Protein AF-0000000079327104 (afdb_homodimer)

Organism: NCBI:txid704125

Solvent-accessible surface area (backbone atoms only — not comparab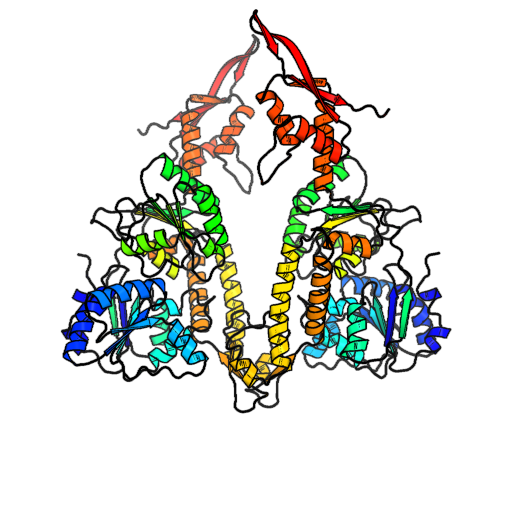le to full-atom values): 53746 Å² total; per-residue (Å²): 129,91,71,41,48,51,76,72,55,37,72,72,55,54,68,69,59,48,77,40,38,34,36,35,40,37,35,43,73,87,29,33,66,66,52,29,50,70,46,55,50,39,52,53,30,54,75,68,74,40,28,34,36,39,31,32,80,46,70,70,36,45,53,55,51,47,51,53,31,57,76,68,67,42,59,85,42,42,43,80,45,41,46,61,60,50,27,51,31,49,71,69,69,40,82,77,82,64,80,77,23,42,30,38,37,31,45,49,48,31,60,59,68,37,73,36,92,76,42,81,50,42,56,53,34,52,49,53,56,67,65,41,52,75,15,26,35,35,38,30,21,67,62,33,62,65,56,51,45,41,42,40,62,74,67,62,41,77,68,49,78,44,78,44,85,76,83,53,76,44,52,70,44,44,32,29,37,81,52,77,66,52,55,54,54,53,50,52,52,41,66,73,74,48,84,53,22,36,39,37,36,24,64,50,61,67,62,39,48,57,54,34,61,77,40,47,92,42,38,47,54,45,58,45,83,87,43,82,69,32,78,74,35,54,63,65,61,52,52,45,26,65,73,64,17,43,71,86,54,40,30,40,32,27,25,68,66,61,36,57,80,50,53,34,55,43,86,48,47,33,35,40,36,35,48,50,88,51,63,66,57,39,53,39,45,65,45,24,61,44,69,74,49,92,83,40,52,28,36,38,34,36,55,57,62,48,57,68,58,48,50,52,51,39,53,54,43,49,54,48,46,47,56,55,51,49,44,76,76,44,44,48,32,57,39,40,68,74,43,63,79,57,78,67,86,73,52,38,66,33,74,39,70,47,87,54,46,66,29,28,31,71,47,70,42,60,61,57,53,49,50,47,54,52,48,42,54,50,50,50,56,30,58,66,32,82,64,89,46,19,49,60,53,50,52,28,56,74,53,70,39,92,64,72,47,47,50,63,60,49,44,50,47,44,49,38,45,47,51,49,60,71,37,45,72,44,73,25,66,45,71,77,59,37,44,60,57,39,58,57,67,55,45,59,59,97,83,36,74,52,81,50,66,65,58,49,34,47,52,26,51,74,65,67,40,65,47,38,72,42,77,40,69,46,74,46,76,56,93,87,41,78,43,75,32,72,70,15,37,29,34,41,74,58,72,83,124,129,93,72,40,48,51,76,72,55,37,73,73,54,54,67,68,58,48,77,40,37,34,34,37,38,37,35,43,74,87,29,33,65,67,52,28,49,70,47,56,50,39,52,54,29,55,76,69,73,38,28,34,35,39,32,32,79,47,69,70,35,45,54,56,49,46,51,54,30,56,77,67,66,43,59,85,38,43,44,79,46,42,46,59,59,50,27,53,32,50,71,68,70,39,83,77,82,64,80,78,23,42,32,38,37,31,45,48,47,32,59,58,66,42,66,35,95,76,41,81,50,42,58,53,35,52,50,55,55,70,64,42,52,75,14,26,34,34,36,30,20,66,61,33,62,65,56,49,46,41,42,41,62,75,66,60,41,76,68,49,77,44,80,48,86,75,83,53,76,43,55,70,44,45,32,29,38,81,51,76,66,52,55,55,53,53,51,52,50,40,66,72,74,47,84,53,22,36,39,39,34,24,64,49,61,67,61,40,48,56,54,35,60,77,39,47,93,41,37,47,54,47,59,45,83,86,43,82,68,32,79,74,36,54,63,67,60,53,52,45,25,66,74,64,16,41,72,87,54,41,29,40,32,28,26,68,66,62,38,58,78,50,54,34,55,43,87,47,47,32,37,41,36,37,49,51,86,51,63,65,56,40,53,37,46,66,43,23,60,44,68,77,48,91,84,41,50,25,36,37,36,35,56,58,61,48,56,67,57,47,49,53,50,39,53,53,43,48,55,47,47,49,55,56,51,49,44,75,76,42,45,48,31,56,39,41,66,74,44,63,80,58,78,66,85,76,51,38,65,32,75,38,69,48,88,54,46,67,30,28,31,74,47,70,42,59,59,58,53,49,48,46,54,52,47,42,51,50,48,51,55,29,58,65,32,83,63,90,48,18,49,59,53,49,50,29,57,73,53,73,38,92,63,70,48,46,49,63,60,49,45,52,49,44,50,37,46,48,51,47,60,71,38,44,71,42,74,26,67,46,72,76,60,37,44,60,57,41,57,58,68,55,46,58,59,96,82,37,74,53,80,50,67,64,58,49,34,47,52,27,51,75,65,67,40,65,48,38,72,42,76,41,70,46,74,47,78,55,94,86,40,78,45,76,31,74,71,15,38,30,34,39,75,55,73,84,125

Nearest PDB structures (foldseek):
  7pmm-assembly1_B  TM=7.163E-01  e=8.256E-10  Escherichia coli K-12
  7pmq-assembly1_D  TM=6.839E-01  e=3.838E-10  Escherichia coli
  3rrm-assembly1_A  TM=5.366E-01  e=5.104E-08  Saccharomyces cerevisiae
  4tmu-assembly1_A  TM=5.785E-01  e=3.363E-07  Cronobacter sakazakii ATCC BAA-894
  4q47-assembly1_A  TM=4.927E-01  e=2.089E-06  Deinococcus radiodurans R1 = ATCC 13939 = DSM 20539

Secondary structure (DSSP, 8-state):
----HHHHS-HHHHHT--TT-EEEEE--TTSSHHHIIIIIIHHHHHHHT--EEEEES-HHHHHHHHHHHHHTT-TTTEEEEEHHHHHHHHHTT-----TT-SEEEEETGGGGTTTTTT-TTHHHHHHHHHH-TTSEEEEEESS-HHHHHIIIIIS----EEEEPPP--TTEEEEEEE--HHHHHHHHHHHHHH---EEEEEES-HHHHHHHHHHTGGGEEEE--TTSGGGGGS-HHHHHHHHHHT--SSSEEEE-GGGSSS--B--TTEEEEEEE-S-HHHHHHHHTTB--SSTT--EEEEEE---HHHHHHHHHHHHHHHHHHHHHHHS-HHHHHHHSTT---TT--EEEEE-SSTT-EEEEE-HHHHHHHHHHHHHHHHHHTSSSTTHHHHHHHHHTT-S--EEHHHHHHHHHHHHHHHHTBT-EE-SHHHHHHHHHHH--EETTEEP--HHHHHHHHHHTT-SEEEEEEEEEEEETTEEEEEEEEEEEEE----/----HHHHS-HHHHHT--TT-EEEEE--TTSSHHHIIIIIIHHHHHHHT--EEEEES-HHHHHHHHHHHHHTT-TTTEEEEEHHHHHHHHHTT-----TT-SEEEEETGGGGTSSTTT-TTHHHHHHHHHH-TTSEEEEEESS-HHHHHIIIIIS----EEEEPPP--TTEEEEEEE--HHHHHHHHHHHHHH---EEEEEES-HHHHHHHHHHTGGGEEEE--TTSGGGGGS-HHHHHHHHHHT--SSSEEEE-GGGSSS--B--TTEEEEEEE-S-HHHHHHHHTTB--SSTT--EEEEEE---HHHHHHHHHHHHHHHHHHHHHHHS-HHHHHHHSTT---TT--EEEEE-SSTT-EEEEE-HHHHHHHHHHHHHHHHHHTSSSTTHHHHHHHHHTT-S--EEHHHHHHHHHHHHHHHHTBT-EE-SHHHHHHHHHHH--EETTEEP--HHHHHHHHHHTT-SEEEEEEEEEEEETTEEEEEEEEEEEEE----

pLDDT: mean 85.73, std 10.01, range [34.66, 97.69]

InterPro domains:
  IPR006935 Helicase/UvrB, N-terminal [PF04851] (23-143)
  IPR014001 Helicase superfamily 1/2, ATP-binding domain [PS51192] (14-162)
  IPR027417 P-loop containing nucleoside triphosphate hydrolase [G3DSA:3.40.50.300] (8-158)
  IPR027417 P-loop containing nucleoside triphosphate hydrolase [G3DSA:3.40.50.300] (173-314)
  IPR027417 P-loop containing nucleoside triphosphate hydrolase [SSF52540] (21-288)

Sequence (994 aa):
MKKRVSEIITQDEIEKWRLGDIVTIDANTGAGKSYFVKNVLYEYAKSKGQRILMLVHRKNCKYQFLDELETNNKTDIIDLRTYQSIENKELRKSNCDLSQYQYIVSDEFHYFMSDSSFNTITDISLNKILEASNSTRIFMSATGDVVKRYIKGHKKLEVREYEIPKDYSIIENLSFFNNDSSIEVLLKEMLETTTDKAIVFINSVEKCYQLHKKFEQYSVFNCSTSNEMYKHVDSEKIGNILKNEKFEERILFTTVCMDAGVNIKDKELKRIICDVKDIGVMKQCVGRKRAVHDEDRMNVYIKNINNNSLGGFMTKYKKNVAMAGYFRKHTIKEFIERYPRKLDYSKMIYDVAVDDENKCTKKINELMYFKYKTDIVLFQSIVNKKGNNGYQKYIAELFKQEEYDIIERKWEEDGLLSYLEKSVGNIMLGLKDRKELIQNINVKFDGHLLKGMQTINHALEERNIPYRIVELSISRMIKGKQKRYRSAWRIDRLIASMKKRVSEIITQDEIEKWRLGDIVTIDANTGAGKSYFVKNVLYEYAKSKGQRILMLVHRKNCKYQFLDELETNNKTDIIDLRTYQSIENKELRKSNCDLSQYQYIVSDEFHYFMSDSSFNTITDISLNKILEASNSTRIFMSATGDVVKRYIKGHKKLEVREYEIPKDYSIIENLSFFNNDSSIEVLLKEMLETTTDKAIVFINSVEKCYQLHKKFEQYSVFNCSTSNEMYKHVDSEKIGNILKNEKFEERILFTTVCMDAGVNIKDKELKRIICDVKDIGVMKQCVGRKRAVHDEDRMNVYIKNINNNSLGGFMTKYKKNVAMAGYFRKHTIKEFIERYPRKLDYSKMIYDVAVDDENKCTKKINELMYFKYKTDIVLFQSIVNKKGNNGYQKYIAELFKQEEYDIIERKWEEDGLLSYLEKSVGNIMLGLKDRKELIQNINVKFDGHLLKGMQTINHALEERNIPYRIVELSISRMIKGKQKRYRSAWRIDRLIAS

Foldseek 3Di:
DQAAPCNVCALVNVVPDDQQAAEEEADFPPSCPLVCVLPRVLVNCVVVVFAEEEEDAAPVLQVVSVVVCVVVVSCVRYHYDYLVVQQVCVVVVNDDDPLRHQEYEYEQLCSLQPCCLPVVRSLRSVVVQSPNRRHHYYYYHNPCVLVVCCCCPVVVDDYHYHYRDDDLVQAPAEAEEADPVVVVVVVVCCVVPHQAAEEEEAADLVSLVVSCVVVVVQEAEEEDPVDPCRVVHDPVQVVVCQVVLEHDGRYYRYYLSPLPNRAHEDLRHAEYEYHDDTPRSRSSSVSRYDYPDPPRHHHYYYYADWLVNLVVLLVVLVVLLVLVVVPVVDAPVVSCVVQPPDDNSSSQKDWADDPPRVDTGIDGNVSNSSSSVVSSVVSVQQSPPPDRRSRVVVVCVVSVHPDHYYVVVVVLVVQLLVVLVVQAFPKAQDPVSCVVVQVSLQDDDPRHRDRDQVVSQVSCVVVPNQKHKDFAWDWDQDPNDIDIRRGMIHIHGNPDD/DQAAPCNVCALVNVVPDDQQAAEEEADFPPSCPLVCVLPGVLVSCVVVVFAEEEEDAAPVLQVLSVVVCVVVVSCVRYHYDYLVVQQVCVVVVNDDDPLRHQEYEYEQLCSLQFVLLPVVRSLRSVVVQSPNRRHHYYYYHNPCVLVVCCCCPVVVDDYHYHYGDDDLVQAPAEAEEADPVVVVVVVVVCVVPHQAAEEEEAADLVSLVVSCVVVVVQEAEEEDPVDPCRVVHDPVQVVVCQVVLEHDGRYYRYYLSPLPNRAHEDLRHAEYEYHDDTPRSRSSSVSRYDYPDPPRHHHYYYYADWLVNLVVLLVVLVVLLVLVVVPVVDAPVVSCVVQPPDDNSSSQKDWADDPPRVDTGIDGNVSNSSSSVVSSVVSVQQSPPPDRRSVVVVVCVVSVHPDHYYVVVVVLVVQLLVVLVVQAFPKAQDPVSCVVVQVSLQDDDPNHRDRDQVVSQVSCVVVPNQKHKDFAWDWDQDPNDIDIRRGMIHIHGNPDD

Structure (mmCIF, N/CA/C/O backbone):
data_AF-0000000079327104-model_v1
#
loop_
_entity.id
_entity.type
_entity.pdbx_description
1 polymer 'Uncharacterized protein'
#
loop_
_atom_site.group_PDB
_atom_site.id
_atom_site.type_symbol
_atom_site.label_atom_id
_atom_site.label_alt_id
_atom_site.label_comp_id
_atom_site.label_asym_id
_atom_site.label_entity_id
_atom_site.label_seq_id
_atom_site.pdbx_PDB_ins_code
_atom_site.Cartn_x
_atom_site.Cartn_y
_atom_site.Cartn_z
_atom_site.occupancy
_atom_site.B_iso_or_equiv
_atom_site.auth_seq_id
_atom_site.auth_comp_id
_atom_site.auth_asym_id
_atom_site.auth_atom_id
_atom_site.pdbx_PDB_model_num
ATOM 1 N N . MET A 1 1 ? 11.109 -45.188 -14.359 1 40.03 1 MET A N 1
ATOM 2 C CA . MET A 1 1 ? 10.516 -44.625 -15.562 1 40.03 1 MET A CA 1
ATOM 3 C C . MET A 1 1 ? 9.438 -43.594 -15.195 1 40.03 1 MET A C 1
ATOM 5 O O . MET A 1 1 ? 8.617 -43.844 -14.312 1 40.03 1 MET A O 1
ATOM 9 N N . LYS A 1 2 ? 9.57 -42.406 -15.711 1 64.5 2 LYS A N 1
ATOM 10 C CA . LYS A 1 2 ? 8.641 -41.281 -15.508 1 64.5 2 LYS A CA 1
ATOM 11 C C . LYS A 1 2 ? 7.242 -41.656 -15.992 1 64.5 2 LYS A C 1
ATOM 13 O O . LYS A 1 2 ? 7.055 -42 -17.156 1 64.5 2 LYS A O 1
ATOM 18 N N . LYS A 1 3 ? 6.289 -42.062 -15 1 70.06 3 LYS A N 1
ATOM 19 C CA . LYS A 1 3 ? 4.93 -42.469 -15.344 1 70.06 3 LYS A CA 1
ATOM 20 C C . LYS A 1 3 ? 4.098 -41.281 -15.797 1 70.06 3 LYS A C 1
ATOM 22 O O . LYS A 1 3 ? 4.172 -40.188 -15.211 1 70.06 3 LYS A O 1
ATOM 27 N N . ARG A 1 4 ? 3.361 -41.5 -16.953 1 82 4 ARG A N 1
ATOM 28 C CA . ARG A 1 4 ? 2.49 -40.469 -17.516 1 82 4 ARG A CA 1
ATOM 29 C C . ARG A 1 4 ? 1.051 -40.656 -17.047 1 82 4 ARG A C 1
ATOM 31 O O . ARG A 1 4 ? 0.659 -41.75 -16.656 1 82 4 ARG A O 1
ATOM 38 N N . VAL A 1 5 ? 0.289 -39.594 -17.031 1 88.12 5 VAL A N 1
ATOM 39 C CA . VAL A 1 5 ? -1.099 -39.594 -16.578 1 88.12 5 VAL A CA 1
ATOM 40 C C . VAL A 1 5 ? -1.903 -40.625 -17.375 1 88.12 5 VAL A C 1
ATOM 42 O O . VAL A 1 5 ? -2.678 -41.406 -16.812 1 88.12 5 VAL A O 1
ATOM 45 N N . SER A 1 6 ? -1.63 -40.719 -18.656 1 86.94 6 SER A N 1
ATOM 46 C CA . SER A 1 6 ? -2.383 -41.594 -19.547 1 86.94 6 SER A CA 1
ATOM 47 C C . SER A 1 6 ? -2.098 -43.062 -19.266 1 86.94 6 SER A C 1
ATOM 49 O O . SER A 1 6 ? -2.885 -43.938 -19.625 1 86.94 6 SER A O 1
ATOM 51 N N . GLU A 1 7 ? -0.981 -43.312 -18.625 1 85.69 7 GLU A N 1
ATOM 52 C CA . GLU A 1 7 ? -0.614 -44.688 -18.281 1 85.69 7 GLU A CA 1
ATOM 53 C C . GLU A 1 7 ? -1.351 -45.156 -17.031 1 85.69 7 GLU A C 1
ATOM 55 O O . GLU A 1 7 ? -1.597 -46.344 -16.859 1 85.69 7 GLU A O 1
ATOM 60 N N . ILE A 1 8 ? -1.732 -44.188 -16.219 1 86.5 8 ILE A N 1
ATOM 61 C CA . ILE A 1 8 ? -2.395 -44.531 -14.961 1 86.5 8 ILE A CA 1
ATOM 62 C C . ILE A 1 8 ? -3.91 -44.469 -15.148 1 86.5 8 ILE A C 1
ATOM 64 O O . ILE A 1 8 ? -4.641 -45.312 -14.656 1 86.5 8 ILE A O 1
ATOM 68 N N . ILE A 1 9 ? -4.34 -43.469 -15.852 1 92.5 9 ILE A N 1
ATOM 69 C CA . ILE A 1 9 ? -5.77 -43.281 -16.078 1 92.5 9 ILE A CA 1
ATOM 70 C C . ILE A 1 9 ? -6.117 -43.719 -17.516 1 92.5 9 ILE A C 1
ATOM 72 O O . ILE A 1 9 ? -6.18 -42.875 -18.422 1 92.5 9 ILE A O 1
ATOM 76 N N . THR A 1 10 ? -6.445 -44.938 -17.641 1 90.5 10 THR A N 1
ATOM 77 C CA . THR A 1 10 ? -6.836 -45.5 -18.922 1 90.5 10 THR A CA 1
ATOM 78 C C . THR A 1 10 ? -8.344 -45.375 -19.141 1 90.5 10 THR A C 1
ATOM 80 O O . THR A 1 10 ? -9.055 -44.875 -18.266 1 90.5 10 THR A O 1
ATOM 83 N N . GLN A 1 11 ? -8.836 -45.812 -20.281 1 91.12 11 GLN A N 1
ATOM 84 C CA . GLN A 1 11 ? -10.266 -45.781 -20.578 1 91.12 11 GLN A CA 1
ATOM 85 C C . GLN A 1 11 ? -11.047 -46.656 -19.609 1 91.12 11 GLN A C 1
ATOM 87 O O . GLN A 1 11 ? -12.18 -46.344 -19.234 1 91.12 11 GLN A O 1
ATOM 92 N N . ASP A 1 12 ? -10.383 -47.656 -19.188 1 91.38 12 ASP A N 1
ATOM 93 C CA . ASP A 1 12 ? -11.008 -48.531 -18.219 1 91.38 12 ASP A CA 1
ATOM 94 C C . ASP A 1 12 ? -11.234 -47.844 -16.891 1 91.38 12 ASP A C 1
ATOM 96 O O . ASP A 1 12 ? -12.242 -48.062 -16.219 1 91.38 12 ASP A O 1
ATOM 100 N N . GLU A 1 13 ? -10.281 -47.031 -16.547 1 92.44 13 GLU A N 1
ATOM 101 C CA . GLU A 1 13 ? -10.398 -46.281 -15.297 1 92.44 13 GLU A CA 1
ATOM 102 C C . GLU A 1 13 ? -11.5 -45.219 -15.398 1 92.44 13 GLU A C 1
ATOM 104 O O . GLU A 1 13 ? -12.234 -45 -14.43 1 92.44 13 GLU A O 1
ATOM 109 N N . ILE A 1 14 ? -11.633 -44.656 -16.516 1 94.44 14 ILE A N 1
ATOM 110 C CA . ILE A 1 14 ? -12.633 -43.594 -16.734 1 94.44 14 ILE A CA 1
ATOM 111 C C . ILE A 1 14 ? -14.031 -44.219 -16.641 1 94.44 14 ILE A C 1
ATOM 113 O O . ILE A 1 14 ? -14.953 -43.594 -16.125 1 94.44 14 ILE A O 1
ATOM 117 N N . GLU A 1 15 ? -14.172 -45.406 -17.094 1 92.88 15 GLU A N 1
ATOM 118 C CA . GLU A 1 15 ? -15.453 -46.094 -17.078 1 92.88 15 GLU A CA 1
ATOM 119 C C . GLU A 1 15 ? -15.961 -46.281 -15.648 1 92.88 15 GLU A C 1
ATOM 121 O O . GLU A 1 15 ? -17.156 -46.406 -15.414 1 92.88 15 GLU A O 1
ATOM 126 N N . LYS A 1 16 ? -15.016 -46.219 -14.789 1 93.56 16 LYS A N 1
ATOM 127 C CA . LYS A 1 16 ? -15.367 -46.406 -13.383 1 93.56 16 LYS A CA 1
ATOM 128 C C . LYS A 1 16 ? -15.906 -45.125 -12.781 1 93.56 16 LYS A C 1
ATOM 130 O O . LYS A 1 16 ? -16.5 -45.125 -11.695 1 93.56 16 LYS A O 1
ATOM 135 N N . TRP A 1 17 ? -15.688 -44.031 -13.5 1 95.56 17 TRP A N 1
ATOM 136 C CA . TRP A 1 17 ? -16.172 -42.75 -12.984 1 95.56 17 TRP A CA 1
ATOM 137 C C . TRP A 1 17 ? -17.688 -42.656 -13.102 1 95.56 17 TRP A C 1
ATOM 139 O O . TRP A 1 17 ? -18.281 -43.156 -14.07 1 95.56 17 TRP A O 1
ATOM 149 N N . ARG A 1 18 ? -18.359 -42.062 -12.18 1 90.69 18 ARG A N 1
ATOM 150 C CA . ARG A 1 18 ? -19.812 -41.875 -12.18 1 90.69 18 ARG A CA 1
ATOM 151 C C . ARG A 1 18 ? -20.156 -40.406 -12.328 1 90.69 18 ARG A C 1
ATOM 153 O O . ARG A 1 18 ? -19.312 -39.531 -12.117 1 90.69 18 ARG A O 1
ATOM 160 N N . LEU A 1 19 ? -21.422 -40.25 -12.695 1 90.44 19 LEU A N 1
ATOM 161 C CA . LEU A 1 19 ? -21.938 -38.906 -12.742 1 90.44 19 LEU A CA 1
ATOM 162 C C . LEU A 1 19 ? -21.875 -38.25 -11.367 1 90.44 19 LEU A C 1
ATOM 164 O O . LEU A 1 19 ? -22.234 -38.844 -10.359 1 90.44 19 LEU A O 1
ATOM 168 N N . GLY A 1 20 ? -21.219 -37.062 -11.352 1 92.25 20 GLY A N 1
ATOM 169 C CA . GLY A 1 20 ? -21.156 -36.344 -10.094 1 92.25 20 GLY A CA 1
ATOM 170 C C . GLY A 1 20 ? -19.828 -36.531 -9.375 1 92.25 20 GLY A C 1
ATOM 171 O O . GLY A 1 20 ? -19.531 -35.812 -8.414 1 92.25 20 GLY A O 1
ATOM 172 N N . ASP A 1 21 ? -19.031 -37.438 -9.891 1 95.25 21 ASP A N 1
ATOM 173 C CA . ASP A 1 21 ? -17.75 -37.719 -9.234 1 95.25 21 ASP A CA 1
ATOM 174 C C . ASP A 1 21 ? -16.812 -36.5 -9.328 1 95.25 21 ASP A C 1
ATOM 176 O O . ASP A 1 21 ? -16.875 -35.75 -10.297 1 95.25 21 ASP A O 1
ATOM 180 N N . ILE A 1 22 ? -16.078 -36.344 -8.289 1 96.31 22 ILE A N 1
ATOM 181 C CA . ILE A 1 22 ? -14.977 -35.406 -8.289 1 96.31 22 ILE A CA 1
ATOM 182 C C . ILE A 1 22 ? -13.648 -36.156 -8.352 1 96.31 22 ILE A C 1
ATOM 184 O O . ILE A 1 22 ? -13.375 -37.031 -7.504 1 96.31 22 ILE A O 1
ATOM 188 N N . VAL A 1 23 ? -12.906 -35.938 -9.383 1 95.75 23 VAL A N 1
ATOM 189 C CA . VAL A 1 23 ? -11.641 -36.625 -9.609 1 95.75 23 VAL A CA 1
ATOM 190 C C . VAL A 1 23 ? -10.492 -35.625 -9.539 1 95.75 23 VAL A C 1
ATOM 192 O O . VAL A 1 23 ? -10.555 -34.531 -10.156 1 95.75 23 VAL A O 1
ATOM 195 N N . THR A 1 24 ? -9.492 -35.906 -8.781 1 94.69 24 THR A N 1
ATOM 196 C CA . THR A 1 24 ? -8.312 -35.062 -8.742 1 94.69 24 THR A CA 1
ATOM 197 C C . THR A 1 24 ? -7.09 -35.812 -9.281 1 94.69 24 THR A C 1
ATOM 199 O O . THR A 1 24 ? -6.891 -36.969 -8.977 1 94.69 24 THR A O 1
ATOM 202 N N . ILE A 1 25 ? -6.406 -35.156 -10.133 1 93.06 25 ILE A N 1
ATOM 203 C CA . ILE A 1 25 ? -5.184 -35.719 -10.711 1 93.06 25 ILE A CA 1
ATOM 204 C C . ILE A 1 25 ? -3.994 -34.812 -10.336 1 93.06 25 ILE A C 1
ATOM 206 O O . ILE A 1 25 ? -3.867 -33.688 -10.82 1 93.06 25 ILE A O 1
ATOM 210 N N . ASP A 1 26 ? -3.184 -35.312 -9.484 1 89.88 26 ASP A N 1
ATOM 211 C CA . ASP A 1 26 ? -1.973 -34.625 -9.055 1 89.88 26 ASP A CA 1
ATOM 212 C C . ASP A 1 26 ? -0.758 -35.094 -9.852 1 89.88 26 ASP A C 1
ATOM 214 O O . ASP A 1 26 ? -0.233 -36.188 -9.602 1 89.88 26 ASP A O 1
ATOM 218 N N . ALA A 1 27 ? -0.361 -34.312 -10.766 1 85.94 27 ALA A N 1
ATOM 219 C CA . ALA A 1 27 ? 0.756 -34.656 -11.641 1 85.94 27 ALA A CA 1
ATOM 220 C C . ALA A 1 27 ? 1.604 -33.406 -11.961 1 85.94 27 ALA A C 1
ATOM 222 O O . ALA A 1 27 ? 1.078 -32.312 -12.078 1 85.94 27 ALA A O 1
ATOM 223 N N . ASN A 1 28 ? 2.906 -33.625 -12.031 1 78.88 28 ASN A N 1
ATOM 224 C CA . ASN A 1 28 ? 3.811 -32.531 -12.344 1 78.88 28 ASN A CA 1
ATOM 225 C C . ASN A 1 28 ? 3.551 -31.953 -13.742 1 78.88 28 ASN A C 1
ATOM 227 O O . ASN A 1 28 ? 2.863 -32.594 -14.547 1 78.88 28 ASN A O 1
ATOM 231 N N . THR A 1 29 ? 4.145 -30.812 -13.852 1 72.88 29 THR A N 1
ATOM 232 C CA . THR A 1 29 ? 4.074 -30.219 -15.188 1 72.88 29 THR A CA 1
ATOM 233 C C . THR A 1 29 ? 4.785 -31.109 -16.203 1 72.88 29 THR A C 1
ATOM 235 O O . THR A 1 29 ? 5.852 -31.656 -15.922 1 72.88 29 THR A O 1
ATOM 238 N N . GLY A 1 30 ? 4.211 -31.422 -17.266 1 71.56 30 GLY A N 1
ATOM 239 C CA . GLY A 1 30 ? 4.824 -32.25 -18.312 1 71.56 30 GLY A CA 1
ATOM 240 C C . GLY A 1 30 ? 4.488 -33.719 -18.172 1 71.56 30 GLY A C 1
ATOM 241 O O . GLY A 1 30 ? 4.898 -34.531 -19.016 1 71.56 30 GLY A O 1
ATOM 242 N N . ALA A 1 31 ? 3.725 -33.969 -17.203 1 77.75 31 ALA A N 1
ATOM 243 C CA . ALA A 1 31 ? 3.373 -35.375 -16.969 1 77.75 31 ALA A CA 1
ATOM 244 C C . ALA A 1 31 ? 2.271 -35.812 -17.922 1 77.75 31 ALA A C 1
ATOM 246 O O . ALA A 1 31 ? 1.815 -36.969 -17.859 1 77.75 31 ALA A O 1
ATOM 247 N N . GLY A 1 32 ? 1.815 -34.938 -18.734 1 79.94 32 GLY A N 1
ATOM 248 C CA . GLY A 1 32 ? 0.876 -35.344 -19.766 1 79.94 32 GLY A CA 1
ATOM 249 C C . GLY A 1 32 ? -0.568 -35.062 -19.406 1 79.94 32 GLY A C 1
ATOM 250 O O . GLY A 1 32 ? -1.481 -35.75 -19.875 1 79.94 32 GLY A O 1
ATOM 251 N N . LYS A 1 33 ? -0.819 -34.125 -18.578 1 85.38 33 LYS A N 1
ATOM 252 C CA . LYS A 1 33 ? -2.18 -33.781 -18.203 1 85.38 33 LYS A CA 1
ATOM 253 C C . LYS A 1 33 ? -2.992 -33.344 -19.406 1 85.38 33 LYS A C 1
ATOM 255 O O . LYS A 1 33 ? -4.117 -33.781 -19.609 1 85.38 33 LYS A O 1
ATOM 260 N N . SER A 1 34 ? -2.361 -32.5 -20.172 1 81.81 34 SER A N 1
ATOM 261 C CA . SER A 1 34 ? -3.045 -32 -21.359 1 81.81 34 SER A CA 1
ATOM 262 C C . SER A 1 34 ? -3.287 -33.125 -22.359 1 81.81 34 SER A C 1
ATOM 264 O O . SER A 1 34 ? -4.344 -33.188 -23 1 81.81 34 SER A O 1
ATOM 266 N N . TYR A 1 35 ? -2.332 -33.969 -22.484 1 84.06 35 TYR A N 1
ATOM 267 C CA . TYR A 1 35 ? -2.449 -35.094 -23.391 1 84.06 35 TYR A CA 1
ATOM 268 C C . TYR A 1 35 ? -3.605 -36 -22.984 1 84.06 35 TYR A C 1
ATOM 270 O O . TYR A 1 35 ? -4.348 -36.5 -23.844 1 84.06 35 TYR A O 1
ATOM 278 N N . PHE A 1 36 ? -3.705 -36.25 -21.75 1 91.19 36 PHE A N 1
ATOM 279 C CA . PHE A 1 36 ? -4.781 -37.094 -21.234 1 91.19 36 PHE A CA 1
ATOM 280 C C . PHE A 1 36 ? -6.141 -36.562 -21.656 1 91.19 36 PHE A C 1
ATOM 282 O O . PHE A 1 36 ? -6.984 -37.312 -22.156 1 91.19 36 PHE A O 1
ATOM 289 N N . VAL A 1 37 ? -6.32 -35.281 -21.562 1 91.94 37 VAL A N 1
ATOM 290 C CA . VAL A 1 37 ? -7.605 -34.656 -21.875 1 91.94 37 VAL A CA 1
ATOM 291 C C . VAL A 1 37 ? -7.84 -34.688 -23.391 1 91.94 37 VAL A C 1
ATOM 293 O O . VAL A 1 37 ? -8.914 -35.062 -23.844 1 91.94 37 VAL A O 1
ATOM 296 N N . LYS A 1 38 ? -6.816 -34.438 -24.125 1 89.88 38 LYS A N 1
ATOM 297 C CA . LYS A 1 38 ? -6.941 -34.25 -25.578 1 89.88 38 LYS A CA 1
ATOM 298 C C . LYS A 1 38 ? -7.039 -35.562 -26.297 1 89.88 38 LYS A C 1
ATOM 300 O O . LYS A 1 38 ? -7.527 -35.625 -27.438 1 89.88 38 LYS A O 1
ATOM 305 N N . ASN A 1 39 ? -6.586 -36.594 -25.609 1 91.06 39 ASN A N 1
ATOM 306 C CA . ASN A 1 39 ? -6.527 -37.875 -26.344 1 91.06 39 ASN A CA 1
ATOM 307 C C . ASN A 1 39 ? -7.336 -38.938 -25.641 1 91.06 39 ASN A C 1
ATOM 309 O O . ASN A 1 39 ? -8.258 -39.531 -26.234 1 91.06 39 ASN A O 1
ATOM 313 N N . VAL A 1 40 ? -7.008 -39.156 -24.422 1 93.88 40 VAL A N 1
ATOM 314 C CA . VAL A 1 40 ? -7.633 -40.281 -23.719 1 93.88 40 VAL A CA 1
ATOM 315 C C . VAL A 1 40 ? -9.078 -39.906 -23.375 1 93.88 40 VAL A C 1
ATOM 317 O O . VAL A 1 40 ? -10.008 -40.625 -23.797 1 93.88 40 VAL A O 1
ATOM 320 N N . LEU A 1 41 ? -9.328 -38.844 -22.719 1 95.19 41 LEU A N 1
ATOM 321 C CA . LEU A 1 41 ? -10.664 -38.438 -22.312 1 95.19 41 LEU A CA 1
ATOM 322 C C . LEU A 1 41 ? -11.508 -38.062 -23.531 1 95.19 41 LEU A C 1
ATOM 324 O O . LEU A 1 41 ? -12.703 -38.375 -23.578 1 95.19 41 LEU A O 1
ATOM 328 N N . TYR A 1 42 ? -10.875 -37.375 -24.422 1 95.06 42 TYR A N 1
ATOM 329 C CA . TYR A 1 42 ? -11.547 -36.969 -25.656 1 95.06 42 TYR A CA 1
ATOM 330 C C . TYR A 1 42 ? -12.125 -38.188 -26.375 1 95.06 42 TYR A C 1
ATOM 332 O O . TYR A 1 42 ? -13.297 -38.188 -26.75 1 95.06 42 TYR A O 1
ATOM 340 N N . GLU A 1 43 ? -11.266 -39.219 -26.547 1 94.56 43 GLU A N 1
ATOM 341 C CA . GLU A 1 43 ? -11.688 -40.406 -27.266 1 94.56 43 GLU A CA 1
ATOM 342 C C . GLU A 1 43 ? -12.836 -41.125 -26.547 1 94.56 43 GLU A C 1
ATOM 344 O O . GLU A 1 43 ? -13.773 -41.594 -27.188 1 94.56 43 GLU A O 1
ATOM 349 N N . TYR A 1 44 ? -12.711 -41.156 -25.344 1 95.5 44 TYR A N 1
ATOM 350 C CA . TYR A 1 44 ? -13.758 -41.781 -24.547 1 95.5 44 TYR A CA 1
ATOM 351 C C . TYR A 1 44 ? -15.07 -41 -24.656 1 95.5 44 TYR A C 1
ATOM 353 O O . TYR A 1 44 ? -16.125 -41.594 -24.922 1 95.5 44 TYR A O 1
ATOM 361 N N . ALA A 1 45 ? -15.047 -39.75 -24.469 1 95.69 45 ALA A N 1
ATOM 362 C CA . ALA A 1 45 ? -16.234 -38.875 -24.531 1 95.69 45 ALA A CA 1
ATOM 363 C C . ALA A 1 45 ? -16.859 -38.938 -25.922 1 95.69 45 ALA A C 1
ATOM 365 O O . ALA A 1 45 ? -18.094 -39 -26.047 1 95.69 45 ALA A O 1
ATOM 366 N N . LYS A 1 46 ? -16 -38.938 -26.906 1 95.06 46 LYS A N 1
ATOM 367 C CA . LYS A 1 46 ? -16.484 -38.969 -28.281 1 95.06 46 LYS A CA 1
ATOM 368 C C . LYS A 1 46 ? -17.234 -40.281 -28.547 1 95.06 46 LYS A C 1
ATOM 370 O O . LYS A 1 46 ? -18.297 -40.25 -29.188 1 95.06 46 LYS A O 1
ATOM 375 N N . SER A 1 47 ? -16.703 -41.312 -28.078 1 95 47 SER A N 1
ATOM 376 C CA . SER A 1 47 ? -17.312 -42.594 -28.297 1 95 47 SER A CA 1
ATOM 377 C C . SER A 1 47 ? -18.688 -42.688 -27.625 1 95 47 SER A C 1
ATOM 379 O O . SER A 1 47 ? -19.547 -43.438 -28.062 1 95 47 SER A O 1
ATOM 381 N N . LYS A 1 48 ? -18.938 -41.875 -26.641 1 94.38 48 LYS A N 1
ATOM 382 C CA . LYS A 1 48 ? -20.203 -41.906 -25.906 1 94.38 48 LYS A CA 1
ATOM 383 C C . LYS A 1 48 ? -21.078 -40.719 -26.297 1 94.38 48 LYS A C 1
ATOM 385 O O . LYS A 1 48 ? -22.172 -40.562 -25.75 1 94.38 48 LYS A O 1
ATOM 390 N N . GLY A 1 49 ? -20.609 -39.844 -27.125 1 93.88 49 GLY A N 1
ATOM 391 C CA . GLY A 1 49 ? -21.359 -38.656 -27.547 1 93.88 49 GLY A CA 1
ATOM 392 C C . GLY A 1 49 ? -21.484 -37.625 -26.469 1 93.88 49 GLY A C 1
ATOM 393 O O . GLY A 1 49 ? -22.531 -36.969 -26.312 1 93.88 49 GLY A O 1
ATOM 394 N N . GLN A 1 50 ? -20.516 -37.594 -25.672 1 95.12 50 GLN A N 1
ATOM 395 C CA . GLN A 1 50 ? -20.516 -36.688 -24.531 1 95.12 50 GLN A CA 1
ATOM 396 C C . GLN A 1 50 ? -19.578 -35.5 -24.781 1 95.12 50 GLN A C 1
ATOM 398 O O . GLN A 1 50 ? -18.672 -35.594 -25.625 1 95.12 50 GLN A O 1
ATOM 403 N N . ARG A 1 51 ? -19.812 -34.406 -24.047 1 96.19 51 ARG A N 1
ATOM 404 C CA . ARG A 1 51 ? -19.016 -33.188 -24.25 1 96.19 51 ARG A CA 1
ATOM 405 C C . ARG A 1 51 ? -18.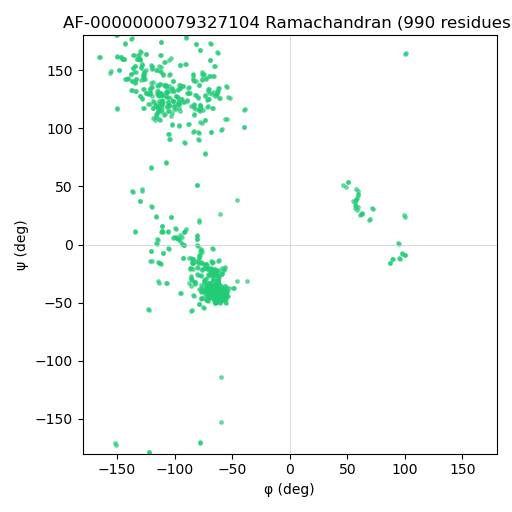125 -32.906 -23.047 1 96.19 51 ARG A C 1
ATOM 407 O O . ARG A 1 51 ? -18.422 -33.344 -21.938 1 96.19 51 ARG A O 1
ATOM 414 N N . ILE A 1 52 ? -17 -32.219 -23.344 1 96.81 52 ILE A N 1
ATOM 415 C CA . ILE A 1 52 ? -16.016 -31.875 -22.328 1 96.81 52 ILE A CA 1
ATOM 416 C C . ILE A 1 52 ? -15.844 -30.359 -22.234 1 96.81 52 ILE A C 1
ATOM 418 O O . ILE A 1 52 ? -15.711 -29.688 -23.266 1 96.81 52 ILE A O 1
ATOM 422 N N . LEU A 1 53 ? -15.945 -29.781 -21.047 1 96.31 53 LEU A N 1
ATOM 423 C CA . LEU A 1 53 ? -15.539 -28.406 -20.797 1 96.31 53 LEU A CA 1
ATOM 424 C C . LEU A 1 53 ? -14.156 -28.344 -20.172 1 96.31 53 LEU A C 1
ATOM 426 O O . LEU A 1 53 ? -13.938 -28.906 -19.094 1 96.31 53 LEU A O 1
ATOM 430 N N . MET A 1 54 ? -13.305 -27.781 -20.859 1 94.81 54 MET A N 1
ATOM 431 C CA . MET A 1 54 ? -11.961 -27.578 -20.312 1 94.81 54 MET A CA 1
ATOM 432 C C . MET A 1 54 ? -11.781 -26.141 -19.828 1 94.81 54 MET A C 1
ATOM 434 O O . MET A 1 54 ? -11.984 -25.203 -20.594 1 94.81 54 MET A O 1
ATOM 438 N N . LEU A 1 55 ? -11.422 -26 -18.562 1 92.25 55 LEU A N 1
ATOM 439 C CA . LEU A 1 55 ? -11.203 -24.703 -17.953 1 92.25 55 LEU A CA 1
ATOM 440 C C . LEU A 1 55 ? -9.711 -24.438 -17.734 1 92.25 55 LEU A C 1
ATOM 442 O O . LEU A 1 55 ? -9 -25.281 -17.203 1 92.25 55 LEU A O 1
ATOM 446 N N . VAL A 1 56 ? -9.328 -23.25 -18.172 1 86.75 56 VAL A N 1
ATOM 447 C CA . VAL A 1 56 ? -7.918 -22.906 -18.062 1 86.75 56 VAL A CA 1
ATOM 448 C C . VAL A 1 56 ? -7.785 -21.531 -17.391 1 86.75 56 VAL A C 1
ATOM 450 O O . VAL A 1 56 ? -8.734 -20.734 -17.406 1 86.75 56 VAL A O 1
ATOM 453 N N . HIS A 1 57 ? -6.77 -21.234 -16.75 1 76 57 HIS A N 1
ATOM 454 C CA . HIS A 1 57 ? -6.641 -20.031 -15.938 1 76 57 HIS A CA 1
ATOM 455 C C . HIS A 1 57 ? -6.227 -18.844 -16.781 1 76 57 HIS A C 1
ATOM 457 O O . HIS A 1 57 ? -6.633 -17.703 -16.5 1 76 57 HIS A O 1
ATOM 463 N N . ARG A 1 58 ? -5.289 -18.953 -17.703 1 68.69 58 ARG A N 1
ATOM 464 C CA . ARG A 1 58 ? -4.777 -17.766 -18.391 1 68.69 58 ARG A CA 1
ATOM 465 C C . ARG A 1 58 ? -5.176 -17.781 -19.859 1 68.69 58 ARG A C 1
ATOM 467 O O . ARG A 1 58 ? -5.281 -18.844 -20.469 1 68.69 58 ARG A O 1
ATOM 474 N N . LYS A 1 59 ? -5.348 -16.562 -20.375 1 67.56 59 LYS A N 1
ATOM 475 C CA . LYS A 1 59 ? -5.758 -16.391 -21.766 1 67.56 59 LYS A CA 1
ATOM 476 C C . LYS A 1 59 ? -4.707 -16.953 -22.719 1 67.56 59 LYS A C 1
ATOM 478 O O . LYS A 1 59 ? -5.047 -17.609 -23.703 1 67.56 59 LYS A O 1
ATOM 483 N N . ASN A 1 60 ? -3.486 -16.75 -22.328 1 64 60 ASN A N 1
ATOM 484 C CA . ASN A 1 60 ? -2.426 -17.219 -23.203 1 64 60 ASN A CA 1
ATOM 485 C C . ASN A 1 60 ? -2.445 -18.734 -23.328 1 64 60 ASN A C 1
ATOM 487 O O . ASN A 1 60 ? -2.248 -19.281 -24.422 1 64 60 ASN A O 1
ATOM 491 N N . CYS A 1 61 ? -2.732 -19.391 -22.281 1 68.31 61 CYS A N 1
ATOM 492 C CA . CYS A 1 61 ? -2.848 -20.844 -22.297 1 68.31 61 CYS A CA 1
ATOM 493 C C . CYS A 1 61 ? -4.047 -21.281 -23.125 1 68.31 61 CYS A C 1
ATOM 495 O O . CYS A 1 61 ? -3.965 -22.266 -23.875 1 68.31 61 CYS A O 1
ATOM 497 N N . LYS A 1 62 ? -5.066 -20.469 -23.031 1 71.19 62 LYS A N 1
ATOM 498 C CA . LYS A 1 62 ? -6.293 -20.781 -23.766 1 71.19 62 LYS A CA 1
ATOM 499 C C . LYS A 1 62 ? -6.051 -20.766 -25.266 1 71.19 62 LYS A C 1
ATOM 501 O O . LYS A 1 62 ? -6.461 -21.703 -25.969 1 71.19 62 LYS A O 1
ATOM 506 N N . TYR A 1 63 ? -5.332 -19.828 -25.672 1 70.31 63 TYR A N 1
ATOM 507 C CA . TYR A 1 63 ? -5.133 -19.688 -27.109 1 70.31 63 TYR A CA 1
ATOM 508 C C . TYR A 1 63 ? -4.238 -20.781 -27.641 1 70.31 63 TYR A C 1
ATOM 510 O O . TYR A 1 63 ? -4.5 -21.344 -28.719 1 70.31 63 TYR A O 1
ATOM 518 N N . GLN A 1 64 ? -3.295 -21.141 -26.859 1 68 64 GLN A N 1
ATOM 519 C CA . GLN A 1 64 ? -2.412 -22.234 -27.281 1 68 64 GLN A CA 1
ATOM 520 C C . GLN A 1 64 ? -3.164 -23.562 -27.344 1 68 64 GLN A C 1
ATOM 522 O O . GLN A 1 64 ? -3.004 -24.312 -28.312 1 68 64 GLN A O 1
ATOM 527 N N . PHE A 1 65 ? -3.941 -23.703 -26.406 1 74.94 65 PHE A N 1
ATOM 528 C CA . PHE A 1 65 ? -4.723 -24.922 -26.344 1 74.94 65 PHE A CA 1
ATOM 529 C C . PHE A 1 65 ? -5.75 -24.984 -27.469 1 74.94 65 PHE A C 1
ATOM 531 O O . PHE A 1 65 ? -5.957 -26.031 -28.094 1 74.94 65 PHE A O 1
ATOM 538 N N . LEU A 1 66 ? -6.293 -23.859 -27.688 1 77.94 66 LEU A N 1
ATOM 539 C CA . LEU A 1 66 ? -7.309 -23.781 -28.734 1 77.94 66 LEU A CA 1
ATOM 540 C C . LEU A 1 66 ? -6.703 -24.078 -30.109 1 77.94 66 LEU A C 1
ATOM 542 O O . LEU A 1 66 ? -7.309 -24.781 -30.922 1 77.94 66 LEU A O 1
ATOM 546 N N . ASP A 1 67 ? -5.586 -23.547 -30.281 1 76.06 67 ASP A N 1
ATOM 547 C CA . ASP A 1 67 ? -4.898 -23.797 -31.547 1 76.06 67 ASP A CA 1
ATOM 548 C C . ASP A 1 67 ? -4.637 -25.297 -31.734 1 76.06 67 ASP A C 1
ATOM 550 O O . ASP A 1 67 ? -4.82 -25.828 -32.844 1 76.06 67 ASP A O 1
ATOM 554 N N . GLU A 1 68 ? -4.262 -25.922 -30.719 1 77.44 68 GLU A N 1
ATOM 555 C CA . GLU A 1 68 ? -3.988 -27.359 -30.766 1 77.44 68 GLU A CA 1
ATOM 556 C C . GLU A 1 68 ? -5.266 -28.141 -31.031 1 77.44 68 GLU A C 1
ATOM 558 O O . GLU A 1 68 ? -5.266 -29.109 -31.797 1 77.44 68 GLU A O 1
ATOM 563 N N . LEU A 1 69 ? -6.281 -27.719 -30.406 1 85.06 69 LEU A N 1
ATOM 564 C CA . LEU A 1 69 ? -7.562 -28.406 -30.547 1 85.06 69 LEU A CA 1
ATOM 565 C C . LEU A 1 69 ? -8.109 -28.234 -31.969 1 85.06 69 LEU A C 1
ATOM 567 O O . LEU A 1 69 ? -8.633 -29.188 -32.562 1 85.06 69 LEU A O 1
ATOM 571 N N . GLU A 1 70 ? -8 -27.062 -32.469 1 84.94 70 GLU A N 1
ATOM 572 C CA . GLU A 1 70 ? -8.5 -26.781 -33.812 1 84.94 70 GLU A CA 1
ATOM 573 C C . GLU A 1 70 ? -7.695 -27.531 -34.875 1 84.94 70 GLU A C 1
ATOM 575 O O . GLU A 1 70 ? -8.266 -28.094 -35.812 1 84.94 70 GLU A O 1
ATOM 580 N N . THR A 1 71 ? -6.453 -27.547 -34.688 1 83.62 71 THR A N 1
ATOM 581 C CA . THR A 1 71 ? -5.574 -28.234 -35.625 1 83.62 71 THR A CA 1
ATOM 582 C C . THR A 1 71 ? -5.891 -29.734 -35.656 1 83.62 71 THR A C 1
ATOM 584 O O . THR A 1 71 ? -5.801 -30.359 -36.719 1 83.62 71 THR A O 1
ATOM 587 N N . ASN A 1 72 ? -6.309 -30.281 -34.562 1 86.88 72 ASN A N 1
ATOM 588 C CA . ASN A 1 72 ? -6.586 -31.703 -34.469 1 86.88 72 ASN A CA 1
ATOM 589 C C . ASN A 1 72 ? -8.078 -32 -34.562 1 86.88 72 ASN A C 1
ATOM 591 O O . ASN A 1 72 ? -8.523 -33.125 -34.312 1 86.88 72 ASN A O 1
ATOM 595 N N . ASN A 1 73 ? -8.914 -30.953 -34.844 1 86.69 73 ASN A N 1
ATOM 596 C CA . ASN A 1 73 ? -10.359 -31.047 -35.031 1 86.69 73 ASN A CA 1
ATOM 597 C C . ASN A 1 73 ? -11.047 -31.656 -33.812 1 86.69 73 ASN A C 1
ATOM 599 O O . ASN A 1 73 ? -11.836 -32.594 -33.969 1 86.69 73 ASN A O 1
ATOM 603 N N . LYS A 1 74 ? -10.727 -31.188 -32.688 1 88.25 74 LYS A N 1
ATOM 604 C CA . LYS A 1 74 ? -11.266 -31.75 -31.469 1 88.25 74 LYS A CA 1
ATOM 605 C C . LYS A 1 74 ? -12.219 -30.766 -30.781 1 88.25 74 LYS A C 1
ATOM 607 O O . LYS A 1 74 ? -12.633 -30.984 -29.641 1 88.25 74 LYS A O 1
ATOM 612 N N . THR A 1 75 ? -12.578 -29.688 -31.5 1 88.81 75 THR A N 1
ATOM 613 C CA . THR A 1 75 ? -13.461 -28.672 -30.953 1 88.81 75 THR A CA 1
ATOM 614 C C . THR A 1 75 ? -14.914 -29.141 -30.984 1 88.81 75 THR A C 1
ATOM 616 O O . THR A 1 75 ? -15.797 -28.484 -30.438 1 88.81 75 THR A O 1
ATOM 619 N N . ASP A 1 76 ? -15.125 -30.234 -31.547 1 89.94 76 ASP A N 1
ATOM 620 C CA . ASP A 1 76 ? -16.469 -30.797 -31.609 1 89.94 76 ASP A CA 1
ATOM 621 C C . ASP A 1 76 ? -16.906 -31.328 -30.25 1 89.94 76 ASP A C 1
ATOM 623 O O . ASP A 1 76 ? -18.109 -31.312 -29.938 1 89.94 76 ASP A O 1
ATOM 627 N N . ILE A 1 77 ? -15.977 -31.766 -29.438 1 92.69 77 ILE A N 1
ATOM 628 C CA . ILE A 1 77 ? -16.297 -32.406 -28.156 1 92.69 77 ILE A CA 1
ATOM 629 C C . ILE A 1 77 ? -15.805 -31.531 -27.016 1 92.69 77 ILE A C 1
ATOM 631 O O . ILE A 1 77 ? -16.453 -31.453 -25.969 1 92.69 77 ILE A O 1
ATOM 635 N N . ILE A 1 78 ? -14.703 -30.797 -27.234 1 95 78 ILE A N 1
ATOM 636 C CA . ILE A 1 78 ? -14.07 -30.062 -26.156 1 95 78 ILE A CA 1
ATOM 637 C C . ILE A 1 78 ? -14.359 -28.562 -26.312 1 95 78 ILE A C 1
ATOM 639 O O . ILE A 1 78 ? -14.039 -27.969 -27.328 1 95 78 ILE A O 1
ATOM 643 N N . ASP A 1 79 ? -15 -28 -25.312 1 93.38 79 ASP A N 1
ATOM 644 C CA . ASP A 1 79 ? -15.148 -26.547 -25.172 1 93.38 79 ASP A CA 1
ATOM 645 C C . ASP A 1 79 ? -14.094 -25.969 -24.234 1 93.38 79 ASP A C 1
ATOM 647 O O . ASP A 1 79 ? -13.797 -26.562 -23.188 1 93.38 79 ASP A O 1
ATOM 651 N N . LEU A 1 80 ? -13.547 -24.969 -24.688 1 92.56 80 LEU A N 1
ATOM 652 C CA . LEU A 1 80 ? -12.5 -24.328 -23.891 1 92.56 80 LEU A CA 1
ATOM 653 C C . LEU A 1 80 ? -12.961 -22.969 -23.359 1 92.56 80 LEU A C 1
ATOM 655 O O . LEU A 1 80 ? -13.461 -22.141 -24.125 1 92.56 80 LEU A O 1
ATOM 659 N N . ARG A 1 81 ? -12.789 -22.781 -22.016 1 90.69 81 ARG A N 1
ATOM 660 C CA . ARG A 1 81 ? -13.109 -21.5 -21.375 1 90.69 81 ARG A CA 1
ATOM 661 C C . ARG A 1 81 ? -12.117 -21.188 -20.266 1 90.69 81 ARG A C 1
ATOM 663 O O . ARG A 1 81 ? -11.422 -22.078 -19.781 1 90.69 81 ARG A O 1
ATOM 670 N N . THR A 1 82 ? -12.047 -19.969 -19.938 1 88.12 82 THR A N 1
ATOM 671 C CA . THR A 1 82 ? -11.258 -19.578 -18.766 1 88.12 82 THR A CA 1
ATOM 672 C C . THR A 1 82 ? -12.109 -19.594 -17.5 1 88.12 82 THR A C 1
ATOM 674 O O . THR A 1 82 ? -13.328 -19.438 -17.578 1 88.12 82 THR A O 1
ATOM 677 N N . TYR A 1 83 ? -11.477 -19.75 -16.406 1 89.12 83 TYR A N 1
ATOM 678 C CA . TYR A 1 83 ? -12.188 -19.656 -15.133 1 89.12 83 TYR A CA 1
ATOM 679 C C . TYR A 1 83 ? -12.867 -18.297 -14.992 1 89.12 83 TYR A C 1
ATOM 681 O O . TYR A 1 83 ? -14.008 -18.219 -14.523 1 89.12 83 TYR A O 1
ATOM 689 N N . GLN A 1 84 ? -12.219 -17.297 -15.438 1 83.62 84 GLN A N 1
ATOM 690 C CA . GLN A 1 84 ? -12.695 -15.93 -15.312 1 83.62 84 GLN A CA 1
ATOM 691 C C . GLN A 1 84 ? -14 -15.727 -16.062 1 83.62 84 GLN A C 1
ATOM 693 O O . GLN A 1 84 ? -14.852 -14.938 -15.641 1 83.62 84 GLN A O 1
ATOM 698 N N . SER A 1 85 ? -14.086 -16.359 -17.203 1 87.38 85 SER A N 1
ATOM 699 C CA . SER A 1 85 ? -15.32 -16.234 -17.969 1 87.38 85 SER A CA 1
ATOM 700 C C . SER A 1 85 ? -16.516 -16.734 -17.156 1 87.38 85 SER A C 1
ATOM 702 O O . SER A 1 85 ? -17.594 -16.125 -17.203 1 87.38 85 SER A O 1
ATOM 704 N N . ILE A 1 86 ? -16.328 -17.797 -16.406 1 89.62 86 ILE A N 1
ATOM 705 C CA . ILE A 1 86 ? -17.375 -18.328 -15.555 1 89.62 86 ILE A CA 1
ATOM 706 C C . ILE A 1 86 ? -17.656 -17.359 -14.406 1 89.62 86 ILE A C 1
ATOM 708 O O . ILE A 1 86 ? -18.812 -17.078 -14.086 1 89.62 86 ILE A O 1
ATOM 712 N N . GLU A 1 87 ? -16.578 -16.906 -13.836 1 88.81 87 GLU A N 1
ATOM 713 C CA . GLU A 1 87 ? -16.688 -15.992 -12.703 1 88.81 87 GLU A CA 1
ATOM 714 C C . GLU A 1 87 ? -17.453 -14.727 -13.094 1 88.81 87 GLU A C 1
ATOM 716 O O . GLU A 1 87 ? -18.375 -14.305 -12.391 1 88.81 87 GLU A O 1
ATOM 721 N N . ASN A 1 88 ? -17.125 -14.18 -14.211 1 86.19 88 ASN A N 1
ATOM 722 C CA . ASN A 1 88 ? -17.75 -12.945 -14.664 1 86.19 88 ASN A CA 1
ATOM 723 C C . ASN A 1 88 ? -19.219 -13.148 -15.008 1 86.19 88 ASN A C 1
ATOM 725 O O . ASN A 1 88 ? -20.062 -12.297 -14.703 1 86.19 88 ASN A O 1
ATOM 729 N N . LYS A 1 89 ? -19.516 -14.188 -15.617 1 88 89 LYS A N 1
ATOM 730 C CA . LYS A 1 89 ? -20.891 -14.484 -15.969 1 88 89 LYS A CA 1
ATOM 731 C C . LYS A 1 89 ? -21.75 -14.656 -14.719 1 88 89 LYS A C 1
ATOM 733 O O . LYS A 1 89 ? -22.875 -14.133 -14.648 1 88 89 LYS A O 1
ATOM 738 N N . GLU A 1 90 ? -21.188 -15.344 -13.805 1 86.81 90 GLU A N 1
ATOM 739 C CA . GLU A 1 90 ? -21.922 -15.586 -12.57 1 86.81 90 GLU A CA 1
ATOM 740 C C . GLU A 1 90 ? -22.094 -14.305 -11.766 1 86.81 90 GLU A C 1
ATOM 742 O O . GLU A 1 90 ? -23.125 -14.094 -11.125 1 86.81 90 GLU A O 1
ATOM 747 N N . LEU A 1 91 ? -21.094 -13.531 -11.758 1 84.5 91 LEU A N 1
ATOM 748 C CA . LEU A 1 91 ? -21.125 -12.273 -11.016 1 84.5 91 LEU A CA 1
ATOM 749 C C . LEU A 1 91 ? -22.188 -11.336 -11.586 1 84.5 91 LEU A C 1
ATOM 751 O O . LEU A 1 91 ? -22.812 -10.586 -10.836 1 84.5 91 LEU A O 1
ATOM 755 N N . ARG A 1 92 ? -22.391 -11.344 -12.867 1 80.25 92 ARG A N 1
ATOM 756 C CA . ARG A 1 92 ? -23.375 -10.477 -13.523 1 80.25 92 ARG A CA 1
ATOM 757 C C . ARG A 1 92 ? -24.734 -11.148 -13.617 1 80.25 92 ARG A C 1
ATOM 759 O O . ARG A 1 92 ? -25.609 -10.695 -14.359 1 80.25 92 ARG A O 1
ATOM 766 N N . LYS A 1 93 ? -24.891 -12.188 -12.922 1 76.5 93 LYS A N 1
ATOM 767 C CA . LYS A 1 93 ? -26.141 -12.93 -12.82 1 76.5 93 LYS A CA 1
ATOM 768 C C . LYS A 1 93 ? -26.578 -13.461 -14.18 1 76.5 93 LYS A C 1
ATOM 770 O O . LYS A 1 93 ? -27.781 -13.477 -14.492 1 76.5 93 LYS A O 1
ATOM 775 N N . SER A 1 94 ? -25.516 -13.633 -15.023 1 77 94 SER A N 1
ATOM 776 C CA . SER A 1 94 ? -25.797 -14.336 -16.266 1 77 94 SER A CA 1
ATOM 777 C C . SER A 1 94 ? -25.578 -15.836 -16.109 1 77 94 SER A C 1
ATOM 779 O O . SER A 1 94 ? -24.5 -16.266 -15.711 1 77 94 SER A O 1
ATOM 781 N N . ASN A 1 95 ? -26.531 -16.562 -15.68 1 77.5 95 ASN A N 1
ATOM 782 C CA . ASN A 1 95 ? -26.438 -17.984 -15.367 1 77.5 95 ASN A CA 1
ATOM 783 C C . ASN A 1 95 ? -25.562 -18.734 -16.375 1 77.5 95 ASN A C 1
ATOM 785 O O . ASN A 1 95 ? -25.812 -18.672 -17.578 1 77.5 95 ASN A O 1
ATOM 789 N N . CYS A 1 96 ? -24.453 -19.281 -15.891 1 82.94 96 CYS A N 1
ATOM 790 C CA . CYS A 1 96 ? -23.578 -20.156 -16.688 1 82.94 96 CYS A CA 1
ATOM 791 C C . CYS A 1 96 ? -24.047 -21.609 -16.594 1 82.94 96 CYS A C 1
ATOM 793 O O . CYS A 1 96 ? -23.875 -22.25 -15.562 1 82.94 96 CYS A O 1
ATOM 795 N N . ASP A 1 97 ? -24.688 -22.109 -17.594 1 87.88 97 ASP A N 1
ATOM 796 C CA . ASP A 1 97 ? -25.188 -23.484 -17.625 1 87.88 97 ASP A CA 1
ATOM 797 C C . ASP A 1 97 ? -24.078 -24.469 -18.016 1 87.88 97 ASP A C 1
ATOM 799 O O . ASP A 1 97 ? -23.578 -24.422 -19.141 1 87.88 97 ASP A O 1
ATOM 803 N N . LEU A 1 98 ? -23.766 -25.359 -17.078 1 93.06 98 LEU A N 1
ATOM 804 C CA . LEU A 1 98 ? -22.719 -26.344 -17.328 1 93.06 98 LEU A CA 1
ATOM 805 C C . LEU A 1 98 ? -23.312 -27.719 -17.578 1 93.06 98 LEU A C 1
ATOM 807 O O . LEU A 1 98 ? -22.578 -28.703 -17.734 1 93.06 98 LEU A O 1
ATOM 811 N N . SER A 1 99 ? -24.594 -27.844 -17.766 1 91.12 99 SER A N 1
ATOM 812 C CA . SER A 1 99 ? -25.297 -29.125 -17.828 1 91.12 99 SER A CA 1
ATOM 813 C C . SER A 1 99 ? -25.016 -29.844 -19.141 1 91.12 99 SER A C 1
ATOM 815 O O . SER A 1 99 ? -25.172 -31.062 -19.234 1 91.12 99 SER A O 1
ATOM 817 N N . GLN A 1 100 ? -24.562 -29.141 -20.062 1 93 100 GLN A N 1
ATOM 818 C CA . GLN A 1 100 ? -24.328 -29.734 -21.375 1 93 100 GLN A CA 1
ATOM 819 C C . GLN A 1 100 ? -23.047 -30.547 -21.391 1 93 100 GLN A C 1
ATOM 821 O O . GLN A 1 100 ? -22.812 -31.344 -22.297 1 93 100 GLN A O 1
ATOM 826 N N . TYR A 1 101 ? -22.297 -30.422 -20.328 1 96.38 101 TYR A N 1
ATOM 827 C CA . TYR A 1 101 ? -21 -31.078 -20.297 1 96.38 101 TYR A CA 1
ATOM 828 C C . TYR A 1 101 ? -21.031 -32.281 -19.359 1 96.38 101 TYR A C 1
ATOM 830 O O . TYR A 1 101 ? -21.406 -32.156 -18.188 1 96.38 101 TYR A O 1
ATOM 838 N N . GLN A 1 102 ? -20.609 -33.375 -19.875 1 96.38 102 GLN A N 1
ATOM 839 C CA . GLN A 1 102 ? -20.469 -34.562 -19.031 1 96.38 102 GLN A CA 1
ATOM 840 C C . GLN A 1 102 ? -19.219 -34.469 -18.156 1 96.38 102 GLN A C 1
ATOM 842 O O . GLN A 1 102 ? -19.203 -34.969 -17.031 1 96.38 102 GLN A O 1
ATOM 847 N N . TYR A 1 103 ? -18.219 -33.906 -18.734 1 97.31 103 TYR A N 1
ATOM 848 C CA . TYR A 1 103 ? -16.953 -33.75 -18.031 1 97.31 103 TYR A CA 1
ATOM 849 C C . TYR A 1 103 ? -16.547 -32.281 -17.938 1 97.31 103 TYR A C 1
ATOM 851 O O . TYR A 1 103 ? -16.609 -31.562 -18.922 1 97.31 103 TYR A O 1
ATOM 859 N N . ILE A 1 104 ? -16.188 -31.859 -16.766 1 97.38 104 ILE A N 1
ATOM 860 C CA . ILE A 1 104 ? -15.633 -30.547 -16.531 1 97.38 104 ILE A CA 1
ATOM 861 C C . ILE A 1 104 ? -14.195 -30.672 -16.016 1 97.38 104 ILE A C 1
ATOM 863 O O . ILE A 1 104 ? -13.969 -31.141 -14.898 1 97.38 104 ILE A O 1
ATOM 867 N N . VAL A 1 105 ? -13.305 -30.297 -16.859 1 96.25 105 VAL A N 1
ATOM 868 C CA . VAL A 1 105 ? -11.891 -30.422 -16.516 1 96.25 105 VAL A CA 1
ATOM 869 C C . VAL A 1 105 ? -11.344 -29.062 -16.062 1 96.25 105 VAL A C 1
ATOM 871 O O . VAL A 1 105 ? -11.367 -28.094 -16.812 1 96.25 105 VAL A O 1
ATOM 874 N N . SER A 1 106 ? -10.883 -29 -14.875 1 93.75 106 SER A N 1
ATOM 875 C CA . SER A 1 106 ? -10.25 -27.812 -14.312 1 93.75 106 SER A CA 1
ATOM 876 C C . SER A 1 106 ? -8.727 -27.953 -14.305 1 93.75 106 SER A C 1
ATOM 878 O O . SER A 1 106 ? -8.164 -28.594 -13.414 1 93.75 106 SER A O 1
ATOM 880 N N . ASP A 1 107 ? -8.164 -27.297 -15.242 1 89.25 107 ASP A N 1
ATOM 881 C CA . ASP A 1 107 ? -6.703 -27.344 -15.328 1 89.25 107 ASP A CA 1
ATOM 882 C C . ASP A 1 107 ? -6.062 -26.359 -14.359 1 89.25 107 ASP A C 1
ATOM 884 O O . ASP A 1 107 ? -6.613 -25.281 -14.102 1 89.25 107 ASP A O 1
ATOM 888 N N . GLU A 1 108 ? -4.957 -26.766 -13.734 1 83.56 108 GLU A N 1
ATOM 889 C CA . GLU A 1 108 ? -4.227 -25.969 -12.75 1 83.56 108 GLU A CA 1
ATOM 890 C C . GLU A 1 108 ? -5.164 -25.438 -11.672 1 83.56 108 GLU A C 1
ATOM 892 O O . GLU A 1 108 ? -5.168 -24.234 -11.398 1 83.56 108 GLU A O 1
ATOM 897 N N . PHE A 1 109 ? -5.84 -26.297 -11.117 1 86.94 109 PHE A N 1
ATOM 898 C CA . PHE A 1 109 ? -6.902 -25.891 -10.203 1 86.94 109 PHE A CA 1
ATOM 899 C C . PHE A 1 109 ? -6.316 -25.25 -8.953 1 86.94 109 PHE A C 1
ATOM 901 O O . PHE A 1 109 ? -7.055 -24.703 -8.125 1 86.94 109 PHE A O 1
ATOM 908 N N . HIS A 1 110 ? -4.922 -25.234 -8.883 1 81.06 110 HIS A N 1
ATOM 909 C CA . HIS A 1 110 ? -4.32 -24.422 -7.832 1 81.06 110 HIS A CA 1
ATOM 910 C C . HIS A 1 110 ? -4.676 -22.938 -8.008 1 81.06 110 HIS A C 1
ATOM 912 O O . HIS A 1 110 ? -4.52 -22.141 -7.074 1 81.06 110 HIS A O 1
ATOM 918 N N . TYR A 1 111 ? -5.164 -22.625 -9.117 1 80.06 111 TYR A N 1
ATOM 919 C CA . TYR A 1 111 ? -5.672 -21.312 -9.453 1 80.06 111 TYR A CA 1
ATOM 920 C C . TYR A 1 111 ? -6.609 -20.781 -8.375 1 80.06 111 TYR A C 1
ATOM 922 O O . TYR A 1 111 ? -6.582 -19.594 -8.039 1 80.06 111 TYR A O 1
ATOM 930 N N . PHE A 1 112 ? -7.332 -21.625 -7.859 1 85.69 112 PHE A N 1
ATOM 931 C CA . PHE A 1 112 ? -8.391 -21.219 -6.941 1 85.69 112 PHE A CA 1
ATOM 932 C C . PHE A 1 112 ? -7.797 -20.641 -5.66 1 85.69 112 PHE A C 1
ATOM 934 O O . PHE A 1 112 ? -8.438 -19.828 -4.992 1 85.69 112 PHE A O 1
ATOM 941 N N . MET A 1 113 ? -6.586 -21.047 -5.402 1 79.94 113 MET A N 1
ATOM 942 C CA . MET A 1 113 ? -6.016 -20.609 -4.137 1 79.94 113 MET A CA 1
ATOM 943 C C . MET A 1 113 ? -4.75 -19.781 -4.367 1 79.94 113 MET A C 1
ATOM 945 O O . MET A 1 113 ? -4.078 -19.391 -3.412 1 79.94 113 MET A O 1
ATOM 949 N N . SER A 1 114 ? -4.328 -19.891 -5.543 1 68 114 SER A N 1
ATOM 950 C CA . SER A 1 114 ? -3.143 -19.078 -5.801 1 68 114 SER A CA 1
ATOM 951 C C . SER A 1 114 ? -3.426 -17.594 -5.566 1 68 114 SER A C 1
ATOM 953 O O . SER A 1 114 ? -4.551 -17.219 -5.234 1 68 114 SER A O 1
ATOM 955 N N . ASP A 1 115 ? -2.875 -16.672 -6.09 1 54.19 115 ASP A N 1
ATOM 956 C CA . ASP A 1 115 ? -2.844 -15.258 -5.742 1 54.19 115 ASP A CA 1
ATOM 957 C C . ASP A 1 115 ? -4.242 -14.742 -5.414 1 54.19 115 ASP A C 1
ATOM 959 O O . ASP A 1 115 ? -4.82 -13.961 -6.18 1 54.19 115 ASP A O 1
ATOM 963 N N . SER A 1 116 ? -5.043 -15.656 -4.703 1 47.78 116 SER A N 1
ATOM 964 C CA . SER A 1 116 ? -6.301 -15.219 -4.105 1 47.78 116 SER A CA 1
ATOM 965 C C . SER A 1 116 ? -6.188 -13.805 -3.543 1 47.78 116 SER A C 1
ATOM 967 O O . SER A 1 116 ? -7.176 -13.07 -3.482 1 47.78 116 SER A O 1
ATOM 969 N N . SER A 1 117 ? -4.992 -13.469 -3.092 1 49.81 117 SER A N 1
ATOM 970 C CA . SER A 1 117 ? -4.906 -12.148 -2.486 1 49.81 117 SER A CA 1
ATOM 971 C C . SER A 1 117 ? -5.375 -11.062 -3.455 1 49.81 117 SER A C 1
ATOM 973 O O . SER A 1 117 ? -5.832 -10 -3.031 1 49.81 117 SER A O 1
ATOM 975 N N . PHE A 1 118 ? -5.301 -11.641 -4.727 1 51.12 118 PHE A N 1
ATOM 976 C CA . PHE A 1 118 ? -5.664 -10.609 -5.688 1 51.12 118 PHE A CA 1
ATOM 977 C C . PHE A 1 118 ? -6.996 -10.93 -6.355 1 51.12 118 PHE A C 1
ATOM 979 O O . PHE A 1 118 ? -7.652 -10.047 -6.902 1 51.12 118 PHE A O 1
ATOM 986 N N . ASN A 1 119 ? -7.289 -12.359 -6.113 1 63.06 119 ASN A N 1
ATOM 987 C CA . ASN A 1 119 ? -8.531 -12.672 -6.809 1 63.06 119 ASN A CA 1
ATOM 988 C C . ASN A 1 119 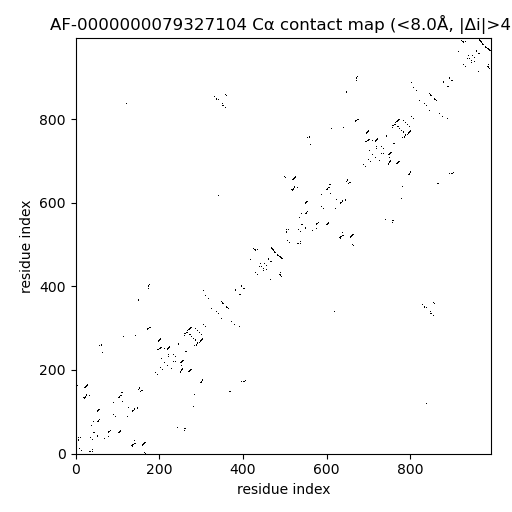? -9.656 -12.992 -5.832 1 63.06 119 ASN A C 1
ATOM 990 O O . ASN A 1 119 ? -9.641 -14.039 -5.188 1 63.06 119 ASN A O 1
ATOM 994 N N . THR A 1 120 ? -10.547 -12.156 -5.691 1 75.44 120 THR A N 1
ATOM 995 C CA . THR A 1 120 ? -11.586 -12.195 -4.672 1 75.44 120 THR A CA 1
ATOM 996 C C . THR A 1 120 ? -12.828 -12.922 -5.184 1 75.44 120 THR A C 1
ATOM 998 O O . THR A 1 120 ? -13.812 -13.07 -4.461 1 75.44 120 THR A O 1
ATOM 1001 N N . ILE A 1 121 ? -12.688 -13.625 -6.406 1 86.06 121 ILE A N 1
ATOM 1002 C CA . ILE A 1 121 ? -13.945 -14.141 -6.918 1 86.06 121 ILE A CA 1
ATOM 1003 C C . ILE A 1 121 ? -13.766 -15.594 -7.371 1 86.06 121 ILE A C 1
ATOM 1005 O O . ILE A 1 121 ? -14.648 -16.172 -8 1 86.06 121 ILE A O 1
ATOM 1009 N N . THR A 1 122 ? -12.648 -16.203 -7.043 1 88.5 122 THR A N 1
ATOM 1010 C CA . THR A 1 122 ? -12.367 -17.562 -7.504 1 88.5 122 THR A CA 1
ATOM 1011 C C . THR A 1 122 ? -13.336 -18.562 -6.867 1 88.5 122 THR A C 1
ATOM 1013 O O . THR A 1 122 ? -13.555 -19.641 -7.41 1 88.5 122 THR A O 1
ATOM 1016 N N . ASP A 1 123 ? -13.852 -18.219 -5.75 1 90.31 123 ASP A N 1
ATOM 1017 C CA . ASP A 1 123 ? -14.812 -19.094 -5.098 1 90.31 123 ASP A CA 1
ATOM 1018 C C . ASP A 1 123 ? -16.062 -19.266 -5.949 1 90.31 123 ASP A C 1
ATOM 1020 O O . ASP A 1 123 ? -16.734 -20.312 -5.879 1 90.31 123 ASP A O 1
ATOM 1024 N N . ILE A 1 124 ? -16.344 -18.281 -6.762 1 90.38 124 ILE A N 1
ATOM 1025 C CA . ILE A 1 124 ? -17.547 -18.312 -7.602 1 90.38 124 ILE A CA 1
ATOM 1026 C C . ILE A 1 124 ? -17.422 -19.453 -8.617 1 90.38 124 ILE A C 1
ATOM 1028 O O . ILE A 1 124 ? -18.344 -20.266 -8.758 1 90.38 124 ILE A O 1
ATOM 1032 N N . SER A 1 125 ? -16.281 -19.531 -9.281 1 91.19 125 SER A N 1
ATOM 1033 C CA . SER A 1 125 ? -16.094 -20.578 -10.281 1 91.19 125 SER A CA 1
ATOM 1034 C C . SER A 1 125 ? -15.977 -21.953 -9.617 1 91.19 125 SER A C 1
ATOM 1036 O O . SER A 1 125 ? -16.562 -22.922 -10.102 1 91.19 125 SER A O 1
ATOM 1038 N N . LEU A 1 126 ? -15.281 -22.047 -8.555 1 92.44 126 LEU A N 1
ATOM 1039 C CA . LEU A 1 126 ? -15.148 -23.328 -7.867 1 92.44 126 LEU A CA 1
ATOM 1040 C C . LEU A 1 126 ? -16.516 -23.844 -7.43 1 92.44 126 LEU A C 1
ATOM 1042 O O . LEU A 1 126 ? -16.844 -25.016 -7.66 1 92.44 126 LEU A O 1
ATOM 1046 N N . ASN A 1 127 ? -17.281 -22.969 -6.824 1 92.44 127 ASN A N 1
ATOM 1047 C CA . ASN A 1 127 ? -18.609 -23.391 -6.367 1 92.44 127 ASN A CA 1
ATOM 1048 C C . ASN A 1 127 ? -19.5 -23.812 -7.531 1 92.44 127 ASN A C 1
ATOM 1050 O O . ASN A 1 127 ? -20.219 -24.797 -7.426 1 92.44 127 ASN A O 1
ATOM 1054 N N . LYS A 1 128 ? -19.391 -23.094 -8.594 1 93.19 128 LYS A N 1
ATOM 1055 C CA . LYS A 1 128 ? -20.188 -23.422 -9.773 1 93.19 128 LYS A CA 1
ATOM 1056 C C . LYS A 1 128 ? -19.812 -24.812 -10.312 1 93.19 128 LYS A C 1
ATOM 1058 O O . LYS A 1 128 ? -20.688 -25.594 -10.68 1 93.19 128 LYS A O 1
ATOM 1063 N N . ILE A 1 129 ? -18.531 -25.078 -10.312 1 94.69 129 ILE A N 1
ATOM 1064 C CA . ILE A 1 129 ? -18.047 -26.359 -10.789 1 94.69 129 ILE A CA 1
ATOM 1065 C C . ILE A 1 129 ? -18.484 -27.469 -9.852 1 94.69 129 ILE A C 1
ATOM 1067 O O . ILE A 1 129 ? -19 -28.5 -10.289 1 94.69 129 ILE A O 1
ATOM 1071 N N . LEU A 1 130 ? -18.406 -27.219 -8.594 1 94.06 130 LEU A N 1
ATOM 1072 C CA . LEU A 1 130 ? -18.734 -28.234 -7.598 1 94.06 130 LEU A CA 1
ATOM 1073 C C . LEU A 1 130 ? -20.234 -28.5 -7.578 1 94.06 130 LEU A C 1
ATOM 1075 O O . LEU A 1 130 ? -20.672 -29.609 -7.25 1 94.06 130 LEU A O 1
ATOM 1079 N N . GLU A 1 131 ? -21.016 -27.531 -7.957 1 92.5 131 GLU A N 1
ATOM 1080 C CA . GLU A 1 131 ? -22.469 -27.656 -7.957 1 92.5 131 GLU A CA 1
ATOM 1081 C C . GLU A 1 131 ? -22.953 -28.453 -9.172 1 92.5 131 GLU A C 1
ATOM 1083 O O . GLU A 1 131 ? -24.094 -28.906 -9.203 1 92.5 131 GLU A O 1
ATOM 1088 N N . ALA A 1 132 ? -22.078 -28.594 -10.125 1 92.88 132 ALA A N 1
ATOM 1089 C CA . ALA A 1 132 ? -22.438 -29.344 -11.32 1 92.88 132 ALA A CA 1
ATOM 1090 C C . ALA A 1 132 ? -22.484 -30.844 -11.023 1 92.88 132 ALA A C 1
ATOM 1092 O O . ALA A 1 132 ? -21.672 -31.609 -11.555 1 92.88 132 ALA A O 1
ATOM 1093 N N . SER A 1 133 ? -23.531 -31.281 -10.422 1 90.62 133 SER A N 1
ATOM 1094 C CA . SER A 1 133 ? -23.625 -32.656 -9.914 1 90.62 133 SER A CA 1
ATOM 1095 C C . SER A 1 133 ? -23.938 -33.625 -11.039 1 90.62 133 SER A C 1
ATOM 1097 O O . SER A 1 133 ? -23.797 -34.844 -10.867 1 90.62 133 SER A O 1
ATOM 1099 N N . ASN A 1 134 ? -24.297 -33.094 -12.18 1 92.38 134 ASN A N 1
ATOM 1100 C CA . ASN A 1 134 ? -24.609 -33.938 -13.312 1 92.38 134 ASN A CA 1
ATOM 1101 C C . ASN A 1 134 ? -23.391 -34.156 -14.227 1 92.38 134 ASN A C 1
ATOM 1103 O O . ASN A 1 134 ? -23.516 -34.719 -15.312 1 92.38 134 ASN A O 1
ATOM 1107 N N . SER A 1 135 ? -22.266 -33.688 -13.797 1 95.88 135 SER A N 1
ATOM 1108 C CA . SER A 1 135 ? -21.031 -33.812 -14.547 1 95.88 135 SER A CA 1
ATOM 1109 C C . SER A 1 135 ? -19.922 -34.438 -13.695 1 95.88 135 SER A C 1
ATOM 1111 O O . SER A 1 135 ? -19.984 -34.375 -12.461 1 95.88 135 SER A O 1
ATOM 1113 N N . THR A 1 136 ? -19.094 -35.156 -14.359 1 96.69 136 THR A N 1
ATOM 1114 C CA . THR A 1 136 ? -17.859 -35.562 -13.695 1 96.69 136 THR A CA 1
ATOM 1115 C C . THR A 1 136 ? -16.859 -34.406 -13.672 1 96.69 136 THR A C 1
ATOM 1117 O O . THR A 1 136 ? -16.453 -33.906 -14.719 1 96.69 136 THR A O 1
ATOM 1120 N N . ARG A 1 137 ? -16.5 -34 -12.484 1 96.94 137 ARG A N 1
ATOM 1121 C CA . ARG A 1 137 ? -15.602 -32.844 -12.328 1 96.94 137 ARG A CA 1
ATOM 1122 C C . ARG A 1 137 ? -14.164 -33.312 -12.117 1 96.94 137 ARG A C 1
ATOM 1124 O O . ARG A 1 137 ? -13.875 -34 -11.141 1 96.94 137 ARG A O 1
ATOM 1131 N N . ILE A 1 138 ? -13.312 -32.906 -12.992 1 96.56 138 ILE A N 1
ATOM 1132 C CA . ILE A 1 138 ? -11.922 -33.344 -12.969 1 96.56 138 ILE A CA 1
ATOM 1133 C C . ILE A 1 138 ? -11.016 -32.156 -12.641 1 96.56 138 ILE A C 1
ATOM 1135 O O . ILE A 1 138 ? -11.055 -31.125 -13.328 1 96.56 138 ILE A O 1
ATOM 1139 N N . PHE A 1 139 ? -10.234 -32.312 -11.578 1 94.94 139 PHE A N 1
ATOM 1140 C CA . PHE A 1 139 ? -9.273 -31.281 -11.164 1 94.94 139 PHE A CA 1
ATOM 1141 C C . PHE A 1 139 ? -7.848 -31.766 -11.375 1 94.94 139 PHE A C 1
ATOM 1143 O O . PHE A 1 139 ? -7.441 -32.781 -10.805 1 94.94 139 PHE A O 1
ATOM 1150 N N . MET A 1 140 ? -7.098 -30.984 -12.141 1 92.5 140 MET A N 1
ATOM 1151 C CA . MET A 1 140 ? -5.727 -31.406 -12.422 1 92.5 140 MET A CA 1
ATOM 1152 C C . MET A 1 140 ? -4.738 -30.312 -12.031 1 92.5 140 MET A C 1
ATOM 1154 O O . MET A 1 140 ? -4.961 -29.125 -12.328 1 92.5 140 MET A O 1
ATOM 1158 N N . SER A 1 141 ? -3.715 -30.609 -11.305 1 87.62 141 SER A N 1
ATOM 1159 C CA . SER A 1 141 ? -2.674 -29.641 -10.945 1 87.62 141 SER A CA 1
ATOM 1160 C C . SER A 1 141 ? -1.437 -30.344 -10.398 1 87.62 141 SER A C 1
ATOM 1162 O O . SER A 1 141 ? -1.491 -31.531 -10.047 1 87.62 141 SER A O 1
ATOM 1164 N N . ALA A 1 142 ? -0.288 -29.625 -10.406 1 80.69 142 ALA A N 1
ATOM 1165 C CA . ALA A 1 142 ? 0.924 -30.125 -9.758 1 80.69 142 ALA A CA 1
ATOM 1166 C C . ALA A 1 142 ? 0.947 -29.766 -8.281 1 80.69 142 ALA A C 1
ATOM 1168 O O . ALA A 1 142 ? 1.671 -30.375 -7.492 1 80.69 142 ALA A O 1
ATOM 1169 N N . THR A 1 143 ? 0.157 -28.75 -7.898 1 78.31 143 THR A N 1
ATOM 1170 C CA . THR A 1 143 ? 0.237 -28.172 -6.566 1 78.31 143 THR A CA 1
ATOM 1171 C C . THR A 1 143 ? -1.159 -27.922 -5.996 1 78.31 143 THR A C 1
ATOM 1173 O O . THR A 1 143 ? -1.424 -26.875 -5.418 1 78.31 143 THR A O 1
ATOM 1176 N N . GLY A 1 144 ? -2.027 -28.797 -6.074 1 79.12 144 GLY A N 1
ATOM 1177 C CA . GLY A 1 144 ? -3.41 -28.531 -5.719 1 79.12 144 GLY A CA 1
ATOM 1178 C C . GLY A 1 144 ? -3.797 -29.094 -4.363 1 79.12 144 GLY A C 1
ATOM 1179 O O . GLY A 1 144 ? -4.98 -29.297 -4.086 1 79.12 144 GLY A O 1
ATOM 1180 N N . ASP A 1 145 ? -2.857 -29.297 -3.496 1 82.44 145 ASP A N 1
ATOM 1181 C CA . ASP A 1 145 ? -3.121 -30 -2.242 1 82.44 145 ASP A CA 1
ATOM 1182 C C . ASP A 1 145 ? -4.074 -29.203 -1.355 1 82.44 145 ASP A C 1
ATOM 1184 O O . ASP A 1 145 ? -4.969 -29.766 -0.726 1 82.44 145 ASP A O 1
ATOM 1188 N N . VAL A 1 146 ? -3.893 -28 -1.402 1 84 146 VAL A N 1
ATOM 1189 C CA . VAL A 1 146 ? -4.703 -27.172 -0.518 1 84 146 VAL A CA 1
ATOM 1190 C C . VAL A 1 146 ? -6.152 -27.156 -0.999 1 84 146 VAL A C 1
ATOM 1192 O O . VAL A 1 146 ? -7.082 -27.234 -0.191 1 84 146 VAL A O 1
ATOM 1195 N N . VAL A 1 147 ? -6.312 -27.078 -2.236 1 87.06 147 VAL A N 1
ATOM 1196 C CA . VAL A 1 147 ? -7.664 -27.078 -2.791 1 87.06 147 VAL A CA 1
ATOM 1197 C C . VAL A 1 147 ? -8.336 -28.422 -2.51 1 87.06 147 VAL A C 1
ATOM 1199 O O . VAL A 1 147 ? -9.516 -28.484 -2.164 1 87.06 147 VAL A O 1
ATOM 1202 N N . LYS A 1 148 ? -7.582 -29.438 -2.645 1 90 148 LYS A N 1
ATOM 1203 C CA . LYS A 1 148 ? -8.094 -30.781 -2.348 1 90 148 LYS A CA 1
ATOM 1204 C C . LYS A 1 148 ? -8.594 -30.875 -0.909 1 90 148 LYS A C 1
ATOM 1206 O O . LYS A 1 148 ? -9.672 -31.406 -0.652 1 90 148 LYS A O 1
ATOM 1211 N N . ARG A 1 149 ? -7.859 -30.328 -0.078 1 89 149 ARG A N 1
ATOM 1212 C CA . ARG A 1 149 ? -8.234 -30.328 1.332 1 89 149 ARG A CA 1
ATOM 1213 C C . ARG A 1 149 ? -9.523 -29.547 1.56 1 89 149 ARG A C 1
ATOM 1215 O O . ARG A 1 149 ? -10.344 -29.922 2.396 1 89 149 ARG A O 1
ATOM 1222 N N . TYR A 1 150 ? -9.633 -28.5 0.871 1 91.88 150 TYR A N 1
ATOM 1223 C CA . TYR A 1 150 ? -10.836 -27.688 0.982 1 91.88 150 TYR A CA 1
ATOM 1224 C C . TYR A 1 150 ? -12.062 -28.469 0.524 1 91.88 150 TYR A C 1
ATOM 1226 O O . TYR A 1 150 ? -13.094 -28.469 1.198 1 91.88 150 TYR A O 1
ATOM 1234 N N . ILE A 1 151 ? -11.922 -29.141 -0.568 1 92.88 151 ILE A N 1
ATOM 1235 C CA . ILE A 1 151 ? -13.039 -29.875 -1.143 1 92.88 151 ILE A CA 1
ATOM 1236 C C . ILE A 1 151 ? -13.414 -31.047 -0.23 1 92.88 151 ILE A C 1
ATOM 1238 O O . ILE A 1 151 ? -14.586 -31.234 0.101 1 92.88 151 ILE A O 1
ATOM 1242 N N . LYS A 1 152 ? -12.414 -31.75 0.247 1 92.25 152 LYS A N 1
ATOM 1243 C CA . LYS A 1 152 ? -12.641 -32.938 1.077 1 92.25 152 LYS A CA 1
ATOM 1244 C C . LYS A 1 152 ? -13.055 -32.531 2.492 1 92.25 152 LYS A C 1
ATOM 1246 O O . LYS A 1 152 ? -13.984 -33.094 3.055 1 92.25 152 LYS A O 1
ATOM 1251 N N . GLY A 1 153 ? -12.359 -31.594 3.035 1 89.19 153 GLY A N 1
ATOM 1252 C CA . GLY A 1 153 ? -12.539 -31.234 4.434 1 89.19 153 GLY A CA 1
ATOM 1253 C C . GLY A 1 153 ? -13.664 -30.234 4.66 1 89.19 153 GLY A C 1
ATOM 1254 O O . GLY A 1 153 ? -14.602 -30.5 5.41 1 89.19 153 GLY A O 1
ATOM 1255 N N . HIS A 1 154 ? -13.547 -29.156 4.008 1 88.5 154 HIS A N 1
ATOM 1256 C CA . HIS A 1 154 ? -14.484 -28.078 4.246 1 88.5 154 HIS A CA 1
ATOM 1257 C C . HIS A 1 154 ? -15.82 -28.344 3.562 1 88.5 154 HIS A C 1
ATOM 1259 O O . HIS A 1 154 ? -16.875 -28.172 4.172 1 88.5 154 HIS A O 1
ATOM 1265 N N . LYS A 1 155 ? -15.789 -28.75 2.311 1 91.38 155 LYS A N 1
ATOM 1266 C CA . LYS A 1 155 ? -17.016 -29 1.561 1 91.38 155 LYS A CA 1
ATOM 1267 C C . LYS A 1 155 ? -17.547 -30.406 1.84 1 91.38 155 LYS A C 1
ATOM 1269 O O . LYS A 1 155 ? -18.688 -30.719 1.514 1 91.38 155 LYS A O 1
ATOM 1274 N N . LYS A 1 156 ? -16.734 -31.281 2.4 1 92.25 156 LYS A N 1
ATOM 1275 C CA . LYS A 1 156 ? -17.094 -32.656 2.781 1 92.25 156 LYS A CA 1
ATOM 1276 C C . LYS A 1 156 ? -17.562 -33.438 1.571 1 92.25 156 LYS A C 1
ATOM 1278 O O . LYS A 1 156 ? -18.609 -34.094 1.629 1 92.25 156 LYS A O 1
ATOM 1283 N N . LEU A 1 157 ? -16.859 -33.281 0.508 1 92.94 157 LEU A N 1
ATOM 1284 C CA . LEU A 1 157 ? -17.156 -34.031 -0.715 1 92.94 157 LEU A CA 1
ATOM 1285 C C . LEU A 1 157 ? -16.172 -35.156 -0.933 1 92.94 157 LEU A C 1
ATOM 1287 O O . LEU A 1 157 ? -14.992 -35.031 -0.58 1 92.94 157 LEU A O 1
ATOM 1291 N N . GLU A 1 158 ? -16.641 -36.188 -1.483 1 92.69 158 GLU A N 1
ATOM 1292 C CA . GLU A 1 158 ? -15.781 -37.312 -1.799 1 92.69 158 GLU A CA 1
ATOM 1293 C C . GLU A 1 158 ? -14.984 -37.062 -3.074 1 92.69 158 GLU A C 1
ATOM 1295 O O . GLU A 1 158 ? -15.516 -36.531 -4.055 1 92.69 158 GLU A O 1
ATOM 1300 N N . VAL A 1 159 ? -13.703 -37.438 -2.982 1 94.25 159 VAL A N 1
ATOM 1301 C CA . VAL A 1 159 ? -12.812 -37.156 -4.109 1 94.25 159 VAL A CA 1
ATOM 1302 C C . VAL A 1 159 ? -12.047 -38.438 -4.477 1 94.25 159 VAL A C 1
ATOM 1304 O O . VAL A 1 159 ? -11.523 -39.125 -3.6 1 94.25 159 VAL A O 1
ATOM 1307 N N . ARG A 1 160 ? -12.086 -38.812 -5.75 1 94.06 160 ARG A N 1
ATOM 1308 C CA . ARG A 1 160 ? -11.203 -39.844 -6.289 1 94.06 160 ARG A CA 1
ATOM 1309 C C . ARG A 1 160 ? -9.844 -39.25 -6.66 1 94.06 160 ARG A C 1
ATOM 1311 O O . ARG A 1 160 ? -9.75 -38.438 -7.566 1 94.06 160 ARG A O 1
ATOM 1318 N N . GLU A 1 161 ? -8.828 -39.781 -6.039 1 93.06 161 GLU A N 1
ATOM 1319 C CA . GLU A 1 161 ? -7.527 -39.156 -6.176 1 93.06 161 GLU A CA 1
ATOM 1320 C C . GLU A 1 161 ? -6.551 -40.031 -6.961 1 93.06 161 GLU A C 1
ATOM 1322 O O . GLU A 1 161 ? -6.461 -41.219 -6.719 1 93.06 161 GLU A O 1
ATOM 1327 N N . TYR A 1 162 ? -5.957 -39.406 -7.918 1 92 162 TYR A N 1
ATOM 1328 C CA . TYR A 1 162 ? -4.836 -40 -8.633 1 92 162 TYR A CA 1
ATOM 1329 C C . TYR A 1 162 ? -3.557 -39.219 -8.406 1 92 162 TYR A C 1
ATOM 1331 O O . TYR A 1 162 ? -3.496 -38.031 -8.703 1 92 162 TYR A O 1
ATOM 1339 N N . GLU A 1 163 ? -2.57 -39.812 -7.836 1 88.44 163 GLU A N 1
ATOM 1340 C CA . GLU A 1 163 ? -1.288 -39.188 -7.586 1 88.44 163 GLU A CA 1
ATOM 1341 C C . GLU A 1 163 ? -0.184 -39.781 -8.445 1 88.44 163 GLU A C 1
ATOM 1343 O O . GLU A 1 163 ? 0.117 -40.969 -8.328 1 88.44 163 GLU A O 1
ATOM 1348 N N . ILE A 1 164 ? 0.356 -38.969 -9.25 1 85.75 164 ILE A N 1
ATOM 1349 C CA . ILE A 1 164 ? 1.494 -39.375 -10.062 1 85.75 164 ILE A CA 1
ATOM 1350 C C . ILE A 1 164 ? 2.795 -38.938 -9.391 1 85.75 164 ILE A C 1
ATOM 1352 O O . ILE A 1 164 ? 2.945 -37.781 -9.023 1 85.75 164 ILE A O 1
ATOM 1356 N N . PRO A 1 165 ? 3.758 -39.844 -9.172 1 80.62 165 PRO A N 1
ATOM 1357 C CA . PRO A 1 165 ? 5.016 -39.469 -8.523 1 80.62 165 PRO A CA 1
ATOM 1358 C C . PRO A 1 165 ? 5.727 -38.312 -9.219 1 80.62 165 PRO A C 1
ATOM 1360 O O . PRO A 1 165 ? 5.773 -38.281 -10.453 1 80.62 165 PRO A O 1
ATOM 1363 N N . LYS A 1 166 ? 6.207 -37.375 -8.398 1 81.12 166 LYS A N 1
ATOM 1364 C CA . LYS A 1 166 ? 6.871 -36.188 -8.914 1 81.12 166 LYS A CA 1
ATOM 1365 C C . LYS A 1 166 ? 8.383 -36.406 -9.008 1 81.12 166 LYS A C 1
ATOM 1367 O O . LYS A 1 166 ? 8.984 -36.969 -8.109 1 81.12 166 LYS A O 1
ATOM 1372 N N . ASP A 1 167 ? 8.914 -35.969 -10.117 1 81.88 167 ASP A N 1
ATOM 1373 C CA . ASP A 1 167 ? 10.352 -36.062 -10.367 1 81.88 167 ASP A CA 1
ATOM 1374 C C . ASP A 1 167 ? 10.992 -34.688 -10.484 1 81.88 167 ASP A C 1
ATOM 1376 O O . ASP A 1 167 ? 10.625 -33.875 -11.352 1 81.88 167 ASP A O 1
ATOM 1380 N N . TYR A 1 168 ? 11.984 -34.438 -9.562 1 87.44 168 TYR A N 1
ATOM 1381 C CA . TYR A 1 168 ? 12.664 -33.156 -9.586 1 87.44 168 TYR A CA 1
ATOM 1382 C C . TYR A 1 168 ? 14.141 -33.312 -9.914 1 87.44 168 TYR A C 1
ATOM 1384 O O . TYR A 1 168 ? 14.969 -32.469 -9.57 1 87.44 168 TYR A O 1
ATOM 1392 N N . SER A 1 169 ? 14.453 -34.406 -10.586 1 87 169 SER A N 1
ATOM 1393 C CA . SER A 1 169 ? 15.852 -34.719 -10.891 1 87 169 SER A CA 1
ATOM 1394 C C . SER A 1 169 ? 16.422 -33.719 -11.883 1 87 169 SER A C 1
ATOM 1396 O O . SER A 1 169 ? 17.656 -33.594 -12.016 1 87 169 SER A O 1
ATOM 1398 N N . ILE A 1 170 ? 15.578 -33 -12.516 1 90.56 170 ILE A N 1
ATOM 1399 C CA . ILE A 1 170 ? 16.031 -32 -13.477 1 90.56 170 ILE A CA 1
ATOM 1400 C C . ILE A 1 170 ? 16.766 -30.875 -12.75 1 90.56 170 ILE A C 1
ATOM 1402 O O . ILE A 1 170 ? 17.562 -30.156 -13.352 1 90.56 170 ILE A O 1
ATOM 1406 N N . ILE A 1 171 ? 16.516 -30.719 -11.484 1 94.25 171 ILE A N 1
ATOM 1407 C CA . ILE A 1 171 ? 17.172 -29.672 -10.688 1 94.25 171 ILE A CA 1
ATOM 1408 C C . ILE A 1 171 ? 18.547 -30.156 -10.227 1 94.25 171 ILE A C 1
ATOM 1410 O O . ILE A 1 171 ? 18.641 -31.094 -9.422 1 94.25 171 ILE A O 1
ATOM 1414 N N . GLU A 1 172 ? 19.516 -29.578 -10.742 1 94.56 172 GLU A N 1
ATOM 1415 C CA . GLU A 1 172 ? 20.875 -29.938 -10.359 1 94.56 172 GLU A CA 1
ATOM 1416 C C . GLU A 1 172 ? 21.266 -29.312 -9.031 1 94.56 172 GLU A C 1
ATOM 1418 O O . GLU A 1 172 ? 21.812 -29.969 -8.156 1 94.56 172 GLU A O 1
ATOM 1423 N N . ASN A 1 173 ? 21.047 -28.016 -8.961 1 94.62 173 ASN A N 1
ATOM 1424 C CA . ASN A 1 173 ? 21.344 -27.266 -7.742 1 94.62 173 ASN A CA 1
ATOM 1425 C C . ASN A 1 173 ? 20.203 -26.312 -7.367 1 94.62 173 ASN A C 1
ATOM 1427 O O . ASN A 1 173 ? 19.578 -25.719 -8.242 1 94.62 173 ASN A O 1
ATOM 1431 N N . LEU A 1 174 ? 19.969 -26.281 -6.109 1 96.44 174 LEU A N 1
ATOM 1432 C CA . LEU A 1 174 ? 19.016 -25.328 -5.543 1 96.44 174 LEU A CA 1
ATOM 1433 C C . LEU A 1 174 ? 19.75 -24.281 -4.703 1 96.44 174 LEU A C 1
ATOM 1435 O O . LEU A 1 174 ? 20.484 -24.625 -3.779 1 96.44 174 LEU A O 1
ATOM 1439 N N . SER A 1 175 ? 19.594 -23.078 -5.074 1 95.81 175 SER A N 1
ATOM 1440 C CA . SER A 1 175 ? 20.25 -21.984 -4.352 1 95.81 175 SER A CA 1
ATOM 1441 C C . SER A 1 175 ? 19.25 -20.891 -3.969 1 95.81 175 SER A C 1
ATOM 1443 O O . SER A 1 175 ? 18.188 -20.781 -4.574 1 95.81 175 SER A O 1
ATOM 1445 N N . PHE A 1 176 ? 19.656 -20.203 -2.918 1 95.44 176 PHE A N 1
ATOM 1446 C CA . PHE A 1 176 ? 18.828 -19.094 -2.459 1 95.44 176 PHE A CA 1
ATOM 1447 C C . PHE A 1 176 ? 19.609 -17.781 -2.506 1 95.44 176 PHE A C 1
ATOM 1449 O O . PHE A 1 176 ? 20.844 -17.781 -2.461 1 95.44 176 PHE A O 1
ATOM 1456 N N . PHE A 1 177 ? 18.875 -16.703 -2.686 1 92.94 177 PHE A N 1
ATOM 1457 C CA . PHE A 1 177 ? 19.484 -15.383 -2.611 1 92.94 177 PHE A CA 1
ATOM 1458 C C . PHE A 1 177 ? 18.641 -14.43 -1.78 1 92.94 177 PHE A C 1
ATOM 1460 O O . PHE A 1 177 ? 17.422 -14.602 -1.684 1 92.94 177 PHE A O 1
ATOM 1467 N N . ASN A 1 178 ? 19.234 -13.43 -1.185 1 86.31 178 ASN A N 1
ATOM 1468 C CA . ASN A 1 178 ? 18.531 -12.531 -0.273 1 86.31 178 ASN A CA 1
ATOM 1469 C C . ASN A 1 178 ? 18.297 -11.164 -0.907 1 86.31 178 ASN A C 1
ATOM 1471 O O . ASN A 1 178 ? 17.25 -10.555 -0.707 1 86.31 178 ASN A O 1
ATOM 1475 N N . ASN A 1 179 ? 19.234 -10.766 -1.742 1 81.75 179 ASN A N 1
ATOM 1476 C CA . ASN A 1 179 ? 19.203 -9.391 -2.225 1 81.75 179 ASN A CA 1
ATOM 1477 C C . ASN A 1 179 ? 18.828 -9.32 -3.699 1 81.75 179 ASN A C 1
ATOM 1479 O O . ASN A 1 179 ? 19.219 -10.188 -4.488 1 81.75 179 ASN A O 1
ATOM 1483 N N . ASP A 1 180 ? 18.141 -8.297 -4.023 1 80.31 180 ASP A N 1
ATOM 1484 C CA . ASP A 1 180 ? 17.75 -8.102 -5.414 1 80.31 180 ASP A CA 1
ATOM 1485 C C . ASP A 1 180 ? 18.969 -7.941 -6.316 1 80.31 180 ASP A C 1
ATOM 1487 O O . ASP A 1 180 ? 18.953 -8.383 -7.469 1 80.31 180 ASP A O 1
ATOM 1491 N N . SER A 1 181 ? 19.984 -7.309 -5.754 1 79.19 181 SER A N 1
ATOM 1492 C CA . SER A 1 181 ? 21.203 -7.086 -6.535 1 79.19 181 SER A CA 1
ATOM 1493 C C . SER A 1 181 ? 21.875 -8.406 -6.895 1 79.19 181 SER A C 1
ATOM 1495 O O . SER A 1 181 ? 22.672 -8.461 -7.836 1 79.19 181 SER A O 1
ATOM 1497 N N . SER A 1 182 ? 21.625 -9.453 -6.152 1 87.12 182 SER A N 1
ATOM 1498 C CA . SER A 1 182 ? 22.219 -10.766 -6.406 1 87.12 182 SER A CA 1
ATOM 1499 C C . SER A 1 182 ? 21.797 -11.305 -7.77 1 87.12 182 SER A C 1
ATOM 1501 O O . SER A 1 182 ? 22.562 -12.023 -8.422 1 87.12 182 SER A O 1
ATOM 1503 N N . ILE A 1 183 ? 20.609 -10.969 -8.242 1 92.44 183 ILE A N 1
ATOM 1504 C CA . ILE A 1 183 ? 20.125 -11.398 -9.547 1 92.44 183 ILE A CA 1
ATOM 1505 C C . ILE A 1 183 ? 21.016 -10.836 -10.648 1 92.44 183 ILE A C 1
ATOM 1507 O O . ILE A 1 183 ? 21.422 -11.562 -11.562 1 92.44 183 ILE A O 1
ATOM 1511 N N . GLU A 1 184 ? 21.344 -9.57 -10.438 1 87.81 184 GLU A N 1
ATOM 1512 C CA . GLU A 1 184 ? 22.203 -8.93 -11.43 1 87.81 184 GLU A CA 1
ATOM 1513 C C . GLU A 1 184 ? 23.578 -9.594 -11.492 1 87.81 184 GLU A C 1
ATOM 1515 O O . GLU A 1 184 ? 24.109 -9.828 -12.578 1 87.81 184 GLU A O 1
ATOM 1520 N N . VAL A 1 185 ? 24.109 -9.852 -10.336 1 83.88 185 VAL A N 1
ATOM 1521 C CA . VAL A 1 185 ? 25.422 -10.477 -10.25 1 83.88 185 VAL A CA 1
ATOM 1522 C C . VAL A 1 185 ? 25.391 -11.859 -10.898 1 83.88 185 VAL A C 1
ATOM 1524 O O . VAL A 1 185 ? 26.281 -12.211 -11.672 1 83.88 185 VAL A O 1
ATOM 1527 N N . LEU A 1 186 ? 24.422 -12.617 -10.648 1 91.12 186 LEU A N 1
ATOM 1528 C CA . LEU A 1 186 ? 24.25 -13.961 -11.188 1 91.12 186 LEU A CA 1
ATOM 1529 C C . LEU A 1 186 ? 24.172 -13.93 -12.711 1 91.12 186 LEU A C 1
ATOM 1531 O O . LEU A 1 186 ? 24.797 -14.75 -13.391 1 91.12 186 LEU A O 1
ATOM 1535 N N . LEU A 1 187 ? 23.391 -13.008 -13.219 1 94.12 187 LEU A N 1
ATOM 1536 C CA . LEU A 1 187 ? 23.172 -12.922 -14.664 1 94.12 187 LEU A CA 1
ATOM 1537 C C . LEU A 1 187 ? 24.438 -12.453 -15.375 1 94.12 187 LEU A C 1
ATOM 1539 O O . LEU A 1 187 ? 24.766 -12.938 -16.453 1 94.12 187 LEU A O 1
ATOM 1543 N N . LYS A 1 188 ? 25.109 -11.477 -14.75 1 88.69 188 LYS A N 1
ATOM 1544 C CA . LYS A 1 188 ? 26.359 -11.008 -15.328 1 88.69 188 LYS A CA 1
ATOM 1545 C C . LYS A 1 188 ? 27.391 -12.141 -15.414 1 88.69 188 LYS A C 1
ATOM 1547 O O . LYS A 1 188 ? 28.047 -12.312 -16.438 1 88.69 188 LYS A O 1
ATOM 1552 N N . GLU A 1 189 ? 27.5 -12.836 -14.328 1 86.69 189 GLU A N 1
ATOM 1553 C CA . GLU A 1 189 ? 28.422 -13.977 -14.297 1 86.69 189 GLU A CA 1
ATOM 1554 C C . GLU A 1 189 ? 28.047 -15.008 -15.359 1 86.69 189 GLU A C 1
ATOM 1556 O O . GLU A 1 189 ? 28.938 -15.555 -16.031 1 86.69 189 GLU A O 1
ATOM 1561 N N . MET A 1 190 ? 26.828 -15.297 -15.539 1 93.06 190 MET A N 1
ATOM 1562 C CA . MET A 1 190 ? 26.344 -16.266 -16.531 1 93.06 190 MET A CA 1
ATOM 1563 C C . MET A 1 190 ? 26.703 -15.812 -17.938 1 93.06 190 MET A C 1
ATOM 1565 O O . MET A 1 190 ? 27.219 -16.609 -18.734 1 93.06 190 MET A O 1
ATOM 1569 N N . LEU A 1 191 ? 26.484 -14.555 -18.219 1 92.19 191 LEU A N 1
ATOM 1570 C CA . LEU A 1 191 ? 26.703 -14.016 -19.547 1 92.19 191 LEU A CA 1
ATOM 1571 C C . LEU A 1 191 ? 28.188 -14.031 -19.891 1 92.19 191 LEU A C 1
ATOM 1573 O O . LEU A 1 191 ? 28.562 -14.219 -21.062 1 92.19 191 LEU A O 1
ATOM 1577 N N . GLU A 1 192 ? 28.984 -13.906 -18.875 1 88.19 192 GLU A N 1
ATOM 1578 C CA . GLU A 1 192 ? 30.438 -13.812 -19.094 1 88.19 192 GLU A CA 1
ATOM 1579 C C . GLU A 1 192 ? 31.062 -15.195 -19.188 1 88.19 192 GLU A C 1
ATOM 1581 O O . GLU A 1 192 ? 32.062 -15.383 -19.891 1 88.19 192 GLU A O 1
ATOM 1586 N N . THR A 1 193 ? 30.531 -16.156 -18.547 1 89 193 THR A N 1
ATOM 1587 C CA . THR A 1 193 ? 31.266 -17.406 -18.359 1 89 193 THR A CA 1
ATOM 1588 C C . THR A 1 193 ? 30.609 -18.547 -19.109 1 89 193 THR A C 1
ATOM 1590 O O . THR A 1 193 ? 31.219 -19.609 -19.297 1 89 193 THR A O 1
ATOM 1593 N N . THR A 1 194 ? 29.375 -18.344 -19.516 1 93.81 194 THR A N 1
ATOM 1594 C CA . THR A 1 194 ? 28.688 -19.469 -20.141 1 93.81 194 THR A CA 1
ATOM 1595 C C . THR A 1 194 ? 27.906 -19.016 -21.375 1 93.81 194 THR A C 1
ATOM 1597 O O . THR A 1 194 ? 27.906 -17.828 -21.703 1 93.81 194 THR A O 1
ATOM 1600 N N . THR A 1 195 ? 27.328 -19.953 -21.984 1 93.25 195 THR A N 1
ATOM 1601 C CA . THR A 1 195 ? 26.391 -19.703 -23.062 1 93.25 195 THR A CA 1
ATOM 1602 C C . THR A 1 195 ? 24.969 -20.062 -22.656 1 93.25 195 THR A C 1
ATOM 1604 O O . THR A 1 195 ? 24.078 -20.156 -23.5 1 93.25 195 THR A O 1
ATOM 1607 N N . ASP A 1 196 ? 24.797 -20.203 -21.422 1 95.19 196 ASP A N 1
ATOM 1608 C CA . ASP A 1 196 ? 23.531 -20.641 -20.859 1 95.19 196 ASP A CA 1
ATOM 1609 C C . ASP A 1 196 ? 22.453 -19.562 -21.031 1 95.19 196 ASP A C 1
ATOM 1611 O O . ASP A 1 196 ? 22.766 -18.406 -21.266 1 95.19 196 ASP A O 1
ATOM 1615 N N . LYS A 1 197 ? 21.266 -20 -20.969 1 97.25 197 LYS A N 1
ATOM 1616 C CA . LYS A 1 197 ? 20.109 -19.125 -20.922 1 97.25 197 LYS A CA 1
ATOM 1617 C C . LYS A 1 197 ? 19.453 -19.156 -19.531 1 97.25 197 LYS A C 1
ATOM 1619 O O . LYS A 1 197 ? 19.688 -20.078 -18.75 1 97.25 197 LYS A O 1
ATOM 1624 N N . ALA A 1 198 ? 18.734 -18.078 -19.25 1 97.62 198 ALA A N 1
ATOM 1625 C CA . ALA A 1 198 ? 18.062 -18 -17.953 1 97.62 198 ALA A CA 1
ATOM 1626 C C . ALA A 1 198 ? 16.656 -17.438 -18.094 1 97.62 198 ALA A C 1
ATOM 1628 O O . ALA A 1 198 ? 16.375 -16.656 -19.016 1 97.62 198 ALA A O 1
ATOM 1629 N N . ILE A 1 199 ? 15.789 -17.906 -17.266 1 96.19 199 ILE A N 1
ATOM 1630 C CA . ILE A 1 199 ? 14.484 -17.281 -17.078 1 96.19 199 ILE A CA 1
ATOM 1631 C C . ILE A 1 199 ? 14.406 -16.656 -15.68 1 96.19 199 ILE A C 1
ATOM 1633 O O . ILE A 1 199 ? 14.758 -17.297 -14.688 1 96.19 199 ILE A O 1
ATOM 1637 N N . VAL A 1 200 ? 13.984 -15.422 -15.617 1 96.5 200 VAL A N 1
ATOM 1638 C CA . VAL A 1 200 ? 13.805 -14.727 -14.352 1 96.5 200 VAL A CA 1
ATOM 1639 C C . VAL A 1 200 ? 12.328 -14.422 -14.125 1 96.5 200 VAL A C 1
ATOM 1641 O O . VAL A 1 200 ? 11.727 -13.656 -14.883 1 96.5 200 VAL A O 1
ATOM 1644 N N . PHE A 1 201 ? 11.789 -15.016 -13.078 1 94.44 201 PHE A N 1
ATOM 1645 C CA . PHE A 1 201 ? 10.406 -14.766 -12.688 1 94.44 201 PHE A CA 1
ATOM 1646 C C . PHE A 1 201 ? 10.344 -13.797 -11.523 1 94.44 201 PHE A C 1
ATOM 1648 O O . PHE A 1 201 ? 10.914 -14.047 -10.461 1 94.44 201 PHE A O 1
ATOM 1655 N N . ILE A 1 202 ? 9.594 -12.664 -11.742 1 93.12 202 ILE A N 1
ATOM 1656 C CA . ILE A 1 202 ? 9.5 -11.656 -10.688 1 93.12 202 ILE A CA 1
ATOM 1657 C C . ILE A 1 202 ? 8.047 -11.227 -10.516 1 93.12 202 ILE A C 1
ATOM 1659 O O . ILE A 1 202 ? 7.32 -11.062 -11.492 1 93.12 202 ILE A O 1
ATOM 1663 N N . ASN A 1 203 ? 7.672 -11 -9.312 1 88.44 203 ASN A N 1
ATOM 1664 C CA . ASN A 1 203 ? 6.305 -10.586 -9.016 1 88.44 203 ASN A CA 1
ATOM 1665 C C . ASN A 1 203 ? 6.047 -9.148 -9.453 1 88.44 203 ASN A C 1
ATOM 1667 O O . ASN A 1 203 ? 5.039 -8.867 -10.102 1 88.44 203 ASN A O 1
ATOM 1671 N N . SER A 1 204 ? 6.926 -8.258 -9.109 1 86.88 204 SER A N 1
ATOM 1672 C CA . SER A 1 204 ? 6.762 -6.836 -9.422 1 86.88 204 SER A CA 1
ATOM 1673 C C . SER A 1 204 ? 7.102 -6.547 -10.875 1 86.88 204 SER A C 1
ATOM 1675 O O . SER A 1 204 ? 8.242 -6.746 -11.305 1 86.88 204 SER A O 1
ATOM 1677 N N . VAL A 1 205 ? 6.148 -6.051 -11.586 1 89.31 205 VAL A N 1
ATOM 1678 C CA . VAL A 1 205 ? 6.352 -5.762 -13 1 89.31 205 VAL A CA 1
ATOM 1679 C C . VAL A 1 205 ? 7.391 -4.652 -13.156 1 89.31 205 VAL A C 1
ATOM 1681 O O . VAL A 1 205 ? 8.219 -4.699 -14.07 1 89.31 205 VAL A O 1
ATOM 1684 N N . GLU A 1 206 ? 7.352 -3.707 -12.219 1 85.62 206 GLU A N 1
ATOM 1685 C CA . GLU A 1 206 ? 8.305 -2.604 -12.281 1 85.62 206 GLU A CA 1
ATOM 1686 C C . GLU A 1 206 ? 9.734 -3.094 -12.078 1 85.62 206 GLU A C 1
ATOM 1688 O O . GLU A 1 206 ? 10.633 -2.738 -12.844 1 85.62 206 GLU A O 1
ATOM 1693 N N . LYS A 1 207 ? 9.875 -3.891 -11.078 1 88.81 207 LYS A N 1
ATOM 1694 C CA . LYS A 1 207 ? 11.188 -4.465 -10.812 1 88.81 207 LYS A CA 1
ATOM 1695 C C . LYS A 1 207 ? 11.664 -5.32 -11.984 1 88.81 207 LYS A C 1
ATOM 1697 O O . LYS A 1 207 ? 12.836 -5.262 -12.359 1 88.81 207 LYS A O 1
ATOM 1702 N N . CYS A 1 208 ? 10.812 -6.117 -12.5 1 93.62 208 CYS A N 1
ATOM 1703 C CA . CYS A 1 208 ? 11.117 -7 -13.617 1 93.62 208 CYS A CA 1
ATOM 1704 C C . CYS A 1 208 ? 11.602 -6.203 -14.828 1 93.62 208 CYS A C 1
ATOM 1706 O O . CYS A 1 208 ? 12.602 -6.555 -15.445 1 93.62 208 CYS A O 1
ATOM 1708 N N . TYR A 1 209 ? 10.922 -5.172 -15.086 1 93.38 209 TYR A N 1
ATOM 1709 C CA . TYR A 1 209 ? 11.258 -4.344 -16.25 1 93.38 209 TYR A CA 1
ATOM 1710 C C . TYR A 1 209 ? 12.578 -3.615 -16.031 1 93.38 209 TYR A C 1
ATOM 1712 O O . TYR A 1 209 ? 13.383 -3.488 -16.953 1 93.38 209 TYR A O 1
ATOM 1720 N N . GLN A 1 210 ? 12.766 -3.098 -14.844 1 90 210 GLN A N 1
ATOM 1721 C CA . GLN A 1 210 ? 14.016 -2.408 -14.539 1 90 210 GLN A CA 1
ATOM 1722 C C . GLN A 1 210 ? 15.211 -3.332 -14.734 1 90 210 GLN A C 1
ATOM 1724 O O . GLN A 1 210 ? 16.25 -2.906 -15.234 1 90 210 GLN A O 1
ATOM 1729 N N . LEU A 1 211 ? 15.094 -4.535 -14.375 1 91.69 211 LEU A N 1
ATOM 1730 C CA . LEU A 1 211 ? 16.156 -5.516 -14.562 1 91.69 211 LEU A CA 1
ATOM 1731 C C . LEU A 1 211 ? 16.375 -5.816 -16.047 1 91.69 211 LEU A C 1
ATOM 1733 O O . LEU A 1 211 ? 17.5 -5.934 -16.516 1 91.69 211 LEU A O 1
ATOM 1737 N N . HIS A 1 212 ? 15.297 -5.992 -16.766 1 95.12 212 HIS A N 1
ATOM 1738 C CA . HIS A 1 212 ? 15.367 -6.199 -18.203 1 95.12 212 HIS A CA 1
ATOM 1739 C C . HIS A 1 212 ? 16.141 -5.082 -18.891 1 95.12 212 HIS A C 1
ATOM 1741 O O . HIS A 1 212 ? 16.969 -5.344 -19.766 1 95.12 212 HIS A O 1
ATOM 1747 N N . LYS A 1 213 ? 15.914 -3.891 -18.438 1 91.5 213 LYS A N 1
ATOM 1748 C CA . LYS A 1 213 ? 16.578 -2.736 -19.047 1 91.5 213 LYS A CA 1
ATOM 1749 C C . LYS A 1 213 ? 18.078 -2.805 -18.859 1 91.5 213 LYS A C 1
ATOM 1751 O O . LYS A 1 213 ? 18.844 -2.385 -19.734 1 91.5 213 LYS A O 1
ATOM 1756 N N . LYS A 1 214 ? 18.469 -3.27 -17.781 1 89.25 214 LYS A N 1
ATOM 1757 C CA . LYS A 1 214 ? 19.891 -3.391 -17.5 1 89.25 214 LYS A CA 1
ATOM 1758 C C . LYS A 1 214 ? 20.547 -4.41 -18.422 1 89.25 214 LYS A C 1
ATOM 1760 O O . LYS A 1 214 ? 21.75 -4.348 -18.672 1 89.25 214 LYS A O 1
ATOM 1765 N N . PHE A 1 215 ? 19.766 -5.387 -18.922 1 94 215 PHE A N 1
ATOM 1766 C CA . PHE A 1 215 ? 20.266 -6.441 -19.797 1 94 215 PHE A CA 1
ATOM 1767 C C . PHE A 1 215 ? 19.578 -6.422 -21.141 1 94 215 PHE A C 1
ATOM 1769 O O . PHE A 1 215 ? 19.328 -7.473 -21.75 1 94 215 PHE A O 1
ATOM 1776 N N . GLU A 1 216 ? 19.219 -5.312 -21.578 1 91.94 216 GLU A N 1
ATOM 1777 C CA . GLU A 1 216 ? 18.328 -5.137 -22.703 1 91.94 216 GLU A CA 1
ATOM 1778 C C . GLU A 1 216 ? 18.859 -5.836 -23.953 1 91.94 216 GLU A C 1
ATOM 1780 O O . GLU A 1 216 ? 18.094 -6.457 -24.703 1 91.94 216 GLU A O 1
ATOM 1785 N N . GLN A 1 217 ? 20.125 -5.863 -24.172 1 91.62 217 GLN A N 1
ATOM 1786 C CA . GLN A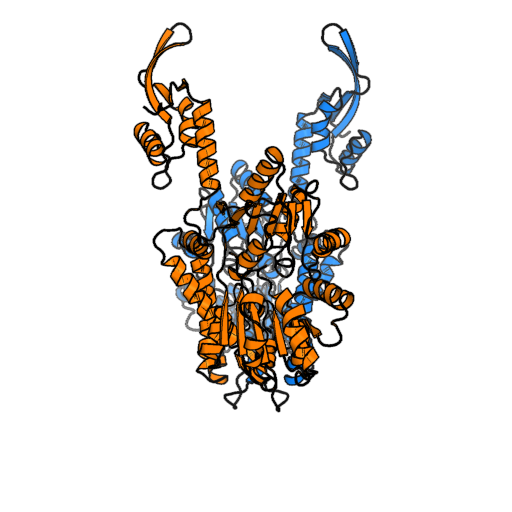 1 217 ? 20.734 -6.438 -25.375 1 91.62 217 GLN A CA 1
ATOM 1787 C C . GLN A 1 217 ? 20.625 -7.961 -25.359 1 91.62 217 GLN A C 1
ATOM 1789 O O . GLN A 1 217 ? 20.672 -8.594 -26.422 1 91.62 217 GLN A O 1
ATOM 1794 N N . TYR A 1 218 ? 20.438 -8.555 -24.203 1 95.25 218 TYR A N 1
ATOM 1795 C CA . TYR A 1 218 ? 20.5 -10 -24.078 1 95.25 218 TYR A CA 1
ATOM 1796 C C . TYR A 1 218 ? 19.141 -10.57 -23.672 1 95.25 218 TYR A C 1
ATOM 1798 O O . TYR A 1 218 ? 19.016 -11.766 -23.422 1 95.25 218 TYR A O 1
ATOM 1806 N N . SER A 1 219 ? 18.172 -9.648 -23.609 1 96.44 219 SER A N 1
ATOM 1807 C CA . SER A 1 219 ? 17 -10.164 -22.906 1 96.44 219 SER A CA 1
ATOM 1808 C C . SER A 1 219 ? 15.711 -9.789 -23.641 1 96.44 219 SER A C 1
ATOM 1810 O O . SER A 1 219 ? 15.719 -8.945 -24.531 1 96.44 219 SER A O 1
ATOM 1812 N N . VAL A 1 220 ? 14.68 -10.492 -23.266 1 95.38 220 VAL A N 1
ATOM 1813 C CA . VAL A 1 220 ? 13.312 -10.195 -23.656 1 95.38 220 VAL A CA 1
ATOM 1814 C C . VAL A 1 220 ? 12.43 -10.086 -22.422 1 95.38 220 VAL A C 1
ATOM 1816 O O . VAL A 1 220 ? 12.68 -10.75 -21.406 1 95.38 220 VAL A O 1
ATOM 1819 N N . PHE A 1 221 ? 11.5 -9.148 -22.484 1 94.69 221 PHE A N 1
ATOM 1820 C CA . PHE A 1 221 ? 10.641 -8.844 -21.344 1 94.69 221 PHE A CA 1
ATOM 1821 C C . PHE A 1 221 ? 9.195 -9.227 -21.625 1 94.69 221 PHE A C 1
ATOM 1823 O O . PHE A 1 221 ? 8.711 -9.031 -22.734 1 94.69 221 PHE A O 1
ATOM 1830 N N . ASN A 1 222 ? 8.555 -9.828 -20.578 1 91.56 222 ASN A N 1
ATOM 1831 C CA . ASN A 1 222 ? 7.145 -10.172 -20.719 1 91.56 222 ASN A CA 1
ATOM 1832 C C . ASN A 1 222 ? 6.375 -9.898 -19.422 1 91.56 222 ASN A C 1
ATOM 1834 O O . ASN A 1 222 ? 6.926 -10.031 -18.328 1 91.56 222 ASN A O 1
ATOM 1838 N N . CYS A 1 223 ? 5.109 -9.43 -19.547 1 89.25 223 CYS A N 1
ATOM 1839 C CA . CYS A 1 223 ? 4.176 -9.281 -18.438 1 89.25 223 CYS A CA 1
ATOM 1840 C C . CYS A 1 223 ? 2.736 -9.445 -18.906 1 89.25 223 CYS A C 1
ATOM 1842 O O . CYS A 1 223 ? 2.488 -9.75 -20.078 1 89.25 223 CYS A O 1
ATOM 1844 N N . SER A 1 224 ? 1.837 -9.336 -18.016 1 79.75 224 SER A N 1
ATOM 1845 C CA . SER A 1 224 ? 0.424 -9.5 -18.328 1 79.75 224 SER A CA 1
ATOM 1846 C C . SER A 1 224 ? -0.065 -8.406 -19.266 1 79.75 224 SER A C 1
ATOM 1848 O O . SER A 1 224 ? 0.339 -7.246 -19.141 1 79.75 224 SER A O 1
ATOM 1850 N N . THR A 1 225 ? -1.094 -8.664 -20.047 1 76.19 225 THR A N 1
ATOM 1851 C CA . THR A 1 225 ? -1.624 -7.723 -21.016 1 76.19 225 THR A CA 1
ATOM 1852 C C . THR A 1 225 ? -2.402 -6.605 -20.328 1 76.19 225 THR A C 1
ATOM 1854 O O . THR A 1 225 ? -2.588 -5.527 -20.906 1 76.19 225 THR A O 1
ATOM 1857 N N . SER A 1 226 ? -2.797 -6.875 -19.172 1 72.25 226 SER A N 1
ATOM 1858 C CA . SER A 1 226 ? -3.613 -5.898 -18.469 1 72.25 226 SER A CA 1
ATOM 1859 C C . SER A 1 226 ? -2.748 -4.848 -17.781 1 72.25 226 SER A C 1
ATOM 1861 O O . SER A 1 226 ? -3.254 -3.818 -17.328 1 72.25 226 SER A O 1
ATOM 1863 N N . ASN A 1 227 ? -1.494 -5.113 -17.719 1 79.44 227 ASN A N 1
ATOM 1864 C CA . ASN A 1 227 ? -0.585 -4.188 -17.047 1 79.44 227 ASN A CA 1
ATOM 1865 C C . ASN A 1 227 ? -0.146 -3.061 -17.969 1 79.44 227 ASN A C 1
ATOM 1867 O O . ASN A 1 227 ? 0.055 -3.279 -19.172 1 79.44 227 ASN A O 1
ATOM 1871 N N . GLU A 1 228 ? 0.043 -1.911 -17.406 1 78.25 228 GLU A N 1
ATOM 1872 C CA . GLU A 1 228 ? 0.457 -0.751 -18.188 1 78.25 228 GLU A CA 1
ATOM 1873 C C . GLU A 1 228 ? 1.818 -0.981 -18.844 1 78.25 228 GLU A C 1
ATOM 1875 O O . GLU A 1 228 ? 2.082 -0.482 -19.938 1 78.25 228 GLU A O 1
ATOM 1880 N N . MET A 1 229 ? 2.631 -1.762 -18.281 1 86.31 229 MET A N 1
ATOM 1881 C CA . MET A 1 229 ? 3.99 -1.998 -18.766 1 86.31 229 MET A CA 1
ATOM 1882 C C . MET A 1 229 ? 3.988 -2.926 -19.969 1 86.31 229 MET A C 1
ATOM 1884 O O . MET A 1 229 ? 5.02 -3.109 -20.625 1 86.31 229 MET A O 1
ATOM 1888 N N . TYR A 1 230 ? 2.822 -3.414 -20.328 1 88.44 230 TYR A N 1
ATOM 1889 C CA . TYR A 1 230 ? 2.732 -4.309 -21.469 1 88.44 230 TYR A CA 1
ATOM 1890 C C . TYR A 1 230 ? 3.137 -3.592 -22.75 1 88.44 230 TYR A C 1
ATOM 1892 O O . TYR A 1 230 ? 3.504 -4.23 -23.75 1 88.44 230 TYR A O 1
ATOM 1900 N N . LYS A 1 231 ? 3.01 -2.318 -22.703 1 88.69 231 LYS A N 1
ATOM 1901 C CA . LYS A 1 231 ? 3.416 -1.53 -23.859 1 88.69 231 LYS A CA 1
ATOM 1902 C C . LYS A 1 231 ? 4.875 -1.791 -24.219 1 88.69 231 LYS A C 1
ATOM 1904 O O . LYS A 1 231 ? 5.289 -1.58 -25.359 1 88.69 231 LYS A O 1
ATOM 1909 N N . HIS A 1 232 ? 5.719 -2.281 -23.328 1 91.44 232 HIS A N 1
ATOM 1910 C CA . HIS A 1 232 ? 7.141 -2.537 -23.547 1 91.44 232 HIS A CA 1
ATOM 1911 C C . HIS A 1 232 ? 7.379 -3.977 -23.984 1 91.44 232 HIS A C 1
ATOM 1913 O O . HIS A 1 232 ? 8.516 -4.371 -24.25 1 91.44 232 HIS A O 1
ATOM 1919 N N . VAL A 1 233 ? 6.34 -4.75 -24.109 1 91.81 233 VAL A N 1
ATOM 1920 C CA . VAL A 1 233 ? 6.453 -6.16 -24.469 1 91.81 233 VAL A CA 1
ATOM 1921 C C . VAL A 1 233 ? 6.426 -6.309 -26 1 91.81 233 VAL A C 1
ATOM 1923 O O . VAL A 1 233 ? 5.602 -5.691 -26.672 1 91.81 233 VAL A O 1
ATOM 1926 N N . ASP A 1 234 ? 7.336 -7.016 -26.531 1 91.5 234 ASP A N 1
ATOM 1927 C CA . ASP A 1 234 ? 7.301 -7.426 -27.938 1 91.5 234 ASP A CA 1
ATOM 1928 C C . ASP A 1 234 ? 6.367 -8.617 -28.141 1 91.5 234 ASP A C 1
ATOM 1930 O O . ASP A 1 234 ? 6.789 -9.766 -28.031 1 91.5 234 ASP A O 1
ATOM 1934 N N . SER A 1 235 ? 5.172 -8.336 -28.531 1 87.06 235 SER A N 1
ATOM 1935 C CA . SER A 1 235 ? 4.121 -9.352 -28.609 1 87.06 235 SER A CA 1
ATOM 1936 C C . SER A 1 235 ? 4.457 -10.422 -29.641 1 87.06 235 SER A C 1
ATOM 1938 O O . SER A 1 235 ? 4.125 -11.594 -29.453 1 87.06 235 SER A O 1
ATOM 1940 N N . GLU A 1 236 ? 5.047 -10.039 -30.625 1 88.56 236 GLU A N 1
ATOM 1941 C CA . GLU A 1 236 ? 5.422 -11 -31.656 1 88.56 236 GLU A CA 1
ATOM 1942 C C . GLU A 1 236 ? 6.48 -11.977 -31.141 1 88.56 236 GLU A C 1
ATOM 1944 O O . GLU A 1 236 ? 6.375 -13.18 -31.359 1 88.56 236 GLU A O 1
ATOM 1949 N N . LYS A 1 237 ? 7.41 -11.461 -30.516 1 90 237 LYS A N 1
ATOM 1950 C CA . LYS A 1 237 ? 8.461 -12.305 -29.953 1 90 237 LYS A CA 1
ATOM 1951 C C . LYS A 1 237 ? 7.898 -13.266 -28.906 1 90 237 LYS A C 1
ATOM 1953 O O . LYS A 1 237 ? 8.273 -14.438 -28.875 1 90 237 LYS A O 1
ATOM 1958 N N . ILE A 1 238 ? 7.062 -12.766 -28.078 1 87.69 238 ILE A N 1
ATOM 1959 C CA . ILE A 1 238 ? 6.457 -13.602 -27.047 1 87.69 238 ILE A CA 1
ATOM 1960 C C . ILE A 1 238 ? 5.598 -14.68 -27.703 1 87.69 238 ILE A C 1
ATOM 1962 O O . ILE A 1 238 ? 5.605 -15.836 -27.266 1 87.69 238 ILE A O 1
ATOM 1966 N N . GLY A 1 239 ? 4.855 -14.266 -28.719 1 81.81 239 GLY A N 1
ATOM 1967 C CA . GLY A 1 239 ? 4.098 -15.258 -29.469 1 81.81 239 GLY A CA 1
ATOM 1968 C C . GLY A 1 239 ? 4.957 -16.375 -30.031 1 81.81 239 GLY A C 1
ATOM 1969 O O . GLY A 1 239 ? 4.582 -17.547 -29.969 1 81.81 239 GLY A O 1
ATOM 1970 N N . ASN A 1 240 ?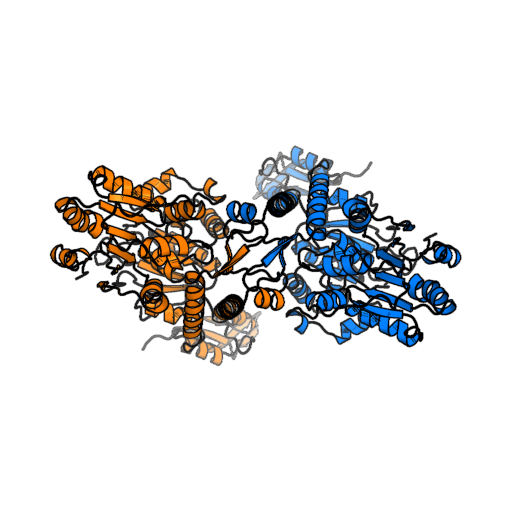 6.09 -16.031 -30.484 1 85.88 240 ASN A N 1
ATOM 1971 C CA . ASN A 1 240 ? 7.031 -17 -31.031 1 85.88 240 ASN A CA 1
ATOM 1972 C C . ASN A 1 240 ? 7.574 -17.922 -29.938 1 85.88 240 ASN A C 1
ATOM 1974 O O . ASN A 1 240 ? 7.773 -19.125 -30.188 1 85.88 240 ASN A O 1
ATOM 1978 N N . ILE A 1 241 ? 7.84 -17.406 -28.828 1 86.44 241 ILE A N 1
ATOM 1979 C CA . ILE A 1 241 ? 8.328 -18.188 -27.703 1 86.44 241 ILE A CA 1
ATOM 1980 C C . ILE A 1 241 ? 7.293 -19.25 -27.328 1 86.44 241 ILE A C 1
ATOM 1982 O O . ILE A 1 241 ? 7.637 -20.406 -27.062 1 86.44 241 ILE A O 1
ATOM 1986 N N . LEU A 1 242 ? 6.09 -18.859 -27.328 1 77.75 242 LEU A N 1
ATOM 1987 C CA . LEU A 1 242 ? 5.004 -19.766 -26.969 1 77.75 242 LEU A CA 1
ATOM 1988 C C . LEU A 1 242 ? 4.844 -20.859 -28.016 1 77.75 242 LEU A C 1
ATOM 1990 O O . LEU A 1 242 ? 4.652 -22.031 -27.672 1 77.75 242 LEU A O 1
ATOM 1994 N N . LYS A 1 243 ? 4.984 -20.469 -29.188 1 77.44 243 LYS A N 1
ATOM 1995 C CA . LYS A 1 243 ? 4.812 -21.406 -30.297 1 77.44 243 LYS A CA 1
ATOM 1996 C C . LYS A 1 243 ? 5.984 -22.391 -30.375 1 77.44 243 LYS A C 1
ATOM 1998 O O . LYS A 1 243 ? 5.789 -23.594 -30.562 1 77.44 243 LYS A O 1
ATOM 2003 N N . ASN A 1 244 ? 7.16 -21.875 -30.219 1 84.25 244 ASN A N 1
ATOM 2004 C CA . ASN A 1 244 ? 8.367 -22.672 -30.438 1 84.25 244 ASN A CA 1
ATOM 2005 C C . ASN A 1 244 ? 8.859 -23.312 -29.141 1 84.25 244 ASN A C 1
ATOM 2007 O O . ASN A 1 244 ? 9.773 -24.141 -29.156 1 84.25 244 ASN A O 1
ATOM 2011 N N . GLU A 1 245 ? 8.336 -22.906 -28.016 1 84.88 245 GLU A N 1
ATOM 2012 C CA . GLU A 1 245 ? 8.719 -23.406 -26.703 1 84.88 245 GLU A CA 1
ATOM 2013 C C . GLU A 1 245 ? 10.211 -23.188 -26.438 1 84.88 245 GLU A C 1
ATOM 2015 O O . GLU A 1 245 ? 10.883 -24.062 -25.891 1 84.88 245 GLU A O 1
ATOM 2020 N N . LYS A 1 246 ? 10.68 -22.141 -27.047 1 90.62 246 LYS A N 1
ATOM 2021 C CA . LYS A 1 246 ? 12.07 -21.719 -26.922 1 90.62 246 LYS A CA 1
ATOM 2022 C C . LYS A 1 246 ? 12.227 -20.234 -27.203 1 90.62 246 LYS A C 1
ATOM 2024 O O . LYS A 1 246 ? 11.422 -19.641 -27.938 1 90.62 246 LYS A O 1
ATOM 2029 N N . PHE A 1 247 ? 13.188 -19.578 -26.578 1 92.75 247 PHE A N 1
ATOM 2030 C CA . PHE A 1 247 ? 13.438 -18.188 -26.875 1 92.75 247 PHE A CA 1
ATOM 2031 C C . PHE A 1 247 ? 14.867 -17.984 -27.375 1 92.75 247 PHE A C 1
ATOM 2033 O O . PHE A 1 247 ? 15.758 -18.781 -27.047 1 92.75 247 PHE A O 1
ATOM 2040 N N . GLU A 1 248 ? 15.07 -16.969 -28.125 1 93.38 248 GLU A N 1
ATOM 2041 C CA . GLU A 1 248 ? 16.359 -16.75 -28.797 1 93.38 248 GLU A CA 1
ATOM 2042 C C . GLU A 1 248 ? 17.312 -15.984 -27.891 1 93.38 248 GLU A C 1
ATOM 2044 O O . GLU A 1 248 ? 18.531 -16.234 -27.906 1 93.38 248 GLU A O 1
ATOM 2049 N N . GLU A 1 249 ? 16.891 -15.133 -27.094 1 95.75 249 GLU A N 1
ATOM 2050 C CA . GLU A 1 249 ? 17.719 -14.312 -26.219 1 95.75 249 GLU A CA 1
ATOM 2051 C C . GLU A 1 249 ? 18.359 -15.156 -25.125 1 95.75 249 GLU A C 1
ATOM 2053 O O . GLU A 1 249 ? 18.047 -16.328 -24.969 1 95.75 249 GLU A O 1
ATOM 2058 N N . ARG A 1 250 ? 19.172 -14.57 -24.422 1 97 250 ARG A N 1
ATOM 2059 C CA . ARG A 1 250 ? 19.875 -15.281 -23.344 1 97 250 ARG A CA 1
ATOM 2060 C C . ARG A 1 250 ? 19.047 -15.273 -22.062 1 97 250 ARG A C 1
ATOM 2062 O O . ARG A 1 250 ? 19.234 -16.125 -21.203 1 97 250 ARG A O 1
ATOM 2069 N N . ILE A 1 251 ? 18.25 -14.211 -21.969 1 97.69 251 ILE A N 1
ATOM 2070 C CA . ILE A 1 251 ? 17.516 -14.062 -20.719 1 97.69 251 ILE A CA 1
ATOM 2071 C C . ILE A 1 251 ? 16.047 -13.719 -21.031 1 97.69 251 ILE A C 1
ATOM 2073 O O . ILE A 1 251 ? 15.773 -12.852 -21.859 1 97.69 251 ILE A O 1
ATOM 2077 N N . LEU A 1 252 ? 15.188 -14.398 -20.406 1 96.19 252 LEU A N 1
ATOM 2078 C CA . LEU A 1 252 ? 13.766 -14.039 -20.422 1 96.19 252 LEU A CA 1
ATOM 2079 C C . LEU A 1 252 ? 13.336 -13.492 -19.062 1 96.19 252 LEU A C 1
ATOM 2081 O O . LEU A 1 252 ? 13.352 -14.211 -18.062 1 96.19 252 LEU A O 1
ATOM 2085 N N . PHE A 1 253 ? 13.016 -12.203 -19.031 1 96.12 253 PHE A N 1
ATOM 2086 C CA . PHE A 1 253 ? 12.422 -11.578 -17.844 1 96.12 253 PHE A CA 1
ATOM 2087 C C . PHE A 1 253 ? 10.898 -11.609 -17.938 1 96.12 253 PHE A C 1
ATOM 2089 O O . PHE A 1 253 ? 10.312 -11.047 -18.859 1 96.12 253 PHE A O 1
ATOM 2096 N N . THR A 1 254 ? 10.25 -12.211 -16.938 1 92.81 254 THR A N 1
ATOM 2097 C CA . THR A 1 254 ? 8.797 -12.281 -17 1 92.81 254 THR A CA 1
ATOM 2098 C C . THR A 1 254 ? 8.18 -12.242 -15.602 1 92.81 254 THR A C 1
ATOM 2100 O O . THR A 1 254 ? 8.82 -12.656 -14.633 1 92.81 254 THR A O 1
ATOM 2103 N N . THR A 1 255 ? 7 -11.711 -15.547 1 89.75 255 THR A N 1
ATOM 2104 C CA . THR A 1 255 ? 6.227 -11.852 -14.32 1 89.75 255 THR A CA 1
ATOM 2105 C C . THR A 1 255 ? 5.609 -13.242 -14.227 1 89.75 255 THR A C 1
ATOM 2107 O O . THR A 1 255 ? 5.922 -14.125 -15.031 1 89.75 255 THR A O 1
ATOM 2110 N N . VAL A 1 256 ? 4.738 -13.406 -13.258 1 80.19 256 VAL A N 1
ATOM 2111 C CA . VAL A 1 256 ? 4.152 -14.727 -13.023 1 80.19 256 VAL A CA 1
ATOM 2112 C C . VAL A 1 256 ? 3.016 -14.961 -14.016 1 80.19 256 VAL A C 1
ATOM 2114 O O . VAL A 1 256 ? 2.326 -15.984 -13.945 1 80.19 256 VAL A O 1
ATOM 2117 N N . CYS A 1 257 ? 2.855 -14.055 -15 1 72.19 257 CYS A N 1
ATOM 2118 C CA . CYS A 1 257 ? 1.818 -14.234 -16.016 1 72.19 257 CYS A CA 1
ATOM 2119 C C . CYS A 1 257 ? 2.145 -15.406 -16.922 1 72.19 257 CYS A C 1
ATOM 2121 O O . CYS A 1 257 ? 1.26 -15.938 -17.609 1 72.19 257 CYS A O 1
ATOM 2123 N N . MET A 1 258 ? 3.381 -15.789 -16.969 1 63.41 258 MET A N 1
ATOM 2124 C CA . MET A 1 258 ? 3.801 -16.906 -17.812 1 63.41 258 MET A CA 1
ATOM 2125 C C . MET A 1 258 ? 3.932 -18.188 -16.984 1 63.41 258 MET A C 1
ATOM 2127 O O . MET A 1 258 ? 4.605 -19.125 -17.406 1 63.41 258 MET A O 1
ATOM 2131 N N . ASP A 1 259 ? 3.439 -18.125 -15.867 1 56.12 259 ASP A N 1
ATOM 2132 C CA . ASP A 1 259 ? 3.605 -19.25 -14.961 1 56.12 259 ASP A CA 1
ATOM 2133 C C . ASP A 1 259 ? 2.742 -20.438 -15.391 1 56.12 259 ASP A C 1
ATOM 2135 O O . ASP A 1 259 ? 2.967 -21.562 -14.961 1 56.12 259 ASP A O 1
ATOM 2139 N N . ALA A 1 260 ? 1.773 -20.125 -16.25 1 58.91 260 ALA A N 1
ATOM 2140 C CA . ALA A 1 260 ? 0.929 -21.266 -16.562 1 58.91 260 ALA A CA 1
ATOM 2141 C C . ALA A 1 260 ? 0.887 -21.531 -18.062 1 58.91 260 ALA A C 1
ATOM 2143 O O . ALA A 1 260 ? 0.889 -20.594 -18.859 1 58.91 260 ALA A O 1
ATOM 2144 N N . GLY A 1 261 ? 1.104 -22.672 -18.5 1 61.78 261 GLY A N 1
ATOM 2145 C CA . GLY A 1 261 ? 0.778 -23.188 -19.812 1 61.78 261 GLY A CA 1
ATOM 2146 C C . GLY A 1 261 ? 1.953 -23.156 -20.781 1 61.78 261 GLY A C 1
ATOM 2147 O O . GLY A 1 261 ? 1.869 -23.672 -21.891 1 61.78 261 GLY A O 1
ATOM 2148 N N . VAL A 1 262 ? 3.062 -22.484 -20.266 1 69.38 262 VAL A N 1
ATOM 2149 C CA . VAL A 1 262 ? 4.164 -22.375 -21.219 1 69.38 262 VAL A CA 1
ATOM 2150 C C . VAL A 1 262 ? 5.262 -23.375 -20.844 1 69.38 262 VAL A C 1
ATOM 2152 O O . VAL A 1 262 ? 5.633 -23.484 -19.672 1 69.38 262 VAL A O 1
ATOM 2155 N N . ASN A 1 263 ? 5.605 -24.188 -21.844 1 77.25 263 ASN A N 1
ATOM 2156 C CA . ASN A 1 263 ? 6.734 -25.094 -21.656 1 77.25 263 ASN A CA 1
ATOM 2157 C C . ASN A 1 263 ? 7.949 -24.641 -22.469 1 77.25 263 ASN A C 1
ATOM 2159 O O . ASN A 1 263 ? 7.809 -24.188 -23.609 1 77.25 263 ASN A O 1
ATOM 2163 N N . ILE A 1 264 ? 9.039 -24.719 -21.797 1 88.12 264 ILE A N 1
ATOM 2164 C CA . ILE A 1 264 ? 10.273 -24.359 -22.484 1 88.12 264 ILE A CA 1
ATOM 2165 C C . ILE A 1 264 ? 11.18 -25.578 -22.609 1 88.12 264 ILE A C 1
ATOM 2167 O O . ILE A 1 264 ? 11.602 -26.156 -21.594 1 88.12 264 ILE A O 1
ATOM 2171 N N . LYS A 1 265 ? 11.336 -25.969 -23.828 1 90.31 265 LYS A N 1
ATOM 2172 C CA . LYS A 1 265 ? 12.258 -27.062 -24.156 1 90.31 265 LYS A CA 1
ATOM 2173 C C . LYS A 1 265 ? 13.523 -26.531 -24.812 1 90.31 265 LYS A C 1
ATOM 2175 O O . LYS A 1 265 ? 13.555 -26.312 -26.031 1 90.31 265 LYS A O 1
ATOM 2180 N N . ASP A 1 266 ? 14.492 -26.328 -24.016 1 93.12 266 ASP A N 1
ATOM 2181 C CA . ASP A 1 266 ? 15.758 -25.75 -24.469 1 93.12 266 ASP A CA 1
ATOM 2182 C C . ASP A 1 266 ? 16.922 -26.266 -23.625 1 93.12 266 ASP A C 1
ATOM 2184 O O . ASP A 1 266 ? 16.984 -26.016 -22.422 1 93.12 266 ASP A O 1
ATOM 2188 N N . LYS A 1 267 ? 17.844 -26.984 -24.281 1 93.25 267 LYS A N 1
ATOM 2189 C CA . LYS A 1 267 ? 18.984 -27.547 -23.578 1 93.25 267 LYS A CA 1
ATOM 2190 C C . LYS A 1 267 ? 19.891 -26.453 -23.031 1 93.25 267 LYS A C 1
ATOM 2192 O O . LYS A 1 267 ? 20.656 -26.688 -22.094 1 93.25 267 LYS A O 1
ATOM 2197 N N . GLU A 1 268 ? 19.797 -25.297 -23.578 1 95.38 268 GLU A N 1
ATOM 2198 C CA . GLU A 1 268 ? 20.656 -24.203 -23.156 1 95.38 268 GLU A CA 1
ATOM 2199 C C . GLU A 1 268 ? 20.078 -23.484 -21.938 1 95.38 268 GLU A C 1
ATOM 2201 O O . GLU A 1 268 ? 20.781 -22.703 -21.281 1 95.38 268 GLU A O 1
ATOM 2206 N N . LEU A 1 269 ? 18.875 -23.703 -21.672 1 96.44 269 LEU A N 1
ATOM 2207 C CA . LEU A 1 269 ? 18.281 -23.125 -20.469 1 96.44 269 LEU A CA 1
ATOM 2208 C C . LEU A 1 269 ? 18.766 -23.844 -19.219 1 96.44 269 LEU A C 1
ATOM 2210 O O . LEU A 1 269 ? 18.328 -24.969 -18.938 1 96.44 269 LEU A O 1
ATOM 2214 N N . LYS A 1 270 ? 19.609 -23.156 -18.516 1 96.56 270 LYS A N 1
ATOM 2215 C CA . LYS A 1 270 ? 20.266 -23.844 -17.406 1 96.56 270 LYS A CA 1
ATOM 2216 C C . LYS A 1 270 ? 19.969 -23.156 -16.078 1 96.56 270 LYS A C 1
ATOM 2218 O O . LYS A 1 270 ? 20.297 -23.688 -15.008 1 96.56 270 LYS A O 1
ATOM 2223 N N . ARG A 1 271 ? 19.266 -21.984 -16.125 1 97.06 271 ARG A N 1
ATOM 2224 C CA . ARG A 1 271 ? 19.031 -21.266 -14.875 1 97.06 271 ARG A CA 1
ATOM 2225 C C . ARG A 1 271 ? 17.594 -20.734 -14.805 1 97.06 271 ARG A C 1
ATOM 2227 O O . ARG A 1 271 ? 17.094 -20.172 -15.773 1 97.06 271 ARG A O 1
ATOM 2234 N N . ILE A 1 272 ? 17 -20.969 -13.695 1 96.44 272 ILE A N 1
ATOM 2235 C CA . ILE A 1 272 ? 15.711 -20.375 -13.359 1 96.44 272 ILE A CA 1
ATOM 2236 C C . ILE A 1 272 ? 15.828 -19.594 -12.055 1 96.44 272 ILE A C 1
ATOM 2238 O O . ILE A 1 272 ? 16.234 -20.125 -11.023 1 96.44 272 ILE A O 1
ATOM 2242 N N . ILE A 1 273 ? 15.539 -18.344 -12.141 1 97.12 273 ILE A N 1
ATOM 2243 C CA . ILE A 1 273 ? 15.609 -17.453 -10.992 1 97.12 273 ILE A CA 1
ATOM 2244 C C . ILE A 1 273 ? 14.203 -16.969 -10.633 1 97.12 273 ILE A C 1
ATOM 2246 O O . ILE A 1 273 ? 13.508 -16.391 -11.469 1 97.12 273 ILE A O 1
ATOM 2250 N N . CYS A 1 274 ? 13.844 -17.125 -9.352 1 95.94 274 CYS A N 1
ATOM 2251 C CA . CYS A 1 274 ? 12.469 -16.812 -8.969 1 95.94 274 CYS A CA 1
ATOM 2252 C C . CYS A 1 274 ? 12.445 -15.836 -7.793 1 95.94 274 CYS A C 1
ATOM 2254 O O . CYS A 1 274 ? 12.953 -16.141 -6.715 1 95.94 274 CYS A O 1
ATOM 2256 N N . ASP A 1 275 ? 11.906 -14.664 -7.992 1 94.31 275 ASP A N 1
ATOM 2257 C CA . ASP A 1 275 ? 11.484 -13.742 -6.941 1 94.31 275 ASP A CA 1
ATOM 2258 C C . ASP A 1 275 ? 9.961 -13.68 -6.84 1 94.31 275 ASP A C 1
ATOM 2260 O O . ASP A 1 275 ? 9.359 -12.672 -7.207 1 94.31 275 ASP A O 1
ATOM 2264 N N . VAL A 1 276 ? 9.453 -14.781 -6.348 1 89.56 276 VAL A N 1
ATOM 2265 C CA . VAL A 1 276 ? 8.016 -15 -6.25 1 89.56 276 VAL A CA 1
ATOM 2266 C C . VAL A 1 276 ? 7.648 -15.422 -4.828 1 89.56 276 VAL A C 1
ATOM 2268 O O . VAL A 1 276 ? 8.211 -16.375 -4.297 1 89.56 276 VAL A O 1
ATOM 2271 N N . LYS A 1 277 ? 6.758 -14.711 -4.254 1 82.88 277 LYS A N 1
ATOM 2272 C CA . LYS A 1 277 ? 6.453 -14.914 -2.838 1 82.88 277 LYS A CA 1
ATOM 2273 C C . LYS A 1 277 ? 5.59 -16.156 -2.633 1 82.88 277 LYS A C 1
ATOM 2275 O O . LYS A 1 277 ? 5.812 -16.922 -1.696 1 82.88 277 LYS A O 1
ATOM 2280 N N . ASP A 1 278 ? 4.633 -16.391 -3.508 1 81.06 278 ASP A N 1
ATOM 2281 C CA . ASP A 1 278 ? 3.73 -17.531 -3.377 1 81.06 278 ASP A CA 1
ATOM 2282 C C . ASP A 1 278 ? 4.441 -18.844 -3.736 1 81.06 278 ASP A C 1
ATOM 2284 O O . ASP A 1 278 ? 4.969 -18.984 -4.84 1 81.06 278 ASP A O 1
ATOM 2288 N N . ILE A 1 279 ? 4.344 -19.75 -2.893 1 83.81 279 ILE A N 1
ATOM 2289 C CA . ILE A 1 279 ? 5.109 -20.984 -3.039 1 83.81 279 ILE A CA 1
ATOM 2290 C C . ILE A 1 279 ? 4.535 -21.812 -4.188 1 83.81 279 ILE A C 1
ATOM 2292 O O . ILE A 1 279 ? 5.285 -22.391 -4.973 1 83.81 279 ILE A O 1
ATOM 2296 N N . GLY A 1 280 ? 3.221 -21.938 -4.246 1 80.12 280 GLY A N 1
ATOM 2297 C CA . GLY A 1 280 ? 2.602 -22.688 -5.328 1 80.12 280 GLY A CA 1
ATOM 2298 C C . GLY A 1 280 ? 2.928 -22.125 -6.699 1 80.12 280 GLY A C 1
ATOM 2299 O O . GLY A 1 280 ? 3.242 -22.875 -7.621 1 80.12 280 GLY A O 1
ATOM 2300 N N . VAL A 1 281 ? 2.914 -20.859 -6.785 1 81.69 281 VAL A N 1
ATOM 2301 C CA . VAL A 1 281 ? 3.234 -20.188 -8.039 1 81.69 281 VAL A CA 1
ATOM 2302 C C . VAL A 1 281 ? 4.715 -20.375 -8.367 1 81.69 281 VAL A C 1
ATOM 2304 O O . VAL A 1 281 ? 5.074 -20.625 -9.523 1 81.69 281 VAL A O 1
ATOM 2307 N N . MET A 1 282 ? 5.516 -20.234 -7.395 1 89.19 282 MET A N 1
ATOM 2308 C CA . MET A 1 282 ? 6.949 -20.422 -7.582 1 89.19 282 MET A CA 1
ATOM 2309 C C . MET A 1 282 ? 7.246 -21.812 -8.125 1 89.19 282 MET A C 1
ATOM 2311 O O . MET A 1 282 ? 8.039 -21.969 -9.055 1 89.19 282 MET A O 1
ATOM 2315 N N . LYS A 1 283 ? 6.637 -22.75 -7.539 1 86.75 283 LYS A N 1
ATOM 2316 C CA . LYS A 1 283 ? 6.828 -24.125 -7.984 1 86.75 283 LYS A CA 1
ATOM 2317 C C . LYS A 1 283 ? 6.414 -24.297 -9.445 1 86.75 283 LYS A C 1
ATOM 2319 O O . LYS A 1 283 ? 7.062 -25.016 -10.203 1 86.75 283 LYS A O 1
ATOM 2324 N N . GLN A 1 284 ? 5.363 -23.656 -9.805 1 81.81 284 GLN A N 1
ATOM 2325 C CA . GLN A 1 284 ? 4.891 -23.719 -11.188 1 81.81 284 GLN A CA 1
ATOM 2326 C C . GLN A 1 284 ? 5.875 -23.047 -12.141 1 81.81 284 GLN A C 1
ATOM 2328 O O . GLN A 1 284 ? 6.078 -23.516 -13.258 1 81.81 284 GLN A O 1
ATOM 2333 N N . CYS A 1 285 ? 6.414 -21.984 -11.68 1 87.81 285 CYS A N 1
ATOM 2334 C CA . CYS A 1 285 ? 7.414 -21.281 -12.484 1 87.81 285 CYS A CA 1
ATOM 2335 C C . CYS A 1 285 ? 8.617 -22.172 -12.75 1 87.81 285 CYS A C 1
ATOM 2337 O O . CYS A 1 285 ? 9.07 -22.297 -13.891 1 87.81 285 CYS A O 1
ATOM 2339 N N . VAL A 1 286 ? 9.07 -22.859 -11.766 1 90.19 286 VAL A N 1
ATOM 2340 C CA . VAL A 1 286 ? 10.227 -23.734 -11.875 1 90.19 286 VAL A CA 1
ATOM 2341 C C . VAL A 1 286 ? 9.906 -24.891 -12.82 1 90.19 286 VAL A C 1
ATOM 2343 O O . VAL A 1 286 ? 10.781 -25.344 -13.57 1 90.19 286 VAL A O 1
ATOM 2346 N N . GLY A 1 287 ? 8.711 -25.297 -12.883 1 84.75 287 GLY A N 1
ATOM 2347 C CA . GLY A 1 287 ? 8.281 -26.438 -13.68 1 84.75 287 GLY A CA 1
ATOM 2348 C C . GLY A 1 287 ? 8.094 -26.109 -15.148 1 84.75 287 GLY A C 1
ATOM 2349 O O . GLY A 1 287 ? 7.75 -26.984 -15.945 1 84.75 287 GLY A O 1
ATOM 2350 N N . ARG A 1 288 ? 8.406 -24.969 -15.5 1 82.81 288 ARG A N 1
ATOM 2351 C CA . ARG A 1 288 ? 8.203 -24.562 -16.891 1 82.81 288 ARG A CA 1
ATOM 2352 C C . ARG A 1 288 ? 9.289 -25.141 -17.797 1 82.81 288 ARG A C 1
ATOM 2354 O O . ARG A 1 288 ? 9.078 -25.312 -19 1 82.81 288 ARG A O 1
ATOM 2361 N N . LYS A 1 289 ? 10.375 -25.391 -17.266 1 89.94 289 LYS A N 1
ATOM 2362 C CA . LYS A 1 289 ? 11.422 -26.047 -18.031 1 89.94 289 LYS A CA 1
ATOM 2363 C C . LYS A 1 289 ? 11.188 -27.547 -18.125 1 89.94 289 LYS A C 1
ATOM 2365 O O . LYS A 1 289 ? 10.992 -28.203 -17.094 1 89.94 289 LYS A O 1
ATOM 2370 N N . ARG A 1 290 ? 11.188 -27.984 -19.375 1 83.5 290 ARG A N 1
ATOM 2371 C CA . ARG A 1 290 ? 11.078 -29.422 -19.625 1 83.5 290 ARG A CA 1
ATOM 2372 C C . ARG A 1 290 ? 12.398 -30 -20.109 1 83.5 290 ARG A C 1
ATOM 2374 O O . ARG A 1 290 ? 13.078 -29.391 -20.953 1 83.5 290 ARG A O 1
ATOM 2381 N N . ALA A 1 291 ? 12.719 -31.141 -19.578 1 87.12 291 ALA A N 1
ATOM 2382 C CA . ALA A 1 291 ? 13.969 -31.781 -19.969 1 87.12 291 ALA A CA 1
ATOM 2383 C C . ALA A 1 291 ? 13.914 -32.219 -21.438 1 87.12 291 ALA A C 1
ATOM 2385 O O . ALA A 1 291 ? 12.945 -32.844 -21.875 1 87.12 291 ALA A O 1
ATOM 2386 N N . VAL A 1 292 ? 14.93 -31.859 -22.125 1 87.25 292 VAL A N 1
ATOM 2387 C CA . VAL A 1 292 ? 15.031 -32.281 -23.516 1 87.25 292 VAL A CA 1
ATOM 2388 C C . VAL A 1 292 ? 15.5 -33.719 -23.594 1 87.25 292 VAL A C 1
ATOM 2390 O O . VAL A 1 292 ? 15.094 -34.469 -24.484 1 87.25 292 VAL A O 1
ATOM 2393 N N . HIS A 1 293 ? 16.391 -34.062 -22.734 1 87.38 293 HIS A N 1
ATOM 2394 C CA . HIS A 1 293 ? 16.875 -35.438 -22.547 1 87.38 293 HIS A CA 1
ATOM 2395 C C . HIS A 1 293 ? 17.141 -35.75 -21.062 1 87.38 293 HIS A C 1
ATOM 2397 O O . HIS A 1 293 ? 17.094 -34.844 -20.234 1 87.38 293 HIS A O 1
ATOM 2403 N N . ASP A 1 294 ? 17.422 -36.875 -20.734 1 83.88 294 ASP A N 1
ATOM 2404 C CA . ASP A 1 294 ? 17.484 -37.344 -19.359 1 83.88 294 ASP A CA 1
ATOM 2405 C C . ASP A 1 294 ? 18.641 -36.688 -18.609 1 83.88 294 ASP A C 1
ATOM 2407 O O . ASP A 1 294 ? 18.578 -36.5 -17.391 1 83.88 294 ASP A O 1
ATOM 2411 N N . GLU A 1 295 ? 19.625 -36.281 -19.297 1 89.75 295 GLU A N 1
ATOM 2412 C CA . GLU A 1 295 ? 20.797 -35.688 -18.641 1 89.75 295 GLU A CA 1
ATOM 2413 C C . GLU A 1 295 ? 20.656 -34.156 -18.531 1 89.75 295 GLU A C 1
ATOM 2415 O O . GLU A 1 295 ? 21.516 -33.5 -17.969 1 89.75 295 GLU A O 1
ATOM 2420 N N . ASP A 1 296 ? 19.547 -33.719 -19.047 1 92.25 296 ASP A N 1
ATOM 2421 C CA . ASP A 1 296 ? 19.297 -32.281 -19.031 1 92.25 296 ASP A CA 1
ATOM 2422 C C . ASP A 1 296 ? 18.984 -31.797 -17.609 1 92.25 296 ASP A C 1
ATOM 2424 O O . ASP A 1 296 ? 18.094 -32.312 -16.953 1 92.25 296 ASP A O 1
ATOM 2428 N N . ARG A 1 297 ? 19.906 -30.859 -17.125 1 94.19 297 ARG A N 1
ATOM 2429 C CA . ARG A 1 297 ? 19.766 -30.359 -15.758 1 94.19 297 ARG A CA 1
ATOM 2430 C C . ARG A 1 297 ? 19.703 -28.828 -15.75 1 94.19 297 ARG A C 1
ATOM 2432 O O . ARG A 1 297 ? 20.047 -28.172 -16.734 1 94.19 297 ARG A O 1
ATOM 2439 N N . MET A 1 298 ? 19.25 -28.312 -14.633 1 95.25 298 MET A N 1
ATOM 2440 C CA . MET A 1 298 ? 19.203 -26.859 -14.492 1 95.25 298 MET A CA 1
ATOM 2441 C C . MET A 1 298 ? 19.5 -26.453 -13.055 1 95.25 298 MET A C 1
ATOM 2443 O O . MET A 1 298 ? 19.438 -27.281 -12.141 1 95.25 298 MET A O 1
ATOM 2447 N N . ASN A 1 299 ? 19.891 -25.188 -12.891 1 96.38 299 ASN A N 1
ATOM 2448 C CA . ASN A 1 299 ? 20.062 -24.562 -11.578 1 96.38 299 ASN A CA 1
ATOM 2449 C C . ASN A 1 299 ? 18.891 -23.656 -11.227 1 96.38 299 ASN A C 1
ATOM 2451 O O . ASN A 1 299 ? 18.406 -22.906 -12.078 1 96.38 299 ASN A O 1
ATOM 2455 N N . VAL A 1 300 ? 18.438 -23.812 -10.008 1 97.56 300 VAL A N 1
ATOM 2456 C CA . VAL A 1 300 ? 17.297 -23.031 -9.57 1 97.56 300 VAL A CA 1
ATOM 2457 C C . VAL A 1 300 ? 17.703 -22.062 -8.461 1 97.56 300 VAL A C 1
ATOM 2459 O O . VAL A 1 300 ? 18.391 -22.469 -7.508 1 97.56 300 VAL A O 1
ATOM 2462 N N . TYR A 1 301 ? 17.375 -20.828 -8.617 1 97.38 301 TYR A N 1
ATOM 2463 C CA . TYR A 1 301 ? 17.656 -19.797 -7.633 1 97.38 301 TYR A CA 1
ATOM 2464 C C . TYR A 1 301 ? 16.359 -19.172 -7.113 1 97.38 301 TYR A C 1
ATOM 2466 O O . TYR A 1 301 ? 15.57 -18.625 -7.887 1 97.38 301 TYR A O 1
ATOM 2474 N N . ILE A 1 302 ? 16.172 -19.219 -5.82 1 97.06 302 ILE A N 1
ATOM 2475 C CA . ILE A 1 302 ? 14.922 -18.75 -5.227 1 97.06 302 ILE A CA 1
ATOM 2476 C C . ILE A 1 302 ? 15.227 -17.625 -4.23 1 97.06 302 ILE A C 1
ATOM 2478 O O . ILE A 1 302 ? 16.156 -17.734 -3.422 1 97.06 302 ILE A O 1
ATOM 2482 N N . LYS A 1 303 ? 14.477 -16.547 -4.297 1 94.88 303 LYS A N 1
ATOM 2483 C CA . LYS A 1 303 ? 14.617 -15.492 -3.303 1 94.88 303 LYS A CA 1
ATOM 2484 C C . LYS A 1 303 ? 14.227 -15.984 -1.913 1 94.88 303 LYS A C 1
ATOM 2486 O O . LYS A 1 303 ? 13.133 -16.531 -1.728 1 94.88 303 LYS A O 1
ATOM 2491 N N . ASN A 1 304 ? 15.102 -15.75 -1.042 1 92.44 304 ASN A N 1
ATOM 2492 C CA . ASN A 1 304 ? 14.883 -16.203 0.329 1 92.44 304 ASN A CA 1
ATOM 2493 C C . ASN A 1 304 ? 13.875 -15.312 1.058 1 92.44 304 ASN A C 1
ATOM 2495 O O . ASN A 1 304 ? 13.766 -14.125 0.765 1 92.44 304 ASN A O 1
ATOM 2499 N N . ILE A 1 305 ? 13.102 -15.922 1.939 1 89.56 305 ILE A N 1
ATOM 2500 C CA . ILE A 1 305 ? 12.227 -15.219 2.867 1 89.56 305 ILE A CA 1
ATOM 2501 C C . ILE A 1 305 ? 12.633 -15.531 4.305 1 89.56 305 ILE A C 1
ATOM 2503 O O . ILE A 1 305 ? 12.508 -16.672 4.758 1 89.56 305 ILE A O 1
ATOM 2507 N N . ASN A 1 306 ? 13.031 -14.531 4.992 1 84.69 306 ASN A N 1
ATOM 2508 C CA . ASN A 1 306 ? 13.5 -14.789 6.352 1 84.69 306 ASN A CA 1
ATOM 2509 C C . ASN A 1 306 ? 12.336 -14.914 7.328 1 84.69 306 ASN A C 1
ATOM 2511 O O . ASN A 1 306 ? 11.195 -14.594 6.988 1 84.69 306 ASN A O 1
ATOM 2515 N N . ASN A 1 307 ? 12.633 -15.281 8.516 1 84.31 307 ASN A N 1
ATOM 2516 C CA . ASN A 1 307 ? 11.609 -15.562 9.523 1 84.31 307 ASN A CA 1
ATOM 2517 C C . ASN A 1 307 ? 10.875 -14.297 9.945 1 84.31 307 ASN A C 1
ATOM 2519 O O . ASN A 1 307 ? 9.688 -14.336 10.258 1 84.31 307 ASN A O 1
ATOM 2523 N N . ASN A 1 308 ? 11.57 -13.188 9.945 1 79.88 308 ASN A N 1
ATOM 2524 C CA . ASN A 1 308 ? 10.922 -11.93 10.297 1 79.88 308 ASN A CA 1
ATOM 2525 C C . ASN A 1 308 ? 9.852 -11.555 9.273 1 79.88 308 ASN A C 1
ATOM 2527 O O . ASN A 1 308 ? 8.758 -11.125 9.648 1 79.88 308 ASN A O 1
ATOM 2531 N N . SER A 1 309 ? 10.219 -11.719 8.062 1 83.88 309 SER A N 1
ATOM 2532 C CA . SER A 1 309 ? 9.25 -11.445 7.008 1 83.88 309 SER A CA 1
ATOM 2533 C C . SER A 1 309 ? 8.055 -12.398 7.094 1 83.88 309 SER A C 1
ATOM 2535 O O . SER A 1 309 ? 6.906 -11.969 6.953 1 83.88 309 SER A O 1
ATOM 2537 N N . LEU A 1 310 ? 8.336 -13.609 7.332 1 88.12 310 LEU A N 1
ATOM 2538 C CA . LEU A 1 310 ? 7.27 -14.602 7.461 1 88.12 310 LEU A CA 1
ATOM 2539 C C . LEU A 1 310 ? 6.371 -14.289 8.656 1 88.12 310 LEU A C 1
ATOM 2541 O O . LEU A 1 310 ? 5.152 -14.453 8.578 1 88.12 310 LEU A O 1
ATOM 2545 N N . GLY A 1 311 ? 6.977 -13.898 9.695 1 85.12 311 GLY A N 1
ATOM 2546 C CA . GLY A 1 311 ? 6.207 -13.461 10.852 1 85.12 311 GLY A CA 1
ATOM 2547 C C . GLY A 1 311 ? 5.285 -12.297 10.547 1 85.12 311 GLY A C 1
ATOM 2548 O O . GLY A 1 311 ? 4.141 -12.266 11.008 1 85.12 311 GLY A O 1
ATOM 2549 N N . GLY A 1 312 ? 5.82 -11.359 9.789 1 85.12 312 GLY A N 1
ATOM 2550 C CA . GLY A 1 312 ? 5 -10.242 9.359 1 85.12 312 GLY A CA 1
ATOM 2551 C C . GLY A 1 312 ? 3.799 -10.664 8.531 1 85.12 312 GLY A C 1
ATOM 2552 O O . GLY A 1 312 ? 2.688 -10.18 8.75 1 85.12 312 GLY A O 1
ATOM 2553 N N . PHE A 1 313 ? 4.055 -11.602 7.66 1 86.38 313 PHE A N 1
ATOM 2554 C CA . PHE A 1 313 ? 2.955 -12.141 6.863 1 86.38 313 PHE A CA 1
ATOM 2555 C C . PHE A 1 313 ? 1.911 -12.797 7.758 1 86.38 313 PHE A C 1
ATOM 2557 O O . PHE A 1 313 ? 0.711 -12.578 7.586 1 86.38 313 PHE A O 1
ATOM 2564 N N . MET A 1 314 ? 2.402 -13.539 8.648 1 90.12 314 MET A N 1
ATOM 2565 C CA . MET A 1 314 ? 1.521 -14.289 9.539 1 90.12 314 MET A CA 1
ATOM 2566 C C . MET A 1 314 ? 0.646 -13.344 10.359 1 90.12 314 MET A C 1
ATOM 2568 O O . MET A 1 314 ? -0.55 -13.586 10.523 1 90.12 314 MET A O 1
ATOM 2572 N N . THR A 1 315 ? 1.229 -12.32 10.875 1 89.56 315 THR A N 1
ATOM 2573 C CA . THR A 1 315 ? 0.484 -11.352 11.672 1 89.56 315 THR A CA 1
ATOM 2574 C C . THR A 1 315 ? -0.616 -10.695 10.844 1 89.56 315 THR A C 1
ATOM 2576 O O . THR A 1 315 ? -1.75 -10.562 11.305 1 89.56 315 THR A O 1
ATOM 2579 N N . LYS A 1 316 ? -0.27 -10.344 9.727 1 87.69 316 LYS A N 1
ATOM 2580 C CA . LYS A 1 316 ? -1.249 -9.742 8.836 1 87.69 316 LYS A CA 1
ATOM 2581 C C . LYS A 1 316 ? -2.391 -10.703 8.531 1 87.69 316 LYS A C 1
ATOM 2583 O O . LYS A 1 316 ? -3.561 -10.32 8.555 1 87.69 316 LYS A O 1
ATOM 2588 N N . TYR A 1 317 ? -2.047 -11.93 8.203 1 89.44 317 TYR A N 1
ATOM 2589 C CA . TYR A 1 317 ? -3.051 -12.938 7.875 1 89.44 317 TYR A CA 1
ATOM 2590 C C . TYR A 1 317 ? -3.947 -13.227 9.07 1 89.44 317 TYR A C 1
ATOM 2592 O O . TYR A 1 317 ? -5.16 -13.406 8.922 1 89.44 317 TYR A O 1
ATOM 2600 N N . LYS A 1 318 ? -3.361 -13.25 10.219 1 92.62 318 LYS A N 1
ATOM 2601 C CA . LYS A 1 318 ? -4.133 -13.5 11.438 1 92.62 318 LYS A CA 1
ATOM 2602 C C . LYS A 1 318 ? -5.145 -12.391 11.688 1 92.62 318 LYS A C 1
ATOM 2604 O O . LYS A 1 318 ? -6.277 -12.656 12.094 1 92.62 318 LYS A O 1
ATOM 2609 N N . LYS A 1 319 ? -4.762 -11.234 11.422 1 90.31 319 LYS A N 1
ATOM 2610 C CA . LYS A 1 319 ? -5.676 -10.102 11.57 1 90.31 319 LYS A CA 1
ATOM 2611 C C . LYS A 1 319 ? -6.863 -10.227 10.617 1 90.31 319 LYS A C 1
ATOM 2613 O O . LYS A 1 319 ? -8.008 -9.992 11.008 1 90.31 319 LYS A O 1
ATOM 2618 N N . ASN A 1 320 ? -6.523 -10.609 9.445 1 87.81 320 ASN A N 1
ATOM 2619 C CA . ASN A 1 320 ? -7.57 -10.789 8.438 1 87.81 320 ASN A CA 1
ATOM 2620 C C . ASN A 1 320 ? -8.539 -11.906 8.836 1 87.81 320 ASN A C 1
ATOM 2622 O O . ASN A 1 320 ? -9.75 -11.75 8.711 1 87.81 320 ASN A O 1
ATOM 2626 N N . VAL A 1 321 ? -7.977 -12.953 9.305 1 92.75 321 VAL A N 1
ATOM 2627 C CA . VAL A 1 321 ? -8.773 -14.117 9.672 1 92.75 321 VAL A CA 1
ATOM 2628 C C . VAL A 1 321 ? -9.602 -13.812 10.914 1 92.75 321 VAL A C 1
ATOM 2630 O O . VAL A 1 321 ? -10.734 -14.281 11.047 1 92.75 321 VAL A O 1
ATOM 2633 N N . ALA A 1 322 ? -9.078 -13.016 11.773 1 94.06 322 ALA A N 1
ATOM 2634 C CA . ALA A 1 322 ? -9.789 -12.68 13.008 1 94.06 322 ALA A CA 1
ATOM 2635 C C . ALA A 1 322 ? -11.102 -11.953 12.703 1 94.06 322 ALA A C 1
ATOM 2637 O O . ALA A 1 322 ? -12.141 -12.266 13.297 1 94.06 322 ALA A O 1
ATOM 2638 N N . MET A 1 323 ? -11.055 -11.07 11.867 1 93.19 323 MET A N 1
ATOM 2639 C CA . MET A 1 323 ? -12.25 -10.32 11.508 1 93.19 323 MET A CA 1
ATOM 2640 C C . MET A 1 323 ? -13.281 -11.227 10.844 1 93.19 323 MET A C 1
ATOM 2642 O O . MET A 1 323 ? -14.453 -11.219 11.227 1 93.19 323 MET A O 1
ATOM 2646 N N . ALA A 1 324 ? -12.836 -12 9.852 1 93.56 324 ALA A N 1
ATOM 2647 C CA . ALA A 1 324 ? -13.734 -12.93 9.172 1 93.56 324 ALA A CA 1
ATOM 2648 C C . ALA A 1 324 ? -14.25 -14 10.133 1 93.56 324 ALA A C 1
ATOM 2650 O O . ALA A 1 324 ? -15.414 -14.398 10.062 1 93.56 324 ALA A O 1
ATOM 2651 N N . GLY A 1 325 ? -13.359 -14.414 10.992 1 94.75 325 GLY A N 1
ATOM 2652 C CA . GLY A 1 325 ? -13.75 -15.391 11.992 1 94.75 325 GLY A CA 1
ATOM 2653 C C . GLY A 1 325 ? -14.812 -14.883 12.938 1 94.75 325 GLY A C 1
ATOM 2654 O O . GLY A 1 325 ? -15.742 -15.617 13.297 1 94.75 325 GLY A O 1
ATOM 2655 N N . TYR A 1 326 ? -14.703 -13.664 13.383 1 95.75 326 TYR A N 1
ATOM 2656 C CA . TYR A 1 326 ? -15.727 -13.055 14.227 1 95.75 326 TYR A CA 1
ATOM 2657 C C . TYR A 1 326 ? -17.062 -12.984 13.492 1 95.75 326 TYR A C 1
ATOM 2659 O O . TYR A 1 326 ? -18.109 -13.32 14.062 1 95.75 326 TYR A O 1
ATOM 2667 N N . PHE A 1 327 ? -17.062 -12.617 12.305 1 95.06 327 PHE A N 1
ATOM 2668 C CA . PHE A 1 327 ? -18.281 -12.492 11.508 1 95.06 327 PHE A CA 1
ATOM 2669 C C . PHE A 1 327 ? -18.969 -13.844 11.352 1 95.06 327 PHE A C 1
ATOM 2671 O O . PHE A 1 327 ? -20.188 -13.93 11.328 1 95.06 327 PHE A O 1
ATOM 2678 N N . ARG A 1 328 ? -18.125 -14.875 11.18 1 93.88 328 ARG A N 1
ATOM 2679 C CA . ARG A 1 328 ? -18.641 -16.219 11.016 1 93.88 328 ARG A CA 1
ATOM 2680 C C . ARG A 1 328 ? -19.484 -16.641 12.219 1 93.88 328 ARG A C 1
ATOM 2682 O O . ARG A 1 328 ? -20.422 -17.438 12.094 1 93.88 328 ARG A O 1
ATOM 2689 N N . LYS A 1 329 ? -19.234 -16.062 13.375 1 95.19 329 LYS A N 1
ATOM 2690 C CA . LYS A 1 329 ? -19.844 -16.516 14.617 1 95.19 329 LYS A CA 1
ATOM 2691 C C . LYS A 1 329 ? -20.859 -15.508 15.141 1 95.19 329 LYS A C 1
ATOM 2693 O O . LYS A 1 329 ? -21.547 -15.766 16.141 1 95.19 329 LYS A O 1
ATOM 2698 N N . HIS A 1 330 ? -20.953 -14.367 14.547 1 96 330 HIS A N 1
ATOM 2699 C CA . HIS A 1 330 ? -21.797 -13.305 15.07 1 96 330 HIS A CA 1
ATOM 2700 C C . HIS A 1 330 ? -22.719 -12.75 13.984 1 96 330 HIS A C 1
ATOM 2702 O O . HIS A 1 330 ? -22.516 -13.023 12.797 1 96 330 HIS A O 1
ATOM 2708 N N . THR A 1 331 ? -23.672 -12.023 14.406 1 95.69 331 THR A N 1
ATOM 2709 C CA . THR A 1 331 ? -24.594 -11.398 13.477 1 95.69 331 THR A CA 1
ATOM 2710 C C . THR A 1 331 ? -23.969 -10.164 12.828 1 95.69 331 THR A C 1
ATOM 2712 O O . THR A 1 331 ? -22.906 -9.711 13.258 1 95.69 331 THR A O 1
ATOM 2715 N N . ILE A 1 332 ? -24.625 -9.703 11.812 1 95.69 332 ILE A N 1
ATOM 2716 C CA . ILE A 1 332 ? -24.141 -8.516 11.117 1 95.69 332 ILE A CA 1
ATOM 2717 C C . ILE A 1 332 ? -24.156 -7.32 12.062 1 95.69 332 ILE A C 1
ATOM 2719 O O . ILE A 1 332 ? -23.234 -6.508 12.062 1 95.69 332 ILE A O 1
ATOM 2723 N N . LYS A 1 333 ? -25.188 -7.199 12.82 1 94.12 333 LYS A N 1
ATOM 2724 C CA . LYS A 1 333 ? -25.297 -6.109 13.789 1 94.12 333 LYS A CA 1
ATOM 2725 C C . LYS A 1 333 ? -24.125 -6.129 14.773 1 94.12 333 LYS A C 1
ATOM 2727 O O . LYS A 1 333 ? -23.484 -5.105 14.992 1 94.12 333 LYS A O 1
ATOM 2732 N N . GLU A 1 334 ? -23.828 -7.297 15.312 1 94.06 334 GLU A N 1
ATOM 2733 C CA . GLU A 1 334 ? -22.703 -7.449 16.234 1 94.06 334 GLU A CA 1
ATOM 2734 C C . GLU A 1 334 ? -21.375 -7.125 15.547 1 94.06 334 GLU A C 1
ATOM 2736 O O . GLU A 1 334 ? -20.484 -6.523 16.156 1 94.06 334 GLU A O 1
ATOM 2741 N N . PHE A 1 335 ? -21.359 -7.539 14.344 1 95 335 PHE A N 1
ATOM 2742 C CA . PHE A 1 335 ? -20.141 -7.32 13.578 1 95 335 PHE A CA 1
ATOM 2743 C C . PHE A 1 335 ? -19.891 -5.832 13.383 1 95 335 PHE A C 1
ATOM 2745 O O . PHE A 1 335 ? -18.766 -5.359 13.562 1 95 335 PHE A O 1
ATOM 2752 N N . ILE A 1 336 ? -20.875 -5.125 13.047 1 93 336 ILE A N 1
ATOM 2753 C CA . ILE A 1 336 ? -20.75 -3.693 12.805 1 93 336 ILE A CA 1
ATOM 2754 C C . ILE A 1 336 ? -20.406 -2.975 14.109 1 93 336 ILE A C 1
ATOM 2756 O O . ILE A 1 336 ? -19.641 -2.004 14.109 1 93 336 ILE A O 1
ATOM 2760 N N . GLU A 1 337 ? -20.922 -3.432 15.172 1 90 337 GLU A N 1
ATOM 2761 C CA . GLU A 1 337 ? -20.656 -2.824 16.469 1 90 337 GLU A CA 1
ATOM 2762 C C . GLU A 1 337 ? -19.203 -3.053 16.906 1 90 337 GLU A C 1
ATOM 2764 O O . GLU A 1 337 ? -18.594 -2.176 17.516 1 90 337 GLU A O 1
ATOM 2769 N N . ARG A 1 338 ? -18.734 -4.262 16.578 1 90.81 338 ARG A N 1
ATOM 2770 C CA . ARG A 1 338 ? -17.359 -4.602 16.953 1 90.81 338 ARG A CA 1
ATOM 2771 C C . ARG A 1 338 ? -16.359 -3.902 16.062 1 90.81 338 ARG A C 1
ATOM 2773 O O . ARG A 1 338 ? -15.273 -3.51 16.516 1 90.81 338 ARG A O 1
ATOM 2780 N N . TYR A 1 339 ? -16.688 -3.854 14.781 1 89.62 339 TYR A N 1
ATOM 2781 C CA . TYR A 1 339 ? -15.781 -3.262 13.805 1 89.62 339 TYR A CA 1
ATOM 2782 C C . TYR A 1 339 ? -16.438 -2.086 13.094 1 89.62 339 TYR A C 1
ATOM 2784 O O . TYR A 1 339 ? -16.609 -2.111 11.875 1 89.62 339 TYR A O 1
ATOM 2792 N N . PRO A 1 340 ? -16.703 -1.036 13.867 1 87.56 340 PRO A N 1
ATOM 2793 C CA . PRO A 1 340 ? -17.375 0.099 13.234 1 87.56 340 PRO A CA 1
ATOM 2794 C C . PRO A 1 340 ? -16.469 0.847 12.258 1 87.56 340 PRO A C 1
ATOM 2796 O O . PRO A 1 340 ? -15.352 1.23 12.617 1 87.56 340 PRO A O 1
ATOM 2799 N N . ARG A 1 341 ? -16.906 0.993 11.055 1 87.31 341 ARG A N 1
ATOM 2800 C CA . ARG A 1 341 ? -16.266 1.772 10.008 1 87.31 341 ARG A CA 1
ATOM 2801 C C . ARG A 1 341 ? -14.891 1.192 9.664 1 87.31 341 ARG A C 1
ATOM 2803 O O . ARG A 1 341 ? -13.961 1.931 9.32 1 87.31 341 ARG A O 1
ATOM 2810 N N . LYS A 1 342 ? -14.797 -0.06 9.914 1 86.25 342 LYS A N 1
ATOM 2811 C CA . LYS A 1 342 ? -13.555 -0.737 9.555 1 86.25 342 LYS A CA 1
ATOM 2812 C C . LYS A 1 342 ? -13.711 -1.524 8.258 1 86.25 342 LYS A C 1
ATOM 2814 O O . LYS A 1 342 ? -14.766 -2.127 8.016 1 86.25 342 LYS A O 1
ATOM 2819 N N . LEU A 1 343 ? -12.672 -1.437 7.539 1 85.81 343 LEU A N 1
ATOM 2820 C CA . LEU A 1 343 ? -12.672 -2.145 6.266 1 85.81 343 LEU A CA 1
ATOM 2821 C C . LEU A 1 343 ? -11.992 -3.504 6.395 1 85.81 343 LEU A C 1
ATOM 2823 O O . LEU A 1 343 ? -10.977 -3.633 7.086 1 85.81 343 LEU A O 1
ATOM 2827 N N . ASP A 1 344 ? -12.633 -4.418 5.777 1 86.75 344 ASP A N 1
ATOM 2828 C CA . ASP A 1 344 ? -11.969 -5.707 5.613 1 86.75 344 ASP A CA 1
ATOM 2829 C C . ASP A 1 344 ? -11.039 -5.691 4.398 1 86.75 344 ASP A C 1
ATOM 2831 O O . ASP A 1 344 ? -11.461 -6.027 3.287 1 86.75 344 ASP A O 1
ATOM 2835 N N . TYR A 1 345 ? -9.922 -5.484 4.621 1 81.88 345 TYR A N 1
ATOM 2836 C CA . TYR A 1 345 ? -8.969 -5.324 3.531 1 81.88 345 TYR A CA 1
ATOM 2837 C C . TYR A 1 345 ? -8.695 -6.656 2.84 1 81.88 345 TYR A C 1
ATOM 2839 O O . TYR A 1 345 ? -8.172 -6.691 1.724 1 81.88 345 TYR A O 1
ATOM 2847 N N . SER A 1 346 ? -9.031 -7.707 3.508 1 83.12 346 SER A N 1
ATOM 2848 C CA . SER A 1 346 ? -8.844 -9.016 2.885 1 83.12 346 SER A CA 1
ATOM 2849 C C . SER A 1 346 ? -9.922 -9.289 1.841 1 83.12 346 SER A C 1
ATOM 2851 O O . SER A 1 346 ? -9.773 -10.18 1.007 1 83.12 346 SER A O 1
ATOM 2853 N N . LYS A 1 347 ? -11 -8.672 1.904 1 87.19 347 LYS A N 1
ATOM 2854 C CA . LYS A 1 347 ? -12.125 -8.805 0.982 1 87.19 347 LYS A CA 1
ATOM 2855 C C . LYS A 1 347 ? -12.812 -10.156 1.146 1 87.19 347 LYS A C 1
ATOM 2857 O O . LYS A 1 347 ? -13.461 -10.648 0.221 1 87.19 347 LYS A O 1
ATOM 2862 N N . MET A 1 348 ? -12.641 -10.75 2.246 1 90.38 348 MET A N 1
ATOM 2863 C CA . MET A 1 348 ? -13.289 -12.039 2.496 1 90.38 348 MET A CA 1
ATOM 2864 C C . MET A 1 348 ? -14.781 -11.852 2.768 1 90.38 348 MET A C 1
ATOM 2866 O O . MET A 1 348 ? -15.578 -12.742 2.482 1 90.38 348 MET A O 1
ATOM 2870 N N . ILE A 1 349 ? -15.062 -10.727 3.381 1 93.06 349 ILE A N 1
ATOM 2871 C CA . ILE A 1 349 ? -16.469 -10.422 3.678 1 93.06 349 ILE A CA 1
ATOM 2872 C C . ILE A 1 349 ? -17.031 -9.523 2.586 1 93.06 349 ILE A C 1
ATOM 2874 O O . ILE A 1 349 ? -16.469 -8.469 2.271 1 93.06 349 ILE A O 1
ATOM 2878 N N . TYR A 1 350 ? -18.062 -9.984 1.943 1 92.56 350 TYR A N 1
ATOM 2879 C CA . TYR A 1 350 ? -18.609 -9.188 0.844 1 92.56 350 TYR A CA 1
ATOM 2880 C C . TYR A 1 350 ? -20.109 -9.023 0.984 1 92.56 350 TYR A C 1
ATOM 2882 O O . TYR A 1 350 ? -20.766 -9.797 1.684 1 92.56 350 TYR A O 1
ATOM 2890 N N . ASP A 1 351 ? -20.625 -8.016 0.33 1 93.75 351 ASP A N 1
ATOM 2891 C CA . ASP A 1 351 ? -22.047 -7.656 0.402 1 93.75 351 ASP A CA 1
ATOM 2892 C C . ASP A 1 351 ? -22.875 -8.484 -0.582 1 93.75 351 ASP A C 1
ATOM 2894 O O . ASP A 1 351 ? -22.406 -8.781 -1.686 1 93.75 351 ASP A O 1
ATOM 2898 N N . VAL A 1 352 ? -24.062 -8.844 -0.172 1 93 352 VAL A N 1
ATOM 2899 C CA . VAL A 1 352 ? -25.016 -9.547 -1.022 1 93 352 VAL A CA 1
ATOM 2900 C C . VAL A 1 352 ? -26.344 -8.805 -1.016 1 93 352 VAL A C 1
ATOM 2902 O O . VAL A 1 352 ? -26.844 -8.406 0.044 1 93 352 VAL A O 1
ATOM 2905 N N . ALA A 1 353 ? -26.844 -8.648 -2.17 1 92.06 353 ALA A N 1
ATOM 2906 C CA . ALA A 1 353 ? -28.109 -7.941 -2.295 1 92.06 353 ALA A CA 1
ATOM 2907 C C . ALA A 1 353 ? -29.266 -8.781 -1.741 1 92.06 353 ALA A C 1
ATOM 2909 O O . ALA A 1 353 ? -29.234 -10.008 -1.843 1 92.06 353 ALA A O 1
ATOM 2910 N N . VAL A 1 354 ? -30.219 -8.109 -1.149 1 93 354 VAL A N 1
ATOM 2911 C CA . VAL A 1 354 ? -31.438 -8.75 -0.662 1 93 354 VAL A CA 1
ATOM 2912 C C . VAL A 1 354 ? -32.656 -8.102 -1.312 1 93 354 VAL A C 1
ATOM 2914 O O . VAL A 1 354 ? -32.531 -7.234 -2.178 1 93 354 VAL A O 1
ATOM 2917 N N . ASP A 1 355 ? -33.75 -8.555 -0.933 1 90.31 355 ASP A N 1
ATOM 2918 C CA . ASP A 1 355 ? -35 -8.078 -1.559 1 90.31 355 ASP A CA 1
ATOM 2919 C C . ASP A 1 355 ? -35.219 -6.598 -1.246 1 90.31 355 ASP A C 1
ATOM 2921 O O . ASP A 1 355 ? -35.625 -5.832 -2.121 1 90.31 355 ASP A O 1
ATOM 2925 N N . ASP A 1 356 ? -34.969 -6.207 0.012 1 90.31 356 ASP A N 1
ATOM 2926 C CA . ASP A 1 356 ? -35.031 -4.793 0.358 1 90.31 356 ASP A CA 1
ATOM 2927 C C . ASP A 1 356 ? -33.938 -3.996 -0.333 1 90.31 356 ASP A C 1
ATOM 2929 O O . ASP A 1 356 ? -32.75 -4.207 -0.064 1 90.31 356 ASP A O 1
ATOM 2933 N N . GLU A 1 357 ? -34.312 -3.1 -1.15 1 91.5 357 GLU A N 1
ATOM 2934 C CA . GLU A 1 357 ? -33.375 -2.406 -2.033 1 91.5 357 GLU A CA 1
ATOM 2935 C C . GLU A 1 357 ? -32.438 -1.514 -1.239 1 91.5 357 GLU A C 1
ATOM 2937 O O . GLU A 1 357 ? -31.406 -1.069 -1.762 1 91.5 357 GLU A O 1
ATOM 2942 N N . ASN A 1 358 ? -32.719 -1.238 -0.011 1 92.5 358 ASN A N 1
ATOM 2943 C CA . ASN A 1 358 ? -31.875 -0.327 0.768 1 92.5 358 ASN A CA 1
ATOM 2944 C C . ASN A 1 358 ? -31.125 -1.062 1.872 1 92.5 358 ASN A C 1
ATOM 2946 O O . ASN A 1 358 ? -30.578 -0.435 2.785 1 92.5 358 ASN A O 1
ATOM 2950 N N . LYS A 1 359 ? -31.188 -2.424 1.759 1 94.25 359 LYS A N 1
ATOM 2951 C CA . LYS A 1 359 ? -30.453 -3.238 2.723 1 94.25 359 LYS A CA 1
ATOM 2952 C C . LYS A 1 359 ? -29.656 -4.332 2.021 1 94.25 359 LYS A C 1
ATOM 2954 O O . LYS A 1 359 ? -29.844 -4.582 0.83 1 94.25 359 LYS A O 1
ATOM 2959 N N . CYS A 1 360 ? -28.734 -4.801 2.684 1 95.25 360 CYS A N 1
ATOM 2960 C CA . CYS A 1 360 ? -27.953 -5.918 2.158 1 95.25 360 CYS A CA 1
ATOM 2961 C C . CYS A 1 360 ? -27.5 -6.84 3.283 1 95.25 360 CYS A C 1
ATOM 2963 O O . CYS A 1 360 ? -27.703 -6.539 4.461 1 95.25 360 CYS A O 1
ATOM 2965 N N . THR A 1 361 ? -27.156 -7.969 2.926 1 95.69 361 THR A N 1
ATOM 2966 C CA . THR A 1 361 ? -26.531 -8.898 3.857 1 95.69 361 THR A CA 1
ATOM 2967 C C . THR A 1 361 ? -25.078 -9.148 3.484 1 95.69 361 THR A C 1
ATOM 2969 O O . THR A 1 361 ? -24.547 -8.508 2.576 1 95.69 361 THR A O 1
ATOM 2972 N N . LYS A 1 362 ? -24.391 -9.875 4.32 1 95.25 362 LYS A N 1
ATOM 2973 C CA . LYS A 1 362 ? -22.969 -10.148 4.09 1 95.25 362 LYS A CA 1
ATOM 2974 C C . LYS A 1 362 ? -22.688 -11.641 4.145 1 95.25 362 LYS A C 1
ATOM 2976 O O . LYS A 1 362 ? -23.375 -12.383 4.844 1 95.25 362 LYS A O 1
ATOM 2981 N N . LYS A 1 363 ? -21.734 -12.047 3.326 1 94.06 363 LYS A N 1
ATOM 2982 C CA . LYS A 1 363 ? -21.281 -13.43 3.312 1 94.06 363 LYS A CA 1
ATOM 2983 C C . LYS A 1 363 ? -19.75 -13.5 3.348 1 94.06 363 LYS A C 1
ATOM 2985 O O . LYS A 1 363 ? -19.078 -12.484 3.168 1 94.06 363 LYS A O 1
ATOM 2990 N N . ILE A 1 364 ? -19.312 -14.664 3.676 1 93.19 364 ILE A N 1
ATOM 2991 C CA . ILE A 1 364 ? -17.875 -14.875 3.762 1 93.19 364 ILE A CA 1
ATOM 2992 C C . ILE A 1 364 ? -17.406 -15.734 2.588 1 93.19 364 ILE A C 1
ATOM 2994 O O . ILE A 1 364 ? -18.078 -16.703 2.215 1 93.19 364 ILE A O 1
ATOM 2998 N N . ASN A 1 365 ? -16.344 -15.266 1.929 1 91.88 365 ASN A N 1
ATOM 2999 C CA . ASN A 1 365 ? -15.617 -16.125 0.994 1 91.88 365 ASN A CA 1
ATOM 3000 C C . ASN A 1 365 ? -14.891 -17.25 1.719 1 91.88 365 ASN A C 1
ATOM 3002 O O . ASN A 1 365 ? -13.734 -17.094 2.127 1 91.88 365 ASN A O 1
ATOM 3006 N N . GLU A 1 366 ? -15.5 -18.328 1.752 1 90.19 366 GLU A N 1
ATOM 3007 C CA . GLU A 1 366 ? -15.008 -19.438 2.553 1 90.19 366 GLU A CA 1
ATOM 3008 C C . GLU A 1 366 ? -13.688 -19.984 1.994 1 90.19 366 GLU A C 1
ATOM 3010 O O . GLU A 1 366 ? -12.836 -20.453 2.748 1 90.19 366 GLU A O 1
ATOM 3015 N N . LEU A 1 367 ? -13.594 -19.984 0.74 1 89.81 367 LEU A N 1
ATOM 3016 C CA . LEU A 1 367 ? -12.367 -20.453 0.106 1 89.81 367 LEU A CA 1
ATOM 3017 C C . LEU A 1 367 ? -11.172 -19.625 0.542 1 89.81 367 LEU A C 1
ATOM 3019 O O . LEU A 1 367 ? -10.125 -20.172 0.91 1 89.81 367 LEU A O 1
ATOM 3023 N N . MET A 1 368 ? -11.352 -18.328 0.528 1 89.19 368 MET A N 1
ATOM 3024 C CA . MET A 1 368 ? -10.281 -17.422 0.934 1 89.19 368 MET A CA 1
ATOM 3025 C C . MET A 1 368 ? -9.984 -17.562 2.422 1 89.19 368 MET A C 1
ATOM 3027 O O . MET A 1 368 ? -8.82 -17.531 2.828 1 89.19 368 MET A O 1
ATOM 3031 N N . TYR A 1 369 ? -11.047 -17.641 3.156 1 90.81 369 TYR A N 1
ATOM 3032 C CA . TYR A 1 369 ? -10.883 -17.828 4.594 1 90.81 369 TYR A CA 1
ATOM 3033 C C . TYR A 1 369 ? -10.062 -19.078 4.887 1 90.81 369 TYR A C 1
ATOM 3035 O O . TYR A 1 369 ? -9.148 -19.047 5.707 1 90.81 369 TYR A O 1
ATOM 3043 N N . PHE A 1 370 ? -10.367 -20.094 4.16 1 90.5 370 PHE A N 1
ATOM 3044 C CA . PHE A 1 370 ? -9.656 -21.359 4.324 1 90.5 370 PHE A CA 1
ATOM 3045 C C . PHE A 1 370 ? -8.203 -21.234 3.893 1 90.5 370 PHE A C 1
ATOM 3047 O O . PHE A 1 370 ? -7.305 -21.766 4.551 1 90.5 370 PHE A O 1
ATOM 3054 N N . LYS A 1 371 ? -7.949 -20.594 2.865 1 88.12 371 LYS A N 1
ATOM 3055 C CA . LYS A 1 371 ? -6.59 -20.406 2.359 1 88.12 371 LYS A CA 1
ATOM 3056 C C . LYS A 1 371 ? -5.73 -19.641 3.361 1 88.12 371 LYS A C 1
ATOM 3058 O O . LYS A 1 371 ? -4.59 -20.031 3.627 1 88.12 371 LYS A O 1
ATOM 3063 N N . TYR A 1 372 ? -6.332 -18.547 3.898 1 88.44 372 TYR A N 1
ATOM 3064 C CA . TYR A 1 372 ? -5.594 -17.766 4.883 1 88.44 372 TYR A CA 1
ATOM 3065 C C . TYR A 1 372 ? -5.238 -18.625 6.098 1 88.44 372 TYR A C 1
ATOM 3067 O O . TYR A 1 372 ? -4.113 -18.547 6.602 1 88.44 372 TYR A O 1
ATOM 3075 N N . LYS A 1 373 ? -6.172 -19.406 6.539 1 90.38 373 LYS A N 1
ATOM 3076 C CA . LYS A 1 373 ? -5.926 -20.266 7.695 1 90.38 373 LYS A CA 1
ATOM 3077 C C . LYS A 1 373 ? -4.832 -21.281 7.402 1 90.38 373 LYS A C 1
ATOM 3079 O O . LYS A 1 373 ? -3.959 -21.531 8.234 1 90.38 373 LYS A O 1
ATOM 3084 N N . THR A 1 374 ? -4.91 -21.844 6.254 1 89.5 374 THR A N 1
ATOM 3085 C CA . THR A 1 374 ? -3.926 -22.844 5.852 1 89.5 374 THR A CA 1
ATOM 3086 C C . THR A 1 374 ? -2.541 -22.203 5.723 1 89.5 374 THR A C 1
ATOM 3088 O O . THR A 1 374 ? -1.538 -22.828 6.094 1 89.5 374 THR A O 1
ATOM 3091 N N . ASP A 1 375 ? -2.477 -21.047 5.199 1 88.62 375 ASP A N 1
ATOM 3092 C CA . ASP A 1 375 ? -1.2 -20.344 5.047 1 88.62 375 ASP A CA 1
ATOM 3093 C C . ASP A 1 375 ? -0.585 -20.031 6.41 1 88.62 375 ASP A C 1
ATOM 3095 O O . ASP A 1 375 ? 0.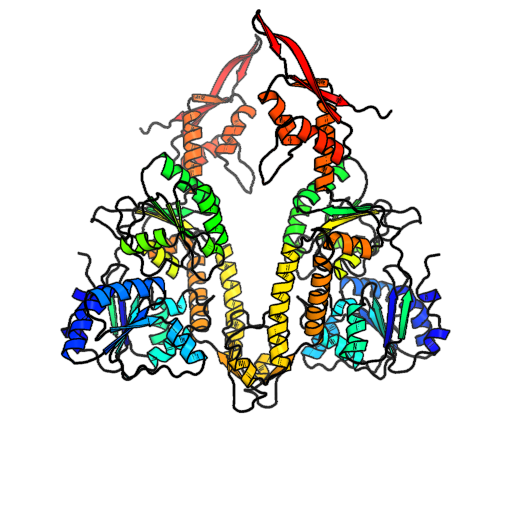632 -20.109 6.582 1 88.62 375 ASP A O 1
ATOM 3099 N N . ILE A 1 376 ? -1.452 -19.578 7.324 1 92.25 376 ILE A N 1
ATOM 3100 C CA . ILE A 1 376 ? -0.969 -19.266 8.664 1 92.25 376 ILE A CA 1
ATOM 3101 C C . ILE A 1 376 ? -0.308 -20.516 9.273 1 92.25 376 ILE A C 1
ATOM 3103 O O . ILE A 1 376 ? 0.787 -20.422 9.836 1 92.25 376 ILE A O 1
ATOM 3107 N N . VAL A 1 377 ? -0.943 -21.625 9.109 1 91.38 377 VAL A N 1
ATOM 3108 C CA . VAL A 1 377 ? -0.413 -22.875 9.641 1 91.38 377 VAL A CA 1
ATOM 3109 C C . VAL A 1 377 ? 0.898 -23.234 8.945 1 91.38 377 VAL A C 1
ATOM 3111 O O . VAL A 1 377 ? 1.857 -23.656 9.586 1 91.38 377 VAL A O 1
ATOM 3114 N N . LEU A 1 378 ? 0.93 -23.062 7.711 1 89.75 378 LEU A N 1
ATOM 3115 C CA . LEU A 1 378 ? 2.135 -23.328 6.934 1 89.75 378 LEU A CA 1
ATOM 3116 C C . LEU A 1 378 ? 3.289 -22.453 7.391 1 89.75 378 LEU A C 1
ATOM 3118 O O . LEU A 1 378 ? 4.395 -22.938 7.633 1 89.75 378 LEU A O 1
ATOM 3122 N N . PHE A 1 379 ? 3.033 -21.141 7.496 1 90.94 379 PHE A N 1
ATOM 3123 C CA . PHE A 1 379 ? 4.078 -20.203 7.918 1 90.94 379 PHE A CA 1
ATOM 3124 C C . PHE A 1 379 ? 4.586 -20.547 9.312 1 90.94 379 PHE A C 1
ATOM 3126 O O . PHE A 1 379 ? 5.785 -20.484 9.57 1 90.94 379 PHE A O 1
ATOM 3133 N N . GLN A 1 380 ? 3.654 -20.891 10.117 1 91.44 380 GLN A N 1
ATOM 3134 C CA . GLN A 1 380 ? 4.039 -21.297 11.469 1 91.44 380 GLN A CA 1
ATOM 3135 C C . GLN A 1 380 ? 4.941 -22.531 11.43 1 91.44 380 GLN A C 1
ATOM 3137 O O . GLN A 1 380 ? 5.934 -22.609 12.156 1 91.44 380 GLN A O 1
ATOM 3142 N N . SER A 1 381 ? 4.672 -23.484 10.617 1 91.69 381 SER A N 1
ATOM 3143 C CA . SER A 1 381 ? 5.473 -24.703 10.492 1 91.69 381 SER A CA 1
ATOM 3144 C C . SER A 1 381 ? 6.867 -24.391 9.961 1 91.69 381 SER A C 1
ATOM 3146 O O . SER A 1 381 ? 7.844 -25.047 10.344 1 91.69 381 SER A O 1
ATOM 3148 N N . ILE A 1 382 ? 6.961 -23.484 9.125 1 91.31 382 ILE A N 1
ATOM 3149 C CA . ILE A 1 382 ? 8.242 -23.094 8.539 1 91.31 382 ILE A CA 1
ATOM 3150 C C . ILE A 1 382 ? 9.102 -22.391 9.578 1 91.31 382 ILE A C 1
ATOM 3152 O O . ILE A 1 382 ? 10.281 -22.703 9.734 1 91.31 382 ILE A O 1
ATOM 3156 N N . VAL A 1 383 ? 8.477 -21.438 10.25 1 88 383 VAL A N 1
ATOM 3157 C CA . VAL A 1 383 ? 9.195 -20.656 11.25 1 88 383 VAL A CA 1
ATOM 3158 C C . VAL A 1 383 ? 9.672 -21.578 12.375 1 88 383 VAL A C 1
ATOM 3160 O O . VAL A 1 383 ? 10.742 -21.359 12.945 1 88 383 VAL A O 1
ATOM 3163 N N . ASN A 1 384 ? 8.922 -22.578 12.633 1 87.06 384 ASN A N 1
ATOM 3164 C CA . ASN A 1 384 ? 9.242 -23.484 13.742 1 87.06 384 ASN A CA 1
ATOM 3165 C C . ASN A 1 384 ? 10.375 -24.438 13.383 1 87.06 384 ASN A C 1
ATOM 3167 O O . ASN A 1 384 ? 10.914 -25.125 14.25 1 87.06 384 ASN A O 1
ATOM 3171 N N . LYS A 1 385 ? 10.609 -24.484 12.125 1 81.88 385 LYS A N 1
ATOM 3172 C CA . LYS A 1 385 ? 11.719 -25.344 11.75 1 81.88 385 LYS A CA 1
ATOM 3173 C C . LYS A 1 385 ? 13.031 -24.859 12.352 1 81.88 385 LYS A C 1
ATOM 3175 O O . LYS A 1 385 ? 13.242 -23.656 12.508 1 81.88 385 LYS A O 1
ATOM 3180 N N . LYS A 1 386 ? 13.789 -25.734 12.883 1 69.38 386 LYS A N 1
ATOM 3181 C CA . LYS A 1 386 ? 15.023 -25.422 13.602 1 69.38 386 LYS A CA 1
ATOM 3182 C C . LYS A 1 386 ? 15.945 -24.562 12.75 1 69.38 386 LYS A C 1
ATOM 3184 O O . LYS A 1 386 ? 16.141 -24.828 11.562 1 69.38 386 LYS A O 1
ATOM 3189 N N . GLY A 1 387 ? 16.344 -23.531 13.266 1 68 387 GLY A N 1
ATOM 3190 C CA . GLY A 1 387 ? 17.328 -22.641 12.672 1 68 387 GLY A CA 1
ATOM 3191 C C . GLY A 1 387 ? 16.703 -21.422 12 1 68 387 GLY A C 1
ATOM 3192 O O . GLY A 1 387 ? 15.477 -21.312 11.922 1 68 387 GLY A O 1
ATOM 3193 N N . ASN A 1 388 ? 17.391 -20.359 11.68 1 67.81 388 ASN A N 1
ATOM 3194 C CA . ASN A 1 388 ? 16.938 -19.125 11.047 1 67.81 388 ASN A CA 1
ATOM 3195 C C . ASN A 1 388 ? 16.766 -19.297 9.539 1 67.81 388 ASN A C 1
ATOM 3197 O O . ASN A 1 388 ? 16.734 -18.312 8.797 1 67.81 388 ASN A O 1
ATOM 3201 N N . ASN A 1 389 ? 16.609 -20.688 9.133 1 82.56 389 ASN A N 1
ATOM 3202 C CA . ASN A 1 389 ? 16.516 -20.938 7.699 1 82.56 389 ASN A CA 1
ATOM 3203 C C . ASN A 1 389 ? 15.328 -21.828 7.363 1 82.56 389 ASN A C 1
ATOM 3205 O O . ASN A 1 389 ? 15.414 -22.703 6.496 1 82.56 389 ASN A O 1
ATOM 3209 N N . GLY A 1 390 ? 14.289 -21.609 8.07 1 88.25 390 GLY A N 1
ATOM 3210 C CA . GLY A 1 390 ? 13.125 -22.469 7.91 1 88.25 390 GLY A CA 1
ATOM 3211 C C . GLY A 1 390 ? 12.578 -22.469 6.496 1 88.25 390 GLY A C 1
ATOM 3212 O O . GLY A 1 390 ? 12.18 -23.516 5.984 1 88.25 390 GLY A O 1
ATOM 3213 N N . TYR A 1 391 ? 12.555 -21.375 5.879 1 92.81 391 TYR A N 1
ATOM 3214 C CA . TYR A 1 391 ? 12.031 -21.266 4.52 1 92.81 391 TYR A CA 1
ATOM 3215 C C . TYR A 1 391 ? 12.875 -22.078 3.547 1 92.81 391 TYR A C 1
ATOM 3217 O O . TYR A 1 391 ? 12.344 -22.828 2.721 1 92.81 391 TYR A O 1
ATOM 3225 N N . GLN A 1 392 ? 14.164 -21.984 3.613 1 93.31 392 GLN A N 1
ATOM 3226 C CA . GLN A 1 392 ? 15.07 -22.719 2.734 1 93.31 392 GLN A CA 1
ATOM 3227 C C . GLN A 1 392 ? 14.883 -24.234 2.893 1 93.31 392 GLN A C 1
ATOM 3229 O O . GLN A 1 392 ? 14.805 -24.953 1.901 1 93.31 392 GLN A O 1
ATOM 3234 N N . LYS A 1 393 ? 14.797 -24.641 4.094 1 92.12 393 LYS A N 1
ATOM 3235 C CA . LYS A 1 393 ? 14.609 -26.062 4.367 1 92.12 393 LYS A CA 1
ATOM 3236 C C . LYS A 1 393 ? 13.297 -26.562 3.789 1 92.12 393 LYS A C 1
ATOM 3238 O O . LYS A 1 393 ? 13.242 -27.641 3.199 1 92.12 393 LYS A O 1
ATOM 3243 N N . TYR A 1 394 ? 12.328 -25.812 4.004 1 92.81 394 TYR A N 1
ATOM 3244 C CA . TYR A 1 394 ? 11.016 -26.203 3.494 1 92.81 394 TYR A CA 1
ATOM 3245 C C . TYR A 1 394 ? 11.039 -26.328 1.977 1 92.81 394 TYR A C 1
ATOM 3247 O O . TYR A 1 394 ? 10.508 -27.297 1.423 1 92.81 394 TYR A O 1
ATOM 3255 N N . ILE A 1 395 ? 11.586 -25.359 1.331 1 93.75 395 ILE A N 1
ATOM 3256 C CA . ILE A 1 395 ? 11.633 -25.359 -0.127 1 93.75 395 ILE A CA 1
ATOM 3257 C C . ILE A 1 395 ? 12.492 -26.531 -0.612 1 93.75 395 ILE A C 1
ATOM 3259 O O . ILE A 1 395 ? 12.164 -27.172 -1.604 1 93.75 395 ILE A O 1
ATOM 3263 N N . ALA A 1 396 ? 13.602 -26.719 0.053 1 93.94 396 ALA A N 1
ATOM 3264 C CA . ALA A 1 396 ? 14.453 -27.844 -0.296 1 93.94 396 ALA A CA 1
ATOM 3265 C C . ALA A 1 396 ? 13.688 -29.156 -0.21 1 93.94 396 ALA A C 1
ATOM 3267 O O . ALA A 1 396 ? 13.82 -30.016 -1.085 1 93.94 396 ALA A O 1
ATOM 3268 N N . GLU A 1 397 ? 12.883 -29.281 0.785 1 91.12 397 GLU A N 1
ATOM 3269 C CA . GLU A 1 397 ? 12.047 -30.469 0.939 1 91.12 397 GLU A CA 1
ATOM 3270 C C . GLU A 1 397 ? 10.992 -30.547 -0.163 1 91.12 397 GLU A C 1
ATOM 3272 O O . GLU A 1 397 ? 10.703 -31.641 -0.666 1 91.12 397 GLU A O 1
ATOM 3277 N N . LEU A 1 398 ? 10.469 -29.469 -0.464 1 89.31 398 LEU A N 1
ATOM 3278 C CA . LEU A 1 398 ? 9.445 -29.375 -1.498 1 89.31 398 LEU A CA 1
ATOM 3279 C C . LEU A 1 398 ? 9.977 -29.891 -2.834 1 89.31 398 LEU A C 1
ATOM 3281 O O . LEU A 1 398 ? 9.266 -30.594 -3.562 1 89.31 398 LEU A O 1
ATOM 3285 N N . PHE A 1 399 ? 11.227 -29.594 -3.129 1 92.25 399 PHE A N 1
ATOM 3286 C CA . PHE A 1 399 ? 11.828 -30 -4.391 1 92.25 399 PHE A CA 1
ATOM 3287 C C . PHE A 1 399 ? 12.664 -31.25 -4.215 1 92.25 399 PHE A C 1
ATOM 3289 O O . PHE A 1 399 ? 13.422 -31.641 -5.109 1 92.25 399 PHE A O 1
ATOM 3296 N N . LYS A 1 400 ? 12.648 -31.859 -3.096 1 90.12 400 LYS A N 1
ATOM 3297 C CA . LYS A 1 400 ? 13.344 -33.094 -2.771 1 90.12 400 LYS A CA 1
ATOM 3298 C C . LYS A 1 400 ? 14.852 -32.938 -2.994 1 90.12 400 LYS A C 1
ATOM 3300 O O . LYS A 1 400 ? 15.477 -33.812 -3.611 1 90.12 400 LYS A O 1
ATOM 3305 N N . GLN A 1 401 ? 15.258 -31.766 -2.609 1 92.12 401 GLN A N 1
ATOM 3306 C CA . GLN A 1 401 ? 16.688 -31.516 -2.668 1 92.12 401 GLN A CA 1
ATOM 3307 C C . GLN A 1 401 ? 17.344 -31.656 -1.293 1 92.12 401 GLN A C 1
ATOM 3309 O O . GLN A 1 401 ? 16.844 -31.109 -0.306 1 92.12 401 GLN A O 1
ATOM 3314 N N . GLU A 1 402 ? 18.375 -32.344 -1.262 1 88 402 GLU A N 1
ATOM 3315 C CA . GLU A 1 402 ? 19.047 -32.594 0.014 1 88 402 GLU A CA 1
ATOM 3316 C C . GLU A 1 402 ? 19.938 -31.422 0.405 1 88 402 GLU A C 1
ATOM 3318 O O . GLU A 1 402 ? 20.141 -31.156 1.592 1 88 402 GLU A O 1
ATOM 3323 N N . GLU A 1 403 ? 20.5 -30.797 -0.564 1 91.06 403 GLU A N 1
ATOM 3324 C CA . GLU A 1 403 ? 21.422 -29.688 -0.307 1 91.06 403 GLU A CA 1
ATOM 3325 C C . GLU A 1 403 ? 20.984 -28.422 -1.053 1 91.06 403 GLU A C 1
ATOM 3327 O O . GLU A 1 403 ? 20.281 -28.5 -2.062 1 91.06 403 GLU A O 1
ATOM 3332 N N . TYR A 1 404 ? 21.312 -27.359 -0.468 1 92.12 404 TYR A N 1
ATOM 3333 C CA . TYR A 1 404 ? 21.094 -26.062 -1.102 1 92.12 404 TYR A CA 1
ATOM 3334 C C . TYR A 1 404 ? 22.141 -25.047 -0.639 1 92.12 404 TYR A C 1
ATOM 3336 O O . TYR A 1 404 ? 22.844 -25.281 0.353 1 92.12 404 TYR A O 1
ATOM 3344 N N . ASP A 1 405 ? 22.328 -23.953 -1.364 1 90 405 ASP A N 1
ATOM 3345 C CA . ASP A 1 405 ? 23.297 -22.922 -1.006 1 90 405 ASP A CA 1
ATOM 3346 C C . ASP A 1 405 ? 22.656 -21.531 -1.037 1 90 405 ASP A C 1
ATOM 3348 O O . ASP A 1 405 ? 21.562 -21.359 -1.582 1 90 405 ASP A O 1
ATOM 3352 N N . ILE A 1 406 ? 23.359 -20.656 -0.311 1 87.94 406 ILE A N 1
ATOM 3353 C CA . ILE A 1 406 ? 23.047 -19.234 -0.402 1 87.94 406 ILE A CA 1
ATOM 3354 C C . ILE A 1 406 ? 24.109 -18.516 -1.234 1 87.94 406 ILE A C 1
ATOM 3356 O O . ILE A 1 406 ? 25.281 -18.484 -0.851 1 87.94 406 ILE A O 1
ATOM 3360 N N . ILE A 1 407 ? 23.734 -17.938 -2.248 1 87.25 407 ILE A N 1
ATOM 3361 C CA . ILE A 1 407 ? 24.672 -17.484 -3.256 1 87.25 407 ILE A CA 1
ATOM 3362 C C . ILE A 1 407 ? 25.562 -16.375 -2.674 1 87.25 407 ILE A C 1
ATOM 3364 O O . ILE A 1 407 ? 26.766 -16.328 -2.945 1 87.25 407 ILE A O 1
ATOM 3368 N N . GLU A 1 408 ? 25 -15.453 -1.927 1 76.12 408 GLU A N 1
ATOM 3369 C CA . GLU A 1 408 ? 25.797 -14.383 -1.348 1 76.12 408 GLU A CA 1
ATOM 3370 C C . GLU A 1 408 ? 26.875 -14.938 -0.415 1 76.12 408 GLU A C 1
ATOM 3372 O O . GLU A 1 408 ? 27.984 -14.414 -0.366 1 76.12 408 GLU A O 1
ATOM 3377 N N . ARG A 1 409 ? 26.5 -15.859 0.274 1 69.31 409 ARG A N 1
ATOM 3378 C CA . ARG A 1 409 ? 27.484 -16.516 1.127 1 69.31 409 ARG A CA 1
ATOM 3379 C C . ARG A 1 409 ? 28.562 -17.188 0.292 1 69.31 409 ARG A C 1
ATOM 3381 O O . ARG A 1 409 ? 29.75 -17.141 0.634 1 69.31 409 ARG A O 1
ATOM 3388 N N . LYS A 1 410 ? 28.125 -17.719 -0.727 1 69.88 410 LYS A N 1
ATOM 3389 C CA . LYS A 1 410 ? 29.078 -18.375 -1.624 1 69.88 410 LYS A CA 1
ATOM 3390 C C . LYS A 1 410 ? 30.016 -17.359 -2.26 1 69.88 410 LYS A C 1
ATOM 3392 O O . LYS A 1 410 ? 31.219 -17.609 -2.363 1 69.88 410 LYS A O 1
ATOM 3397 N N . TRP A 1 411 ? 29.438 -16.266 -2.629 1 63.16 411 TRP A N 1
ATOM 3398 C CA . TRP A 1 411 ? 30.266 -15.219 -3.215 1 63.16 411 TRP A CA 1
ATOM 3399 C C . TRP A 1 411 ? 31.281 -14.695 -2.201 1 63.16 411 TRP A C 1
ATOM 3401 O O . TRP A 1 411 ? 32.438 -14.445 -2.541 1 63.16 411 TRP A O 1
ATOM 3411 N N . GLU A 1 412 ? 30.656 -14.398 -1.055 1 60.31 412 GLU A N 1
ATOM 3412 C CA . GLU A 1 412 ? 31.547 -13.945 0.011 1 60.31 412 GLU A CA 1
ATOM 3413 C C . GLU A 1 412 ? 32.688 -14.93 0.245 1 60.31 412 GLU A C 1
ATOM 3415 O O . GLU A 1 412 ? 33.844 -14.531 0.398 1 60.31 412 GLU A O 1
ATOM 3420 N N . GLU A 1 413 ? 32.25 -16.125 0.104 1 56.84 413 GLU A N 1
ATOM 3421 C CA . GLU A 1 413 ? 33.25 -17.172 0.305 1 56.84 413 GLU A CA 1
ATOM 3422 C C . GLU A 1 413 ? 34.219 -17.234 -0.861 1 56.84 413 GLU A C 1
ATOM 3424 O O . GLU A 1 413 ? 35.438 -17.344 -0.655 1 56.84 413 GLU A O 1
ATOM 3429 N N . ASP A 1 414 ? 33.656 -17.031 -1.98 1 58.5 414 ASP A N 1
ATOM 3430 C CA . ASP A 1 414 ? 34.5 -17.047 -3.172 1 58.5 414 ASP A CA 1
ATOM 3431 C C . ASP A 1 414 ? 35.406 -15.82 -3.217 1 58.5 414 ASP A C 1
ATOM 3433 O O . ASP A 1 414 ? 36.562 -15.922 -3.607 1 58.5 414 ASP A O 1
ATOM 3437 N N . GLY A 1 415 ? 34.688 -14.688 -2.945 1 62.88 415 GLY A N 1
ATOM 3438 C CA . GLY A 1 415 ? 35.5 -13.484 -2.85 1 62.88 415 GLY A CA 1
ATOM 3439 C C . GLY A 1 415 ? 36.625 -13.594 -1.832 1 62.88 415 GLY A C 1
ATOM 3440 O O . GLY A 1 415 ? 37.75 -13.188 -2.102 1 62.88 415 GLY A O 1
ATOM 3441 N N . LEU A 1 416 ? 36.188 -14.07 -0.756 1 66.12 416 LEU A N 1
ATOM 3442 C CA . LEU A 1 416 ? 37.188 -14.281 0.291 1 66.12 416 LEU A CA 1
ATOM 3443 C C . LEU A 1 416 ? 38.281 -15.242 -0.18 1 66.12 416 LEU A C 1
ATOM 3445 O O . LEU A 1 416 ? 39.469 -14.984 0.017 1 66.12 416 LEU A O 1
ATOM 3449 N N . LEU A 1 417 ? 37.812 -16.25 -0.916 1 65.69 417 LEU A N 1
ATOM 3450 C CA . LEU A 1 417 ? 38.781 -17.234 -1.404 1 65.69 417 LEU A CA 1
ATOM 3451 C C . LEU A 1 417 ? 39.719 -16.625 -2.449 1 65.69 417 LEU A C 1
ATOM 3453 O O . LEU A 1 417 ? 40.906 -16.859 -2.428 1 65.69 417 LEU A O 1
ATOM 3457 N N . SER A 1 418 ? 39.094 -15.914 -3.236 1 71.69 418 SER A N 1
ATOM 3458 C CA . SER A 1 418 ? 39.875 -15.25 -4.254 1 71.69 418 SER A CA 1
ATOM 3459 C C . SER A 1 418 ? 40.875 -14.266 -3.625 1 71.69 418 SER A C 1
ATOM 3461 O O . SER A 1 418 ? 42.031 -14.203 -4.016 1 71.69 418 SER A O 1
ATOM 3463 N N . TYR A 1 419 ? 40.344 -13.469 -2.754 1 76.19 419 TYR A N 1
ATOM 3464 C CA . TYR A 1 419 ? 41.219 -12.547 -2.035 1 76.19 419 TYR A CA 1
ATOM 3465 C C . TYR A 1 419 ? 42.344 -13.289 -1.336 1 76.19 419 TYR A C 1
ATOM 3467 O O . TYR A 1 419 ? 43.5 -12.891 -1.431 1 76.19 419 TYR A O 1
ATOM 3475 N N . LEU A 1 420 ? 42 -14.375 -0.738 1 76.19 420 LEU A N 1
ATOM 3476 C CA . LEU A 1 420 ? 43 -15.133 0.01 1 76.19 420 LEU A CA 1
ATOM 3477 C C . LEU A 1 420 ? 44 -15.781 -0.931 1 76.19 420 LEU A C 1
ATOM 3479 O O . LEU A 1 420 ? 45.219 -15.781 -0.654 1 76.19 420 LEU A O 1
ATOM 3483 N N . GLU A 1 421 ? 43.531 -16.156 -2.027 1 76.44 421 GLU A N 1
ATOM 3484 C CA . GLU A 1 421 ? 44.438 -16.766 -3.006 1 76.44 421 GLU A CA 1
ATOM 3485 C C . GLU A 1 421 ? 45.406 -15.734 -3.564 1 76.44 421 GLU A C 1
ATOM 3487 O O . GLU A 1 421 ? 46.594 -16 -3.699 1 76.44 421 GLU A O 1
ATOM 3492 N N . LYS A 1 422 ? 44.844 -14.633 -3.816 1 78.25 422 LYS A N 1
ATOM 3493 C CA . LYS A 1 422 ? 45.688 -13.562 -4.348 1 78.25 422 LYS A CA 1
ATOM 3494 C C . LYS A 1 422 ? 46.656 -13.062 -3.297 1 78.25 422 LYS A C 1
ATOM 3496 O O . LYS A 1 422 ? 47.719 -12.555 -3.635 1 78.25 422 LYS A O 1
ATOM 3501 N N . SER A 1 423 ? 46.281 -13.227 -2.102 1 80.94 423 SER A N 1
ATOM 3502 C CA . SER A 1 423 ? 47.094 -12.664 -1.017 1 80.94 423 SER A CA 1
ATOM 3503 C C . SER A 1 423 ? 48.062 -13.703 -0.445 1 80.94 423 SER A C 1
ATOM 3505 O O . SER A 1 423 ? 48.75 -13.438 0.527 1 80.94 423 SER A O 1
ATOM 3507 N N . VAL A 1 424 ? 48 -14.828 -1.086 1 82.94 424 VAL A N 1
ATOM 3508 C CA . VAL A 1 424 ? 48.906 -15.867 -0.583 1 82.94 424 VAL A CA 1
ATOM 3509 C C . VAL A 1 424 ? 50.344 -15.406 -0.731 1 82.94 424 VAL A C 1
ATOM 3511 O O . VAL A 1 424 ? 50.75 -14.922 -1.792 1 82.94 424 VAL A O 1
ATOM 3514 N N . GLY A 1 425 ? 51.094 -15.547 0.294 1 80.12 425 GLY A N 1
ATOM 3515 C CA . GLY A 1 425 ? 52.5 -15.195 0.264 1 80.12 425 GLY A CA 1
ATOM 3516 C C . GLY A 1 425 ? 52.75 -13.734 0.591 1 80.12 425 GLY A C 1
ATOM 3517 O O . GLY A 1 425 ? 53.906 -13.344 0.892 1 80.12 425 GLY A O 1
ATOM 3518 N N . ASN A 1 426 ? 51.688 -12.977 0.527 1 83 426 ASN A N 1
ATOM 3519 C CA . ASN A 1 426 ? 51.812 -11.562 0.86 1 83 426 ASN A CA 1
ATOM 3520 C C . ASN A 1 426 ? 52.062 -11.359 2.355 1 83 426 ASN A C 1
ATOM 3522 O O . ASN A 1 426 ? 51.344 -11.961 3.178 1 83 426 ASN A O 1
ATOM 3526 N N . ILE A 1 427 ? 53.094 -10.547 2.602 1 83.88 427 ILE A N 1
ATOM 3527 C CA . ILE A 1 427 ? 53.406 -10.297 4 1 83.88 427 ILE A CA 1
ATOM 3528 C C . ILE A 1 427 ? 52.812 -8.977 4.453 1 83.88 427 ILE A C 1
ATOM 3530 O O . ILE A 1 427 ? 52.969 -7.949 3.791 1 83.88 427 ILE A O 1
ATOM 3534 N N . MET A 1 428 ? 52.094 -9.109 5.543 1 86.38 428 MET A N 1
ATOM 3535 C CA . MET A 1 428 ? 51.469 -7.941 6.16 1 86.38 428 MET A CA 1
ATOM 3536 C C . MET A 1 428 ? 52.188 -7.531 7.426 1 86.38 428 MET A C 1
ATOM 3538 O O . MET A 1 428 ? 52.188 -8.258 8.422 1 86.38 428 MET A O 1
ATOM 3542 N N . LEU A 1 429 ? 52.781 -6.367 7.395 1 83.81 429 LEU A N 1
ATOM 3543 C CA . LEU A 1 429 ? 53.75 -5.961 8.422 1 83.81 429 LEU A CA 1
ATOM 3544 C C . LEU A 1 429 ? 53.031 -5.414 9.648 1 83.81 429 LEU A C 1
ATOM 3546 O O . LEU A 1 429 ? 53.531 -5.57 10.773 1 83.81 429 LEU A O 1
ATOM 3550 N N . GLY A 1 430 ? 51.906 -4.785 9.453 1 80.56 430 GLY A N 1
ATOM 3551 C CA . GLY A 1 430 ? 51.219 -4.18 10.586 1 80.56 430 GLY A CA 1
ATOM 3552 C C . GLY A 1 430 ? 49.719 -4.109 10.406 1 80.56 430 GLY A C 1
ATOM 3553 O O . GLY A 1 430 ? 49.156 -4.785 9.531 1 80.56 430 GLY A O 1
ATOM 3554 N N . LEU A 1 431 ? 49.094 -3.4 11.328 1 77.44 431 LEU A N 1
ATOM 3555 C CA . LEU A 1 431 ? 47.625 -3.295 11.398 1 77.44 431 LEU A CA 1
ATOM 3556 C C . LEU A 1 431 ? 47.062 -2.68 10.117 1 77.44 431 LEU A C 1
ATOM 3558 O O . LEU A 1 431 ? 46 -3.066 9.656 1 77.44 431 LEU A O 1
ATOM 3562 N N . LYS A 1 432 ? 47.781 -1.802 9.594 1 79 432 LYS A N 1
ATOM 3563 C CA . LYS A 1 432 ? 47.312 -1.125 8.383 1 79 432 LYS A CA 1
ATOM 3564 C C . LYS A 1 432 ? 47.219 -2.096 7.215 1 79 432 LYS A C 1
ATOM 3566 O O . LYS A 1 432 ? 46.25 -2.049 6.441 1 79 432 LYS A O 1
ATOM 3571 N N . ASP A 1 433 ? 48.219 -2.91 7.109 1 80.12 433 ASP A N 1
ATOM 3572 C CA . ASP A 1 433 ? 48.25 -3.891 6.027 1 80.12 433 ASP A CA 1
ATOM 3573 C C . ASP A 1 433 ? 47.188 -4.957 6.227 1 80.12 433 ASP A C 1
ATOM 3575 O O . ASP A 1 433 ? 46.656 -5.523 5.258 1 80.12 433 ASP A O 1
ATOM 3579 N N . ARG A 1 434 ? 46.844 -5.102 7.402 1 83.69 434 ARG A N 1
ATOM 3580 C CA . ARG A 1 434 ? 45.938 -6.188 7.758 1 83.69 434 ARG A CA 1
ATOM 3581 C C . ARG A 1 434 ? 44.469 -5.758 7.605 1 83.69 434 ARG A C 1
ATOM 3583 O O . ARG A 1 434 ? 43.562 -6.594 7.613 1 83.69 434 ARG A O 1
ATOM 3590 N N . LYS A 1 435 ? 44.312 -4.523 7.441 1 83 435 LYS A N 1
ATOM 3591 C CA . LYS A 1 435 ? 42.938 -3.988 7.438 1 83 435 LYS A CA 1
ATOM 3592 C C . LYS A 1 435 ? 42.125 -4.633 6.336 1 83 435 LYS A C 1
ATOM 3594 O O . LYS A 1 435 ? 40.969 -5.023 6.574 1 83 435 LYS A O 1
ATOM 3599 N N . GLU A 1 436 ? 42.719 -4.723 5.273 1 80.31 436 GLU A N 1
ATOM 3600 C CA . GLU A 1 436 ? 41.969 -5.289 4.137 1 80.31 436 GLU A CA 1
ATOM 3601 C C . GLU A 1 436 ? 41.625 -6.754 4.383 1 80.31 436 GLU A C 1
ATOM 3603 O O . GLU A 1 436 ? 40.531 -7.195 4.074 1 80.31 436 GLU A O 1
ATOM 3608 N N . LEU A 1 437 ? 42.594 -7.414 4.852 1 82.19 437 LEU A N 1
ATOM 3609 C CA . LEU A 1 437 ? 42.375 -8.828 5.164 1 82.19 437 LEU A CA 1
ATOM 3610 C C . LEU A 1 437 ? 41.281 -8.992 6.195 1 82.19 437 LEU A C 1
ATOM 3612 O O . LEU A 1 437 ? 40.375 -9.812 6.012 1 82.19 437 LEU A O 1
ATOM 3616 N N . ILE A 1 438 ? 41.312 -8.156 7.199 1 81.06 438 ILE A N 1
ATOM 3617 C CA . ILE A 1 438 ? 40.375 -8.258 8.305 1 81.06 438 ILE A CA 1
ATOM 3618 C C . ILE A 1 438 ? 38.969 -7.879 7.82 1 81.06 438 ILE A C 1
ATOM 3620 O O . ILE A 1 438 ? 38 -8.547 8.156 1 81.06 438 ILE A O 1
ATOM 3624 N N . GLN A 1 439 ? 38.938 -6.973 6.988 1 79 439 GLN A N 1
ATOM 3625 C CA . GLN A 1 439 ? 37.656 -6.531 6.449 1 79 439 GLN A CA 1
ATOM 3626 C C . GLN A 1 439 ? 37.094 -7.574 5.5 1 79 439 GLN A C 1
ATOM 3628 O O . GLN A 1 439 ? 35.875 -7.797 5.48 1 79 439 GLN A O 1
ATOM 3633 N N . ASN A 1 440 ? 37.906 -8.203 4.809 1 75.69 440 ASN A N 1
ATOM 3634 C CA . ASN A 1 440 ? 37.469 -9.188 3.842 1 75.69 440 ASN A CA 1
ATOM 3635 C C . ASN A 1 440 ? 36.969 -10.469 4.531 1 75.69 440 ASN A C 1
ATOM 3637 O O . ASN A 1 440 ? 36 -11.086 4.09 1 75.69 440 ASN A O 1
ATOM 3641 N N . ILE A 1 441 ? 37.656 -10.797 5.496 1 74.06 441 ILE A N 1
ATOM 3642 C CA . ILE A 1 441 ? 37.281 -12.008 6.203 1 74.06 441 ILE A CA 1
ATOM 3643 C C . ILE A 1 441 ? 36.031 -11.734 7.059 1 74.06 441 ILE A C 1
ATOM 3645 O O . ILE A 1 441 ? 35.188 -12.609 7.219 1 74.06 441 ILE A O 1
ATOM 3649 N N . ASN A 1 442 ? 35.906 -10.469 7.531 1 73 442 ASN A N 1
ATOM 3650 C CA . ASN A 1 442 ? 34.75 -9.844 8.164 1 73 442 ASN A CA 1
ATOM 3651 C C . ASN A 1 442 ? 34.125 -10.742 9.242 1 73 442 ASN A C 1
ATOM 3653 O O . ASN A 1 442 ? 32.938 -11 9.234 1 73 442 ASN A O 1
ATOM 3657 N N . VAL A 1 443 ? 34.938 -11.211 10.117 1 67.56 443 VAL A N 1
ATOM 3658 C CA . VAL A 1 443 ? 34.469 -11.93 11.289 1 67.56 443 VAL A CA 1
ATOM 3659 C C . VAL A 1 443 ? 33.969 -10.945 12.344 1 67.56 443 VAL A C 1
ATOM 3661 O O . VAL A 1 443 ? 34.719 -10.086 12.797 1 67.56 443 VAL A O 1
ATOM 3664 N N . LYS A 1 444 ? 32.688 -11.023 12.633 1 64.88 444 LYS A N 1
ATOM 3665 C CA . LYS A 1 444 ? 32.125 -10.078 13.594 1 64.88 444 LYS A CA 1
ATOM 3666 C C . LYS A 1 444 ? 31.516 -10.805 14.797 1 64.88 444 LYS A C 1
ATOM 3668 O O . LYS A 1 444 ? 31.062 -11.938 14.672 1 64.88 444 LYS A O 1
ATOM 3673 N N . PHE A 1 445 ? 31.812 -10.281 15.922 1 56.38 445 PHE A N 1
ATOM 3674 C CA . PHE A 1 445 ? 31.141 -10.695 17.141 1 56.38 445 PHE A CA 1
ATOM 3675 C C . PHE A 1 445 ? 30.312 -9.555 17.719 1 56.38 445 PHE A C 1
ATOM 3677 O O . PHE A 1 445 ? 30.844 -8.484 18.031 1 56.38 445 PHE A O 1
ATOM 3684 N N . ASP A 1 446 ? 28.984 -9.703 17.766 1 54 446 ASP A N 1
ATOM 3685 C CA . ASP A 1 446 ? 28.047 -8.695 18.25 1 54 446 ASP A CA 1
ATOM 3686 C C . ASP A 1 446 ? 28.188 -7.395 17.469 1 54 446 ASP A C 1
ATOM 3688 O O . ASP A 1 446 ? 28.25 -6.309 18.047 1 54 446 ASP A O 1
ATOM 3692 N N . GLY A 1 447 ? 28.5 -7.504 16.234 1 58.75 447 GLY A N 1
ATOM 3693 C CA . GLY A 1 447 ? 28.578 -6.352 15.344 1 58.75 447 GLY A CA 1
ATOM 3694 C C . GLY A 1 447 ? 29.984 -5.805 15.211 1 58.75 447 GLY A C 1
ATOM 3695 O O . GLY A 1 447 ? 30.25 -4.965 14.352 1 58.75 447 GLY A O 1
ATOM 3696 N N . HIS A 1 448 ? 30.781 -6.301 16.094 1 66.25 448 HIS A N 1
ATOM 3697 C CA . HIS A 1 448 ? 32.156 -5.797 16.094 1 66.25 448 HIS A CA 1
ATOM 3698 C C . HIS A 1 448 ? 33.062 -6.703 15.281 1 66.25 448 HIS A C 1
ATOM 3700 O O . HIS A 1 448 ? 33 -7.926 15.414 1 66.25 448 HIS A O 1
ATOM 3706 N N . LEU A 1 449 ? 33.812 -6.027 14.516 1 73.69 449 LEU A N 1
ATOM 3707 C CA . LEU A 1 449 ? 34.781 -6.742 13.688 1 73.69 449 LEU A CA 1
ATOM 3708 C C . LEU A 1 449 ? 35.906 -7.312 14.539 1 73.69 449 LEU A C 1
ATOM 3710 O O . LEU A 1 449 ? 36.531 -6.59 15.32 1 73.69 449 LEU A O 1
ATOM 3714 N N . LEU A 1 450 ? 36.156 -8.617 14.445 1 68.5 450 LEU A N 1
ATOM 3715 C CA . LEU A 1 450 ? 37.25 -9.266 15.164 1 68.5 450 LEU A CA 1
ATOM 3716 C C . LEU A 1 450 ? 38.531 -9.219 14.359 1 68.5 450 LEU A C 1
ATOM 3718 O O . LEU A 1 450 ? 38.531 -9.484 13.156 1 68.5 450 LEU A O 1
ATOM 3722 N N . LYS A 1 451 ? 39.625 -8.859 15.047 1 76.69 451 LYS A N 1
ATOM 3723 C CA . LYS A 1 451 ? 40.875 -8.602 14.336 1 76.69 451 LYS A CA 1
ATOM 3724 C C . LYS A 1 451 ? 41.969 -9.617 14.711 1 76.69 451 LYS A C 1
ATOM 3726 O O . LYS A 1 451 ? 43.062 -9.57 14.188 1 76.69 451 LYS A O 1
ATOM 3731 N N . GLY A 1 452 ? 41.656 -10.547 15.562 1 79.19 452 GLY A N 1
ATOM 3732 C CA . GLY A 1 452 ? 42.656 -11.516 16.047 1 79.19 452 GLY A CA 1
ATOM 3733 C C . GLY A 1 452 ? 42.969 -12.586 15.016 1 79.19 452 GLY A C 1
ATOM 3734 O O . GLY A 1 452 ? 42.094 -13.078 14.328 1 79.19 452 GLY A O 1
ATOM 3735 N N . MET A 1 453 ? 44.281 -12.922 15.031 1 81.62 453 MET A N 1
ATOM 3736 C CA . MET A 1 453 ? 44.75 -13.914 14.062 1 81.62 453 MET A CA 1
ATOM 3737 C C . MET A 1 453 ? 44.125 -15.273 14.32 1 81.62 453 MET A C 1
ATOM 3739 O O . MET A 1 453 ? 43.656 -15.93 13.391 1 81.62 453 MET A O 1
ATOM 3743 N N . GLN A 1 454 ? 44.031 -15.594 15.5 1 80.44 454 GLN A N 1
ATOM 3744 C CA . GLN A 1 454 ? 43.5 -16.906 15.836 1 80.44 454 GLN A CA 1
ATOM 3745 C C . GLN A 1 454 ? 42 -16.969 15.516 1 80.44 454 GLN A C 1
ATOM 3747 O O . GLN A 1 454 ? 41.5 -17.969 14.992 1 80.44 454 GLN A O 1
ATOM 3752 N N . THR A 1 455 ? 41.406 -15.922 15.797 1 79.25 455 THR A N 1
ATOM 3753 C CA . THR A 1 455 ? 39.969 -15.852 15.492 1 79.25 455 THR A CA 1
ATOM 3754 C C . THR A 1 455 ? 39.719 -15.938 13.992 1 79.25 455 THR A C 1
ATOM 3756 O O . THR A 1 455 ? 38.812 -16.641 13.539 1 79.25 455 THR A O 1
ATOM 3759 N N . ILE A 1 456 ? 40.531 -15.328 13.32 1 81.38 456 ILE A N 1
ATOM 3760 C CA . ILE A 1 456 ? 40.406 -15.328 11.867 1 81.38 456 ILE A CA 1
ATOM 3761 C C . ILE A 1 456 ? 40.719 -16.719 11.32 1 81.38 456 ILE A C 1
ATOM 3763 O O . ILE A 1 456 ? 40 -17.25 10.477 1 81.38 456 ILE A O 1
ATOM 3767 N N . ASN A 1 457 ? 41.75 -17.297 11.867 1 80.69 457 ASN A N 1
ATOM 3768 C CA . ASN A 1 457 ? 42.125 -18.625 11.43 1 80.69 457 ASN A CA 1
ATOM 3769 C C . ASN A 1 457 ? 41.062 -19.656 11.789 1 80.69 457 ASN A C 1
ATOM 3771 O O . ASN A 1 457 ? 40.75 -20.547 11 1 80.69 457 ASN A O 1
ATOM 3775 N N . HIS A 1 458 ? 40.562 -19.391 12.867 1 76.38 458 HIS A N 1
ATOM 3776 C CA . HIS A 1 458 ? 39.469 -20.281 13.258 1 76.38 458 HIS A CA 1
ATOM 3777 C C . HIS A 1 458 ? 38.25 -20.109 12.359 1 76.38 458 HIS A C 1
ATOM 3779 O O . HIS A 1 458 ? 37.594 -21.078 11.992 1 76.38 458 HIS A O 1
ATOM 3785 N N . ALA A 1 459 ? 37.969 -18.938 12.086 1 75.12 459 ALA A N 1
ATOM 3786 C CA . ALA A 1 459 ? 36.875 -18.641 11.18 1 75.12 459 ALA A CA 1
ATOM 3787 C C . ALA A 1 459 ? 37.094 -19.266 9.805 1 75.12 459 ALA A C 1
ATOM 3789 O O . ALA A 1 459 ? 36.188 -19.828 9.211 1 75.12 459 ALA A O 1
ATOM 3790 N N . LEU A 1 460 ? 38.312 -19.219 9.391 1 77 460 LEU A N 1
ATOM 3791 C CA . LEU A 1 460 ? 38.656 -19.812 8.109 1 77 460 LEU A CA 1
ATOM 3792 C C . LEU A 1 460 ? 38.531 -21.328 8.172 1 77 460 LEU A C 1
ATOM 3794 O O . LEU A 1 460 ? 38 -21.953 7.242 1 77 460 LEU A O 1
ATOM 3798 N N . GLU A 1 461 ? 38.906 -21.844 9.234 1 74.12 461 GLU A N 1
ATOM 3799 C CA . GLU A 1 461 ? 38.812 -23.297 9.43 1 74.12 461 GLU A CA 1
ATOM 3800 C C . GLU A 1 461 ? 37.375 -23.766 9.5 1 74.12 461 GLU A C 1
ATOM 3802 O O . GLU A 1 461 ? 37.031 -24.781 8.914 1 74.12 461 GLU A O 1
ATOM 3807 N N . GLU A 1 462 ? 36.656 -22.969 10.188 1 68.94 462 GLU A N 1
ATOM 3808 C CA . GLU A 1 462 ? 35.25 -23.328 10.344 1 68.94 462 GLU A CA 1
ATOM 3809 C C . GLU A 1 462 ? 34.531 -23.297 9 1 68.94 462 GLU A C 1
ATOM 3811 O O . GLU A 1 462 ? 33.562 -24.062 8.781 1 68.94 462 GLU A O 1
ATOM 3816 N N . ARG A 1 463 ? 35 -22.578 8.227 1 66.75 463 ARG A N 1
ATOM 3817 C CA . ARG A 1 463 ? 34.375 -22.438 6.918 1 66.75 463 ARG A CA 1
ATOM 3818 C C . ARG A 1 463 ? 35.062 -23.312 5.879 1 66.75 463 ARG A C 1
ATOM 3820 O O . ARG A 1 463 ? 34.781 -23.203 4.684 1 66.75 463 ARG A O 1
ATOM 3827 N N . ASN A 1 464 ? 35.969 -24.062 6.34 1 67.44 464 ASN A N 1
ATOM 3828 C CA . ASN A 1 464 ? 36.75 -24.984 5.516 1 67.44 464 ASN A CA 1
ATOM 3829 C C . ASN A 1 464 ? 37.438 -24.25 4.3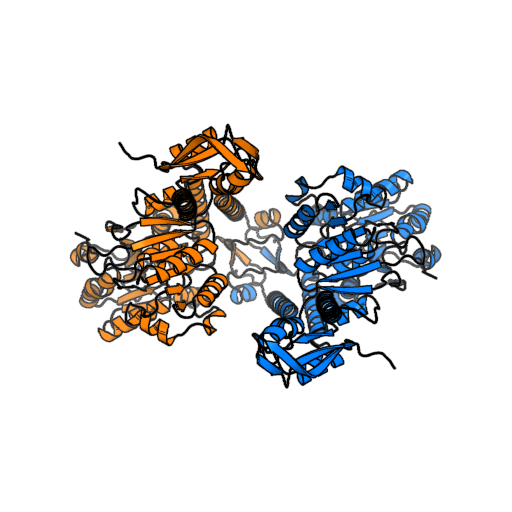83 1 67.44 464 ASN A C 1
ATOM 3831 O O . ASN A 1 464 ? 37.469 -24.719 3.246 1 67.44 464 ASN A O 1
ATOM 3835 N N . ILE A 1 465 ? 37.844 -23.125 4.652 1 74.31 465 ILE A N 1
ATOM 3836 C CA . ILE A 1 465 ? 38.656 -22.359 3.711 1 74.31 465 ILE A CA 1
ATOM 3837 C C . ILE A 1 465 ? 40.125 -22.734 3.893 1 74.31 465 ILE A C 1
ATOM 3839 O O . ILE A 1 465 ? 40.688 -22.562 4.98 1 74.31 465 ILE A O 1
ATOM 3843 N N . PRO A 1 466 ? 40.719 -23.25 2.859 1 78.19 466 PRO A N 1
ATOM 3844 C CA . PRO A 1 466 ? 42.062 -23.859 3.012 1 78.19 466 PRO A CA 1
ATOM 3845 C C . PRO A 1 466 ? 43.188 -22.828 3.025 1 78.19 466 PRO A C 1
ATOM 3847 O O . PRO A 1 466 ? 44.125 -22.922 2.244 1 78.19 466 PRO A O 1
ATOM 3850 N N . TYR A 1 467 ? 43.031 -21.859 3.857 1 83.06 467 TYR A N 1
ATOM 3851 C CA . TYR A 1 467 ? 44.062 -20.859 4.074 1 83.06 467 TYR A CA 1
ATOM 3852 C C . TYR A 1 467 ? 44.281 -20.609 5.562 1 83.06 467 TYR A C 1
ATOM 3854 O O . TYR A 1 467 ? 43.406 -20.859 6.375 1 83.06 467 TYR A O 1
ATOM 3862 N N . ARG A 1 468 ? 45.469 -20.297 5.902 1 84.81 468 ARG A N 1
ATOM 3863 C CA . ARG A 1 468 ? 45.812 -19.969 7.285 1 84.81 468 ARG A CA 1
ATOM 3864 C C . ARG A 1 468 ? 46.75 -18.75 7.355 1 84.81 468 ARG A C 1
ATOM 3866 O O . ARG A 1 468 ? 47.625 -18.594 6.52 1 84.81 468 ARG A O 1
ATOM 3873 N N . ILE A 1 469 ? 46.5 -17.938 8.32 1 86.88 469 ILE A N 1
ATOM 3874 C CA . ILE A 1 469 ? 47.375 -16.812 8.594 1 86.88 469 ILE A CA 1
ATOM 3875 C C . ILE A 1 469 ? 48.469 -17.234 9.578 1 86.88 469 ILE A C 1
ATOM 3877 O O . ILE A 1 469 ? 48.156 -17.812 10.625 1 86.88 469 ILE A O 1
ATOM 3881 N N . VAL A 1 470 ? 49.656 -17.031 9.164 1 87.38 470 VAL A N 1
ATOM 3882 C CA . VAL A 1 470 ? 50.812 -17.391 10.008 1 87.38 470 VAL A CA 1
ATOM 3883 C C . VAL A 1 470 ? 51.562 -16.125 10.406 1 87.38 470 VAL A C 1
ATOM 3885 O O . VAL A 1 470 ? 51.656 -15.18 9.625 1 87.38 470 VAL A O 1
ATOM 3888 N N . GLU A 1 471 ? 51.906 -16.125 11.641 1 86.06 471 GLU A N 1
ATOM 3889 C CA . GLU A 1 471 ? 52.719 -15.023 12.148 1 86.06 471 GLU A CA 1
ATOM 3890 C C . GLU A 1 471 ? 54.188 -15.281 11.938 1 86.06 471 GLU A C 1
ATOM 3892 O O . GLU A 1 471 ? 54.688 -16.406 12.156 1 86.06 471 GLU A O 1
ATOM 3897 N N . LEU A 1 472 ? 54.938 -14.312 11.375 1 86.25 472 LEU A N 1
ATOM 3898 C CA . LEU A 1 472 ? 56.375 -14.469 11.18 1 86.25 472 LEU A CA 1
ATOM 3899 C C . LEU A 1 472 ? 57.094 -13.195 11.578 1 86.25 472 LEU A C 1
ATOM 3901 O O . LEU A 1 472 ? 56.5 -12.117 11.641 1 86.25 472 LEU A O 1
ATOM 3905 N N . SER A 1 473 ? 58.375 -13.414 12.016 1 83.56 473 SER A N 1
ATOM 3906 C CA . SER A 1 473 ? 59.25 -12.297 12.312 1 83.56 473 SER A CA 1
ATOM 3907 C C . SER A 1 473 ? 60.156 -11.969 11.109 1 83.56 473 SER A C 1
ATOM 3909 O O . SER A 1 473 ? 60.844 -12.844 10.594 1 83.56 473 SER A O 1
ATOM 3911 N N . ILE A 1 474 ? 59.969 -10.805 10.617 1 82.75 474 ILE A N 1
ATOM 3912 C CA . ILE A 1 474 ? 60.75 -10.43 9.453 1 82.75 474 ILE A CA 1
ATOM 3913 C C . ILE A 1 474 ? 61.406 -9.07 9.695 1 82.75 474 ILE A C 1
ATOM 3915 O O . ILE A 1 474 ? 60.906 -8.258 10.469 1 82.75 474 ILE A O 1
ATOM 3919 N N . SER A 1 475 ? 62.656 -8.992 9.195 1 82.06 475 SER A N 1
ATOM 3920 C CA . SER A 1 475 ? 63.375 -7.723 9.242 1 82.06 475 SER A CA 1
ATOM 3921 C C . SER A 1 475 ? 63.438 -7.066 7.871 1 82.06 475 SER A C 1
ATOM 3923 O O . SER A 1 475 ? 63.656 -7.742 6.863 1 82.06 475 SER A O 1
ATOM 3925 N N . ARG A 1 476 ? 62.938 -5.836 7.785 1 78.94 476 ARG A N 1
ATOM 3926 C CA . ARG A 1 476 ? 63 -5.105 6.527 1 78.94 476 ARG A CA 1
ATOM 3927 C C . ARG A 1 476 ? 63.781 -3.811 6.676 1 78.94 476 ARG A C 1
ATOM 3929 O O . ARG A 1 476 ? 63.781 -3.199 7.746 1 78.94 476 ARG A O 1
ATOM 3936 N N . MET A 1 477 ? 64.625 -3.447 5.707 1 78 477 MET A N 1
ATOM 3937 C CA . MET A 1 477 ? 65.312 -2.189 5.691 1 78 477 MET A CA 1
ATOM 3938 C C . MET A 1 477 ? 64.438 -1.029 5.293 1 78 477 MET A C 1
ATOM 3940 O O . MET A 1 477 ? 63.875 -1.017 4.188 1 78 477 MET A O 1
ATOM 3944 N N . ILE A 1 478 ? 64.062 -0.236 6.277 1 70.38 478 ILE A N 1
ATOM 3945 C CA . ILE A 1 478 ? 63.25 0.926 5.973 1 70.38 478 ILE A CA 1
ATOM 3946 C C . ILE A 1 478 ? 64.062 2.205 6.195 1 70.38 478 ILE A C 1
ATOM 3948 O O . ILE A 1 478 ? 64.562 2.463 7.309 1 70.38 478 ILE A O 1
ATOM 3952 N N . LYS A 1 479 ? 64.438 3.068 5.309 1 73.31 479 LYS A N 1
ATOM 3953 C CA . LYS A 1 479 ? 65.188 4.305 5.316 1 73.31 479 LYS A CA 1
ATOM 3954 C C . LYS A 1 479 ? 66.562 4.074 5.895 1 73.31 479 LYS A C 1
ATOM 3956 O O . LYS A 1 479 ? 67.062 4.859 6.719 1 73.31 479 LYS A O 1
ATOM 3961 N N . GLY A 1 480 ? 67.125 3.021 5.609 1 74.81 480 GLY A N 1
ATOM 3962 C CA . GLY A 1 480 ? 68.5 2.723 6.031 1 74.81 480 GLY A CA 1
ATOM 3963 C C . GLY A 1 480 ? 68.562 2.049 7.387 1 74.81 480 GLY A C 1
ATOM 3964 O O . GLY A 1 480 ? 69.688 1.663 7.836 1 74.81 480 GLY A O 1
ATOM 3965 N N . LYS A 1 481 ? 67.625 2.002 8.094 1 76.12 481 LYS A N 1
ATOM 3966 C CA . LYS A 1 481 ? 67.562 1.361 9.406 1 76.12 481 LYS A CA 1
ATOM 3967 C C . LYS A 1 481 ? 66.812 0.034 9.352 1 76.12 481 LYS A C 1
ATOM 3969 O O . LYS A 1 481 ? 65.812 -0.077 8.688 1 76.12 481 LYS A O 1
ATOM 3974 N N . GLN A 1 482 ? 67.375 -0.889 9.906 1 75.12 482 GLN A N 1
ATOM 3975 C CA . GLN A 1 482 ? 66.75 -2.217 9.961 1 75.12 482 GLN A CA 1
ATOM 3976 C C . GLN A 1 482 ? 65.625 -2.262 10.984 1 75.12 482 GLN A C 1
ATOM 3978 O O . GLN A 1 482 ? 65.812 -1.98 12.164 1 75.12 482 GLN A O 1
ATOM 3983 N N . LYS A 1 483 ? 64.438 -2.459 10.602 1 80.94 483 LYS A N 1
ATOM 3984 C CA . LYS A 1 483 ? 63.25 -2.588 11.492 1 80.94 483 LYS A CA 1
ATOM 3985 C C . LYS A 1 483 ? 62.719 -4.02 11.508 1 80.94 483 LYS A C 1
ATOM 3987 O O . LYS A 1 483 ? 62.5 -4.609 10.453 1 80.94 483 LYS A O 1
ATOM 3992 N N . ARG A 1 484 ? 62.719 -4.457 12.719 1 80.56 484 ARG A N 1
ATOM 3993 C CA . ARG A 1 484 ? 62.219 -5.82 12.922 1 80.56 484 ARG A CA 1
ATOM 3994 C C . ARG A 1 484 ? 60.75 -5.832 13.258 1 80.56 484 ARG A C 1
ATOM 3996 O O . ARG A 1 484 ? 60.312 -5.09 14.141 1 80.56 484 ARG A O 1
ATOM 4003 N N . TYR A 1 485 ? 60.031 -6.645 12.383 1 84.88 485 TYR A N 1
ATOM 4004 C CA . TYR A 1 485 ? 58.625 -6.867 12.656 1 84.88 485 TYR A CA 1
ATOM 4005 C C . TYR A 1 485 ? 58.406 -8.242 13.273 1 84.88 485 TYR A C 1
ATOM 4007 O O . TYR A 1 485 ? 58.531 -9.266 12.602 1 84.88 485 TYR A O 1
ATOM 4015 N N . ARG A 1 486 ? 58 -8.25 14.508 1 82.75 486 ARG A N 1
ATOM 4016 C CA . ARG A 1 486 ? 57.938 -9.492 15.266 1 82.75 486 ARG A CA 1
ATOM 4017 C C . ARG A 1 486 ? 56.594 -10.188 15.039 1 82.75 486 ARG A C 1
ATOM 4019 O O . ARG A 1 486 ? 56.469 -11.398 15.227 1 82.75 486 ARG A O 1
ATOM 4026 N N . SER A 1 487 ? 55.594 -9.43 14.602 1 86.38 487 SER A N 1
ATOM 4027 C CA . SER A 1 487 ? 54.281 -9.992 14.461 1 86.38 487 SER A CA 1
ATOM 4028 C C . SER A 1 487 ? 53.688 -9.727 13.078 1 86.38 487 SER A C 1
ATOM 4030 O O . SER A 1 487 ? 52.594 -9.164 12.945 1 86.38 487 SER A O 1
ATOM 4032 N N . ALA A 1 488 ? 54.5 -9.984 12.078 1 88.94 488 ALA A N 1
ATOM 4033 C CA . ALA A 1 488 ? 54 -9.883 10.711 1 88.94 488 ALA A CA 1
ATOM 4034 C C . ALA A 1 488 ? 53.125 -11.086 10.344 1 88.94 488 ALA A C 1
ATOM 4036 O O . ALA A 1 488 ? 53.312 -12.18 10.891 1 88.94 488 ALA A O 1
ATOM 4037 N N . TRP A 1 489 ? 52.094 -10.789 9.43 1 90.12 489 TRP A N 1
ATOM 4038 C CA . TRP A 1 489 ? 51.188 -11.852 9.023 1 90.12 489 TRP A CA 1
ATOM 4039 C C . TRP A 1 489 ? 51.438 -12.273 7.578 1 90.12 489 TRP A C 1
ATOM 4041 O O . TRP A 1 489 ? 51.781 -11.445 6.738 1 90.12 489 TRP A O 1
ATOM 4051 N N . ARG A 1 490 ? 51.438 -13.477 7.352 1 88.81 490 ARG A N 1
ATOM 4052 C CA . ARG A 1 490 ? 51.469 -14.039 6.004 1 88.81 490 ARG A CA 1
ATOM 4053 C C . ARG A 1 490 ? 50.344 -15.055 5.801 1 88.81 490 ARG A C 1
ATOM 4055 O O . ARG A 1 490 ? 50.062 -15.844 6.703 1 88.81 490 ARG A O 1
ATOM 4062 N N . ILE A 1 491 ? 49.812 -15.062 4.605 1 88.56 491 ILE A N 1
ATOM 4063 C CA . ILE A 1 491 ? 48.75 -16.031 4.277 1 88.56 491 ILE A CA 1
ATOM 4064 C C . ILE A 1 491 ? 49.375 -17.234 3.574 1 88.56 491 ILE A C 1
ATOM 4066 O O . ILE A 1 491 ? 50.062 -17.094 2.576 1 88.56 491 ILE A O 1
ATOM 4070 N N . ASP A 1 492 ? 49.125 -18.359 4.16 1 85.75 492 ASP A N 1
ATOM 4071 C CA . ASP A 1 492 ? 49.656 -19.594 3.584 1 85.75 492 ASP A CA 1
ATOM 4072 C C . ASP A 1 492 ? 48.5 -20.516 3.141 1 85.75 492 ASP A C 1
ATOM 4074 O O . ASP A 1 492 ? 47.406 -20.484 3.719 1 85.75 492 ASP A O 1
ATOM 4078 N N . ARG A 1 493 ? 48.812 -21.328 2.078 1 82.62 493 ARG A N 1
ATOM 4079 C CA . ARG A 1 493 ? 47.875 -22.375 1.644 1 82.62 493 ARG A CA 1
ATOM 4080 C C . ARG A 1 493 ? 48.031 -23.625 2.502 1 82.62 493 ARG A C 1
ATOM 4082 O O . ARG A 1 493 ? 49.156 -24.047 2.812 1 82.62 493 ARG A O 1
ATOM 4089 N N . LEU A 1 494 ? 46.875 -24.109 3.029 1 74.19 494 LEU A N 1
ATOM 4090 C CA . LEU A 1 494 ? 46.938 -25.375 3.766 1 74.19 494 LEU A CA 1
ATOM 4091 C C . LEU A 1 494 ? 46.969 -26.562 2.809 1 74.19 494 LEU A C 1
ATOM 4093 O O . LEU A 1 494 ? 46.125 -26.656 1.906 1 74.19 494 LEU A O 1
ATOM 4097 N N . ILE A 1 495 ? 48.062 -27.109 2.332 1 57 495 ILE A N 1
ATOM 4098 C CA . ILE A 1 495 ? 48.188 -28.297 1.49 1 57 495 ILE A CA 1
ATOM 4099 C C . ILE A 1 495 ? 47.531 -29.5 2.172 1 57 495 ILE A C 1
ATOM 4101 O O . ILE A 1 495 ? 47.781 -29.734 3.359 1 57 495 ILE A O 1
ATOM 4105 N N . ALA A 1 496 ? 46.375 -29.969 1.671 1 47.59 496 ALA A N 1
ATOM 4106 C CA . ALA A 1 496 ? 45.906 -31.297 2.092 1 47.59 496 ALA A CA 1
ATOM 4107 C C . ALA A 1 496 ? 47.031 -32.281 2.191 1 47.59 496 ALA A C 1
ATOM 4109 O O . ALA A 1 496 ? 47.844 -32.406 1.264 1 47.59 496 ALA A O 1
ATOM 4110 N N . SER A 1 497 ? 47.469 -32.531 3.357 1 35.88 497 SER A N 1
ATOM 4111 C CA . SER A 1 497 ? 48.125 -33.844 3.354 1 35.88 497 SER A CA 1
ATOM 4112 C C . SER A 1 497 ? 47.188 -34.938 2.857 1 35.88 497 SER A C 1
ATOM 4114 O O . SER A 1 497 ? 45.969 -34.906 3.109 1 35.88 497 SER A O 1
ATOM 4116 N N . MET B 1 1 ? -0.043 46.969 11.984 1 39.81 1 MET B N 1
ATOM 4117 C CA . MET B 1 1 ? 0.015 46.281 13.281 1 39.81 1 MET B CA 1
ATOM 4118 C C . MET B 1 1 ? -0.734 44.969 13.242 1 39.81 1 MET B C 1
ATOM 4120 O O . MET B 1 1 ? -1.832 44.875 12.688 1 39.81 1 MET B O 1
ATOM 4124 N N . LYS B 1 2 ? -0.071 43.938 13.633 1 63.03 2 LYS B N 1
ATOM 4125 C CA . LYS B 1 2 ? -0.61 42.562 13.703 1 63.03 2 LYS B CA 1
ATOM 4126 C C . LYS B 1 2 ? -1.812 42.5 14.641 1 63.03 2 LYS B C 1
ATOM 4128 O O . LYS B 1 2 ? -1.711 42.844 15.812 1 63.03 2 LYS B O 1
ATOM 4133 N N . LYS B 1 3 ? -3.111 42.531 14.062 1 70.06 3 LYS B N 1
ATOM 4134 C CA . LYS B 1 3 ? -4.332 42.5 14.859 1 70.06 3 LYS B CA 1
ATOM 4135 C C . LYS B 1 3 ? -4.531 41.125 15.5 1 70.06 3 LYS B C 1
ATOM 4137 O O . LYS B 1 3 ? -4.305 40.094 14.867 1 70.06 3 LYS B O 1
ATOM 4142 N N . ARG B 1 4 ? -4.871 41.156 16.828 1 81.88 4 ARG B N 1
ATOM 4143 C CA . ARG B 1 4 ? -5.121 39.938 17.594 1 81.88 4 ARG B CA 1
ATOM 4144 C C . ARG B 1 4 ? -6.609 39.625 17.641 1 81.88 4 ARG B C 1
ATOM 4146 O O . ARG B 1 4 ? -7.449 40.5 17.453 1 81.88 4 ARG B O 1
ATOM 4153 N N . VAL B 1 5 ? -6.941 38.375 17.812 1 87.88 5 VAL B N 1
ATOM 4154 C CA . VAL B 1 5 ? -8.32 37.875 17.844 1 87.88 5 VAL B CA 1
ATOM 4155 C C . VAL B 1 5 ? -9.102 38.656 18.922 1 87.88 5 VAL B C 1
ATOM 4157 O O . VAL B 1 5 ? -10.227 39.094 18.688 1 87.88 5 VAL B O 1
ATOM 4160 N N . SER B 1 6 ? -8.477 38.906 20.047 1 86.62 6 SER B N 1
ATOM 4161 C CA . SER B 1 6 ? -9.133 39.531 21.188 1 86.62 6 SER B CA 1
ATOM 4162 C C . SER B 1 6 ? -9.453 41 20.891 1 86.62 6 SER B C 1
ATOM 4164 O O . SER B 1 6 ? -10.312 41.594 21.547 1 86.62 6 SER B O 1
ATOM 4166 N N . GLU B 1 7 ? -8.758 41.562 19.938 1 85.31 7 GLU B N 1
ATOM 4167 C CA . GLU B 1 7 ? -8.992 42.938 19.562 1 85.31 7 GLU B CA 1
ATOM 4168 C C . GLU B 1 7 ? -10.219 43.062 18.656 1 85.31 7 GLU B C 1
ATOM 4170 O O . GLU B 1 7 ? -10.883 44.125 18.656 1 85.31 7 GLU B O 1
ATOM 4175 N N . ILE B 1 8 ? -10.508 42 17.969 1 86.31 8 ILE B N 1
ATOM 4176 C CA . ILE B 1 8 ? -11.617 42 17.031 1 86.31 8 ILE B CA 1
ATOM 4177 C C . ILE B 1 8 ? -12.875 41.469 17.703 1 86.31 8 ILE B C 1
ATOM 4179 O O . ILE B 1 8 ? -13.969 42 17.516 1 86.31 8 ILE B O 1
ATOM 4183 N N . ILE B 1 9 ? -12.703 40.438 18.469 1 92.38 9 ILE B N 1
ATOM 4184 C CA . ILE B 1 9 ? -13.836 39.812 19.141 1 92.38 9 ILE B CA 1
ATOM 4185 C C . ILE B 1 9 ? -13.805 40.188 20.625 1 92.38 9 ILE B C 1
ATOM 4187 O O . ILE B 1 9 ? -13.305 39.438 21.453 1 92.38 9 ILE B O 1
ATOM 4191 N N . THR B 1 10 ? -14.453 41.25 20.906 1 90.19 10 THR B N 1
ATOM 4192 C CA . THR B 1 10 ? -14.555 41.75 22.281 1 90.19 10 THR B CA 1
ATOM 4193 C C . THR B 1 10 ? -15.773 41.156 22.984 1 90.19 10 THR B C 1
ATOM 4195 O O . THR B 1 10 ? -16.531 40.406 22.375 1 90.19 10 THR B O 1
ATOM 4198 N N . GLN B 1 11 ? -15.984 41.469 24.234 1 91 11 GLN B N 1
ATOM 4199 C CA . GLN B 1 11 ? -17.141 41 24.984 1 91 11 GLN B CA 1
ATOM 4200 C C . GLN B 1 11 ? -18.453 41.5 24.375 1 91 11 GLN B C 1
ATOM 4202 O O . GLN B 1 11 ? -19.469 40.812 24.391 1 91 11 GLN B O 1
ATOM 4207 N N . ASP B 1 12 ? -18.312 42.656 23.828 1 91.25 12 ASP B N 1
ATOM 4208 C CA . ASP B 1 12 ? -19.484 43.219 23.156 1 91.25 12 ASP B CA 1
ATOM 4209 C C . ASP B 1 12 ? -19.891 42.406 21.938 1 91.25 12 ASP B C 1
ATOM 4211 O O . ASP B 1 12 ? -21.078 42.25 21.656 1 91.25 12 ASP B O 1
ATOM 4215 N N . GLU B 1 13 ? -18.891 41.938 21.266 1 92.31 13 GLU B N 1
ATOM 4216 C CA . GLU B 1 13 ? -19.156 41.094 20.094 1 92.31 13 GLU B CA 1
ATOM 4217 C C . GLU B 1 13 ? -19.766 39.781 20.5 1 92.31 13 GLU B C 1
ATOM 4219 O O . GLU B 1 13 ? -20.656 39.25 19.812 1 92.31 13 GLU B O 1
ATOM 4224 N N . ILE B 1 14 ? -19.328 39.219 21.547 1 94.38 14 ILE B N 1
ATOM 4225 C CA . ILE B 1 14 ? -19.812 37.938 22.047 1 94.38 14 ILE B CA 1
ATOM 4226 C C . ILE B 1 14 ? -21.281 38.062 22.438 1 94.38 14 ILE B C 1
ATOM 4228 O O . ILE B 1 14 ? -22.062 37.125 22.234 1 94.38 14 ILE B O 1
ATOM 4232 N N . GLU B 1 15 ? -21.625 39.156 23 1 92.75 15 GLU B N 1
ATOM 4233 C CA . GLU B 1 15 ? -22.984 39.406 23.438 1 92.75 15 GLU B CA 1
ATOM 4234 C C . GLU B 1 15 ? -23.969 39.312 22.281 1 92.75 15 GLU B C 1
ATOM 4236 O O . GLU B 1 15 ? -25.156 39.031 22.469 1 92.75 15 GLU B O 1
ATOM 4241 N N . LYS B 1 16 ? -23.406 39.531 21.141 1 93.5 16 LYS B N 1
ATOM 4242 C CA . LYS B 1 16 ? -24.25 39.5 19.953 1 93.5 16 LYS B CA 1
ATOM 4243 C C . LYS B 1 16 ? -24.516 38.062 19.5 1 93.5 16 LYS B C 1
ATOM 4245 O O . LYS B 1 16 ? -25.406 37.844 18.688 1 93.5 16 LYS B O 1
ATOM 4250 N N . TRP B 1 17 ? -23.734 37.156 20.047 1 95.5 17 TRP B N 1
ATOM 4251 C CA . TRP B 1 17 ? -23.906 35.75 19.656 1 95.5 17 TRP B CA 1
ATOM 4252 C C . TRP B 1 17 ? -25.188 35.188 20.266 1 95.5 17 TRP B C 1
ATOM 4254 O O . TRP B 1 17 ? -25.531 35.531 21.391 1 95.5 17 TRP B O 1
ATOM 4264 N N . ARG B 1 18 ? -25.891 34.375 19.594 1 90.62 18 ARG B N 1
ATOM 4265 C CA . ARG B 1 18 ? -27.109 33.719 20.062 1 90.62 18 ARG B CA 1
ATOM 4266 C C . ARG B 1 18 ? -26.891 32.219 20.234 1 90.62 18 ARG B C 1
ATOM 4268 O O . ARG B 1 18 ? -25.938 31.641 19.703 1 90.62 18 ARG B O 1
ATOM 4275 N N . LEU B 1 19 ? -27.844 31.672 20.984 1 90.38 19 LEU B N 1
ATOM 4276 C CA . LEU B 1 19 ? -27.844 30.219 21.125 1 90.38 19 LEU B CA 1
ATOM 4277 C C . LEU B 1 19 ? -28.031 29.547 19.766 1 90.38 19 LEU B C 1
ATOM 4279 O O . LEU B 1 19 ? -28.891 29.953 18.984 1 90.38 19 LEU B O 1
ATOM 4283 N N . GLY B 1 20 ? -27.078 28.656 19.469 1 92.19 20 GLY B N 1
ATOM 4284 C CA . GLY B 1 20 ? -27.188 27.922 18.219 1 92.19 20 GLY B CA 1
ATOM 4285 C C . GLY B 1 20 ? -26.312 28.484 17.109 1 92.19 20 GLY B C 1
ATOM 4286 O O . GLY B 1 20 ? -26.141 27.844 16.078 1 92.19 20 GLY B O 1
ATOM 4287 N N . ASP B 1 21 ? -25.734 29.641 17.391 1 95.12 21 ASP B N 1
ATOM 4288 C CA . ASP B 1 21 ? -24.906 30.266 16.375 1 95.12 21 ASP B CA 1
ATOM 4289 C C . ASP B 1 21 ? -23.656 29.438 16.078 1 95.12 21 ASP B C 1
ATOM 4291 O O . ASP B 1 21 ? -23.141 28.766 16.969 1 95.12 21 ASP B O 1
ATOM 4295 N N . ILE B 1 22 ? -23.297 29.469 14.859 1 96.19 22 ILE B N 1
ATOM 4296 C CA . ILE B 1 22 ? -22 28.938 14.438 1 96.19 22 ILE B CA 1
ATOM 4297 C C . ILE B 1 22 ? -21.062 30.094 14.094 1 96.19 22 ILE B C 1
ATOM 4299 O O . ILE B 1 22 ? -21.375 30.938 13.25 1 96.19 22 ILE B O 1
ATOM 4303 N N . VAL B 1 23 ? -19.984 30.172 14.812 1 95.69 23 VAL B N 1
ATOM 4304 C CA . VAL B 1 23 ? -19 31.234 14.641 1 95.69 23 VAL B CA 1
ATOM 4305 C C . VAL B 1 23 ? -17.688 30.656 14.141 1 95.69 23 VAL B C 1
ATOM 4307 O O . VAL B 1 23 ? -17.188 29.672 14.688 1 95.69 23 VAL B O 1
ATOM 4310 N N . THR B 1 24 ? -17.141 31.203 13.109 1 94.62 24 THR B N 1
ATOM 4311 C CA . THR B 1 24 ? -15.836 30.781 12.633 1 94.62 24 THR B CA 1
ATOM 4312 C C . THR B 1 24 ? -14.82 31.922 12.773 1 94.62 24 THR B C 1
ATOM 4314 O O . THR B 1 24 ? -15.125 33.062 12.484 1 94.62 24 THR B O 1
ATOM 4317 N N . ILE B 1 25 ? -13.719 31.594 13.312 1 92.94 25 ILE B N 1
ATOM 4318 C CA . ILE B 1 25 ? -12.617 32.531 13.484 1 92.94 25 ILE B CA 1
ATOM 4319 C C . ILE B 1 25 ? -11.406 32.062 12.68 1 92.94 25 ILE B C 1
ATOM 4321 O O . ILE B 1 25 ? -10.758 31.094 13.047 1 92.94 25 ILE B O 1
ATOM 4325 N N . ASP B 1 26 ? -11.125 32.719 11.641 1 89.81 26 ASP B N 1
ATOM 4326 C CA . ASP B 1 26 ? -9.969 32.438 10.789 1 89.81 26 ASP B CA 1
ATOM 4327 C C . ASP B 1 26 ? -8.781 33.344 11.164 1 89.81 26 ASP B C 1
ATOM 4329 O O . ASP B 1 26 ? -8.75 34.5 10.805 1 89.81 26 ASP B O 1
ATOM 4333 N N . ALA B 1 27 ? -7.879 32.781 11.859 1 85.56 27 ALA B N 1
ATOM 4334 C CA . ALA B 1 27 ? -6.711 33.5 12.336 1 85.56 27 ALA B CA 1
ATOM 4335 C C . ALA B 1 27 ? -5.457 32.625 12.281 1 85.56 27 ALA B C 1
ATOM 4337 O O . ALA B 1 27 ? -5.52 31.422 12.516 1 85.56 27 ALA B O 1
ATOM 4338 N N . ASN B 1 28 ? -4.344 33.25 11.93 1 78.5 28 ASN B N 1
ATOM 4339 C CA . ASN B 1 28 ? -3.08 32.531 11.859 1 78.5 28 ASN B CA 1
ATOM 4340 C C . ASN B 1 28 ? -2.662 32 13.227 1 78.5 28 ASN B C 1
ATOM 4342 O O . ASN B 1 28 ? -3.207 32.406 14.25 1 78.5 28 ASN B O 1
ATOM 4346 N N . THR B 1 29 ? -1.727 31.125 13.078 1 72.5 29 THR B N 1
ATOM 4347 C CA . THR B 1 29 ? -1.154 30.625 14.32 1 72.5 29 THR B CA 1
ATOM 4348 C C . THR B 1 29 ? -0.474 31.75 15.094 1 72.5 29 THR B C 1
ATOM 4350 O O . THR B 1 29 ? 0.202 32.594 14.492 1 72.5 29 THR B O 1
ATOM 4353 N N . GLY B 1 30 ? -0.741 31.922 16.297 1 71.31 30 GLY B N 1
ATOM 4354 C CA . GLY B 1 30 ? -0.12 32.969 17.109 1 71.31 30 GLY B CA 1
ATOM 4355 C C . GLY B 1 30 ? -0.937 34.219 17.172 1 71.31 30 GLY B C 1
ATOM 4356 O O . GLY B 1 30 ? -0.56 35.188 17.875 1 71.31 30 GLY B O 1
ATOM 4357 N N . ALA B 1 31 ? -2.021 34.156 16.531 1 77.38 31 ALA B N 1
ATOM 4358 C CA . ALA B 1 31 ? -2.863 35.375 16.516 1 77.38 31 ALA B CA 1
ATOM 4359 C C . ALA B 1 31 ? -3.67 35.5 17.797 1 77.38 31 ALA B C 1
ATOM 4361 O O . ALA B 1 31 ? -4.473 36.406 17.953 1 77.38 31 ALA B O 1
ATOM 4362 N N . GLY B 1 32 ? -3.523 34.562 18.672 1 79.62 32 GLY B N 1
ATOM 4363 C CA . GLY B 1 32 ? -4.145 34.719 19.969 1 79.62 32 GLY B CA 1
ATOM 4364 C C . GLY B 1 32 ? -5.449 33.938 20.094 1 79.62 32 GLY B C 1
ATOM 4365 O O . GLY B 1 32 ? -6.32 34.312 20.891 1 79.62 32 GLY B O 1
ATOM 4366 N N . LYS B 1 33 ? -5.645 32.938 19.359 1 85.19 33 LYS B N 1
ATOM 4367 C CA . LYS B 1 33 ? -6.863 32.125 19.422 1 85.19 33 LYS B CA 1
ATOM 4368 C C . LYS B 1 33 ? -7.039 31.531 20.812 1 85.19 33 LYS B C 1
ATOM 4370 O O . LYS B 1 33 ? -8.117 31.625 21.391 1 85.19 33 LYS B O 1
ATOM 4375 N N . SER B 1 34 ? -5.965 31 21.281 1 81.81 34 SER B N 1
ATOM 4376 C CA . SER B 1 34 ? -6.02 30.375 22.594 1 81.81 34 SER B CA 1
ATOM 4377 C C . SER B 1 34 ? -6.262 31.406 23.688 1 81.81 34 SER B C 1
ATOM 4379 O O . SER B 1 34 ? -7 31.156 24.641 1 81.81 34 SER B O 1
ATOM 4381 N N . TYR B 1 35 ? -5.641 32.531 23.516 1 84 35 TYR B N 1
ATOM 4382 C CA . TYR B 1 35 ? -5.809 33.594 24.469 1 84 35 TYR B CA 1
ATOM 4383 C C . TYR B 1 35 ? -7.258 34.062 24.531 1 84 35 TYR B C 1
ATOM 4385 O O . TYR B 1 35 ? -7.789 34.344 25.609 1 84 35 TYR B O 1
ATOM 4393 N N . PHE B 1 36 ? -7.84 34.188 23.406 1 91.06 36 PHE B N 1
ATOM 4394 C CA . PHE B 1 36 ? -9.234 34.594 23.312 1 91.06 36 PHE B CA 1
ATOM 4395 C C . PHE B 1 36 ? -10.125 33.688 24.141 1 91.06 36 PHE B C 1
ATOM 4397 O O . PHE B 1 36 ? -10.953 34.156 24.938 1 91.06 36 PHE B O 1
ATOM 4404 N N . VAL B 1 37 ? -9.898 32.406 24.047 1 91.88 37 VAL B N 1
ATOM 4405 C CA . VAL B 1 37 ? -10.742 31.438 24.734 1 91.88 37 VAL B CA 1
ATOM 4406 C C . VAL B 1 37 ? -10.453 31.469 26.234 1 91.88 37 VAL B C 1
ATOM 4408 O O . VAL B 1 37 ? -11.383 31.531 27.047 1 91.88 37 VAL B O 1
ATOM 4411 N N . LYS B 1 38 ? -9.219 31.609 26.594 1 89.81 38 LYS B N 1
ATOM 4412 C CA . LYS B 1 38 ? -8.797 31.469 27.984 1 89.81 38 LYS B CA 1
ATOM 4413 C C . LYS B 1 38 ? -9.07 32.75 28.766 1 89.81 38 LYS B C 1
ATOM 4415 O O . LYS B 1 38 ? -9.148 32.719 30 1 89.81 38 LYS B O 1
ATOM 4420 N N . ASN B 1 39 ? -9.234 33.812 28.016 1 91.06 39 ASN B N 1
ATOM 4421 C CA . ASN B 1 39 ? -9.344 35.094 28.766 1 91.06 39 ASN B CA 1
ATOM 4422 C C . ASN B 1 39 ? -10.648 35.812 28.438 1 91.06 39 ASN B C 1
ATOM 4424 O O . ASN B 1 39 ? -11.453 36.094 29.328 1 91.06 39 ASN B O 1
ATOM 4428 N N . VAL B 1 40 ? -10.828 36.031 27.172 1 93.81 40 VAL B N 1
ATOM 4429 C CA . VAL B 1 40 ? -11.977 36.844 26.797 1 93.81 40 VAL B CA 1
ATOM 4430 C C . VAL B 1 40 ? -13.258 36.031 26.922 1 93.81 40 VAL B C 1
ATOM 4432 O O . VAL B 1 40 ? -14.172 36.406 27.656 1 93.81 40 VAL B O 1
ATOM 4435 N N . LEU B 1 41 ? -13.352 34.906 26.328 1 95.12 41 LEU B N 1
ATOM 4436 C CA . LEU B 1 41 ? -14.539 34.062 26.375 1 95.12 41 LEU B CA 1
ATOM 4437 C C . LEU B 1 41 ? -14.758 33.5 27.766 1 95.12 41 LEU B C 1
ATOM 4439 O O . LEU B 1 41 ? -15.898 33.375 28.234 1 95.12 41 LEU B O 1
ATOM 4443 N N . TYR B 1 42 ? -13.688 33.125 28.359 1 95.06 42 TYR B N 1
ATOM 4444 C CA . TYR B 1 42 ? -13.742 32.594 29.719 1 95.06 42 TYR B CA 1
ATOM 4445 C C . TYR B 1 42 ? -14.406 33.594 30.672 1 95.06 42 TYR B C 1
ATOM 4447 O O . TYR B 1 42 ? -15.32 33.25 31.406 1 95.06 42 TYR B O 1
ATOM 4455 N N . GLU B 1 43 ? -13.922 34.844 30.594 1 94.56 43 GLU B N 1
ATOM 4456 C CA . GLU B 1 43 ? -14.445 35.875 31.5 1 94.56 43 GLU B CA 1
ATOM 4457 C C . GLU B 1 43 ? -15.93 36.125 31.234 1 94.56 43 GLU B C 1
ATOM 4459 O O . GLU B 1 43 ? -16.703 36.312 32.188 1 94.56 43 GLU B O 1
ATOM 4464 N N . TYR B 1 44 ? -16.234 36.125 30.062 1 95.44 44 TYR B N 1
ATOM 4465 C CA . TYR B 1 44 ? -17.625 36.344 29.688 1 95.44 44 TYR B CA 1
ATOM 4466 C C . TYR B 1 44 ? -18.5 35.188 30.188 1 95.44 44 TYR B C 1
ATOM 4468 O O . TYR B 1 44 ? -19.531 35.406 30.812 1 95.44 44 TYR B O 1
ATOM 4476 N N . ALA B 1 45 ? -18.125 33.969 29.922 1 95.69 45 ALA B N 1
ATOM 4477 C CA . ALA B 1 45 ? -18.875 32.781 30.344 1 95.69 45 ALA B CA 1
ATOM 4478 C C . ALA B 1 45 ? -18.984 32.719 31.859 1 95.69 45 ALA B C 1
ATOM 4480 O O . ALA B 1 45 ? -20.047 32.375 32.406 1 95.69 45 ALA B O 1
ATOM 4481 N N . LYS B 1 46 ? -17.906 33.031 32.5 1 95 46 LYS B N 1
ATOM 4482 C CA . LYS B 1 46 ? -17.891 33.031 33.938 1 95 46 LYS B CA 1
ATOM 4483 C C . LYS B 1 46 ? -18.891 34 34.531 1 95 46 LYS B C 1
ATOM 4485 O O . LYS B 1 46 ? -19.609 33.688 35.469 1 95 46 LYS B O 1
ATOM 4490 N N . SER B 1 47 ? -18.906 35.125 33.969 1 94.94 47 SER B N 1
ATOM 4491 C CA . SER B 1 47 ? -19.797 36.188 34.438 1 94.94 47 SER B CA 1
ATOM 4492 C C . SER B 1 47 ? -21.266 35.781 34.281 1 94.94 47 SER B C 1
ATOM 4494 O O . SER B 1 47 ? -22.125 36.25 35.031 1 94.94 47 SER B O 1
ATOM 4496 N N . LYS B 1 48 ? -21.547 34.875 33.375 1 94.38 48 LYS B N 1
ATOM 4497 C CA . LYS B 1 48 ? -22.922 34.438 33.125 1 94.38 48 LYS B CA 1
ATOM 4498 C C . LYS B 1 48 ? -23.188 33.062 33.719 1 94.38 48 LYS B C 1
ATOM 4500 O O . LYS B 1 48 ? -24.281 32.531 33.562 1 94.38 48 LYS B O 1
ATOM 4505 N N . GLY B 1 49 ? -22.203 32.438 34.281 1 93.88 49 GLY B N 1
ATOM 4506 C CA . GLY B 1 49 ? -22.328 31.109 34.875 1 93.88 49 GLY B CA 1
ATOM 4507 C C . GLY B 1 49 ? -22.469 30.016 33.844 1 93.88 49 GLY B C 1
ATOM 4508 O O . GLY B 1 49 ? -23.234 29.062 34.031 1 93.88 49 GLY B O 1
ATOM 4509 N N . GLN B 1 50 ? -21.875 30.266 32.75 1 95.06 50 GLN B N 1
ATOM 4510 C CA . GLN B 1 50 ? -21.953 29.328 31.641 1 95.06 50 GLN B CA 1
ATOM 4511 C C . GLN B 1 50 ? -20.656 28.531 31.516 1 95.06 50 GLN B C 1
ATOM 4513 O O . GLN B 1 50 ? -19.609 28.953 32 1 95.06 50 GLN B O 1
ATOM 4518 N N . ARG B 1 51 ? -20.75 27.375 30.812 1 96.19 51 ARG B N 1
ATOM 4519 C CA . ARG B 1 51 ? -19.594 26.5 30.688 1 96.19 51 ARG B CA 1
ATOM 4520 C C . ARG B 1 51 ? -19.109 26.453 29.234 1 96.19 51 ARG B C 1
ATOM 4522 O O . ARG B 1 51 ? -19.891 26.672 28.312 1 96.19 51 ARG B O 1
ATOM 4529 N N . ILE B 1 52 ? -17.781 26.156 29.109 1 96.81 52 ILE B N 1
ATOM 4530 C CA . ILE B 1 52 ? -17.141 26.109 27.812 1 96.81 52 ILE B CA 1
ATOM 4531 C C . ILE B 1 52 ? -16.531 24.719 27.594 1 96.81 52 ILE B C 1
ATOM 4533 O O . ILE B 1 52 ? -15.844 24.203 28.469 1 96.81 52 ILE B O 1
ATOM 4537 N N . LEU B 1 53 ? -16.812 24.078 26.469 1 96.25 53 LEU B N 1
ATOM 4538 C CA . LEU B 1 53 ? -16.094 22.891 26.031 1 96.25 53 LEU B CA 1
ATOM 4539 C C . LEU B 1 53 ? -15.062 23.25 24.953 1 96.25 53 LEU B C 1
ATOM 4541 O O . LEU B 1 53 ? -15.406 23.781 23.906 1 96.25 53 LEU B O 1
ATOM 4545 N N . MET B 1 54 ? -13.898 23.031 25.297 1 94.75 54 MET B N 1
ATOM 4546 C CA . MET B 1 54 ? -12.828 23.25 24.328 1 94.75 54 MET B CA 1
ATOM 4547 C C . MET B 1 54 ? -12.359 21.922 23.734 1 94.75 54 MET B C 1
ATOM 4549 O O . MET B 1 54 ? -11.984 21 24.469 1 94.75 54 MET B O 1
ATOM 4553 N N . LEU B 1 55 ? -12.414 21.812 22.406 1 92.31 55 LEU B N 1
ATOM 4554 C CA . LEU B 1 55 ? -11.992 20.609 21.688 1 92.31 55 LEU B CA 1
ATOM 4555 C C . LEU B 1 55 ? -10.664 20.844 20.984 1 92.31 55 LEU B C 1
ATOM 4557 O O . LEU B 1 55 ? -10.484 21.844 20.297 1 92.31 55 LEU B O 1
ATOM 4561 N N . VAL B 1 56 ? -9.789 19.891 21.203 1 86.81 56 VAL B N 1
ATOM 4562 C CA . VAL B 1 56 ? -8.461 20 20.609 1 86.81 56 VAL B CA 1
ATOM 4563 C C . VAL B 1 56 ? -8.117 18.703 19.875 1 86.81 56 VAL B C 1
ATOM 4565 O O . VAL B 1 56 ? -8.688 17.656 20.156 1 86.81 56 VAL B O 1
ATOM 4568 N N . HIS B 1 57 ? -7.34 18.734 18.906 1 76 57 HIS B N 1
ATOM 4569 C CA . HIS B 1 57 ? -7.109 17.594 18.031 1 76 57 HIS B CA 1
ATOM 4570 C C . HIS B 1 57 ? -6.074 16.641 18.625 1 76 57 HIS B C 1
ATOM 4572 O O . HIS B 1 57 ? -6.164 15.43 18.438 1 76 57 HIS B O 1
ATOM 4578 N N . ARG B 1 58 ? -4.969 17.109 19.172 1 68.88 58 ARG B N 1
ATOM 4579 C CA . ARG B 1 58 ? -3.906 16.203 19.578 1 68.88 58 ARG B CA 1
ATOM 4580 C C . ARG B 1 58 ? -3.773 16.172 21.109 1 68.88 58 ARG B C 1
ATOM 4582 O O . ARG B 1 58 ? -4.004 17.188 21.766 1 68.88 58 ARG B O 1
ATOM 4589 N N . LYS B 1 59 ? -3.363 15 21.578 1 67.69 59 LYS B N 1
ATOM 4590 C CA . LYS B 1 59 ? -3.205 14.789 23.016 1 67.69 59 LYS B CA 1
ATOM 4591 C C . LYS B 1 59 ? -2.143 15.719 23.594 1 67.69 59 LYS B C 1
ATOM 4593 O O . LYS B 1 59 ? -2.328 16.281 24.672 1 67.69 59 LYS B O 1
ATOM 4598 N N . ASN B 1 60 ? -1.127 15.891 22.797 1 64.12 60 ASN B N 1
ATOM 4599 C CA . ASN B 1 60 ? -0.049 16.734 23.297 1 64.12 60 ASN B CA 1
ATOM 4600 C C . ASN B 1 60 ? -0.518 18.172 23.5 1 64.12 60 ASN B C 1
ATOM 4602 O O . ASN B 1 60 ? -0.145 18.812 24.484 1 64.12 60 ASN B O 1
ATOM 4606 N N . CYS B 1 61 ? -1.34 18.625 22.641 1 68.5 61 CYS B N 1
ATOM 4607 C CA . CYS B 1 61 ? -1.908 19.953 22.781 1 68.5 61 CYS B CA 1
ATOM 4608 C C . CYS B 1 61 ? -2.832 20.031 23.984 1 68.5 61 CYS B C 1
ATOM 4610 O O . CYS B 1 61 ? -2.83 21.031 24.719 1 68.5 61 CYS B O 1
ATOM 4612 N N . LYS B 1 62 ? -3.504 18.938 24.203 1 71.19 62 LYS B N 1
ATOM 4613 C CA . LYS B 1 62 ? -4.441 18.875 25.312 1 71.19 62 LYS B CA 1
ATOM 4614 C C . LYS B 1 62 ? -3.723 19.047 26.656 1 71.19 62 LYS B C 1
ATOM 4616 O O . LYS B 1 62 ? -4.152 19.828 27.5 1 71.19 62 LYS B O 1
ATOM 4621 N N . TYR B 1 63 ? -2.639 18.422 26.734 1 70.19 63 TYR B N 1
ATOM 4622 C CA . TYR B 1 63 ? -1.934 18.438 28.016 1 70.19 63 TYR B CA 1
ATOM 4623 C C . TYR B 1 63 ? -1.327 19.797 28.281 1 70.19 63 TYR B C 1
ATOM 4625 O O . TYR B 1 63 ? -1.384 20.297 29.406 1 70.19 63 TYR B O 1
ATOM 4633 N N . GLN B 1 64 ? -0.88 20.391 27.25 1 67.94 64 GLN B N 1
ATOM 4634 C CA . GLN B 1 64 ? -0.318 21.734 27.406 1 67.94 64 GLN B CA 1
ATOM 4635 C C . GLN B 1 64 ? -1.396 22.734 27.797 1 67.94 64 GLN B C 1
ATOM 4637 O O . GLN B 1 64 ? -1.184 23.578 28.672 1 67.94 64 GLN B O 1
ATOM 4642 N N . PHE B 1 65 ? -2.443 22.547 27.188 1 75 65 PHE B N 1
ATOM 4643 C CA . PHE B 1 65 ? -3.557 23.453 27.453 1 75 65 PHE B CA 1
ATOM 4644 C C . PHE B 1 65 ? -4.105 23.234 28.859 1 75 65 PHE B C 1
ATOM 4646 O O . PHE B 1 65 ? -4.43 24.188 29.562 1 75 65 PHE B O 1
ATOM 4653 N N . LEU B 1 66 ? -4.145 22.016 29.172 1 77.94 66 LEU B N 1
ATOM 4654 C CA . LEU B 1 66 ? -4.672 21.672 30.5 1 77.94 66 LEU B CA 1
ATOM 4655 C C . LEU B 1 66 ? -3.779 22.234 31.594 1 77.94 66 LEU B C 1
ATOM 4657 O O . LEU B 1 66 ? -4.277 22.75 32.594 1 77.94 66 LEU B O 1
ATOM 4661 N N . ASP B 1 67 ? -2.566 22.109 31.359 1 76.12 67 ASP B N 1
ATOM 4662 C CA . ASP B 1 67 ? -1.619 22.656 32.344 1 76.12 67 ASP B CA 1
ATOM 4663 C C . ASP B 1 67 ? -1.806 24.156 32.5 1 76.12 67 ASP B C 1
ATOM 4665 O O . ASP B 1 67 ? -1.778 24.672 33.625 1 76.12 67 ASP B O 1
ATOM 4669 N N . GLU B 1 68 ? -2.01 24.812 31.453 1 77.31 68 GLU B N 1
ATOM 4670 C CA . GLU B 1 68 ? -2.217 26.25 31.5 1 77.31 68 GLU B CA 1
ATOM 4671 C C . GLU B 1 68 ? -3.523 26.609 32.219 1 77.31 68 GLU B C 1
ATOM 4673 O O . GLU B 1 68 ? -3.578 27.562 32.969 1 77.31 68 GLU B O 1
ATOM 4678 N N . LEU B 1 69 ? -4.488 25.844 31.953 1 85.06 69 LEU B N 1
ATOM 4679 C CA . LEU B 1 69 ? -5.801 26.078 32.562 1 85.06 69 LEU B CA 1
ATOM 4680 C C . LEU B 1 69 ? -5.766 25.828 34.062 1 85.06 69 LEU B C 1
ATOM 4682 O O . LEU B 1 69 ? -6.344 26.578 34.812 1 85.06 69 LEU B O 1
ATOM 4686 N N . GLU B 1 70 ? -5.117 24.781 34.438 1 85.06 70 GLU B N 1
ATOM 4687 C CA . GLU B 1 70 ? -5.02 24.422 35.844 1 85.06 70 GLU B CA 1
ATOM 4688 C C . GLU B 1 70 ? -4.207 25.469 36.594 1 85.06 70 GLU B C 1
ATOM 4690 O O . GLU B 1 70 ? -4.582 25.859 37.719 1 85.06 70 GLU B O 1
ATOM 4695 N N . THR B 1 71 ? -3.168 25.859 36 1 83.5 71 THR B N 1
ATOM 4696 C CA . THR B 1 71 ? -2.301 26.859 36.656 1 83.5 71 THR B CA 1
ATOM 4697 C C . THR B 1 71 ? -3.049 28.172 36.875 1 83.5 71 THR B C 1
ATOM 4699 O O . THR B 1 71 ? -2.816 28.859 37.875 1 83.5 71 THR B O 1
ATOM 4702 N N . ASN B 1 72 ? -3.965 28.484 36 1 86.88 72 ASN B N 1
ATOM 4703 C CA . ASN B 1 72 ? -4.703 29.734 36.094 1 86.88 72 ASN B CA 1
ATOM 4704 C C . ASN B 1 72 ? -6.086 29.531 36.688 1 86.88 72 ASN B C 1
ATOM 4706 O O . ASN B 1 72 ? -6.926 30.438 36.656 1 86.88 72 ASN B O 1
ATOM 4710 N N . ASN B 1 73 ? -6.406 28.297 37.156 1 86.75 73 ASN B N 1
ATOM 4711 C CA . ASN B 1 73 ? -7.648 27.938 37.844 1 86.75 73 ASN B CA 1
ATOM 4712 C C . ASN B 1 73 ? -8.867 28.203 36.969 1 86.75 73 ASN B C 1
ATOM 4714 O O . ASN B 1 73 ? -9.82 28.859 37.406 1 86.75 73 ASN B O 1
ATOM 4718 N N . LYS B 1 74 ? -8.805 27.812 35.75 1 88.25 74 LYS B N 1
ATOM 4719 C CA . LYS B 1 74 ? -9.875 28.094 34.812 1 88.25 74 LYS B CA 1
ATOM 4720 C C . LYS B 1 74 ? -10.625 26.812 34.438 1 88.25 74 LYS B C 1
ATOM 4722 O O . LYS B 1 74 ? -11.445 26.828 33.5 1 88.25 74 LYS B O 1
ATOM 4727 N N . THR B 1 75 ? -10.352 25.734 35.156 1 89 75 THR B N 1
ATOM 4728 C CA . THR B 1 75 ? -10.977 24.438 34.906 1 89 75 THR B CA 1
ATOM 4729 C C . THR B 1 75 ? -12.406 24.406 35.438 1 89 75 THR B C 1
ATOM 4731 O O . THR B 1 75 ? -13.148 23.469 35.156 1 89 75 THR B O 1
ATOM 4734 N N . ASP B 1 76 ? -12.766 25.422 36.094 1 90.19 76 ASP B N 1
ATOM 4735 C CA . ASP B 1 76 ? -14.117 25.516 36.625 1 90.19 76 ASP B CA 1
ATOM 4736 C C . ASP B 1 76 ? -15.133 25.781 35.531 1 90.19 76 ASP B C 1
ATOM 4738 O O . ASP B 1 76 ? -16.281 25.375 35.625 1 90.19 76 ASP B O 1
ATOM 4742 N N . ILE B 1 77 ? -14.719 26.453 34.469 1 92.75 77 ILE B N 1
ATOM 4743 C CA . ILE B 1 77 ? -15.625 26.875 33.406 1 92.75 77 ILE B CA 1
ATOM 4744 C C . ILE B 1 77 ? -15.289 26.125 32.125 1 92.75 77 ILE B C 1
ATOM 4746 O O . ILE B 1 77 ? -16.188 25.797 31.344 1 92.75 77 ILE B O 1
ATOM 4750 N N . ILE B 1 78 ? -14 25.812 31.922 1 95 78 ILE B N 1
ATOM 4751 C CA . ILE B 1 78 ? -13.555 25.25 30.656 1 95 78 ILE B CA 1
ATOM 4752 C C . ILE B 1 78 ? -13.281 23.766 30.812 1 95 78 ILE B C 1
ATOM 4754 O O . ILE B 1 78 ? -12.461 23.359 31.641 1 95 78 ILE B O 1
ATOM 4758 N N . ASP B 1 79 ? -14 22.953 30.062 1 93.38 79 ASP B N 1
ATOM 4759 C CA . ASP B 1 79 ? -13.703 21.531 29.906 1 93.38 79 ASP B CA 1
ATOM 4760 C C . ASP B 1 79 ? -12.898 21.266 28.641 1 93.38 79 ASP B C 1
ATOM 4762 O O . ASP B 1 79 ? -13.172 21.859 27.594 1 93.38 79 ASP B O 1
ATOM 4766 N N . LEU B 1 80 ? -11.938 20.516 28.828 1 92.56 80 LEU B N 1
ATOM 4767 C CA . LEU B 1 80 ? -11.055 20.219 27.703 1 92.56 80 LEU B CA 1
ATOM 4768 C C . LEU B 1 80 ? -11.203 18.75 27.281 1 92.56 80 LEU B C 1
ATOM 4770 O O . LEU B 1 80 ? -11.125 17.859 28.125 1 92.56 80 LEU B O 1
ATOM 4774 N N . ARG B 1 81 ? -11.43 18.531 25.953 1 90.75 81 ARG B N 1
ATOM 4775 C CA . ARG B 1 81 ? -11.508 17.188 25.391 1 90.75 81 ARG B CA 1
ATOM 4776 C C . ARG B 1 81 ? -10.891 17.156 24 1 90.75 81 ARG B C 1
ATOM 4778 O O . ARG B 1 81 ? -10.727 18.188 23.359 1 90.75 81 ARG B O 1
ATOM 4785 N N . THR B 1 82 ? -10.547 15.992 23.594 1 88.38 82 THR B N 1
ATOM 4786 C CA . THR B 1 82 ? -10.102 15.812 22.219 1 88.38 82 THR B CA 1
ATOM 4787 C C . THR B 1 82 ? -11.273 15.469 21.312 1 88.38 82 THR B C 1
ATOM 4789 O O . THR B 1 82 ? -12.289 14.938 21.766 1 88.38 82 THR B O 1
ATOM 4792 N N . TYR B 1 83 ? -11.133 15.766 20.062 1 89.19 83 TYR B N 1
ATOM 4793 C CA . TYR B 1 83 ? -12.148 15.359 19.094 1 89.19 83 TYR B CA 1
ATOM 4794 C C . TYR B 1 83 ? -12.352 13.852 19.125 1 89.19 83 TYR B C 1
ATOM 4796 O O . TYR B 1 83 ? -13.492 13.375 19.062 1 89.19 83 TYR B O 1
ATOM 4804 N N . GLN B 1 84 ? -11.305 13.156 19.281 1 83.62 84 GLN B N 1
ATOM 4805 C CA . GLN B 1 84 ? -11.32 11.695 19.234 1 83.62 84 GLN B CA 1
ATOM 4806 C C . GLN B 1 84 ? -12.164 11.125 20.375 1 83.62 84 GLN B C 1
ATOM 4808 O O . GLN B 1 84 ? -12.797 10.086 20.219 1 83.62 84 GLN B O 1
ATOM 4813 N N . SER B 1 85 ? -12.07 11.773 21.5 1 87.5 85 SER B N 1
ATOM 4814 C CA . SER B 1 85 ? -12.867 11.297 22.641 1 87.5 85 SER B CA 1
ATOM 4815 C C . SER B 1 85 ? -14.359 11.32 22.297 1 87.5 85 SER B C 1
ATOM 4817 O O . SER B 1 85 ? -15.094 10.406 22.672 1 87.5 85 SER B O 1
ATOM 4819 N N . ILE B 1 86 ? -14.773 12.344 21.594 1 89.62 86 ILE B N 1
ATOM 4820 C CA . ILE B 1 86 ? -16.172 12.453 21.172 1 89.62 86 ILE B CA 1
ATOM 4821 C C . ILE B 1 86 ? -16.469 11.391 20.125 1 89.62 86 ILE B C 1
ATOM 4823 O O . ILE B 1 86 ? -17.516 10.719 20.188 1 89.62 86 ILE B O 1
ATOM 4827 N N . GLU B 1 87 ? -15.578 11.273 19.203 1 88.88 87 GLU B N 1
ATOM 4828 C CA . GLU B 1 87 ? -15.742 10.305 18.125 1 88.88 87 GLU B CA 1
ATOM 4829 C C . GLU B 1 87 ? -15.875 8.883 18.672 1 88.88 87 GLU B C 1
ATOM 4831 O O . GLU B 1 87 ? -16.781 8.148 18.297 1 88.88 87 GLU B O 1
ATOM 4836 N N . ASN B 1 88 ? -15.047 8.547 19.594 1 86.12 88 ASN B N 1
ATOM 4837 C CA . ASN B 1 88 ? -15.039 7.199 20.156 1 86.12 88 ASN B CA 1
ATOM 4838 C C . ASN B 1 88 ? -16.297 6.938 20.984 1 86.12 88 ASN B C 1
ATOM 4840 O O . ASN B 1 88 ? -16.859 5.844 20.938 1 86.12 88 ASN B O 1
ATOM 4844 N N . LYS B 1 89 ? -16.688 7.867 21.703 1 87.88 89 LYS B N 1
ATOM 4845 C CA . LYS B 1 89 ? -17.891 7.719 22.516 1 87.88 89 LYS B CA 1
ATOM 4846 C C . LYS B 1 89 ? -19.125 7.531 21.641 1 87.88 89 LYS B C 1
ATOM 4848 O O . LYS B 1 89 ? -19.969 6.676 21.922 1 87.88 89 LYS B O 1
ATOM 4853 N N . GLU B 1 90 ? -19.156 8.305 20.625 1 86.88 90 GLU B N 1
ATOM 4854 C CA . GLU B 1 90 ? -20.297 8.219 19.719 1 86.88 90 GLU B CA 1
ATOM 4855 C C . GLU B 1 90 ? -20.297 6.902 18.938 1 86.88 90 GLU B C 1
ATOM 4857 O O . GLU B 1 90 ? -21.344 6.332 18.672 1 86.88 90 GLU B O 1
ATOM 4862 N N . LEU B 1 91 ? -19.156 6.5 18.562 1 84.44 91 LEU B N 1
ATOM 4863 C CA . LEU B 1 91 ? -19.016 5.258 17.812 1 84.44 91 LEU B CA 1
ATOM 4864 C C . LEU B 1 91 ? -19.453 4.062 18.656 1 84.44 91 LEU B C 1
ATOM 4866 O O . LEU B 1 91 ? -20.016 3.102 18.109 1 84.44 91 LEU B O 1
ATOM 4870 N N . ARG B 1 92 ? -19.234 4.078 19.922 1 80.06 92 ARG B N 1
ATOM 4871 C CA . ARG B 1 92 ? -19.594 2.982 20.828 1 80.06 92 ARG B CA 1
ATOM 4872 C C . ARG B 1 92 ? -21 3.182 21.391 1 80.06 92 ARG B C 1
ATOM 4874 O O . ARG B 1 92 ? -21.375 2.514 22.359 1 80.06 92 ARG B O 1
ATOM 4881 N N . LYS B 1 93 ? -21.703 4.078 20.859 1 76.75 93 LYS B N 1
ATOM 4882 C CA . LYS B 1 93 ? -23.078 4.363 21.219 1 76.75 93 LYS B CA 1
ATOM 4883 C C . LYS B 1 93 ? -23.203 4.801 22.672 1 76.75 93 LYS B C 1
ATOM 4885 O O . LYS B 1 93 ? -24.156 4.441 23.359 1 76.75 93 LYS B O 1
ATOM 4890 N N . SER B 1 94 ? -22.031 5.371 23.109 1 77 94 SER B N 1
ATOM 4891 C CA . SER B 1 94 ? -22.094 6.023 24.406 1 77 94 SER B CA 1
ATOM 4892 C C . SER B 1 94 ? -22.438 7.504 24.266 1 77 94 SER B C 1
ATOM 4894 O O . SER B 1 94 ? -21.781 8.234 23.531 1 77 94 SER B O 1
ATOM 4896 N N . ASN B 1 95 ? -23.656 7.848 24.25 1 77.31 95 ASN B N 1
ATOM 4897 C CA . ASN B 1 95 ? -24.156 9.203 24.016 1 77.31 95 ASN B CA 1
ATOM 4898 C C . ASN B 1 95 ? -23.281 10.242 24.703 1 77.31 95 ASN B C 1
ATOM 4900 O O . ASN B 1 95 ? -23.062 10.18 25.906 1 77.31 95 ASN B O 1
ATOM 4904 N N . CYS B 1 96 ? -22.641 11.102 23.891 1 82.75 96 CYS B N 1
ATOM 4905 C CA . CYS B 1 96 ? -21.891 12.25 24.391 1 82.75 96 CYS B CA 1
ATOM 4906 C C . CYS B 1 96 ? -22.812 13.469 24.531 1 82.75 96 CYS B C 1
ATOM 4908 O O . CYS B 1 96 ? -23.203 14.078 23.547 1 82.75 96 CYS B O 1
ATOM 4910 N N . ASP B 1 97 ? -23.203 13.805 25.719 1 87.75 97 ASP B N 1
ATOM 4911 C CA . ASP B 1 97 ? -24.094 14.938 25.969 1 87.75 97 ASP B CA 1
ATOM 4912 C C . ASP B 1 97 ? -23.297 16.25 26.031 1 87.75 97 ASP B C 1
ATOM 4914 O O . ASP B 1 97 ? -22.469 16.438 26.922 1 87.75 97 ASP B O 1
ATOM 4918 N N . LEU B 1 98 ? -23.625 17.125 25.094 1 92.94 98 LEU B N 1
ATOM 4919 C CA . LEU B 1 98 ? -22.938 18.406 25.031 1 92.94 98 LEU B CA 1
ATOM 4920 C C . LEU B 1 98 ? -23.828 19.531 25.531 1 92.94 98 LEU B C 1
ATOM 4922 O O . LEU B 1 98 ? -23.438 20.703 25.484 1 92.94 98 LEU B O 1
ATOM 4926 N N . SER B 1 99 ? -24.953 19.25 26.156 1 91 99 SER B N 1
ATOM 4927 C CA . SER B 1 99 ? -25.953 20.234 26.516 1 91 99 SER B CA 1
ATOM 4928 C C . SER B 1 99 ? -25.516 21.078 27.703 1 91 99 SER B C 1
ATOM 4930 O O . SER B 1 99 ? -26.016 22.188 27.906 1 91 99 SER B O 1
ATOM 4932 N N . GLN B 1 100 ? -24.578 20.609 28.375 1 92.94 100 GLN B N 1
ATOM 4933 C CA . GLN B 1 100 ? -24.125 21.328 29.562 1 92.94 100 GLN B CA 1
ATOM 4934 C C . GLN B 1 100 ? -23.234 22.516 29.188 1 92.94 100 GLN B C 1
ATOM 4936 O O . GLN B 1 100 ? -22.984 23.406 30.016 1 92.94 100 GLN B O 1
ATOM 4941 N N . TYR B 1 101 ? -22.891 22.578 27.953 1 96.31 101 TYR B N 1
ATOM 4942 C CA . TYR B 1 101 ? -21.969 23.625 27.516 1 96.31 101 TYR B CA 1
ATOM 4943 C C . TYR B 1 101 ? -22.688 24.688 26.703 1 96.31 101 TYR B C 1
ATOM 4945 O O . TYR B 1 101 ? -23.375 24.359 25.719 1 96.31 101 TYR B O 1
ATOM 4953 N N . GLN B 1 102 ? -22.5 25.891 27.125 1 96.31 102 GLN B N 1
ATOM 4954 C CA . GLN B 1 102 ? -23.047 27 26.344 1 96.31 102 GLN B CA 1
ATOM 4955 C C . GLN B 1 102 ? -22.203 27.281 25.109 1 96.31 102 GLN B C 1
ATOM 4957 O O . GLN B 1 102 ? -22.719 27.688 24.062 1 96.31 102 GLN B O 1
ATOM 4962 N N . TYR B 1 103 ? -20.953 27.109 25.266 1 97.31 103 TYR B N 1
ATOM 4963 C CA . TYR B 1 103 ? -20 27.328 24.188 1 97.31 103 TYR B CA 1
ATOM 4964 C C . TYR B 1 103 ? -19.203 26.078 23.875 1 97.31 103 TYR B C 1
ATOM 4966 O O . TYR B 1 103 ? -18.688 25.422 24.797 1 97.31 103 TYR B O 1
ATOM 4974 N N . ILE B 1 104 ? -19.141 25.719 22.625 1 97.38 104 ILE B N 1
ATOM 4975 C CA . ILE B 1 104 ? -18.281 24.625 22.141 1 97.38 104 ILE B CA 1
ATOM 4976 C C . ILE B 1 104 ? -17.234 25.188 21.188 1 97.38 104 ILE B C 1
ATOM 4978 O O . ILE B 1 104 ? -17.547 25.641 20.094 1 97.38 104 ILE B O 1
ATOM 4982 N N . VAL B 1 105 ? -16.031 25.156 21.672 1 96.12 105 VAL B N 1
ATOM 4983 C CA . VAL B 1 105 ? -14.93 25.719 20.891 1 96.12 105 VAL B CA 1
ATOM 4984 C C . VAL B 1 105 ? -14.164 24.594 20.203 1 96.12 105 VAL B C 1
ATOM 4986 O O . VAL B 1 105 ? -13.617 23.703 20.875 1 96.12 105 VAL B O 1
ATOM 4989 N N . SER B 1 106 ? -14.133 24.609 18.922 1 93.75 106 SER B N 1
ATOM 4990 C CA . SER B 1 106 ? -13.375 23.656 18.125 1 93.75 106 SER B CA 1
ATOM 4991 C C . SER B 1 106 ? -12.078 24.281 17.609 1 93.75 106 SER B C 1
ATOM 4993 O O . SER B 1 106 ? -12.078 25 16.625 1 93.75 106 SER B O 1
ATOM 4995 N N . ASP B 1 107 ? -11.039 23.891 18.266 1 89.25 107 ASP B N 1
ATOM 4996 C CA . ASP B 1 107 ? -9.742 24.422 17.875 1 89.25 107 ASP B CA 1
ATOM 4997 C C . ASP B 1 107 ? -9.164 23.641 16.703 1 89.25 107 ASP B C 1
ATOM 4999 O O . ASP B 1 107 ? -9.391 22.438 16.578 1 89.25 107 ASP B O 1
ATOM 5003 N N . GLU B 1 108 ? -8.523 24.344 15.766 1 83.62 108 GLU B N 1
ATOM 5004 C CA . GLU B 1 108 ? -7.949 23.766 14.555 1 83.62 108 GLU B CA 1
ATOM 5005 C C . GLU B 1 108 ? -8.961 22.891 13.82 1 83.62 108 GLU B C 1
ATOM 5007 O O . GLU B 1 108 ? -8.672 21.734 13.5 1 83.62 108 GLU B O 1
ATOM 5012 N N . PHE B 1 109 ? -10.031 23.469 13.578 1 87 109 PHE B N 1
ATOM 5013 C CA . PHE B 1 109 ? -11.141 22.688 13.039 1 87 109 PHE B CA 1
ATOM 5014 C C . PHE B 1 109 ? -10.82 22.188 11.641 1 87 109 PHE B C 1
ATOM 5016 O O . PHE B 1 109 ? -11.57 21.391 11.07 1 87 109 PHE B O 1
ATOM 5023 N N . HIS B 1 110 ? -9.602 22.625 11.102 1 81.06 110 HIS B N 1
ATOM 5024 C CA . HIS B 1 110 ? -9.156 21.984 9.867 1 81.06 110 HIS B CA 1
ATOM 5025 C C . HIS B 1 110 ? -8.93 20.5 10.07 1 81.06 110 HIS B C 1
ATOM 5027 O O . HIS B 1 110 ? -8.852 19.734 9.102 1 81.06 110 HIS B O 1
ATOM 5033 N N . TYR B 1 111 ? -8.898 20.109 11.258 1 80.19 111 TYR B N 1
ATOM 5034 C CA . TYR B 1 111 ? -8.797 18.719 11.672 1 80.19 111 TYR B CA 1
ATOM 5035 C C . TYR B 1 111 ? -9.82 17.859 10.938 1 80.19 111 TYR B C 1
ATOM 5037 O O . TYR B 1 111 ? -9.523 16.719 10.547 1 80.19 111 TYR B O 1
ATOM 5045 N N . PHE B 1 112 ? -10.906 18.391 10.742 1 85.75 112 PHE B N 1
ATOM 5046 C CA . PHE B 1 112 ? -12.016 17.609 10.211 1 85.75 112 PHE B CA 1
ATOM 5047 C C . PHE B 1 112 ? -11.727 17.172 8.781 1 85.75 112 PHE B C 1
ATOM 5049 O O . PHE B 1 112 ? -12.25 16.141 8.32 1 85.75 112 PHE B O 1
ATOM 5056 N N . MET B 1 113 ? -10.867 17.906 8.141 1 80 113 MET B N 1
ATOM 5057 C CA . MET B 1 113 ? -10.648 17.594 6.734 1 80 113 MET B CA 1
ATOM 5058 C C . MET B 1 113 ? -9.18 17.25 6.477 1 80 113 MET B C 1
ATOM 5060 O O . MET B 1 113 ? -8.789 17.016 5.336 1 80 113 MET B O 1
ATOM 5064 N N . SER B 1 114 ? -8.414 17.562 7.395 1 67.44 114 SER B N 1
ATOM 5065 C CA . SER B 1 114 ? -7.012 17.219 7.18 1 67.44 114 SER B CA 1
ATOM 5066 C C . SER B 1 114 ? -6.832 15.711 6.996 1 67.44 114 SER B C 1
ATOM 5068 O O . SER B 1 114 ? -7.809 14.984 6.816 1 67.44 114 SER B O 1
ATOM 5070 N N . ASP B 1 115 ? -6.219 15 7.789 1 54.41 115 ASP B N 1
ATOM 5071 C CA . ASP B 1 115 ? -5.793 13.609 7.605 1 54.41 115 ASP B CA 1
ATOM 5072 C C . ASP B 1 115 ? -6.988 12.695 7.375 1 54.41 115 ASP B C 1
ATOM 5074 O O . ASP B 1 115 ? -7.09 11.633 7.992 1 54.41 115 ASP B O 1
ATOM 5078 N N . SER B 1 116 ? -8.078 13.305 6.824 1 48 116 SER B N 1
ATOM 5079 C CA . SER B 1 116 ? -9.242 12.469 6.547 1 48 116 SER B CA 1
ATOM 5080 C C . SER B 1 116 ? -8.836 11.164 5.863 1 48 116 SER B C 1
ATOM 5082 O O . SER B 1 116 ? -9.484 10.133 6.051 1 48 116 SER B O 1
ATOM 5084 N N . SER B 1 117 ? -7.777 11.227 5.078 1 50.09 117 SER B N 1
ATOM 5085 C CA . SER B 1 117 ? -7.445 9.984 4.387 1 50.09 117 SER B CA 1
ATOM 5086 C C . SER B 1 117 ? -7.188 8.859 5.379 1 50.09 117 SER B C 1
ATOM 5088 O O . SER B 1 117 ? -7.371 7.684 5.051 1 50.09 117 SER B O 1
ATOM 5090 N N . PHE B 1 118 ? -6.898 9.453 6.59 1 51.28 118 PHE B N 1
ATOM 5091 C CA . PHE B 1 118 ? -6.559 8.414 7.555 1 51.28 118 PHE B CA 1
ATOM 5092 C C . PHE B 1 118 ? -7.617 8.32 8.641 1 51.28 118 PHE B C 1
ATOM 5094 O O . PHE B 1 118 ? -7.715 7.301 9.328 1 51.28 118 PHE B O 1
ATOM 5101 N N . ASN B 1 119 ? -8.445 9.547 8.586 1 63.31 119 ASN B N 1
ATOM 5102 C CA . ASN B 1 119 ? -9.414 9.469 9.672 1 63.31 119 ASN B CA 1
ATOM 5103 C C . ASN B 1 119 ? -10.836 9.344 9.148 1 63.31 119 ASN B C 1
ATOM 5105 O O . ASN B 1 119 ? -11.383 10.297 8.602 1 63.31 119 ASN B O 1
ATOM 5109 N N . THR B 1 120 ? -11.391 8.258 9.281 1 75.5 120 THR B N 1
ATOM 5110 C CA . THR B 1 120 ? -12.664 7.891 8.664 1 75.5 120 THR B CA 1
ATOM 5111 C C . THR B 1 120 ? -13.828 8.211 9.602 1 75.5 120 THR B C 1
ATOM 5113 O O . THR B 1 120 ? -14.984 7.98 9.25 1 75.5 120 THR B O 1
ATOM 5116 N N . ILE B 1 121 ? -13.516 8.992 10.75 1 85.88 121 ILE B N 1
ATOM 5117 C CA . ILE B 1 121 ? -14.641 9.102 11.672 1 85.88 121 ILE B CA 1
ATOM 5118 C C . ILE B 1 121 ? -14.797 10.555 12.117 1 85.88 121 ILE B C 1
ATOM 5120 O O . ILE B 1 121 ? -15.562 10.852 13.039 1 85.88 121 ILE B O 1
ATOM 5124 N N . THR B 1 122 ? -14.117 11.477 11.469 1 88.44 122 THR B N 1
ATOM 5125 C CA . THR B 1 122 ? -14.156 12.875 11.883 1 88.44 122 THR B CA 1
ATOM 5126 C C . THR B 1 122 ? -15.547 13.461 11.664 1 88.44 122 THR B C 1
ATOM 5128 O O . THR B 1 122 ? -15.922 14.445 12.312 1 88.44 122 THR B O 1
ATOM 5131 N N . ASP B 1 123 ? -16.266 12.914 10.758 1 90.25 123 ASP B N 1
ATOM 5132 C CA . ASP B 1 123 ? -17.625 13.391 10.508 1 90.25 123 ASP B CA 1
ATOM 5133 C C . ASP B 1 123 ? -18.5 13.203 11.742 1 90.25 123 ASP B C 1
ATOM 5135 O O . ASP B 1 123 ? -19.453 13.969 11.953 1 90.25 123 ASP B O 1
ATOM 5139 N N . ILE B 1 124 ? -18.156 12.227 12.547 1 90.38 124 ILE B N 1
ATOM 5140 C CA . ILE B 1 124 ? -18.938 11.922 13.742 1 90.38 124 ILE B CA 1
ATOM 5141 C C . ILE B 1 124 ? -18.875 13.094 14.719 1 90.38 124 ILE B C 1
ATOM 5143 O O . ILE B 1 124 ? -19.906 13.57 15.203 1 90.38 124 ILE B O 1
ATOM 5147 N N . SER B 1 125 ? -17.656 13.578 14.961 1 91.19 125 SER B N 1
ATOM 5148 C CA . SER B 1 125 ? -17.516 14.695 15.891 1 91.19 125 SER B CA 1
ATOM 5149 C C . SER B 1 125 ? -18.078 15.984 15.305 1 91.19 125 SER B C 1
ATOM 5151 O O . SER B 1 125 ? -18.75 16.75 16 1 91.19 125 SER B O 1
ATOM 5153 N N . LEU B 1 126 ? -17.844 16.234 14.062 1 92.31 126 LEU B N 1
ATOM 5154 C CA . LEU B 1 126 ? -18.375 17.438 13.445 1 92.31 126 LEU B CA 1
ATOM 5155 C C . LEU B 1 126 ? -19.906 17.469 13.516 1 92.31 126 LEU B C 1
ATOM 5157 O O . LEU B 1 126 ? -20.5 18.469 13.898 1 92.31 126 LEU B O 1
ATOM 5161 N N . ASN B 1 127 ? -20.5 16.344 13.156 1 92.38 127 ASN B N 1
ATOM 5162 C CA . ASN B 1 127 ? -21.969 16.281 13.188 1 92.38 127 ASN B CA 1
ATOM 5163 C C . ASN B 1 127 ? -22.5 16.469 14.602 1 92.38 127 ASN B C 1
ATOM 5165 O O . ASN B 1 127 ? -23.516 17.156 14.797 1 92.38 127 ASN B O 1
ATOM 5169 N N . LYS B 1 128 ? -21.812 15.891 15.539 1 93.06 128 LYS B N 1
ATOM 5170 C CA . LYS B 1 128 ? -22.234 16.031 16.938 1 93.06 128 LYS B CA 1
ATOM 5171 C C . LYS B 1 128 ? -22.172 17.484 17.375 1 93.06 128 LYS B C 1
ATOM 5173 O O . LYS B 1 128 ? -23.078 17.969 18.078 1 93.06 128 LYS B O 1
ATOM 5178 N N . ILE B 1 129 ? -21.141 18.156 16.969 1 94.69 129 ILE B N 1
ATOM 5179 C CA . ILE B 1 129 ? -20.953 19.562 17.328 1 94.69 129 ILE B CA 1
ATOM 5180 C C . ILE B 1 129 ? -22.031 20.406 16.656 1 94.69 129 ILE B C 1
ATOM 5182 O O . ILE B 1 129 ? -22.672 21.234 17.297 1 94.69 129 ILE B O 1
ATOM 5186 N N . LEU B 1 130 ? -22.281 20.109 15.422 1 94 130 LEU B N 1
ATOM 5187 C CA . LEU B 1 130 ? -23.234 20.906 14.648 1 94 130 LEU B CA 1
ATOM 5188 C C . LEU B 1 130 ? -24.672 20.656 15.141 1 94 130 LEU B C 1
ATOM 5190 O O . LEU B 1 130 ? -25.516 21.547 15.039 1 94 130 LEU B O 1
ATOM 5194 N N . GLU B 1 131 ? -24.906 19.531 15.711 1 92.44 131 GLU B N 1
ATOM 5195 C CA . GLU B 1 131 ? -26.234 19.172 16.203 1 92.44 131 GLU B CA 1
ATOM 5196 C C . GLU B 1 131 ? -26.531 19.828 17.547 1 92.44 131 GLU B C 1
ATOM 5198 O O . GLU B 1 131 ? -27.672 19.891 17.969 1 92.44 131 GLU B O 1
ATOM 5203 N N . ALA B 1 132 ? -25.484 20.297 18.156 1 92.69 132 ALA B N 1
ATOM 5204 C CA . ALA B 1 132 ? -25.656 20.969 19.453 1 92.69 132 ALA B CA 1
ATOM 5205 C C . ALA B 1 132 ? -26.281 22.359 19.266 1 92.69 132 ALA B C 1
ATOM 5207 O O . ALA B 1 132 ? -25.625 23.359 19.547 1 92.69 132 ALA B O 1
ATOM 5208 N N . SER B 1 133 ? -27.547 22.391 19.062 1 90.5 133 SER B N 1
ATOM 5209 C CA . SER B 1 133 ? -28.234 23.625 18.688 1 90.5 133 SER B CA 1
ATOM 5210 C C . SER B 1 133 ? -28.469 24.516 19.906 1 90.5 133 SER B C 1
ATOM 5212 O O . SER B 1 133 ? -28.781 25.703 19.75 1 90.5 133 SER B O 1
ATOM 5214 N N . ASN B 1 134 ? -28.234 23.969 21.078 1 92.31 134 ASN B N 1
ATOM 5215 C CA . ASN B 1 134 ? -28.422 24.75 22.297 1 92.31 134 ASN B CA 1
ATOM 5216 C C . ASN B 1 134 ? -27.109 25.375 22.75 1 92.31 134 ASN B C 1
ATOM 5218 O O . ASN B 1 134 ? -27.047 25.922 23.859 1 92.31 134 ASN B O 1
ATOM 5222 N N . SER B 1 135 ? -26.094 25.281 21.953 1 95.81 135 SER B N 1
ATOM 5223 C CA . SER B 1 135 ? -24.781 25.844 22.266 1 95.81 135 SER B CA 1
ATOM 5224 C C . SER B 1 135 ? -24.297 26.75 21.125 1 95.81 135 SER B C 1
ATOM 5226 O O . SER B 1 135 ? -24.734 26.594 19.984 1 95.81 135 SER B O 1
ATOM 5228 N N . THR B 1 136 ? -23.578 27.75 21.516 1 96.62 136 THR B N 1
ATOM 5229 C CA . THR B 1 136 ? -22.828 28.484 20.5 1 96.62 136 THR B CA 1
ATOM 5230 C C . THR B 1 136 ? -21.578 27.719 20.078 1 96.62 136 THR B C 1
ATOM 5232 O O . THR B 1 136 ? -20.719 27.438 20.906 1 96.62 136 THR B O 1
ATOM 5235 N N . ARG B 1 137 ? -21.516 27.344 18.828 1 96.88 137 ARG B N 1
ATOM 5236 C CA . ARG B 1 137 ? -20.406 26.562 18.328 1 96.88 137 ARG B CA 1
ATOM 5237 C C . ARG B 1 137 ? -19.359 27.453 17.672 1 96.88 137 ARG B C 1
ATOM 5239 O O . ARG B 1 137 ? -19.641 28.141 16.688 1 96.88 137 ARG B O 1
ATOM 5246 N N . ILE B 1 138 ? -18.156 27.406 18.188 1 96.5 138 ILE B N 1
ATOM 5247 C CA . ILE B 1 138 ? -17.078 28.266 17.734 1 96.5 138 ILE B CA 1
ATOM 5248 C C . ILE B 1 138 ? -16 27.422 17.062 1 96.5 138 ILE B C 1
ATOM 5250 O O . ILE B 1 138 ? -15.477 26.469 17.656 1 96.5 138 ILE B O 1
ATOM 5254 N N . PHE B 1 139 ? -15.711 27.734 15.797 1 94.88 139 PHE B N 1
ATOM 5255 C CA . PHE B 1 139 ? -14.664 27.047 15.039 1 94.88 139 PHE B CA 1
ATOM 5256 C C . PHE B 1 139 ? -13.492 27.984 14.781 1 94.88 139 PHE B C 1
ATOM 5258 O O . PHE B 1 139 ? -13.648 29.031 14.156 1 94.88 139 PHE B O 1
ATOM 5265 N N . MET B 1 140 ? -12.305 27.547 15.219 1 92.38 140 MET B N 1
ATOM 5266 C CA . MET B 1 140 ? -11.133 28.391 15.047 1 92.38 140 MET B CA 1
ATOM 5267 C C . MET B 1 140 ? -10.031 27.641 14.289 1 92.38 140 MET B C 1
ATOM 5269 O O . MET B 1 140 ? -9.75 26.484 14.578 1 92.38 140 MET B O 1
ATOM 5273 N N . SER B 1 141 ? -9.477 28.219 13.273 1 87.62 141 SER B N 1
ATOM 5274 C CA . SER B 1 141 ? -8.359 27.625 12.539 1 87.62 141 SER B CA 1
ATOM 5275 C C . SER B 1 141 ? -7.672 28.656 11.656 1 87.62 141 SER B C 1
ATOM 5277 O O . SER B 1 141 ? -8.219 29.734 11.406 1 87.62 141 SER B O 1
ATOM 5279 N N . ALA B 1 142 ? -6.414 28.359 11.242 1 80.56 142 ALA B N 1
ATOM 5280 C CA . ALA B 1 142 ? -5.711 29.188 10.258 1 80.56 142 ALA B CA 1
ATOM 5281 C C . ALA B 1 142 ? -6.059 28.75 8.836 1 80.56 142 ALA B C 1
ATOM 5283 O O . ALA B 1 142 ? -5.875 29.531 7.891 1 80.56 142 ALA B O 1
ATOM 5284 N N . THR B 1 143 ? -6.551 27.516 8.68 1 78.25 143 THR B N 1
ATOM 5285 C CA . THR B 1 143 ? -6.734 26.906 7.367 1 78.25 143 THR B CA 1
ATOM 5286 C C . THR B 1 143 ? -8.078 26.203 7.281 1 78.25 143 THR B C 1
ATOM 5288 O O . THR B 1 143 ? -8.164 25.078 6.777 1 78.25 143 THR B O 1
ATOM 5291 N N . GLY B 1 144 ? -9.102 26.734 7.691 1 78.69 144 GLY B N 1
ATOM 5292 C CA . GLY B 1 144 ? -10.359 26.016 7.797 1 78.69 144 GLY B CA 1
ATOM 5293 C C . GLY B 1 144 ? -11.336 26.344 6.684 1 78.69 144 GLY B C 1
ATOM 5294 O O . GLY B 1 144 ? -12.539 26.141 6.824 1 78.69 144 GLY B O 1
ATOM 5295 N N . ASP B 1 145 ? -10.859 26.797 5.566 1 82.31 145 ASP B N 1
ATOM 5296 C CA . ASP B 1 145 ? -11.742 27.312 4.512 1 82.31 145 ASP B CA 1
ATOM 5297 C C . ASP B 1 145 ? -12.617 26.188 3.947 1 82.31 145 ASP B C 1
ATOM 5299 O O . ASP B 1 145 ? -13.797 26.391 3.678 1 82.31 145 ASP B O 1
ATOM 5303 N N . VAL B 1 146 ? -12.047 25.125 3.873 1 83.81 146 VAL B N 1
ATOM 5304 C CA . VAL B 1 146 ? -12.781 24.016 3.264 1 83.81 146 VAL B CA 1
ATOM 5305 C C . VAL B 1 146 ? -13.914 23.578 4.195 1 83.81 146 VAL B C 1
ATOM 5307 O O . VAL B 1 146 ? -15.023 23.281 3.742 1 83.81 146 VAL B O 1
ATOM 5310 N N . VAL B 1 147 ? -13.625 23.516 5.414 1 86.88 147 VAL B N 1
ATOM 5311 C CA . VAL B 1 147 ? -14.641 23.109 6.383 1 86.88 147 VAL B CA 1
ATOM 5312 C C . VAL B 1 147 ? -15.766 24.156 6.414 1 86.88 147 VAL B C 1
ATOM 5314 O O . VAL B 1 147 ? -16.938 23.797 6.484 1 86.88 147 VAL B O 1
ATOM 5317 N N . LYS B 1 148 ? -15.383 25.375 6.344 1 89.88 148 LYS B N 1
ATOM 5318 C CA . LYS B 1 148 ? -16.359 26.453 6.305 1 89.88 148 LYS B CA 1
ATOM 5319 C C . LYS B 1 148 ? -17.312 26.281 5.121 1 89.88 148 LYS B C 1
ATOM 5321 O O . LYS B 1 148 ? -18.531 26.438 5.262 1 89.88 148 LYS B O 1
ATOM 5326 N N . ARG B 1 149 ? -16.766 25.953 4.062 1 88.94 149 ARG B N 1
ATOM 5327 C CA . ARG B 1 149 ? -17.562 25.75 2.857 1 88.94 149 ARG B CA 1
ATOM 5328 C C . ARG B 1 149 ? -18.516 24.578 3.027 1 88.94 149 ARG B C 1
ATOM 5330 O O . ARG B 1 149 ? -19.641 24.609 2.529 1 88.94 149 ARG B O 1
ATOM 5337 N N . TYR B 1 150 ? -18.047 23.609 3.66 1 91.75 150 TYR B N 1
ATOM 5338 C CA . TYR B 1 150 ? -18.891 22.438 3.91 1 91.75 150 TYR B CA 1
ATOM 5339 C C . TYR B 1 150 ? -20.078 22.812 4.789 1 91.75 150 TYR B C 1
ATOM 5341 O O . TYR B 1 150 ? -21.219 22.422 4.496 1 91.75 150 TYR B O 1
ATOM 5349 N N . ILE B 1 151 ? -19.812 23.547 5.812 1 92.81 151 ILE B N 1
ATOM 5350 C CA . ILE B 1 151 ? -20.859 23.922 6.766 1 92.81 151 ILE B CA 1
ATOM 5351 C C . ILE B 1 151 ? -21.859 24.844 6.094 1 92.81 151 ILE B C 1
ATOM 5353 O O . ILE B 1 151 ? -23.078 24.625 6.184 1 92.81 151 ILE B O 1
ATOM 5357 N N . LYS B 1 152 ? -21.375 25.797 5.348 1 92.31 152 LYS B N 1
ATOM 5358 C CA . LYS B 1 152 ? -22.219 26.797 4.703 1 92.31 152 LYS B CA 1
ATOM 5359 C C . LYS B 1 152 ? -22.938 26.203 3.486 1 92.31 152 LYS B C 1
ATOM 5361 O O . LYS B 1 152 ? -24.125 26.422 3.295 1 92.31 152 LYS B O 1
ATOM 5366 N N . GLY B 1 153 ? -22.203 25.5 2.699 1 89.12 153 GLY B N 1
ATOM 5367 C CA . GLY B 1 153 ? -22.703 25.016 1.424 1 89.12 153 GLY B CA 1
ATOM 5368 C C . GLY B 1 153 ? -23.453 23.703 1.532 1 89.12 153 GLY B C 1
ATOM 5369 O O . GLY B 1 153 ? -24.625 23.609 1.157 1 89.12 153 GLY B O 1
ATOM 5370 N N . HIS B 1 154 ? -22.781 22.766 2.051 1 88.44 154 HIS B N 1
ATOM 5371 C CA . HIS B 1 154 ? -23.344 21.422 2.082 1 88.44 154 HIS B CA 1
ATOM 5372 C C . HIS B 1 154 ? -24.391 21.281 3.189 1 88.44 154 HIS B C 1
ATOM 5374 O O . HIS B 1 154 ? -25.469 20.75 2.963 1 88.44 154 HIS B O 1
ATOM 5380 N N . LYS B 1 155 ? -24.062 21.766 4.371 1 91.19 155 LYS B N 1
ATOM 5381 C CA . LYS B 1 155 ? -24.984 21.656 5.5 1 91.19 155 LYS B CA 1
ATOM 5382 C C . LYS B 1 155 ? -26 22.781 5.492 1 91.19 155 LYS B C 1
ATOM 5384 O O . LYS B 1 155 ? -27.016 22.734 6.195 1 91.19 155 LYS B O 1
ATOM 5389 N N . LYS B 1 156 ? -25.75 23.844 4.738 1 92.12 156 LYS B N 1
ATOM 5390 C CA . LYS B 1 156 ? -26.641 24.984 4.574 1 92.12 156 LYS B CA 1
ATOM 5391 C C . LYS B 1 156 ? -26.922 25.656 5.914 1 92.12 156 LYS B C 1
ATOM 5393 O O . LYS B 1 156 ? -28.078 25.938 6.242 1 92.12 156 LYS B O 1
ATOM 5398 N N . LEU B 1 157 ? -25.891 25.797 6.676 1 92.88 157 LEU B N 1
ATOM 5399 C CA . LEU B 1 157 ? -26 26.453 7.973 1 92.88 157 LEU B CA 1
ATOM 5400 C C . LEU B 1 157 ? -25.406 27.859 7.91 1 92.88 157 LEU B C 1
ATOM 5402 O O . LEU B 1 157 ? -24.438 28.109 7.184 1 92.88 157 LEU B O 1
ATOM 5406 N N . GLU B 1 158 ? -26 28.703 8.633 1 92.62 158 GLU B N 1
ATOM 5407 C CA . GLU B 1 158 ? -25.484 30.078 8.703 1 92.62 158 GLU B CA 1
ATOM 5408 C C . GLU B 1 158 ? -24.281 30.172 9.625 1 92.62 158 GLU B C 1
ATOM 5410 O O . GLU B 1 158 ? -24.266 29.578 10.703 1 92.62 158 GLU B O 1
ATOM 5415 N N . VAL B 1 159 ? -23.297 30.938 9.125 1 94.19 159 VAL B N 1
ATOM 5416 C CA . VAL B 1 159 ? -22.047 31.047 9.883 1 94.19 159 VAL B CA 1
ATOM 5417 C C . VAL B 1 159 ? -21.656 32.5 10.039 1 94.19 159 VAL B C 1
ATOM 5419 O O . VAL B 1 159 ? -21.703 33.281 9.07 1 94.19 159 VAL B O 1
ATOM 5422 N N . ARG B 1 160 ? -21.391 32.938 11.266 1 93.94 160 ARG B N 1
ATOM 5423 C CA . ARG B 1 160 ? -20.766 34.219 11.531 1 93.94 160 ARG B CA 1
ATOM 5424 C C . ARG B 1 160 ? -19.234 34.125 11.398 1 93.94 160 ARG B C 1
ATOM 5426 O O . ARG B 1 160 ? -18.594 33.438 12.18 1 93.94 160 ARG B O 1
ATOM 5433 N N . GLU B 1 161 ? -18.719 34.906 10.492 1 92.94 161 GLU B N 1
ATOM 5434 C CA . GLU B 1 161 ? -17.312 34.75 10.156 1 92.94 161 GLU B CA 1
ATOM 5435 C C . GLU B 1 161 ? -16.469 35.938 10.617 1 92.94 161 GLU B C 1
ATOM 5437 O O . GLU B 1 161 ? -16.859 37.094 10.414 1 92.94 161 GLU B O 1
ATOM 5442 N N . TYR B 1 162 ? -15.43 35.625 11.297 1 91.88 162 TYR B N 1
ATOM 5443 C CA . TYR B 1 162 ? -14.398 36.594 11.633 1 91.88 162 TYR B CA 1
ATOM 5444 C C . TYR B 1 162 ? -13.078 36.25 10.953 1 91.88 162 TYR B C 1
ATOM 5446 O O . TYR B 1 162 ? -12.547 35.156 11.148 1 91.88 162 TYR B O 1
ATOM 5454 N N . GLU B 1 163 ? -12.586 37.094 10.133 1 88.31 163 GLU B N 1
ATOM 5455 C CA . GLU B 1 163 ? -11.32 36.875 9.43 1 88.31 163 GLU B CA 1
ATOM 5456 C C . GLU B 1 163 ? -10.25 37.875 9.914 1 88.31 163 GLU B C 1
ATOM 5458 O O . GLU B 1 163 ? -10.414 39.094 9.773 1 88.31 163 GLU B O 1
ATOM 5463 N N . ILE B 1 164 ? -9.242 37.312 10.422 1 85.44 164 ILE B N 1
ATOM 5464 C CA . ILE B 1 164 ? -8.102 38.125 10.836 1 85.44 164 ILE B CA 1
ATOM 5465 C C . ILE B 1 164 ? -7.027 38.094 9.75 1 85.44 164 ILE B C 1
ATOM 5467 O O . ILE B 1 164 ? -6.645 37 9.281 1 85.44 164 ILE B O 1
ATOM 5471 N N . PRO B 1 165 ? -6.535 39.25 9.273 1 80.31 165 PRO B N 1
ATOM 5472 C CA . PRO B 1 165 ? -5.516 39.25 8.227 1 80.31 165 PRO B CA 1
ATOM 5473 C C . PRO B 1 165 ? -4.281 38.438 8.586 1 80.31 165 PRO B C 1
ATOM 5475 O O . PRO B 1 165 ? -3.816 38.469 9.727 1 80.31 165 PRO B O 1
ATOM 5478 N N . LYS B 1 166 ? -3.824 37.656 7.602 1 80.69 166 LYS B N 1
ATOM 5479 C CA . LYS B 1 166 ? -2.678 36.75 7.805 1 80.69 166 LYS B CA 1
ATOM 5480 C C . LYS B 1 166 ? -1.378 37.469 7.398 1 80.69 166 LYS B C 1
ATOM 5482 O O . LYS B 1 166 ? -1.331 38.156 6.395 1 80.69 166 LYS B O 1
ATOM 5487 N N . ASP B 1 167 ? -0.382 37.281 8.242 1 81.69 167 ASP B N 1
ATOM 5488 C CA . ASP B 1 167 ? 0.937 37.875 8.016 1 81.69 167 ASP B CA 1
ATOM 5489 C C . ASP B 1 167 ? 1.993 36.781 7.832 1 81.69 167 ASP B C 1
ATOM 5491 O O . ASP B 1 167 ? 2.219 35.969 8.734 1 81.69 167 ASP B O 1
ATOM 5495 N N . TYR B 1 168 ? 2.646 36.812 6.625 1 87.31 168 TYR B N 1
ATOM 5496 C CA . TYR B 1 168 ? 3.678 35.812 6.352 1 87.31 168 TYR B CA 1
ATOM 5497 C C . TYR B 1 168 ? 5.039 36.469 6.184 1 87.31 168 TYR B C 1
ATOM 5499 O O . TYR B 1 168 ? 5.934 35.906 5.543 1 87.31 168 TYR B O 1
ATOM 5507 N N . SER B 1 169 ? 5.184 37.656 6.77 1 86.94 169 SER B N 1
ATOM 5508 C CA . SER B 1 169 ? 6.422 38.406 6.617 1 86.94 169 SER B CA 1
ATOM 5509 C C . SER B 1 169 ? 7.586 37.688 7.309 1 86.94 169 SER B C 1
ATOM 5511 O O . SER B 1 169 ? 8.75 38 7.023 1 86.94 169 SER B O 1
ATOM 5513 N N . ILE B 1 170 ? 7.273 36.75 8.141 1 90.44 170 ILE B N 1
ATOM 5514 C CA . ILE B 1 170 ? 8.312 36.031 8.844 1 90.44 170 ILE B CA 1
ATOM 5515 C C . ILE B 1 170 ? 9.094 35.156 7.859 1 90.44 170 ILE B C 1
ATOM 5517 O O . ILE B 1 170 ? 10.234 34.781 8.133 1 90.44 170 ILE B O 1
ATOM 5521 N N . ILE B 1 171 ? 8.508 34.844 6.746 1 94.19 171 ILE B N 1
ATOM 5522 C CA . ILE B 1 171 ? 9.164 34.031 5.73 1 94.19 171 ILE B CA 1
ATOM 5523 C C . ILE B 1 171 ? 10.062 34.906 4.863 1 94.19 171 ILE B C 1
ATOM 5525 O O . ILE B 1 171 ? 9.586 35.781 4.125 1 94.19 171 ILE B O 1
ATOM 5529 N N . GLU B 1 172 ? 11.289 34.688 5 1 94.62 172 GLU B N 1
ATOM 5530 C CA . GLU B 1 172 ? 12.25 35.438 4.211 1 94.62 172 GLU B CA 1
ATOM 5531 C C . GLU B 1 172 ? 12.367 34.906 2.793 1 94.62 172 GLU B C 1
ATOM 5533 O O . GLU B 1 172 ? 12.383 35.656 1.823 1 94.62 172 GLU B O 1
ATOM 5538 N N . ASN B 1 173 ? 12.57 33.594 2.73 1 94.56 173 ASN B N 1
ATOM 5539 C CA . ASN B 1 173 ? 12.68 32.906 1.445 1 94.56 173 ASN B CA 1
ATOM 5540 C C . ASN B 1 173 ? 11.852 31.641 1.419 1 94.56 173 ASN B C 1
ATOM 5542 O O . ASN B 1 173 ? 11.773 30.922 2.42 1 94.56 173 ASN B O 1
ATOM 5546 N N . LEU B 1 174 ? 11.227 31.438 0.312 1 96.44 174 LEU B N 1
ATOM 5547 C CA . LEU B 1 174 ? 10.508 30.203 0.042 1 96.44 174 LEU B CA 1
ATOM 5548 C C . LEU B 1 174 ? 11.211 29.391 -1.042 1 96.44 174 LEU B C 1
ATOM 5550 O O . LEU B 1 174 ? 11.461 29.891 -2.141 1 96.44 174 LEU B O 1
ATOM 5554 N N . SER B 1 175 ? 11.594 28.219 -0.707 1 95.75 175 SER B N 1
ATOM 5555 C CA . SER B 1 175 ? 12.281 27.359 -1.656 1 95.75 175 SER B CA 1
ATOM 5556 C C . SER B 1 175 ? 11.625 25.984 -1.744 1 95.75 175 SER B C 1
ATOM 5558 O O . SER B 1 175 ? 10.914 25.578 -0.824 1 95.75 175 SER B O 1
ATOM 5560 N N . PHE B 1 176 ? 11.859 25.406 -2.908 1 95.38 176 PHE B N 1
ATOM 5561 C CA . PHE B 1 176 ? 11.328 24.062 -3.123 1 95.38 176 PHE B CA 1
ATOM 5562 C C . PHE B 1 176 ? 12.461 23.078 -3.404 1 95.38 176 PHE B C 1
ATOM 5564 O O . PHE B 1 176 ? 13.539 23.469 -3.855 1 95.38 176 PHE B O 1
ATOM 5571 N N . PHE B 1 177 ? 12.219 21.844 -3.041 1 92.88 177 PHE B N 1
ATOM 5572 C CA . PHE B 1 177 ? 13.164 20.781 -3.379 1 92.88 177 PHE B CA 1
ATOM 5573 C C . PHE B 1 177 ? 12.445 19.562 -3.926 1 92.88 177 PHE B C 1
ATOM 5575 O O . PHE B 1 177 ? 11.273 19.328 -3.609 1 92.88 177 PHE B O 1
ATOM 5582 N N . ASN B 1 178 ? 13.102 18.766 -4.73 1 86.25 178 ASN B N 1
ATOM 5583 C CA . ASN B 1 178 ? 12.477 17.625 -5.402 1 86.25 178 ASN B CA 1
ATOM 5584 C C . ASN B 1 178 ? 12.914 16.297 -4.797 1 86.25 178 ASN B C 1
ATOM 5586 O O . ASN B 1 178 ? 12.117 15.375 -4.68 1 86.25 178 ASN B O 1
ATOM 5590 N N . ASN B 1 179 ? 14.156 16.281 -4.336 1 81.62 179 ASN B N 1
ATOM 5591 C CA . ASN B 1 179 ? 14.727 15 -3.939 1 81.62 179 ASN B CA 1
ATOM 5592 C C . ASN B 1 179 ? 14.898 14.906 -2.428 1 81.62 179 ASN B C 1
ATOM 5594 O O . ASN B 1 179 ? 15.227 15.898 -1.771 1 81.62 179 ASN B O 1
ATOM 5598 N N . ASP B 1 180 ? 14.742 13.734 -1.954 1 80.31 180 ASP B N 1
ATOM 5599 C CA . ASP B 1 180 ? 14.906 13.516 -0.522 1 80.31 180 ASP B CA 1
ATOM 5600 C C . ASP B 1 180 ? 16.344 13.805 -0.087 1 80.31 180 ASP B C 1
ATOM 5602 O O . ASP B 1 180 ? 16.578 14.289 1.023 1 80.31 180 ASP B O 1
ATOM 5606 N N . SER B 1 181 ? 17.25 13.508 -0.984 1 79 181 SER B N 1
ATOM 5607 C CA . SER B 1 181 ? 18.656 13.734 -0.667 1 79 181 SER B CA 1
ATOM 5608 C C . SER B 1 181 ? 18.953 15.219 -0.484 1 79 181 SER B C 1
ATOM 5610 O O . SER B 1 181 ? 19.953 15.594 0.142 1 79 181 SER B O 1
ATOM 5612 N N . SER B 1 182 ? 18.156 16.094 -1.051 1 87.25 182 SER B N 1
ATOM 5613 C CA . SER B 1 182 ? 18.344 17.531 -0.939 1 87.25 182 SER B CA 1
ATOM 5614 C C . SER B 1 182 ? 18.234 17.984 0.512 1 87.25 182 SER B C 1
ATOM 5616 O O . SER B 1 182 ? 18.891 18.953 0.91 1 87.25 182 SER B O 1
ATOM 5618 N N . ILE B 1 183 ? 17.438 17.312 1.338 1 92.44 183 ILE B N 1
ATOM 5619 C CA . ILE B 1 183 ? 17.297 17.641 2.752 1 92.44 183 ILE B CA 1
ATOM 5620 C C . ILE B 1 183 ? 18.641 17.469 3.457 1 92.44 183 ILE B C 1
ATOM 5622 O O . ILE B 1 183 ? 19.062 18.328 4.234 1 92.44 183 ILE B O 1
ATOM 5626 N N . GLU B 1 184 ? 19.281 16.359 3.09 1 87.69 184 GLU B N 1
ATOM 5627 C CA . GLU B 1 184 ? 20.578 16.094 3.707 1 87.69 184 GLU B CA 1
ATOM 5628 C C . GLU B 1 184 ? 21.594 17.156 3.346 1 87.69 184 GLU B C 1
ATOM 5630 O O . GLU B 1 184 ? 22.359 17.609 4.203 1 87.69 184 GLU B O 1
ATOM 5635 N N . VAL B 1 185 ? 21.609 17.516 2.096 1 83.75 185 VAL B N 1
ATOM 5636 C CA . VAL B 1 185 ? 22.547 18.516 1.611 1 83.75 185 VAL B CA 1
ATOM 5637 C C . VAL B 1 185 ? 22.281 19.844 2.311 1 83.75 185 VAL B C 1
ATOM 5639 O O . VAL B 1 185 ? 23.219 20.516 2.76 1 83.75 185 VAL B O 1
ATOM 5642 N N . LEU B 1 186 ? 21.094 20.25 2.43 1 90.94 186 LEU B N 1
ATOM 5643 C CA . LEU B 1 186 ? 20.672 21.5 3.066 1 90.94 186 LEU B CA 1
ATOM 5644 C C . LEU B 1 186 ? 21.125 21.531 4.523 1 90.94 186 LEU B C 1
ATOM 5646 O O . LEU B 1 186 ? 21.625 22.547 5 1 90.94 186 LEU B O 1
ATOM 5650 N N . LEU B 1 187 ? 20.891 20.438 5.215 1 94.06 187 LEU B N 1
ATOM 5651 C CA . LEU B 1 187 ? 21.203 20.375 6.641 1 94.06 187 LEU B CA 1
ATOM 5652 C C . LEU B 1 187 ? 22.703 20.375 6.867 1 94.06 187 LEU B C 1
ATOM 5654 O O . LEU B 1 187 ? 23.203 21 7.809 1 94.06 187 LEU B O 1
ATOM 5658 N N . LYS B 1 188 ? 23.422 19.641 6.008 1 88.5 188 LYS B N 1
ATOM 5659 C CA . LYS B 1 188 ? 24.875 19.641 6.117 1 88.5 188 LYS B CA 1
ATOM 5660 C C . LYS B 1 188 ? 25.453 21.031 5.91 1 88.5 188 LYS B C 1
ATOM 5662 O O . LYS B 1 188 ? 26.328 21.469 6.664 1 88.5 188 LYS B O 1
ATOM 5667 N N . GLU B 1 189 ? 24.969 21.672 4.895 1 86.62 189 GLU B N 1
ATOM 5668 C CA . GLU B 1 189 ? 25.406 23.031 4.617 1 86.62 189 GLU B CA 1
ATOM 5669 C C . GLU B 1 189 ? 25.094 23.953 5.793 1 86.62 189 GLU B C 1
ATOM 5671 O O . GLU B 1 189 ? 25.922 24.797 6.164 1 86.62 189 GLU B O 1
ATOM 5676 N N . MET B 1 190 ? 23.953 23.844 6.383 1 93.06 190 MET B N 1
ATOM 5677 C CA . MET B 1 190 ? 23.547 24.672 7.523 1 93.06 190 MET B CA 1
ATOM 5678 C C . MET B 1 190 ? 24.484 24.453 8.711 1 93.06 190 MET B C 1
ATOM 5680 O O . MET B 1 190 ? 24.922 25.406 9.336 1 93.06 190 MET B O 1
ATOM 5684 N N . LEU B 1 191 ? 24.781 23.203 8.977 1 92.06 191 LEU B N 1
ATOM 5685 C CA . LEU B 1 191 ? 25.594 22.859 10.141 1 92.06 191 LEU B CA 1
ATOM 5686 C C . LEU B 1 191 ? 27.016 23.375 9.977 1 92.06 191 LEU B C 1
ATOM 5688 O O . LEU B 1 191 ? 27.672 23.734 10.961 1 92.06 191 LEU B O 1
ATOM 5692 N N . GLU B 1 192 ? 27.438 23.453 8.742 1 88.06 192 GLU B N 1
ATOM 5693 C CA . GLU B 1 192 ? 28.812 23.844 8.461 1 88.06 192 GLU B CA 1
ATOM 5694 C C . GLU B 1 192 ? 28.953 25.359 8.422 1 88.06 192 GLU B C 1
ATOM 5696 O O . GLU B 1 192 ? 30.016 25.891 8.766 1 88.06 192 GLU B O 1
ATOM 5701 N N . THR B 1 193 ? 27.953 26.047 8.047 1 88.69 193 THR B N 1
ATOM 5702 C CA . THR B 1 193 ? 28.156 27.453 7.684 1 88.69 193 THR B CA 1
ATOM 5703 C C . THR B 1 193 ? 27.438 28.375 8.672 1 88.69 193 THR B C 1
ATOM 5705 O O . THR B 1 193 ? 27.703 29.578 8.695 1 88.69 193 THR B O 1
ATOM 5708 N N . THR B 1 194 ? 26.547 27.812 9.453 1 93.75 194 THR B N 1
ATOM 5709 C CA . THR B 1 194 ? 25.766 28.688 10.328 1 93.75 194 THR B CA 1
ATOM 5710 C C . THR B 1 194 ? 25.625 28.078 11.719 1 93.75 194 THR B C 1
ATOM 5712 O O . THR B 1 194 ? 26.125 26.969 11.969 1 93.75 194 THR B O 1
ATOM 5715 N N . THR B 1 195 ? 25.016 28.812 12.531 1 93.25 195 THR B N 1
ATOM 5716 C CA . THR B 1 195 ? 24.625 28.328 13.852 1 93.25 195 THR B CA 1
ATOM 5717 C C . THR B 1 195 ? 23.109 28.188 13.953 1 93.25 195 THR B C 1
ATOM 5719 O O . THR B 1 195 ? 22.578 28.047 15.047 1 93.25 195 THR B O 1
ATOM 5722 N N . ASP B 1 196 ? 22.516 28.188 12.852 1 95.25 196 ASP B N 1
ATOM 5723 C CA . ASP B 1 196 ? 21.062 28.172 12.758 1 95.25 196 ASP B CA 1
ATOM 5724 C C . ASP B 1 196 ? 20.5 26.812 13.219 1 95.25 196 ASP B C 1
ATOM 5726 O O . ASP B 1 196 ? 21.25 25.828 13.297 1 95.25 196 ASP B O 1
ATOM 5730 N N . LYS B 1 197 ? 19.281 26.844 13.578 1 97.25 197 LYS B N 1
ATOM 5731 C CA . LYS B 1 197 ? 18.516 25.641 13.867 1 97.25 197 LYS B CA 1
ATOM 5732 C C . LYS B 1 197 ? 17.484 25.375 12.773 1 97.25 197 LYS B C 1
ATOM 5734 O O . LYS B 1 197 ? 17.141 26.266 12.008 1 97.25 197 LYS B O 1
ATOM 5739 N N . ALA B 1 198 ? 17.094 24.109 12.688 1 97.69 198 ALA B N 1
ATOM 5740 C CA . ALA B 1 198 ? 16.109 23.734 11.68 1 97.69 198 ALA B CA 1
ATOM 5741 C C . ALA B 1 198 ? 15.078 22.766 12.258 1 97.69 198 ALA B C 1
ATOM 5743 O O . ALA B 1 198 ? 15.391 21.984 13.164 1 97.69 198 ALA B O 1
ATOM 5744 N N . ILE B 1 199 ? 13.891 22.875 11.773 1 96.25 199 ILE B N 1
ATOM 5745 C CA . ILE B 1 199 ? 12.875 21.859 12 1 96.25 199 ILE B CA 1
ATOM 5746 C C . ILE B 1 199 ? 12.539 21.156 10.688 1 96.25 199 ILE B C 1
ATOM 5748 O O . ILE B 1 199 ? 12.312 21.812 9.664 1 96.25 199 ILE B O 1
ATOM 5752 N N . VAL B 1 200 ? 12.547 19.859 10.695 1 96.56 200 VAL B N 1
ATOM 5753 C CA . VAL B 1 200 ? 12.195 19.062 9.523 1 96.56 200 VAL B CA 1
ATOM 5754 C C . VAL B 1 200 ? 10.914 18.297 9.789 1 96.56 200 VAL B C 1
ATOM 5756 O O . VAL B 1 200 ? 10.875 17.422 10.656 1 96.56 200 VAL B O 1
ATOM 5759 N N . PHE B 1 201 ? 9.898 18.609 9 1 94.5 201 PHE B N 1
ATOM 5760 C CA . PHE B 1 201 ? 8.625 17.906 9.078 1 94.5 201 PHE B CA 1
ATOM 5761 C C . PHE B 1 201 ? 8.5 16.891 7.953 1 94.5 201 PHE B C 1
ATOM 5763 O O . PHE B 1 201 ? 8.578 17.25 6.777 1 94.5 201 PHE B O 1
ATOM 5770 N N . ILE B 1 202 ? 8.273 15.602 8.344 1 93.19 202 ILE B N 1
ATOM 5771 C CA . ILE B 1 202 ? 8.172 14.555 7.336 1 93.19 202 ILE B CA 1
ATOM 5772 C C . ILE B 1 202 ? 6.961 13.664 7.633 1 93.19 202 ILE B C 1
ATOM 5774 O O . ILE B 1 202 ? 6.688 13.344 8.789 1 93.19 202 ILE B O 1
ATOM 5778 N N . ASN B 1 203 ? 6.309 13.25 6.613 1 88.56 203 ASN B N 1
ATOM 5779 C CA . ASN B 1 203 ? 5.133 12.406 6.766 1 88.56 203 ASN B CA 1
ATOM 5780 C C . ASN B 1 203 ? 5.508 10.992 7.195 1 88.56 203 ASN B C 1
ATOM 5782 O O . ASN B 1 203 ? 4.914 10.438 8.125 1 88.56 203 ASN B O 1
ATOM 5786 N N . SER B 1 204 ? 6.469 10.406 6.535 1 86.88 204 SER B N 1
ATOM 5787 C CA . SER B 1 204 ? 6.879 9.039 6.809 1 86.88 204 SER B CA 1
ATOM 5788 C C . SER B 1 204 ? 7.754 8.961 8.055 1 86.88 204 SER B C 1
ATOM 5790 O O . SER B 1 204 ? 8.844 9.539 8.094 1 86.88 204 SER B O 1
ATOM 5792 N N . VAL B 1 205 ? 7.293 8.227 9.016 1 89.38 205 VAL B N 1
ATOM 5793 C CA . VAL B 1 205 ? 8.031 8.109 10.273 1 89.38 205 VAL B CA 1
ATOM 5794 C C . VAL B 1 205 ? 9.367 7.402 10.023 1 89.38 205 VAL B C 1
ATOM 5796 O O . VAL B 1 205 ? 10.391 7.77 10.602 1 89.38 205 VAL B O 1
ATOM 5799 N N . GLU B 1 206 ? 9.336 6.441 9.086 1 85.69 206 GLU B N 1
ATOM 5800 C CA . GLU B 1 206 ? 10.555 5.707 8.781 1 85.69 206 GLU B CA 1
ATOM 5801 C C . GLU B 1 206 ? 11.602 6.617 8.141 1 85.69 206 GLU B C 1
ATOM 5803 O O . GLU B 1 206 ? 12.766 6.613 8.547 1 85.69 206 GLU B O 1
ATOM 5808 N N . LYS B 1 207 ? 11.133 7.355 7.199 1 88.88 207 LYS B N 1
ATOM 5809 C CA . LYS B 1 207 ? 12.031 8.305 6.543 1 88.88 207 LYS B CA 1
ATOM 5810 C C . LYS B 1 207 ? 12.562 9.336 7.535 1 88.88 207 LYS B C 1
ATOM 5812 O O . LYS B 1 207 ? 13.742 9.688 7.5 1 88.88 207 LYS B O 1
ATOM 5817 N N . CYS B 1 208 ? 11.719 9.852 8.336 1 93.69 208 CYS B N 1
ATOM 5818 C CA . CYS B 1 208 ? 12.07 10.844 9.336 1 93.69 208 CYS B CA 1
ATOM 5819 C C . CYS B 1 208 ? 13.148 10.32 10.273 1 93.69 208 CYS B C 1
ATOM 5821 O O . CYS B 1 208 ? 14.133 11.016 10.547 1 93.69 208 CYS B O 1
ATOM 5823 N N . TYR B 1 209 ? 12.969 9.148 10.688 1 93.44 209 TYR B N 1
ATOM 5824 C CA . TYR B 1 209 ? 13.914 8.539 11.625 1 93.44 209 TYR B CA 1
ATOM 5825 C C . TYR B 1 209 ? 15.25 8.266 10.945 1 93.44 209 TYR B C 1
ATOM 5827 O O . TYR B 1 209 ? 16.312 8.461 11.547 1 93.44 209 TYR B O 1
ATOM 5835 N N . GLN B 1 210 ? 15.195 7.762 9.75 1 90.06 210 GLN B N 1
ATOM 5836 C CA . GLN B 1 210 ? 16.438 7.496 9.016 1 90.06 210 GLN B CA 1
ATOM 5837 C C . GLN B 1 210 ? 17.266 8.766 8.852 1 90.06 210 GLN B C 1
ATOM 5839 O O . GLN B 1 210 ? 18.484 8.727 8.953 1 90.06 210 GLN B O 1
ATOM 5844 N N . LEU B 1 211 ? 16.656 9.852 8.617 1 91.69 211 LEU B N 1
ATOM 5845 C CA . LEU B 1 211 ? 17.344 11.133 8.492 1 91.69 211 LEU B CA 1
ATOM 5846 C C . LEU B 1 211 ? 17.906 11.57 9.836 1 91.69 211 LEU B C 1
ATOM 5848 O O . LEU B 1 211 ? 19.031 12.078 9.906 1 91.69 211 LEU B O 1
ATOM 5852 N N . HIS B 1 212 ? 17.141 11.43 10.875 1 95.06 212 HIS B N 1
ATOM 5853 C CA . HIS B 1 212 ? 17.609 11.734 12.227 1 95.06 212 HIS B CA 1
ATOM 5854 C C . HIS B 1 212 ? 18.891 10.969 12.555 1 95.06 212 HIS B C 1
ATOM 5856 O O . HIS B 1 212 ? 19.828 11.539 13.125 1 95.06 212 HIS B O 1
ATOM 5862 N N . LYS B 1 213 ? 18.922 9.742 12.141 1 91.5 213 LYS B N 1
ATOM 5863 C CA . LYS B 1 213 ? 20.062 8.898 12.438 1 91.5 213 LYS B CA 1
ATOM 5864 C C . LYS B 1 213 ? 21.328 9.438 11.766 1 91.5 213 LYS B C 1
ATOM 5866 O O . LYS B 1 213 ? 22.422 9.336 12.32 1 91.5 213 LYS B O 1
ATOM 5871 N N . LYS B 1 214 ? 21.156 9.93 10.648 1 89.31 214 LYS B N 1
ATOM 5872 C CA . LYS B 1 214 ? 22.297 10.484 9.922 1 89.31 214 LYS B CA 1
ATOM 5873 C C . LYS B 1 214 ? 22.859 11.719 10.625 1 89.31 214 LYS B C 1
ATOM 5875 O O . LYS B 1 214 ? 24.031 12.062 10.453 1 89.31 214 LYS B O 1
ATOM 5880 N N . PHE B 1 215 ? 22 12.422 11.406 1 93.88 215 PHE B N 1
ATOM 5881 C CA . PHE B 1 215 ? 22.406 13.641 12.102 1 93.88 215 PHE B CA 1
ATOM 5882 C C . PHE B 1 215 ? 22.234 13.477 13.609 1 93.88 215 PHE B C 1
ATOM 5884 O O . PHE B 1 215 ? 21.875 14.438 14.305 1 93.88 215 PHE B O 1
ATOM 5891 N N . GLU B 1 216 ? 22.422 12.336 14.078 1 91.88 216 GLU B N 1
ATOM 5892 C CA . GLU B 1 216 ? 22.047 11.953 15.438 1 91.88 216 GLU B CA 1
ATOM 5893 C C . GLU B 1 216 ? 22.703 12.867 16.469 1 91.88 216 GLU B C 1
ATOM 5895 O O . GLU B 1 216 ? 22.078 13.25 17.453 1 91.88 216 GLU B O 1
ATOM 5900 N N . GLN B 1 217 ? 23.906 13.32 16.25 1 91.56 217 GLN B N 1
ATOM 5901 C CA . GLN B 1 217 ? 24.641 14.133 17.219 1 91.56 217 GLN B CA 1
ATOM 5902 C C . GLN B 1 217 ? 24.047 15.539 17.312 1 91.56 217 GLN B C 1
ATOM 5904 O O . GLN B 1 217 ? 24.234 16.219 18.328 1 91.56 217 GLN B O 1
ATOM 5909 N N . TYR B 1 218 ? 23.328 15.969 16.328 1 95.19 218 TYR B N 1
ATOM 5910 C CA . TYR B 1 218 ? 22.859 17.344 16.266 1 95.19 218 TYR B CA 1
ATOM 5911 C C . TYR B 1 218 ? 21.344 17.422 16.359 1 95.19 218 TYR B C 1
ATOM 5913 O O . TYR B 1 218 ? 20.75 18.5 16.234 1 95.19 218 TYR B O 1
ATOM 5921 N N . SER B 1 219 ? 20.75 16.234 16.562 1 96.44 219 SER B N 1
ATOM 5922 C CA . SER B 1 219 ? 19.312 16.297 16.312 1 96.44 219 SER B CA 1
ATOM 5923 C C . SER B 1 219 ? 18.531 15.578 17.406 1 96.44 219 SER B C 1
ATOM 5925 O O . SER B 1 219 ? 19.109 14.844 18.203 1 96.44 219 SER B O 1
ATOM 5927 N N . VAL B 1 220 ? 17.266 15.898 17.438 1 95.5 220 VAL B N 1
ATOM 5928 C CA . VAL B 1 220 ? 16.281 15.203 18.25 1 95.5 220 VAL B CA 1
ATOM 5929 C C . VAL B 1 220 ? 15.125 14.742 17.359 1 95.5 220 VAL B C 1
ATOM 5931 O O . VAL B 1 220 ? 14.797 15.391 16.359 1 95.5 220 VAL B O 1
ATOM 5934 N N . PHE B 1 221 ? 14.617 13.547 17.672 1 94.75 221 PHE B N 1
ATOM 5935 C CA . PHE B 1 221 ? 13.578 12.914 16.859 1 94.75 221 PHE B CA 1
ATOM 5936 C C . PHE B 1 221 ? 12.266 12.828 17.625 1 94.75 221 PHE B C 1
ATOM 5938 O O . PHE B 1 221 ? 12.258 12.555 18.828 1 94.75 221 PHE B O 1
ATOM 5945 N N . ASN B 1 222 ? 11.164 13.125 16.875 1 91.75 222 ASN B N 1
ATOM 5946 C CA . ASN B 1 222 ? 9.844 13.008 17.484 1 91.75 222 ASN B CA 1
ATOM 5947 C C . ASN B 1 222 ? 8.828 12.43 16.516 1 91.75 222 ASN B C 1
ATOM 5949 O O . ASN B 1 222 ? 8.914 12.656 15.305 1 91.75 222 ASN B O 1
ATOM 5953 N N . CYS B 1 223 ? 7.902 11.57 17.031 1 89.38 223 CYS B N 1
ATOM 5954 C CA . CYS B 1 223 ? 6.762 11.062 16.281 1 89.38 223 CYS B CA 1
ATOM 5955 C C . CYS B 1 223 ? 5.582 10.781 17.203 1 89.38 223 CYS B C 1
ATOM 5957 O O . CYS B 1 223 ? 5.645 11.062 18.391 1 89.38 223 CYS B O 1
ATOM 5959 N N . SER B 1 224 ? 4.523 10.328 16.625 1 79.88 224 SER B N 1
ATOM 5960 C CA . SER B 1 224 ? 3.32 10.055 17.406 1 79.88 224 SER B CA 1
ATOM 5961 C C . SER B 1 224 ? 3.545 8.914 18.391 1 79.88 224 SER B C 1
ATOM 5963 O O . SER B 1 224 ? 4.234 7.945 18.078 1 79.88 224 SER B O 1
ATOM 5965 N N . THR B 1 225 ? 2.809 8.883 19.484 1 76.31 225 THR B N 1
ATOM 5966 C CA . THR B 1 225 ? 2.963 7.887 20.531 1 76.31 225 THR B CA 1
ATOM 5967 C C . THR B 1 225 ? 2.406 6.539 20.094 1 76.31 225 THR B C 1
ATOM 5969 O O . THR B 1 225 ? 2.775 5.496 20.641 1 76.31 225 THR B O 1
ATOM 5972 N N . SER B 1 226 ? 1.584 6.59 19.141 1 72.38 226 SER B N 1
ATOM 5973 C CA . SER B 1 226 ? 0.938 5.359 18.688 1 72.38 226 SER B CA 1
ATOM 5974 C C . SER B 1 226 ? 1.82 4.602 17.703 1 72.38 226 SER B C 1
ATOM 5976 O O . SER B 1 226 ? 1.558 3.439 17.391 1 72.38 226 SER B O 1
ATOM 5978 N N . ASN B 1 227 ? 2.83 5.254 17.25 1 79.75 227 ASN B N 1
ATOM 5979 C CA . ASN B 1 227 ? 3.715 4.633 16.266 1 79.75 227 ASN B CA 1
ATOM 5980 C C . ASN B 1 227 ? 4.773 3.766 16.953 1 79.75 227 ASN B C 1
ATOM 5982 O O . ASN B 1 227 ? 5.277 4.113 18.016 1 79.75 227 ASN B O 1
ATOM 5986 N N . GLU B 1 228 ? 5.133 2.709 16.297 1 78.5 228 GLU B N 1
ATOM 5987 C CA . GLU B 1 228 ? 6.133 1.794 16.844 1 78.5 228 GLU B CA 1
ATOM 5988 C C . GLU B 1 228 ? 7.48 2.488 17.016 1 78.5 228 GLU B C 1
ATOM 5990 O O . GLU B 1 228 ? 8.234 2.17 17.938 1 78.5 228 GLU B O 1
ATOM 5995 N N . MET B 1 229 ? 7.766 3.449 16.266 1 86.25 229 MET B N 1
ATOM 5996 C CA . MET B 1 229 ? 9.055 4.141 16.281 1 86.25 229 MET B CA 1
ATOM 5997 C C . MET B 1 229 ? 9.148 5.09 17.469 1 86.25 229 MET B C 1
ATOM 5999 O O . MET B 1 229 ? 10.219 5.637 17.75 1 86.25 229 MET B O 1
ATOM 6003 N N . TYR B 1 230 ? 8.062 5.203 18.203 1 88.5 230 TYR B N 1
ATOM 6004 C CA . TYR B 1 230 ? 8.07 6.09 19.359 1 88.5 230 TYR B CA 1
ATOM 6005 C C . TYR B 1 230 ? 9.086 5.621 20.406 1 88.5 230 TYR B C 1
ATOM 6007 O O . TYR B 1 230 ? 9.531 6.406 21.25 1 88.5 230 TYR B O 1
ATOM 6015 N N . LYS B 1 231 ? 9.359 4.375 20.312 1 88.56 231 LYS B N 1
ATOM 6016 C CA . LYS B 1 231 ? 10.359 3.832 21.234 1 88.56 231 LYS B CA 1
ATOM 6017 C C . LYS B 1 231 ? 11.688 4.57 21.109 1 88.56 231 LYS B C 1
ATOM 6019 O O . LYS B 1 231 ? 12.492 4.574 22.031 1 88.56 231 LYS B O 1
ATOM 6024 N N . HIS B 1 232 ? 11.984 5.246 20.016 1 91.44 232 HIS B N 1
ATOM 6025 C CA . HIS B 1 232 ? 13.234 5.957 19.766 1 91.44 232 HIS B CA 1
ATOM 6026 C C . HIS B 1 232 ? 13.125 7.422 20.172 1 91.44 232 HIS B C 1
ATOM 6028 O O . HIS B 1 232 ? 14.094 8.172 20.062 1 91.44 232 HIS B O 1
ATOM 6034 N N . VAL B 1 233 ? 11.992 7.828 20.672 1 91.88 233 VAL B N 1
ATOM 6035 C CA . VAL B 1 233 ? 11.758 9.219 21.047 1 91.88 233 VAL B CA 1
ATOM 6036 C C . VAL B 1 233 ? 12.188 9.453 22.5 1 91.88 233 VAL B C 1
ATOM 6038 O O . VAL B 1 233 ? 11.875 8.641 23.375 1 91.88 233 VAL B O 1
ATOM 6041 N N . ASP B 1 234 ? 12.945 10.453 22.75 1 91.5 234 ASP B N 1
ATOM 6042 C CA . ASP B 1 234 ? 13.242 10.922 24.094 1 91.5 234 ASP B CA 1
ATOM 6043 C C . ASP B 1 234 ? 12.094 11.758 24.656 1 91.5 234 ASP B C 1
ATOM 6045 O O . ASP B 1 234 ? 12.07 12.977 24.484 1 91.5 234 ASP B O 1
ATOM 6049 N N . SER B 1 235 ? 11.258 11.125 25.406 1 87.25 235 SER B N 1
ATOM 6050 C CA . SER B 1 235 ? 10.016 11.75 25.875 1 87.25 235 SER B CA 1
ATOM 6051 C C . SER B 1 235 ? 10.305 12.938 26.781 1 87.25 235 SER B C 1
ATOM 6053 O O . SER B 1 235 ? 9.57 13.922 26.781 1 87.25 235 SER B O 1
ATOM 6055 N N . GLU B 1 236 ? 11.281 12.82 27.516 1 88.69 236 GLU B N 1
ATOM 6056 C CA . GLU B 1 236 ? 11.641 13.914 28.406 1 88.69 236 GLU B CA 1
ATOM 6057 C C . GLU B 1 236 ? 12.094 15.141 27.625 1 88.69 236 GLU B C 1
ATOM 6059 O O . GLU B 1 236 ? 11.68 16.266 27.922 1 88.69 236 GLU B O 1
ATOM 6064 N N . LYS B 1 237 ? 12.883 14.922 26.688 1 90.19 237 LYS B N 1
ATOM 6065 C CA . LYS B 1 237 ? 13.359 16.016 25.859 1 90.19 237 LYS B CA 1
ATOM 6066 C C . LYS B 1 237 ? 12.211 16.688 25.109 1 90.19 237 LYS B C 1
ATOM 6068 O O . LYS B 1 237 ? 12.148 17.906 25.016 1 90.19 237 LYS B O 1
ATOM 6073 N N . ILE B 1 238 ? 11.352 15.891 24.594 1 87.88 238 ILE B N 1
ATOM 6074 C CA . ILE B 1 238 ? 10.211 16.422 23.859 1 87.88 238 ILE B CA 1
ATOM 6075 C C . ILE B 1 238 ? 9.305 17.203 24.812 1 87.88 238 ILE B C 1
ATOM 6077 O O . ILE B 1 238 ? 8.789 18.266 24.453 1 87.88 238 ILE B O 1
ATOM 6081 N N . GLY B 1 239 ? 9.125 16.641 25.984 1 81.94 239 GLY B N 1
ATOM 6082 C CA . GLY B 1 239 ? 8.375 17.375 27 1 81.94 239 GLY B CA 1
ATOM 6083 C C . GLY B 1 239 ? 8.961 18.734 27.297 1 81.94 239 GLY B C 1
ATOM 6084 O O . GLY B 1 239 ? 8.227 19.719 27.422 1 81.94 239 GLY B O 1
ATOM 6085 N N . ASN B 1 240 ? 10.234 18.812 27.344 1 86 240 ASN B N 1
ATOM 6086 C CA . ASN B 1 240 ? 10.93 20.062 27.594 1 86 240 ASN B CA 1
ATOM 6087 C C . ASN B 1 240 ? 10.75 21.047 26.438 1 86 240 ASN B C 1
ATOM 6089 O O . ASN B 1 240 ? 10.633 22.25 26.656 1 86 240 ASN B O 1
ATOM 6093 N N . ILE B 1 241 ? 10.789 20.578 25.266 1 86.5 241 ILE B N 1
ATOM 6094 C CA . ILE B 1 241 ? 10.602 21.406 24.094 1 86.5 241 ILE B CA 1
ATOM 6095 C C . ILE B 1 241 ? 9.211 22.047 24.125 1 86.5 241 ILE B C 1
ATOM 6097 O O . ILE B 1 241 ? 9.062 23.234 23.828 1 86.5 241 ILE B O 1
ATOM 6101 N N . LEU B 1 242 ? 8.273 21.281 24.5 1 77.81 242 LEU B N 1
ATOM 6102 C CA . LEU B 1 242 ? 6.898 21.766 24.562 1 77.81 242 LEU B CA 1
ATOM 6103 C C . LEU B 1 242 ? 6.75 22.812 25.672 1 77.81 242 LEU B C 1
ATOM 6105 O O . LEU B 1 242 ? 6.086 23.844 25.469 1 77.81 242 LEU B O 1
ATOM 6109 N N . LYS B 1 243 ? 7.387 22.578 26.703 1 77.56 243 LYS B N 1
ATOM 6110 C CA . LYS B 1 243 ? 7.297 23.469 27.844 1 77.56 243 LYS B CA 1
ATOM 6111 C C . LYS B 1 243 ? 8.055 24.781 27.594 1 77.56 243 LYS B C 1
ATOM 6113 O O . LYS B 1 243 ? 7.551 25.859 27.891 1 77.56 243 LYS B O 1
ATOM 6118 N N . ASN B 1 244 ? 9.211 24.672 27.031 1 84.31 244 ASN B N 1
ATOM 6119 C CA . ASN B 1 244 ? 10.094 25.812 26.875 1 84.31 244 ASN B CA 1
ATOM 6120 C C . ASN B 1 244 ? 9.906 26.5 25.516 1 84.31 244 ASN B C 1
ATOM 6122 O O . ASN B 1 244 ? 10.453 27.578 25.281 1 84.31 244 ASN B O 1
ATOM 6126 N N . GLU B 1 245 ? 9.195 25.875 24.609 1 84.69 245 GLU B N 1
ATOM 6127 C CA . GLU B 1 245 ? 8.945 26.375 23.266 1 84.69 245 GLU B CA 1
ATOM 6128 C C . GLU B 1 245 ? 10.25 26.641 22.531 1 84.69 245 GLU B C 1
ATOM 6130 O O . GLU B 1 245 ? 10.391 27.641 21.828 1 84.69 245 GLU B O 1
ATOM 6135 N N . LYS B 1 246 ? 11.203 25.828 22.906 1 90.62 246 LYS B N 1
ATOM 6136 C CA . LYS B 1 246 ? 12.539 25.875 22.312 1 90.62 246 LYS B CA 1
ATOM 6137 C C . LYS B 1 246 ? 13.25 24.531 22.453 1 90.62 246 LYS B C 1
ATOM 6139 O O . LYS B 1 246 ? 12.961 23.766 23.375 1 90.62 246 LYS B O 1
ATOM 6144 N N . PHE B 1 247 ? 14.086 24.188 21.5 1 92.81 247 PHE B N 1
ATOM 6145 C CA . PHE B 1 247 ? 14.867 22.969 21.625 1 92.81 247 PHE B CA 1
ATOM 6146 C C . PHE B 1 247 ? 16.359 23.266 21.609 1 92.81 247 PHE B C 1
ATOM 6148 O O . PHE B 1 247 ? 16.781 24.281 21.047 1 92.81 247 PHE B O 1
ATOM 6155 N N . GLU B 1 248 ? 17.109 22.438 22.203 1 93.38 248 GLU B N 1
ATOM 6156 C CA . GLU B 1 248 ? 18.547 22.672 22.406 1 93.38 248 GLU B CA 1
ATOM 6157 C C . GLU B 1 248 ? 19.344 22.219 21.188 1 93.38 248 GLU B C 1
ATOM 6159 O O . GLU B 1 248 ? 20.344 22.828 20.828 1 93.38 248 GLU B O 1
ATOM 6164 N N . GLU B 1 249 ? 18.984 21.219 20.547 1 95.81 249 GLU B N 1
ATOM 6165 C CA . GLU B 1 249 ? 19.703 20.656 19.406 1 95.81 249 GLU B CA 1
ATOM 6166 C C . GLU B 1 249 ? 19.641 21.594 18.188 1 95.81 249 GLU B C 1
ATOM 6168 O O . GLU B 1 249 ? 18.906 22.594 18.219 1 95.81 249 GLU B O 1
ATOM 6173 N N . ARG B 1 250 ? 20.328 21.266 17.25 1 97 250 ARG B N 1
ATOM 6174 C CA . ARG B 1 250 ? 20.359 22.094 16.047 1 97 250 ARG B CA 1
ATOM 6175 C C . ARG B 1 250 ? 19.219 21.734 15.102 1 97 250 ARG B C 1
ATOM 6177 O O . ARG B 1 250 ? 18.828 22.547 14.25 1 97 250 ARG B O 1
ATOM 6184 N N . ILE B 1 251 ? 18.812 20.484 15.219 1 97.69 251 ILE B N 1
ATOM 6185 C CA . ILE B 1 251 ? 17.797 20.016 14.281 1 97.69 251 ILE B CA 1
ATOM 6186 C C . ILE B 1 251 ? 16.703 19.25 15.039 1 97.69 251 ILE B C 1
ATOM 6188 O O . ILE B 1 251 ? 17.016 18.391 15.867 1 97.69 251 ILE B O 1
ATOM 6192 N N . LEU B 1 252 ? 15.516 19.562 14.766 1 96.25 252 LEU B N 1
ATOM 6193 C CA . LEU B 1 252 ? 14.383 18.781 15.227 1 96.25 252 LEU B CA 1
ATOM 6194 C C . LEU B 1 252 ? 13.727 18.031 14.062 1 96.25 252 LEU B C 1
ATOM 6196 O O . LEU B 1 252 ? 13.18 18.656 13.148 1 96.25 252 LEU B O 1
ATOM 6200 N N . PHE B 1 253 ? 13.844 16.703 14.062 1 96.19 253 PHE B N 1
ATOM 6201 C CA . PHE B 1 253 ? 13.133 15.859 13.125 1 96.19 253 PHE B CA 1
ATOM 6202 C C . PHE B 1 253 ? 11.797 15.406 13.711 1 96.19 253 PHE B C 1
ATOM 6204 O O . PHE B 1 253 ? 11.766 14.742 14.75 1 96.19 253 PHE B O 1
ATOM 6211 N N . THR B 1 254 ? 10.703 15.711 13.008 1 92.94 254 THR B N 1
ATOM 6212 C CA . THR B 1 254 ? 9.406 15.32 13.562 1 92.94 254 THR B CA 1
ATOM 6213 C C . THR B 1 254 ? 8.422 15 12.445 1 92.94 254 THR B C 1
ATOM 6215 O O . THR B 1 254 ? 8.531 15.531 11.336 1 92.94 254 THR B O 1
ATOM 6218 N N . THR B 1 255 ? 7.523 14.102 12.75 1 89.81 255 THR B N 1
ATOM 6219 C CA . THR B 1 255 ? 6.391 13.914 11.852 1 89.81 255 THR B CA 1
ATOM 6220 C C . THR B 1 255 ? 5.359 15.023 12.039 1 89.81 255 THR B C 1
ATOM 6222 O O . THR B 1 255 ? 5.617 16 12.734 1 89.81 255 THR B O 1
ATOM 6225 N N . VAL B 1 256 ? 4.215 14.836 11.43 1 80.56 256 VAL B N 1
ATOM 6226 C CA . VAL B 1 256 ? 3.191 15.875 11.469 1 80.56 256 VAL B CA 1
ATOM 6227 C C . VAL B 1 256 ? 2.432 15.812 12.789 1 80.56 256 VAL B C 1
ATOM 6229 O O . VAL B 1 256 ? 1.467 16.547 13 1 80.56 256 VAL B O 1
ATOM 6232 N N . CYS B 1 257 ? 2.916 14.953 13.719 1 72.81 257 CYS B N 1
ATOM 6233 C CA . CYS B 1 257 ? 2.27 14.859 15.023 1 72.81 257 CYS B CA 1
ATOM 6234 C C . CYS B 1 257 ? 2.475 16.141 15.828 1 72.81 257 CYS B C 1
ATOM 6236 O O . CYS B 1 257 ? 1.743 16.391 16.781 1 72.81 257 CYS B O 1
ATOM 6238 N N . MET B 1 258 ? 3.455 16.906 15.477 1 64.44 258 MET B N 1
ATOM 6239 C CA . MET B 1 258 ? 3.734 18.156 16.188 1 64.44 258 MET B CA 1
ATOM 6240 C C . MET B 1 258 ? 3.168 19.344 15.422 1 64.44 258 MET B C 1
ATOM 6242 O O . MET B 1 258 ? 3.609 20.484 15.625 1 64.44 258 MET B O 1
ATOM 6246 N N . ASP B 1 259 ? 2.367 19.047 14.539 1 56.66 259 ASP B N 1
ATOM 6247 C CA . ASP B 1 259 ? 1.846 20.109 13.688 1 56.66 259 ASP B CA 1
ATOM 6248 C C . ASP B 1 259 ? 0.842 20.984 14.438 1 56.66 259 ASP B C 1
ATOM 6250 O O . ASP B 1 259 ? 0.53 22.094 14.008 1 56.66 259 ASP B O 1
ATOM 6254 N N . ALA B 1 260 ? 0.376 20.438 15.539 1 59.31 260 ALA B N 1
ATOM 6255 C CA . ALA B 1 260 ? -0.64 21.266 16.172 1 59.31 260 ALA B CA 1
ATOM 6256 C C . ALA B 1 260 ? -0.26 21.578 17.625 1 59.31 260 ALA B C 1
ATOM 6258 O O . ALA B 1 260 ? 0.321 20.734 18.312 1 59.31 260 ALA B O 1
ATOM 6259 N N . GLY B 1 261 ? -0.302 22.75 18.031 1 62.03 261 GLY B N 1
ATOM 6260 C CA . GLY B 1 261 ? -0.312 23.188 19.422 1 62.03 261 GLY B CA 1
ATOM 6261 C C . GLY B 1 261 ? 1.059 23.594 19.938 1 62.03 261 GLY B C 1
ATOM 6262 O O . GLY B 1 261 ? 1.187 24.109 21.047 1 62.03 261 GLY B O 1
ATOM 6263 N N . VAL B 1 262 ? 2.086 23.297 19.031 1 69.44 262 VAL B N 1
ATOM 6264 C CA . VAL B 1 262 ? 3.412 23.609 19.562 1 69.44 262 VAL B CA 1
ATOM 6265 C C . VAL B 1 262 ? 3.945 24.891 18.891 1 69.44 262 VAL B C 1
ATOM 6267 O O . VAL B 1 262 ? 3.854 25.047 17.672 1 69.44 262 VAL B O 1
ATOM 6270 N N . ASN B 1 263 ? 4.324 25.812 19.781 1 77.19 263 ASN B N 1
ATOM 6271 C CA . ASN B 1 263 ? 4.977 27.016 19.281 1 77.19 263 ASN B CA 1
ATOM 6272 C C . ASN B 1 263 ? 6.465 27.031 19.625 1 77.19 263 ASN B C 1
ATOM 6274 O O . ASN B 1 263 ? 6.859 26.641 20.719 1 77.19 263 ASN B O 1
ATOM 6278 N N . ILE B 1 264 ? 7.188 27.422 18.641 1 88.06 264 ILE B N 1
ATOM 6279 C CA . ILE B 1 264 ? 8.625 27.516 18.859 1 88.06 264 ILE B CA 1
ATOM 6280 C C . ILE B 1 264 ? 9.078 28.969 18.734 1 88.06 264 ILE B C 1
ATOM 6282 O O . ILE B 1 264 ? 8.93 29.578 17.672 1 88.06 264 ILE B O 1
ATOM 6286 N N . LYS B 1 265 ? 9.484 29.469 19.844 1 90.25 265 LYS B N 1
ATOM 6287 C CA . LYS B 1 265 ? 10.062 30.812 19.906 1 90.25 265 LYS B CA 1
ATOM 6288 C C . LYS B 1 265 ? 11.578 30.75 20.078 1 90.25 265 LYS B C 1
ATOM 6290 O O . LYS B 1 265 ? 12.07 30.641 21.203 1 90.25 265 LYS B O 1
ATOM 6295 N N . ASP B 1 266 ? 12.242 30.828 19 1 93.06 266 ASP B N 1
ATOM 6296 C CA . ASP B 1 266 ? 13.695 30.719 18.969 1 93.06 266 ASP B CA 1
ATOM 6297 C C . ASP B 1 266 ? 14.289 31.531 17.828 1 93.06 266 ASP B C 1
ATOM 6299 O O . ASP B 1 266 ? 14.031 31.234 16.656 1 93.06 266 ASP B O 1
ATOM 6303 N N . LYS B 1 267 ? 15.094 32.531 18.188 1 93.25 267 LYS B N 1
ATOM 6304 C CA . LYS B 1 267 ? 15.695 33.406 17.172 1 93.25 267 LYS B CA 1
ATOM 6305 C C . LYS B 1 267 ? 16.672 32.625 16.297 1 93.25 267 LYS B C 1
ATOM 6307 O O . LYS B 1 267 ? 16.953 33.031 15.164 1 93.25 267 LYS B O 1
ATOM 6312 N N . GLU B 1 268 ? 17.141 31.531 16.781 1 95.38 268 GLU B N 1
ATOM 6313 C CA . GLU B 1 268 ? 18.109 30.75 16.031 1 95.38 268 GLU B CA 1
ATOM 6314 C C . GLU B 1 268 ? 17.438 29.812 15.047 1 95.38 268 GLU B C 1
ATOM 6316 O O . GLU B 1 268 ? 18.094 29.266 14.148 1 95.38 268 GLU B O 1
ATOM 6321 N N . LEU B 1 269 ? 16.188 29.609 15.203 1 96.44 269 LEU B N 1
ATOM 6322 C CA . LEU B 1 269 ? 15.461 28.797 14.242 1 96.44 269 LEU B CA 1
ATOM 6323 C C . LEU B 1 269 ? 15.25 29.562 12.938 1 96.44 269 LEU B C 1
ATOM 6325 O O . LEU B 1 269 ? 14.406 30.453 12.867 1 96.44 269 LEU B O 1
ATOM 6329 N N . LYS B 1 270 ? 15.984 29.156 11.961 1 96.56 270 LYS B N 1
ATOM 6330 C CA . LYS B 1 270 ? 15.984 29.953 10.734 1 96.56 270 LYS B CA 1
ATOM 6331 C C . LYS B 1 270 ? 15.508 29.125 9.547 1 96.56 270 LYS B C 1
ATOM 6333 O O . LYS B 1 270 ? 15.273 29.656 8.461 1 96.56 270 LYS B O 1
ATOM 6338 N N . ARG B 1 271 ? 15.273 27.781 9.758 1 97 271 ARG B N 1
ATOM 6339 C CA . ARG B 1 271 ? 14.891 26.953 8.625 1 97 271 ARG B CA 1
ATOM 6340 C C . ARG B 1 271 ? 13.766 26 9 1 97 271 ARG B C 1
ATOM 6342 O O . ARG B 1 271 ? 13.82 25.359 10.055 1 97 271 ARG B O 1
ATOM 6349 N N . ILE B 1 272 ? 12.789 25.953 8.172 1 96.5 272 ILE B N 1
ATOM 6350 C CA . ILE B 1 272 ? 11.734 24.953 8.25 1 96.5 272 ILE B CA 1
ATOM 6351 C C . ILE B 1 272 ? 11.672 24.156 6.945 1 96.5 272 ILE B C 1
ATOM 6353 O O . ILE B 1 272 ? 11.508 24.75 5.871 1 96.5 272 ILE B O 1
ATOM 6357 N N . ILE B 1 273 ? 11.844 22.906 7.055 1 97.12 273 ILE B N 1
ATOM 6358 C CA . ILE B 1 273 ? 11.812 22.016 5.898 1 97.12 273 ILE B CA 1
ATOM 6359 C C . ILE B 1 273 ? 10.609 21.078 5.996 1 97.12 273 ILE B C 1
ATOM 6361 O O . ILE B 1 273 ? 10.445 20.359 6.988 1 97.12 273 ILE B O 1
ATOM 6365 N N . CYS B 1 274 ? 9.812 21.031 4.922 1 96 274 CYS B N 1
ATOM 6366 C CA . CYS B 1 274 ? 8.57 20.266 4.996 1 96 274 CYS B CA 1
ATOM 6367 C C . CYS B 1 274 ? 8.477 19.266 3.85 1 96 274 CYS B C 1
ATOM 6369 O O . CYS B 1 274 ? 8.469 19.656 2.68 1 96 274 CYS B O 1
ATOM 6371 N N . ASP B 1 275 ? 8.438 18 4.156 1 94.38 275 ASP B N 1
ATOM 6372 C CA . ASP B 1 275 ? 8.023 16.922 3.254 1 94.38 275 ASP B CA 1
ATOM 6373 C C . ASP B 1 275 ? 6.66 16.375 3.658 1 94.38 275 ASP B C 1
ATOM 6375 O O . ASP B 1 275 ? 6.566 15.242 4.156 1 94.38 275 ASP B O 1
ATOM 6379 N N . VAL B 1 276 ? 5.691 17.219 3.422 1 89.62 276 VAL B N 1
ATOM 6380 C CA . VAL B 1 276 ? 4.309 16.953 3.812 1 89.62 276 VAL B CA 1
ATOM 6381 C C . VAL B 1 276 ? 3.385 17.156 2.613 1 89.62 276 VAL B C 1
ATOM 6383 O O . VAL B 1 276 ? 3.404 18.203 1.977 1 89.62 276 VAL B O 1
ATOM 6386 N N . LYS B 1 277 ? 2.625 16.172 2.328 1 83 277 LYS B N 1
ATOM 6387 C CA . LYS B 1 277 ? 1.826 16.172 1.106 1 83 277 LYS B CA 1
ATOM 6388 C C . LYS B 1 277 ? 0.591 17.062 1.263 1 83 277 LYS B C 1
ATOM 6390 O O . LYS B 1 277 ? 0.226 17.797 0.344 1 83 277 LYS B O 1
ATOM 6395 N N . ASP B 1 278 ? -0.046 17.016 2.412 1 81.06 278 ASP B N 1
ATOM 6396 C CA . ASP B 1 278 ? -1.257 17.797 2.646 1 81.06 278 ASP B CA 1
ATOM 6397 C C . ASP B 1 278 ? -0.931 19.281 2.818 1 81.06 278 ASP B C 1
ATOM 6399 O O . ASP B 1 278 ? -0.145 19.656 3.693 1 81.06 278 ASP B O 1
ATOM 6403 N N . ILE B 1 279 ? -1.578 20.062 2.102 1 83.75 279 ILE B N 1
ATOM 6404 C CA . ILE B 1 279 ? -1.25 21.484 2.049 1 83.75 279 ILE B CA 1
ATOM 6405 C C . ILE B 1 279 ? -1.647 22.156 3.361 1 83.75 279 ILE B C 1
ATOM 6407 O O . ILE B 1 279 ? -0.908 22.984 3.889 1 83.75 279 ILE B O 1
ATOM 6411 N N . GLY B 1 280 ? -2.842 21.859 3.857 1 80.12 280 GLY B N 1
ATOM 6412 C CA . GLY B 1 280 ? -3.277 22.438 5.121 1 80.12 280 GLY B CA 1
ATOM 6413 C C . GLY B 1 280 ? -2.357 22.094 6.277 1 80.12 280 GLY B C 1
ATOM 6414 O O . GLY B 1 280 ? -2.025 22.969 7.086 1 80.12 280 GLY B O 1
ATOM 6415 N N . VAL B 1 281 ? -1.931 20.891 6.297 1 81.75 281 VAL B N 1
ATOM 6416 C CA . VAL B 1 281 ? -1.021 20.438 7.344 1 81.75 281 VAL B CA 1
ATOM 6417 C C . VAL B 1 281 ? 0.339 21.109 7.176 1 81.75 281 VAL B C 1
ATOM 6419 O O . VAL B 1 281 ? 0.957 21.531 8.156 1 81.75 281 VAL B O 1
ATOM 6422 N N . MET B 1 282 ? 0.783 21.172 5.984 1 89.19 282 MET B N 1
ATOM 6423 C CA . MET B 1 282 ? 2.057 21.812 5.699 1 89.19 282 MET B CA 1
ATOM 6424 C C . MET B 1 282 ? 2.045 23.266 6.18 1 89.19 282 MET B C 1
ATOM 6426 O O . MET B 1 282 ? 3.004 23.719 6.805 1 89.19 282 MET B O 1
ATOM 6430 N N . LYS B 1 283 ? 1.005 23.922 5.887 1 86.69 283 LYS B N 1
ATOM 6431 C CA . LYS B 1 283 ? 0.876 25.312 6.316 1 86.69 283 LYS B CA 1
ATOM 6432 C C . LYS B 1 283 ? 0.932 25.422 7.836 1 86.69 283 LYS B C 1
ATOM 6434 O O . LYS B 1 283 ? 1.522 26.359 8.367 1 86.69 283 LYS B O 1
ATOM 6439 N N . GLN B 1 284 ? 0.329 24.5 8.484 1 81.88 284 GLN B N 1
ATOM 6440 C CA . GLN B 1 284 ? 0.341 24.5 9.945 1 81.88 284 GLN B CA 1
ATOM 6441 C C . GLN B 1 284 ? 1.746 24.234 10.484 1 81.88 284 GLN B C 1
ATOM 6443 O O . GLN B 1 284 ? 2.143 24.812 11.5 1 81.88 284 GLN B O 1
ATOM 6448 N N . CYS B 1 285 ? 2.422 23.375 9.812 1 87.94 285 CYS B N 1
ATOM 6449 C CA . CYS B 1 285 ? 3.797 23.094 10.203 1 87.94 285 CYS B CA 1
ATOM 6450 C C . CYS B 1 285 ? 4.664 24.344 10.102 1 87.94 285 CYS B C 1
ATOM 6452 O O . CYS B 1 285 ? 5.406 24.672 11.031 1 87.94 285 CYS B O 1
ATOM 6454 N N . VAL B 1 286 ? 4.531 25.062 9.062 1 90.19 286 VAL B N 1
ATOM 6455 C CA . VAL B 1 286 ? 5.305 26.281 8.828 1 90.19 286 VAL B CA 1
ATOM 6456 C C . VAL B 1 286 ? 4.961 27.328 9.883 1 90.19 286 VAL B C 1
ATOM 6458 O O . VAL B 1 286 ? 5.824 28.094 10.312 1 90.19 286 VAL B O 1
ATOM 6461 N N . GLY B 1 287 ? 3.777 27.328 10.367 1 84.69 287 GLY B N 1
ATOM 6462 C CA . GLY B 1 287 ? 3.283 28.312 11.312 1 84.69 287 GLY B CA 1
ATOM 6463 C C . GLY B 1 287 ? 3.703 28.031 12.742 1 84.69 287 GLY B C 1
ATOM 6464 O O . GLY B 1 287 ? 3.371 28.797 13.656 1 84.69 287 GLY B O 1
ATOM 6465 N N . ARG B 1 288 ? 4.477 27.062 12.914 1 82.94 288 ARG B N 1
ATOM 6466 C CA . ARG B 1 288 ? 4.879 26.703 14.266 1 82.94 288 ARG B CA 1
ATOM 6467 C C . ARG B 1 288 ? 5.945 27.656 14.797 1 82.94 288 ARG B C 1
ATOM 6469 O O . ARG B 1 288 ? 6.102 27.812 16.016 1 82.94 288 ARG B O 1
ATOM 6476 N N . LYS B 1 289 ? 6.664 28.203 13.953 1 89.94 289 LYS B N 1
ATOM 6477 C CA . LYS B 1 289 ? 7.641 29.203 14.375 1 89.94 289 LYS B CA 1
ATOM 6478 C C . LYS B 1 289 ? 6.973 30.562 14.609 1 89.94 289 LYS B C 1
ATOM 6480 O O . LYS B 1 289 ? 6.25 31.062 13.742 1 89.94 289 LYS B O 1
ATOM 6485 N N . ARG B 1 290 ? 7.246 31.062 15.797 1 83.38 290 ARG B N 1
ATOM 6486 C CA . ARG B 1 290 ? 6.766 32.406 16.141 1 83.38 290 ARG B CA 1
ATOM 6487 C C . ARG B 1 290 ? 7.918 33.406 16.203 1 83.38 290 ARG B C 1
ATOM 6489 O O . ARG B 1 290 ? 8.992 33.094 16.734 1 83.38 290 ARG B O 1
ATOM 6496 N N . ALA B 1 291 ? 7.656 34.531 15.664 1 86.94 291 ALA B N 1
ATOM 6497 C CA . ALA B 1 291 ? 8.688 35.562 15.656 1 86.94 291 ALA B CA 1
ATOM 6498 C C . ALA B 1 291 ? 8.977 36.062 17.062 1 86.94 291 ALA B C 1
ATOM 6500 O O . ALA B 1 291 ? 8.055 36.375 17.828 1 86.94 291 ALA B O 1
ATOM 6501 N N . VAL B 1 292 ? 10.219 36.062 17.359 1 87.12 292 VAL B N 1
ATOM 6502 C CA . VAL B 1 292 ? 10.641 36.594 18.672 1 87.12 292 VAL B CA 1
ATOM 6503 C C . VAL B 1 292 ? 10.617 38.125 18.656 1 87.12 292 VAL B C 1
ATOM 6505 O O . VAL B 1 292 ? 10.305 38.75 19.672 1 87.12 292 VAL B O 1
ATOM 6508 N N . HIS B 1 293 ? 11.016 38.688 17.547 1 87.19 293 HIS B N 1
ATOM 6509 C CA . HIS B 1 293 ? 10.938 40.125 17.281 1 87.19 293 HIS B CA 1
ATOM 6510 C C . HIS B 1 293 ? 10.586 40.406 15.828 1 87.19 293 HIS B C 1
ATOM 6512 O O . HIS B 1 293 ? 10.562 39.469 15.008 1 87.19 293 HIS B O 1
ATOM 6518 N N . ASP B 1 294 ? 10.352 41.562 15.484 1 83.62 294 ASP B N 1
ATOM 6519 C CA . ASP B 1 294 ? 9.812 41.938 14.18 1 83.62 294 ASP B CA 1
ATOM 6520 C C . ASP B 1 294 ? 10.805 41.625 13.062 1 83.62 294 ASP B C 1
ATOM 6522 O O . ASP B 1 294 ? 10.398 41.344 11.922 1 83.62 294 ASP B O 1
ATOM 6526 N N . GLU B 1 295 ? 12.039 41.594 13.367 1 89.56 295 GLU B N 1
ATOM 6527 C CA . GLU B 1 295 ? 13.047 41.375 12.336 1 89.56 295 GLU B CA 1
ATOM 6528 C C . GLU B 1 295 ? 13.375 39.875 12.203 1 89.56 295 GLU B C 1
ATOM 6530 O O . GLU B 1 295 ? 14.164 39.5 11.344 1 89.56 295 GLU B O 1
ATOM 6535 N N . ASP B 1 296 ? 12.703 39.125 13.031 1 92.19 296 ASP B N 1
ATOM 6536 C CA . ASP B 1 296 ? 12.938 37.688 13.008 1 92.19 296 ASP B CA 1
ATOM 6537 C C . ASP B 1 296 ? 12.359 37.062 11.75 1 92.19 296 ASP B C 1
ATOM 6539 O O . ASP B 1 296 ? 11.18 37.219 11.445 1 92.19 296 ASP B O 1
ATOM 6543 N N . ARG B 1 297 ? 13.32 36.438 10.938 1 94.12 297 ARG B N 1
ATOM 6544 C CA . ARG B 1 297 ? 12.914 35.812 9.68 1 94.12 297 ARG B CA 1
ATOM 6545 C C . ARG B 1 297 ? 13.344 34.344 9.609 1 94.12 297 ARG B C 1
ATOM 6547 O O . ARG B 1 297 ? 14.18 33.906 10.398 1 94.12 297 ARG B O 1
ATOM 6554 N N . MET B 1 298 ? 12.75 33.656 8.688 1 95.25 298 MET B N 1
ATOM 6555 C CA . MET B 1 298 ? 13.125 32.281 8.492 1 95.25 298 MET B CA 1
ATOM 6556 C C . MET B 1 298 ? 13.047 31.875 7.023 1 95.25 298 MET B C 1
ATOM 6558 O O . MET B 1 298 ? 12.422 32.594 6.227 1 95.25 298 MET B O 1
ATOM 6562 N N . ASN B 1 299 ? 13.75 30.812 6.664 1 96.38 299 ASN B N 1
ATOM 6563 C CA . ASN B 1 299 ? 13.672 30.203 5.34 1 96.38 299 ASN B CA 1
ATOM 6564 C C . ASN B 1 299 ? 12.812 28.938 5.352 1 96.38 299 ASN B C 1
ATOM 6566 O O . ASN B 1 299 ? 12.898 28.125 6.273 1 96.38 299 ASN B O 1
ATOM 6570 N N . VAL B 1 300 ? 11.961 28.859 4.359 1 97.56 300 VAL B N 1
ATOM 6571 C CA . VAL B 1 300 ? 11.047 27.719 4.293 1 97.56 300 VAL B CA 1
ATOM 6572 C C . VAL B 1 300 ? 11.359 26.891 3.057 1 97.56 300 VAL B C 1
ATOM 6574 O O . VAL B 1 300 ? 11.523 27.422 1.958 1 97.56 300 VAL B O 1
ATOM 6577 N N . TYR B 1 301 ? 11.516 25.625 3.254 1 97.38 301 TYR B N 1
ATOM 6578 C CA . TYR B 1 301 ? 11.773 24.672 2.182 1 97.38 301 TYR B CA 1
ATOM 6579 C C . TYR B 1 301 ? 10.648 23.641 2.088 1 97.38 301 TYR B C 1
ATOM 6581 O O . TYR B 1 301 ? 10.375 22.922 3.051 1 97.38 301 TYR B O 1
ATOM 6589 N N . ILE B 1 302 ? 10.039 23.547 0.936 1 97.06 302 ILE B N 1
ATOM 6590 C CA . ILE B 1 302 ? 8.891 22.656 0.766 1 97.06 302 ILE B CA 1
ATOM 6591 C C . ILE B 1 302 ? 9.188 21.641 -0.333 1 97.06 302 ILE B C 1
ATOM 6593 O O . ILE B 1 302 ? 9.703 21.984 -1.396 1 97.06 302 ILE B O 1
ATOM 6597 N N . LYS B 1 303 ? 8.891 20.391 -0.073 1 94.88 303 LYS B N 1
ATOM 6598 C CA . LYS B 1 303 ? 9.031 19.375 -1.113 1 94.88 303 LYS B CA 1
ATOM 6599 C C . LYS B 1 303 ? 8.07 19.625 -2.266 1 94.88 303 LYS B C 1
ATOM 6601 O O . LYS B 1 303 ? 6.863 19.781 -2.051 1 94.88 303 LYS B O 1
ATOM 6606 N N . ASN B 1 304 ? 8.641 19.641 -3.402 1 92.44 304 ASN B N 1
ATOM 6607 C CA . ASN B 1 304 ? 7.848 19.906 -4.598 1 92.44 304 ASN B CA 1
ATOM 6608 C C . ASN B 1 304 ? 7 18.703 -4.996 1 92.44 304 ASN B C 1
ATOM 6610 O O . ASN B 1 304 ? 7.383 17.547 -4.742 1 92.44 304 ASN B O 1
ATOM 6614 N N . ILE B 1 305 ? 5.832 18.969 -5.531 1 89.38 305 ILE B N 1
ATOM 6615 C CA . ILE B 1 305 ? 4.977 17.953 -6.148 1 89.38 305 ILE B CA 1
ATOM 6616 C C . ILE B 1 305 ? 4.762 18.297 -7.621 1 89.38 305 ILE B C 1
ATOM 6618 O O . ILE B 1 305 ? 4.133 19.312 -7.949 1 89.38 305 ILE B O 1
ATOM 6622 N N . ASN B 1 306 ? 5.207 17.438 -8.453 1 84.5 306 ASN B N 1
ATOM 6623 C CA . ASN B 1 306 ? 5.094 17.75 -9.875 1 84.5 306 ASN B CA 1
ATOM 6624 C C . ASN B 1 306 ? 3.699 17.438 -10.406 1 84.5 306 ASN B C 1
ATOM 6626 O O . ASN B 1 306 ? 2.898 16.797 -9.719 1 84.5 306 ASN B O 1
ATOM 6630 N N . ASN B 1 307 ? 3.453 17.812 -11.594 1 84.12 307 ASN B N 1
ATOM 6631 C CA . ASN B 1 307 ? 2.125 17.688 -12.188 1 84.12 307 ASN B CA 1
ATOM 6632 C C . ASN B 1 307 ? 1.744 16.234 -12.414 1 84.12 307 ASN B C 1
ATOM 6634 O O . ASN B 1 307 ? 0.571 15.867 -12.32 1 84.12 307 ASN B O 1
ATOM 6638 N N . ASN B 1 308 ? 2.717 15.398 -12.703 1 79.94 308 ASN B N 1
ATOM 6639 C CA . ASN B 1 308 ? 2.43 13.984 -12.883 1 79.94 308 ASN B CA 1
ATOM 6640 C C . ASN B 1 308 ? 1.937 13.344 -11.586 1 79.94 308 ASN B C 1
ATOM 6642 O O . ASN B 1 308 ? 0.977 12.57 -11.602 1 79.94 308 ASN B O 1
ATOM 6646 N N . SER B 1 309 ? 2.604 13.695 -10.578 1 83.75 309 SER B N 1
ATOM 6647 C CA . SER B 1 309 ? 2.18 13.188 -9.273 1 83.75 309 SER B CA 1
ATOM 6648 C C . SER B 1 309 ? 0.788 13.695 -8.906 1 83.75 309 SER B C 1
ATOM 6650 O O . SER B 1 309 ? -0.046 12.93 -8.414 1 83.75 309 SER B O 1
ATOM 6652 N N . LEU B 1 310 ? 0.565 14.922 -9.156 1 88 310 LEU B N 1
ATOM 6653 C CA . LEU B 1 310 ? -0.74 15.516 -8.875 1 88 310 LEU B CA 1
ATOM 6654 C C . LEU B 1 310 ? -1.827 14.852 -9.719 1 88 310 LEU B C 1
ATOM 6656 O O . LEU B 1 310 ? -2.941 14.633 -9.234 1 88 310 LEU B O 1
ATOM 6660 N N . GLY B 1 311 ? -1.509 14.617 -10.93 1 85 311 GLY B N 1
ATOM 6661 C CA . GLY B 1 311 ? -2.432 13.883 -11.781 1 85 311 GLY B CA 1
ATOM 6662 C C . GLY B 1 311 ? -2.773 12.508 -11.25 1 85 311 GLY B C 1
ATOM 6663 O O . GLY B 1 311 ? -3.93 12.078 -11.305 1 85 311 GLY B O 1
ATOM 6664 N N . GLY B 1 312 ? -1.75 11.844 -10.758 1 84.94 312 GLY B N 1
ATOM 6665 C CA . GLY B 1 312 ? -1.973 10.547 -10.141 1 84.94 312 GLY B CA 1
ATOM 6666 C C . GLY B 1 312 ? -2.9 10.609 -8.945 1 84.94 312 GLY B C 1
ATOM 6667 O O . GLY B 1 312 ? -3.803 9.781 -8.805 1 84.94 312 GLY B O 1
ATOM 6668 N N . PHE B 1 313 ? -2.686 11.633 -8.156 1 86.31 313 PHE B N 1
ATOM 6669 C CA . PHE B 1 313 ? -3.568 11.828 -7.012 1 86.31 313 PHE B CA 1
ATOM 6670 C C . PHE B 1 313 ? -5.004 12.07 -7.469 1 86.31 313 PHE B C 1
ATOM 6672 O O . PHE B 1 313 ? -5.941 11.484 -6.922 1 86.31 313 PHE B O 1
ATOM 6679 N N . MET B 1 314 ? -5.105 12.875 -8.438 1 90 314 MET B N 1
ATOM 6680 C CA . MET B 1 314 ? -6.426 13.242 -8.938 1 90 314 MET B CA 1
ATOM 6681 C C . MET B 1 314 ? -7.168 12.023 -9.469 1 90 314 MET B C 1
ATOM 6683 O O . MET B 1 314 ? -8.367 11.859 -9.219 1 90 314 MET B O 1
ATOM 6687 N N . THR B 1 315 ? -6.488 11.211 -10.211 1 89.38 315 THR B N 1
ATOM 6688 C CA . THR B 1 315 ? -7.102 10.008 -10.766 1 89.38 315 THR B CA 1
ATOM 6689 C C . THR B 1 315 ? -7.59 9.086 -9.656 1 89.38 315 THR B C 1
ATOM 6691 O O . THR B 1 315 ? -8.703 8.555 -9.727 1 89.38 315 THR B O 1
ATOM 6694 N N . LYS B 1 316 ? -6.805 8.938 -8.742 1 87.31 316 LYS B N 1
ATOM 6695 C CA . LYS B 1 316 ? -7.18 8.102 -7.609 1 87.31 316 LYS B CA 1
ATOM 6696 C C . LYS B 1 316 ? -8.406 8.664 -6.891 1 87.31 316 LYS B C 1
ATOM 6698 O O . LYS B 1 316 ? -9.328 7.918 -6.551 1 87.31 316 LYS B O 1
ATOM 6703 N N . TYR B 1 317 ? -8.383 9.953 -6.629 1 89.25 317 TYR B N 1
ATOM 6704 C CA . TYR B 1 317 ? -9.492 10.602 -5.93 1 89.25 317 TYR B CA 1
ATOM 6705 C C . TYR B 1 317 ? -10.773 10.516 -6.746 1 89.25 317 TYR B C 1
ATOM 6707 O O . TYR B 1 317 ? -11.859 10.305 -6.191 1 89.25 317 TYR B O 1
ATOM 6715 N N . LYS B 1 318 ? -10.648 10.656 -8.023 1 92.5 318 LYS B N 1
ATOM 6716 C CA . LYS B 1 318 ? -11.812 10.57 -8.898 1 92.5 318 LYS B CA 1
ATOM 6717 C C . LYS B 1 318 ? -12.438 9.18 -8.852 1 92.5 318 LYS B C 1
ATOM 6719 O O . LYS B 1 318 ? -13.656 9.039 -8.852 1 92.5 318 LYS B O 1
ATOM 6724 N N . LYS B 1 319 ? -11.625 8.227 -8.805 1 89.94 319 LYS B N 1
ATOM 6725 C CA . LYS B 1 319 ? -12.117 6.859 -8.703 1 89.94 319 LYS B CA 1
ATOM 6726 C C . LYS B 1 319 ? -12.891 6.648 -7.402 1 89.94 319 LYS B C 1
ATOM 6728 O O . LYS B 1 319 ? -13.961 6.031 -7.406 1 89.94 319 LYS B O 1
ATOM 6733 N N . ASN B 1 320 ? -12.336 7.188 -6.379 1 87.5 320 ASN B N 1
ATOM 6734 C CA . ASN B 1 320 ? -12.992 7.082 -5.082 1 87.5 320 ASN B CA 1
ATOM 6735 C C . ASN B 1 320 ? -14.336 7.801 -5.07 1 87.5 320 ASN B C 1
ATOM 6737 O O . ASN B 1 320 ? -15.328 7.273 -4.559 1 87.5 320 ASN B O 1
ATOM 6741 N N . VAL B 1 321 ? -14.336 8.938 -5.645 1 92.62 321 VAL B N 1
ATOM 6742 C CA . VAL B 1 321 ? -15.547 9.758 -5.656 1 92.62 321 VAL B CA 1
ATOM 6743 C C . VAL B 1 321 ? -16.594 9.133 -6.57 1 92.62 321 VAL B C 1
ATOM 6745 O O . VAL B 1 321 ? -17.797 9.211 -6.297 1 92.62 321 VAL B O 1
ATOM 6748 N N . ALA B 1 322 ? -16.156 8.5 -7.598 1 93.94 322 ALA B N 1
ATOM 6749 C CA . ALA B 1 322 ? -17.094 7.887 -8.539 1 93.94 322 ALA B CA 1
ATOM 6750 C C . ALA B 1 322 ? -17.922 6.801 -7.863 1 93.94 322 ALA B C 1
ATOM 6752 O O . ALA B 1 322 ? -19.141 6.727 -8.062 1 93.94 322 ALA B O 1
ATOM 6753 N N . MET B 1 323 ? -17.312 6.031 -7.133 1 92.94 323 MET B N 1
ATOM 6754 C CA . MET B 1 323 ? -18.016 4.957 -6.438 1 92.94 323 MET B CA 1
ATOM 6755 C C . MET B 1 323 ? -19.016 5.523 -5.426 1 92.94 323 MET B C 1
ATOM 6757 O O . MET B 1 323 ? -20.172 5.117 -5.395 1 92.94 323 MET B O 1
ATOM 6761 N N . ALA B 1 324 ? -18.531 6.461 -4.602 1 93.44 324 ALA B N 1
ATOM 6762 C CA . ALA B 1 324 ? -19.406 7.094 -3.617 1 93.44 324 ALA B CA 1
ATOM 6763 C C . ALA B 1 324 ? -20.531 7.883 -4.301 1 93.44 324 ALA B C 1
ATOM 6765 O O . ALA B 1 324 ? -21.656 7.895 -3.826 1 93.44 324 ALA B O 1
ATOM 6766 N N . GLY B 1 325 ? -20.156 8.508 -5.367 1 94.75 325 GLY B N 1
ATOM 6767 C CA . GLY B 1 325 ? -21.141 9.25 -6.129 1 94.75 325 GLY B CA 1
ATOM 6768 C C . GLY B 1 325 ? -22.234 8.367 -6.695 1 94.75 325 GLY B C 1
ATOM 6769 O O . GLY B 1 325 ? -23.422 8.742 -6.684 1 94.75 325 GLY B O 1
ATOM 6770 N N . TYR B 1 326 ? -21.891 7.223 -7.223 1 95.69 326 TYR B N 1
ATOM 6771 C CA . TYR B 1 326 ? -22.891 6.266 -7.707 1 95.69 326 TYR B CA 1
ATOM 6772 C C . TYR B 1 326 ? -23.812 5.816 -6.578 1 95.69 326 TYR B C 1
ATOM 6774 O O . TYR B 1 326 ? -25.031 5.758 -6.754 1 95.69 326 TYR B O 1
ATOM 6782 N N . PHE B 1 327 ? -23.281 5.539 -5.48 1 95 327 PHE B N 1
ATOM 6783 C CA . PHE B 1 327 ? -24.062 5.078 -4.332 1 95 327 PHE B CA 1
ATOM 6784 C C . PHE B 1 327 ? -25.047 6.145 -3.885 1 95 327 PHE B C 1
ATOM 6786 O O . PHE B 1 327 ? -26.156 5.824 -3.451 1 95 327 PHE B O 1
ATOM 6793 N N . ARG B 1 328 ? -24.578 7.395 -3.955 1 93.81 328 ARG B N 1
ATOM 6794 C CA . ARG B 1 328 ? -25.438 8.508 -3.549 1 93.81 328 ARG B CA 1
ATOM 6795 C C . ARG B 1 328 ? -26.703 8.562 -4.387 1 93.81 328 ARG B C 1
ATOM 6797 O O . ARG B 1 328 ? -27.75 9.016 -3.914 1 93.81 328 ARG B O 1
ATOM 6804 N N . LYS B 1 329 ? -26.688 8.039 -5.59 1 95.19 329 LYS B N 1
ATOM 6805 C CA . LYS B 1 329 ? -27.781 8.211 -6.531 1 95.19 329 LYS B CA 1
ATOM 6806 C C . LYS B 1 329 ? -28.531 6.895 -6.742 1 95.19 329 LYS B C 1
ATOM 6808 O O . LYS B 1 329 ? -29.547 6.859 -7.438 1 95.19 329 LYS B O 1
ATOM 6813 N N . HIS B 1 330 ? -28.062 5.82 -6.215 1 95.94 330 HIS B N 1
ATOM 6814 C CA . HIS B 1 330 ? -28.641 4.508 -6.48 1 95.94 330 HIS B CA 1
ATOM 6815 C C . HIS B 1 330 ? -28.906 3.752 -5.184 1 95.94 330 HIS B C 1
ATOM 6817 O O . HIS B 1 330 ? -28.422 4.145 -4.117 1 95.94 330 HIS B O 1
ATOM 6823 N N . THR B 1 331 ? -29.656 2.729 -5.305 1 95.62 331 THR B N 1
ATOM 6824 C CA . THR B 1 331 ? -29.969 1.892 -4.152 1 95.62 331 THR B CA 1
ATOM 6825 C C . THR B 1 331 ? -28.797 0.97 -3.82 1 95.62 331 THR B C 1
ATOM 6827 O O . THR B 1 331 ? -27.859 0.854 -4.602 1 95.62 331 THR B O 1
ATOM 6830 N N . ILE B 1 332 ? -28.906 0.387 -2.67 1 95.62 332 ILE B N 1
ATOM 6831 C CA . ILE B 1 332 ? -27.859 -0.534 -2.242 1 95.62 332 ILE B CA 1
ATOM 6832 C C . ILE B 1 332 ? -27.797 -1.731 -3.188 1 95.62 332 ILE B C 1
ATOM 6834 O O . ILE B 1 332 ? -26.719 -2.201 -3.543 1 95.62 332 ILE B O 1
ATOM 6838 N N . LYS B 1 333 ? -28.938 -2.225 -3.566 1 94.12 333 LYS B N 1
ATOM 6839 C CA . LYS B 1 333 ? -28.984 -3.346 -4.5 1 94.12 333 LYS B CA 1
ATOM 6840 C C . LYS B 1 333 ? -28.297 -3.006 -5.812 1 94.12 333 LYS B C 1
ATOM 6842 O O . LYS B 1 333 ? -27.453 -3.779 -6.297 1 94.12 333 LYS B O 1
ATOM 6847 N N . GLU B 1 334 ? -28.562 -1.842 -6.355 1 94.06 334 GLU B N 1
ATOM 6848 C CA . GLU B 1 334 ? -27.938 -1.39 -7.59 1 94.06 334 GLU B CA 1
ATOM 6849 C C . GLU B 1 334 ? -26.422 -1.231 -7.406 1 94.06 334 GLU B C 1
ATOM 6851 O O . GLU B 1 334 ? -25.641 -1.55 -8.305 1 94.06 334 GLU B O 1
ATOM 6856 N N . PHE B 1 335 ? -26.141 -0.756 -6.25 1 94.94 335 PHE B N 1
ATOM 6857 C CA . PHE B 1 335 ? -24.734 -0.526 -5.945 1 94.94 335 PHE B CA 1
ATOM 6858 C C . PHE B 1 335 ? -23.969 -1.841 -5.926 1 94.94 335 PHE B C 1
ATOM 6860 O O . PHE B 1 335 ? -22.875 -1.936 -6.492 1 94.94 335 PHE B O 1
ATOM 6867 N N . ILE B 1 336 ? -24.516 -2.797 -5.324 1 93.12 336 ILE B N 1
ATOM 6868 C CA . ILE B 1 336 ? -23.859 -4.098 -5.211 1 93.12 336 ILE B CA 1
ATOM 6869 C C . ILE B 1 336 ? -23.75 -4.746 -6.59 1 93.12 336 ILE B C 1
ATOM 6871 O O . ILE B 1 336 ? -22.766 -5.418 -6.898 1 93.12 336 ILE B O 1
ATOM 6875 N N . GLU B 1 337 ? -24.703 -4.543 -7.402 1 90 337 GLU B N 1
ATOM 6876 C CA . GLU B 1 337 ? -24.703 -5.109 -8.75 1 90 337 GLU B CA 1
ATOM 6877 C C . GLU B 1 337 ? -23.641 -4.453 -9.625 1 90 337 GLU B C 1
ATOM 6879 O O . GLU B 1 337 ? -23 -5.117 -10.445 1 90 337 GLU B O 1
ATOM 6884 N N . ARG B 1 338 ? -23.5 -3.141 -9.406 1 90.75 338 ARG B N 1
ATOM 6885 C CA . ARG B 1 338 ? -22.516 -2.398 -10.203 1 90.75 338 ARG B CA 1
ATOM 6886 C C . ARG B 1 338 ? -21.094 -2.684 -9.734 1 90.75 338 ARG B C 1
ATOM 6888 O O . ARG B 1 338 ? -20.172 -2.734 -10.547 1 90.75 338 ARG B O 1
ATOM 6895 N N . TYR B 1 339 ? -20.953 -2.758 -8.422 1 89.56 339 TYR B N 1
ATOM 6896 C CA . TYR B 1 339 ? -19.641 -2.973 -7.832 1 89.56 339 TYR B CA 1
ATOM 6897 C C . TYR B 1 339 ? -19.609 -4.25 -7.004 1 89.56 339 TYR B C 1
ATOM 6899 O O . TYR B 1 339 ? -19.375 -4.211 -5.797 1 89.56 339 TYR B O 1
ATOM 6907 N N . PRO B 1 340 ? -19.75 -5.371 -7.707 1 87.56 340 PRO B N 1
ATOM 6908 C CA . PRO B 1 340 ? -19.781 -6.621 -6.941 1 87.56 340 PRO B CA 1
ATOM 6909 C C . PRO B 1 340 ? -18.422 -6.98 -6.359 1 87.56 340 PRO B C 1
ATOM 6911 O O . PRO B 1 340 ? -17.422 -7.012 -7.09 1 87.56 340 PRO B O 1
ATOM 6914 N N . ARG B 1 341 ? -18.359 -7.184 -5.082 1 87.25 341 ARG B N 1
ATOM 6915 C CA . ARG B 1 341 ? -17.188 -7.652 -4.348 1 87.25 341 ARG B CA 1
ATOM 6916 C C . ARG B 1 341 ? -16.047 -6.648 -4.453 1 87.25 341 ARG B C 1
ATOM 6918 O O . ARG B 1 341 ? -14.875 -7.035 -4.469 1 87.25 341 ARG B O 1
ATOM 6925 N N . LYS B 1 342 ? -16.453 -5.453 -4.645 1 86.12 342 LYS B N 1
ATOM 6926 C CA . LYS B 1 342 ? -15.445 -4.395 -4.688 1 86.12 342 LYS B CA 1
ATOM 6927 C C . LYS B 1 342 ? -15.398 -3.623 -3.371 1 86.12 342 LYS B C 1
ATOM 6929 O O . LYS B 1 342 ? -16.438 -3.367 -2.76 1 86.12 342 LYS B O 1
ATOM 6934 N N . LEU B 1 343 ? -14.195 -3.336 -3.045 1 85.75 343 LEU B N 1
ATOM 6935 C CA . LEU B 1 343 ? -14 -2.596 -1.804 1 85.75 343 LEU B CA 1
ATOM 6936 C C . LEU B 1 343 ? -13.891 -1.099 -2.074 1 85.75 343 LEU B C 1
ATOM 6938 O O . LEU B 1 343 ? -13.266 -0.686 -3.055 1 85.75 343 LEU B O 1
ATOM 6942 N N . ASP B 1 344 ? -14.547 -0.408 -1.23 1 86.81 344 ASP B N 1
ATOM 6943 C CA . ASP B 1 344 ? -14.32 1.034 -1.222 1 86.81 344 ASP B CA 1
ATOM 6944 C C . ASP B 1 344 ? -13.086 1.393 -0.392 1 86.81 344 ASP B C 1
ATOM 6946 O O . ASP B 1 344 ? -13.195 1.646 0.81 1 86.81 344 ASP B O 1
ATOM 6950 N N . TYR B 1 345 ? -12.117 1.561 -0.992 1 81.56 345 TYR B N 1
ATOM 6951 C CA . TYR B 1 345 ? -10.852 1.784 -0.298 1 81.56 345 TYR B CA 1
ATOM 6952 C C . TYR B 1 345 ? -10.812 3.17 0.337 1 81.56 345 TYR B C 1
ATOM 6954 O O . TYR B 1 345 ? -9.992 3.436 1.219 1 81.56 345 TYR B O 1
ATOM 6962 N N . SER B 1 346 ? -11.656 4.02 -0.101 1 82.81 346 SER B N 1
ATOM 6963 C CA . SER B 1 346 ? -11.711 5.352 0.492 1 82.81 346 SER B CA 1
ATOM 6964 C C . SER B 1 346 ? -12.406 5.324 1.849 1 82.81 346 SER B C 1
ATOM 6966 O O . SER B 1 346 ? -12.297 6.277 2.625 1 82.81 346 SER B O 1
ATOM 6968 N N . LYS B 1 347 ? -13.18 4.348 2.1 1 87.44 347 LYS B N 1
ATOM 6969 C CA . LYS B 1 347 ? -13.922 4.16 3.346 1 87.44 347 LYS B CA 1
ATOM 6970 C C . LYS B 1 347 ? -15.023 5.203 3.498 1 87.44 347 LYS B C 1
ATOM 6972 O O . LYS B 1 347 ? -15.43 5.523 4.613 1 87.44 347 LYS B O 1
ATOM 6977 N N . MET B 1 348 ? -15.43 5.781 2.424 1 90.56 348 MET B N 1
ATOM 6978 C CA . MET B 1 348 ? -16.5 6.773 2.479 1 90.56 348 MET B CA 1
ATOM 6979 C C . MET B 1 348 ? -17.844 6.102 2.707 1 90.56 348 MET B C 1
ATOM 6981 O O . MET B 1 348 ? -18.75 6.707 3.277 1 90.56 348 MET B O 1
ATOM 6985 N N . ILE B 1 349 ? -17.953 4.906 2.182 1 93.06 349 ILE B N 1
ATOM 6986 C CA . ILE B 1 349 ? -19.188 4.152 2.346 1 93.06 349 ILE B CA 1
ATOM 6987 C C . ILE B 1 349 ? -19.047 3.178 3.514 1 93.06 349 ILE B C 1
ATOM 6989 O O . ILE B 1 349 ? -18.094 2.395 3.564 1 93.06 349 ILE B O 1
ATOM 6993 N N . TYR B 1 350 ? -19.891 3.326 4.477 1 92.62 350 TYR B N 1
ATOM 6994 C CA . TYR B 1 350 ? -19.75 2.465 5.645 1 92.62 350 TYR B CA 1
ATOM 6995 C C . TYR B 1 350 ? -21.078 1.808 6 1 92.62 350 TYR B C 1
ATOM 6997 O O . TYR B 1 350 ? -22.141 2.289 5.605 1 92.62 350 TYR B O 1
ATOM 7005 N N . ASP B 1 351 ? -21 0.719 6.734 1 93.62 351 ASP B N 1
ATOM 7006 C CA . ASP B 1 351 ? -22.156 -0.082 7.117 1 93.62 351 ASP B CA 1
ATOM 7007 C C . ASP B 1 351 ? -22.828 0.486 8.359 1 93.62 351 ASP B C 1
ATOM 7009 O O . ASP B 1 351 ? -22.156 0.984 9.266 1 93.62 351 ASP B O 1
ATOM 7013 N N . VAL B 1 352 ? -24.141 0.432 8.375 1 92.88 352 VAL B N 1
ATOM 7014 C CA . VAL B 1 352 ? -24.922 0.833 9.539 1 92.88 352 VAL B CA 1
ATOM 7015 C C . VAL B 1 352 ? -25.875 -0.296 9.93 1 92.88 352 VAL B C 1
ATOM 7017 O O . VAL B 1 352 ? -26.531 -0.888 9.07 1 92.88 352 VAL B O 1
ATOM 7020 N N . ALA B 1 353 ? -25.875 -0.546 11.172 1 92.12 353 ALA B N 1
ATOM 7021 C CA . ALA B 1 353 ? -26.734 -1.613 11.68 1 92.12 353 ALA B CA 1
ATOM 7022 C C . ALA B 1 353 ? -28.203 -1.222 11.578 1 92.12 353 ALA B C 1
ATOM 7024 O O . ALA B 1 353 ? -28.547 -0.049 11.742 1 92.12 353 ALA B O 1
ATOM 7025 N N . VAL B 1 354 ? -29.031 -2.189 11.305 1 93 354 VAL B N 1
ATOM 7026 C CA . VAL B 1 354 ? -30.484 -2.006 11.281 1 93 354 VAL B CA 1
ATOM 7027 C C . VAL B 1 354 ? -31.141 -2.975 12.266 1 93 354 VAL B C 1
ATOM 7029 O O . VAL B 1 354 ? -30.453 -3.703 12.984 1 93 354 VAL B O 1
ATOM 7032 N N . ASP B 1 355 ? -32.406 -2.914 12.297 1 90.19 355 ASP B N 1
ATOM 7033 C CA . ASP B 1 355 ? -33.125 -3.729 13.258 1 90.19 355 ASP B CA 1
ATOM 7034 C C . ASP B 1 355 ? -32.969 -5.215 12.961 1 90.19 355 ASP B C 1
ATOM 7036 O O . ASP B 1 355 ? -32.781 -6.023 13.875 1 90.19 355 ASP B O 1
ATOM 7040 N N . ASP B 1 356 ? -33.031 -5.57 11.672 1 90.44 356 ASP B N 1
ATOM 7041 C CA . ASP B 1 356 ? -32.75 -6.957 11.289 1 90.44 356 ASP B CA 1
ATOM 7042 C C . ASP B 1 356 ? -31.281 -7.312 11.523 1 90.44 356 ASP B C 1
ATOM 7044 O O . ASP B 1 356 ? -30.391 -6.758 10.883 1 90.44 356 ASP B O 1
ATOM 7048 N N . GLU B 1 357 ? -31.047 -8.234 12.367 1 91.69 357 GLU B N 1
ATOM 7049 C CA . GLU B 1 357 ? -29.703 -8.539 12.852 1 91.69 357 GLU B CA 1
ATOM 7050 C C . GLU B 1 357 ? -28.844 -9.125 11.734 1 91.69 357 GLU B C 1
ATOM 7052 O O . GLU B 1 357 ? -27.609 -9.195 11.859 1 91.69 357 GLU B O 1
ATOM 7057 N N . ASN B 1 358 ? -29.422 -9.547 10.664 1 92.5 358 ASN B N 1
ATOM 7058 C CA . ASN B 1 358 ? -28.641 -10.188 9.602 1 92.5 358 ASN B CA 1
ATOM 7059 C C . ASN B 1 358 ? -28.578 -9.312 8.352 1 92.5 358 ASN B C 1
ATOM 7061 O O . ASN B 1 358 ? -28.188 -9.781 7.281 1 92.5 358 ASN B O 1
ATOM 7065 N N . LYS B 1 359 ? -29.031 -8.055 8.562 1 94.25 359 LYS B N 1
ATOM 7066 C CA . LYS B 1 359 ? -28.969 -7.105 7.457 1 94.25 359 LYS B CA 1
ATOM 7067 C C . LYS B 1 359 ? -28.375 -5.773 7.914 1 94.25 359 LYS B C 1
ATOM 7069 O O . LYS B 1 359 ? -28.219 -5.535 9.117 1 94.25 359 LYS B O 1
ATOM 7074 N N . CYS B 1 360 ? -27.922 -5.059 7.008 1 95.19 360 CYS B N 1
ATOM 7075 C CA . CYS B 1 360 ? -27.422 -3.725 7.305 1 95.19 360 CYS B CA 1
ATOM 7076 C C . CYS B 1 360 ? -27.688 -2.77 6.148 1 95.19 360 CYS B C 1
ATOM 7078 O O . CYS B 1 360 ? -28.156 -3.188 5.086 1 95.19 360 CYS B O 1
ATOM 7080 N N . THR B 1 361 ? -27.625 -1.571 6.445 1 95.62 361 THR B N 1
ATOM 7081 C CA . THR B 1 361 ? -27.688 -0.541 5.414 1 95.62 361 THR B CA 1
ATOM 7082 C C . THR B 1 361 ? -26.344 0.183 5.293 1 95.62 361 THR B C 1
ATOM 7084 O O . THR B 1 361 ? -25.375 -0.203 5.938 1 95.62 361 THR B O 1
ATOM 7087 N N . LYS B 1 362 ? -26.25 1.041 4.316 1 95.25 362 LYS B N 1
ATOM 7088 C CA . LYS B 1 362 ? -25.016 1.769 4.086 1 95.25 362 LYS B CA 1
ATOM 7089 C C . LYS B 1 362 ? -25.25 3.273 4.02 1 95.25 362 LYS B C 1
ATOM 7091 O O . LYS B 1 362 ? -26.344 3.713 3.627 1 95.25 362 LYS B O 1
ATOM 7096 N N . LYS B 1 363 ? -24.281 4.012 4.504 1 93.94 363 LYS B N 1
ATOM 7097 C CA . LYS B 1 363 ? -24.312 5.469 4.438 1 93.94 363 LYS B CA 1
ATOM 7098 C C . LYS B 1 363 ? -23 6.027 3.904 1 93.94 363 LYS B C 1
ATOM 7100 O O . LYS B 1 363 ? -22 5.301 3.801 1 93.94 363 LYS B O 1
ATOM 7105 N N . ILE B 1 364 ? -23.078 7.238 3.51 1 93.12 364 ILE B N 1
ATOM 7106 C CA . ILE B 1 364 ? -21.906 7.902 2.965 1 93.12 364 ILE B CA 1
ATOM 7107 C C . ILE B 1 364 ? -21.375 8.93 3.967 1 93.12 364 ILE B C 1
ATOM 7109 O O . ILE B 1 364 ? -22.156 9.648 4.594 1 93.12 364 ILE B O 1
ATOM 7113 N N . ASN B 1 365 ? -20.062 8.875 4.207 1 91.75 365 ASN B N 1
ATOM 7114 C CA . ASN B 1 365 ? -19.391 9.977 4.898 1 91.75 365 ASN B CA 1
ATOM 7115 C C . ASN B 1 365 ? -19.344 11.234 4.031 1 91.75 365 ASN B C 1
ATOM 7117 O O . ASN B 1 365 ? -18.406 11.43 3.266 1 91.75 365 ASN B O 1
ATOM 7121 N N . GLU B 1 366 ? -20.25 12.055 4.254 1 90 366 GLU B N 1
ATOM 7122 C CA . GLU B 1 366 ? -20.438 13.219 3.393 1 90 366 GLU B CA 1
ATOM 7123 C C . GLU B 1 366 ? -19.266 14.188 3.512 1 90 366 GLU B C 1
ATOM 7125 O O . GLU B 1 366 ? -18.906 14.859 2.545 1 90 366 GLU B O 1
ATOM 7130 N N . LEU B 1 367 ? -18.75 14.297 4.668 1 89.75 367 LEU B N 1
ATOM 7131 C CA . LEU B 1 367 ? -17.609 15.18 4.883 1 89.75 367 LEU B CA 1
ATOM 7132 C C . LEU B 1 367 ? -16.422 14.75 4.031 1 89.75 367 LEU B C 1
ATOM 7134 O O . LEU B 1 367 ? -15.797 15.578 3.369 1 89.75 367 LEU B O 1
ATOM 7138 N N . MET B 1 368 ? -16.172 13.469 4.027 1 89.06 368 MET B N 1
ATOM 7139 C CA . MET B 1 368 ? -15.055 12.93 3.24 1 89.06 368 MET B CA 1
ATOM 7140 C C . MET B 1 368 ? -15.328 13.078 1.747 1 89.06 368 MET B C 1
ATOM 7142 O O . MET B 1 368 ? -14.422 13.398 0.976 1 89.06 368 MET B O 1
ATOM 7146 N N . TYR B 1 369 ? -16.547 12.758 1.413 1 90.75 369 TYR B N 1
ATOM 7147 C CA . TYR B 1 369 ? -16.938 12.906 0.014 1 90.75 369 TYR B CA 1
ATOM 7148 C C . TYR B 1 369 ? -16.703 14.328 -0.466 1 90.75 369 TYR B C 1
ATOM 7150 O O . TYR B 1 369 ? -16.156 14.555 -1.545 1 90.75 369 TYR B O 1
ATOM 7158 N N . PHE B 1 370 ? -17.062 15.25 0.372 1 90.38 370 PHE B N 1
ATOM 7159 C CA . PHE B 1 370 ? -16.906 16.656 0.051 1 90.38 370 PHE B CA 1
ATOM 7160 C C . PHE B 1 370 ? -15.422 17.031 -0.035 1 90.38 370 PHE B C 1
ATOM 7162 O O . PHE B 1 370 ? -15.023 17.781 -0.923 1 90.38 370 PHE B O 1
ATOM 7169 N N . LYS B 1 371 ? -14.656 16.578 0.815 1 88 371 LYS B N 1
ATOM 7170 C CA . LYS B 1 371 ? -13.227 16.859 0.833 1 88 371 LYS B CA 1
ATOM 7171 C C . LYS B 1 371 ? -12.547 16.359 -0.437 1 88 371 LYS B C 1
ATOM 7173 O O . LYS B 1 371 ? -11.75 17.062 -1.046 1 88 371 LYS B O 1
ATOM 7178 N N . TYR B 1 372 ? -12.906 15.102 -0.805 1 88.31 372 TYR B N 1
ATOM 7179 C CA . TYR B 1 372 ? -12.32 14.539 -2.018 1 88.31 372 TYR B CA 1
ATOM 7180 C C . TYR B 1 372 ? -12.68 15.375 -3.236 1 88.31 372 TYR B C 1
ATOM 7182 O O . TYR B 1 372 ? -11.828 15.641 -4.09 1 88.31 372 TYR B O 1
ATOM 7190 N N . LYS B 1 373 ? -13.914 15.797 -3.297 1 90.31 373 LYS B N 1
ATOM 7191 C CA . LYS B 1 373 ? -14.352 16.609 -4.426 1 90.31 373 LYS B CA 1
ATOM 7192 C C . LYS B 1 373 ? -13.609 17.953 -4.457 1 90.31 373 LYS B C 1
ATOM 7194 O O . LYS B 1 373 ? -13.195 18.406 -5.52 1 90.31 373 LYS B O 1
ATOM 7199 N N . THR B 1 374 ? -13.477 18.516 -3.314 1 89.5 374 THR B N 1
ATOM 7200 C CA . THR B 1 374 ? -12.789 19.797 -3.209 1 89.5 374 THR B CA 1
ATOM 7201 C C . THR B 1 374 ? -11.32 19.656 -3.58 1 89.5 374 THR B C 1
ATOM 7203 O O . THR B 1 374 ? -10.75 20.547 -4.227 1 89.5 374 THR B O 1
ATOM 7206 N N . ASP B 1 375 ? -10.711 18.609 -3.174 1 88.5 375 ASP B N 1
ATOM 7207 C CA . ASP B 1 375 ? -9.305 18.375 -3.49 1 88.5 375 ASP B CA 1
ATOM 7208 C C . ASP B 1 375 ? -9.102 18.188 -4.992 1 88.5 375 ASP B C 1
ATOM 7210 O O . ASP B 1 375 ? -8.109 18.656 -5.551 1 88.5 375 ASP B O 1
ATOM 7214 N N . ILE B 1 376 ? -10.031 17.422 -5.59 1 92.12 376 ILE B N 1
ATOM 7215 C CA . ILE B 1 376 ? -9.945 17.203 -7.031 1 92.12 376 ILE B CA 1
ATOM 7216 C C . ILE B 1 376 ? -9.961 18.547 -7.758 1 92.12 376 ILE B C 1
ATOM 7218 O O . ILE B 1 376 ? -9.141 18.781 -8.656 1 92.12 376 ILE B O 1
ATOM 7222 N N . VAL B 1 377 ? -10.828 19.422 -7.34 1 91.38 377 VAL B N 1
ATOM 7223 C CA . VAL B 1 377 ? -10.938 20.734 -7.949 1 91.38 377 VAL B CA 1
ATOM 7224 C C . VAL B 1 377 ? -9.656 21.531 -7.703 1 91.38 377 VAL B C 1
ATOM 7226 O O . VAL B 1 377 ? -9.156 22.219 -8.602 1 91.38 377 VAL B O 1
ATOM 7229 N N . LEU B 1 378 ? -9.164 21.453 -6.555 1 89.69 378 LEU B N 1
ATOM 7230 C CA . LEU B 1 378 ? -7.93 22.141 -6.207 1 89.69 378 LEU B CA 1
ATOM 7231 C C . LEU B 1 378 ? -6.77 21.656 -7.07 1 89.69 378 LEU B C 1
ATOM 7233 O O . LEU B 1 378 ? -6.031 22.469 -7.641 1 89.69 378 LEU B O 1
ATOM 7237 N N . PHE B 1 379 ? -6.609 20.328 -7.16 1 90.81 379 PHE B N 1
ATOM 7238 C CA . PHE B 1 379 ? -5.523 19.75 -7.945 1 90.81 379 PHE B CA 1
ATOM 7239 C C . PHE B 1 379 ? -5.645 20.156 -9.414 1 90.81 379 PHE B C 1
ATOM 7241 O O . PHE B 1 379 ? -4.645 20.469 -10.062 1 90.81 379 PHE B O 1
ATOM 7248 N N . GLN B 1 380 ? -6.848 20.141 -9.852 1 91.38 380 GLN B N 1
ATOM 7249 C CA . GLN B 1 380 ? -7.082 20.562 -11.227 1 91.38 380 GLN B CA 1
ATOM 7250 C C . GLN B 1 380 ? -6.672 22.016 -11.43 1 91.38 380 GLN B C 1
ATOM 7252 O O . GLN B 1 380 ? -6.055 22.359 -12.438 1 91.38 380 GLN B O 1
ATOM 7257 N N . SER B 1 381 ? -6.945 22.891 -10.516 1 91.69 381 SER B N 1
ATOM 7258 C CA . SER B 1 381 ? -6.59 24.297 -10.602 1 91.69 381 SER B CA 1
ATOM 7259 C C . SER B 1 381 ? -5.078 24.484 -10.57 1 91.69 381 SER B C 1
ATOM 7261 O O . SER B 1 381 ? -4.547 25.391 -11.219 1 91.69 381 SER B O 1
ATOM 7263 N N . ILE B 1 382 ? -4.418 23.688 -9.867 1 91.12 382 ILE B N 1
ATOM 7264 C CA . ILE B 1 382 ? -2.967 23.781 -9.758 1 91.12 382 ILE B CA 1
ATOM 7265 C C . ILE B 1 382 ? -2.32 23.328 -11.062 1 91.12 382 ILE B C 1
ATOM 7267 O O . ILE B 1 382 ? -1.429 24 -11.586 1 91.12 382 ILE B O 1
ATOM 7271 N N . VAL B 1 383 ? -2.787 22.188 -11.547 1 87.88 383 VAL B N 1
ATOM 7272 C CA . VAL B 1 383 ? -2.232 21.625 -12.773 1 87.88 383 VAL B CA 1
ATOM 7273 C C . VAL B 1 383 ? -2.475 22.578 -13.938 1 87.88 383 VAL B C 1
ATOM 7275 O O . VAL B 1 383 ? -1.646 22.688 -14.844 1 87.88 383 VAL B O 1
ATOM 7278 N N . ASN B 1 384 ? -3.561 23.266 -13.875 1 87 384 ASN B N 1
ATOM 7279 C CA . ASN B 1 384 ? -3.938 24.156 -14.969 1 87 384 ASN B CA 1
ATOM 7280 C C . ASN B 1 384 ? -3.119 25.438 -14.953 1 87 384 ASN B C 1
ATOM 7282 O O . ASN B 1 384 ? -3.15 26.203 -15.922 1 87 384 ASN B O 1
ATOM 7286 N N . LYS B 1 385 ? -2.512 25.641 -13.844 1 82.06 385 LYS B N 1
ATOM 7287 C CA . LYS B 1 385 ? -1.679 26.828 -13.812 1 82.06 385 LYS B CA 1
ATOM 7288 C C . LYS B 1 385 ? -0.555 26.75 -14.844 1 82.06 385 LYS B C 1
ATOM 7290 O O . LYS B 1 385 ? -0.031 25.672 -15.109 1 82.06 385 LYS B O 1
ATOM 7295 N N . LYS B 1 386 ? -0.345 27.781 -15.555 1 69.19 386 LYS B N 1
ATOM 7296 C CA . LYS B 1 386 ? 0.612 27.844 -16.656 1 69.19 386 LYS B CA 1
ATOM 7297 C C . LYS B 1 386 ? 1.992 27.359 -16.219 1 69.19 386 LYS B C 1
ATOM 7299 O O . LYS B 1 386 ? 2.467 27.734 -15.141 1 69.19 386 LYS B O 1
ATOM 7304 N N . GLY B 1 387 ? 2.508 26.469 -16.875 1 67.88 387 GLY B N 1
ATOM 7305 C CA . GLY B 1 387 ? 3.863 25.984 -16.703 1 67.88 387 GLY B CA 1
ATOM 7306 C C . GLY B 1 387 ? 3.928 24.672 -15.922 1 67.88 387 GLY B C 1
ATOM 7307 O O . GLY B 1 387 ? 2.904 24.188 -15.445 1 67.88 387 GLY B O 1
ATOM 7308 N N . ASN B 1 388 ? 4.992 23.922 -15.906 1 67.75 388 ASN B N 1
ATOM 7309 C CA . ASN B 1 388 ? 5.203 22.641 -15.227 1 67.75 388 ASN B CA 1
ATOM 7310 C C . ASN B 1 388 ? 5.484 22.844 -13.734 1 67.75 388 ASN B C 1
ATOM 7312 O O . ASN B 1 388 ? 6 21.953 -13.07 1 67.75 388 ASN B O 1
ATOM 7316 N N . ASN B 1 389 ? 5.047 24.141 -13.227 1 82.5 389 ASN B N 1
ATOM 7317 C CA . ASN B 1 389 ? 5.352 24.438 -11.828 1 82.5 389 ASN B CA 1
ATOM 7318 C C . ASN B 1 389 ? 4.117 24.922 -11.078 1 82.5 389 ASN B C 1
ATOM 7320 O O . ASN B 1 389 ? 4.199 25.828 -10.25 1 82.5 389 ASN B O 1
ATOM 7324 N N . GLY B 1 390 ? 3.041 24.344 -11.414 1 88.12 390 GLY B N 1
ATOM 7325 C CA . GLY B 1 390 ? 1.783 24.781 -10.836 1 88.12 390 GLY B CA 1
ATOM 7326 C C . GLY B 1 390 ? 1.761 24.703 -9.32 1 88.12 390 GLY B C 1
ATOM 7327 O O . GLY B 1 390 ? 1.243 25.594 -8.648 1 88.12 390 GLY B O 1
ATOM 7328 N N . TYR B 1 391 ? 2.299 23.703 -8.789 1 92.88 391 TYR B N 1
ATOM 7329 C CA . TYR B 1 391 ? 2.314 23.516 -7.34 1 92.88 391 TYR B CA 1
ATOM 7330 C C . TYR B 1 391 ? 3.123 24.609 -6.66 1 92.88 391 TYR B C 1
ATOM 7332 O O . TYR B 1 391 ? 2.682 25.188 -5.664 1 92.88 391 TYR B O 1
ATOM 7340 N N . GLN B 1 392 ? 4.285 24.938 -7.152 1 93.25 392 GLN B N 1
ATOM 7341 C CA . GLN B 1 392 ? 5.137 25.969 -6.586 1 93.25 392 GLN B CA 1
ATOM 7342 C C . GLN B 1 392 ? 4.434 27.328 -6.598 1 93.25 392 GLN B C 1
ATOM 7344 O O . GLN B 1 392 ? 4.453 28.047 -5.602 1 93.25 392 GLN B O 1
ATOM 7349 N N . LYS B 1 393 ? 3.824 27.609 -7.68 1 91.94 393 LYS B N 1
ATOM 7350 C CA . LYS B 1 393 ? 3.113 28.875 -7.805 1 91.94 393 LYS B CA 1
ATOM 7351 C C . LYS B 1 393 ? 1.97 28.969 -6.797 1 91.94 393 LYS B C 1
ATOM 7353 O O . LYS B 1 393 ? 1.765 30.016 -6.176 1 91.94 393 LYS B O 1
ATOM 7358 N N . TYR B 1 394 ? 1.288 27.938 -6.719 1 92.75 394 TYR B N 1
ATOM 7359 C CA . TYR B 1 394 ? 0.165 27.906 -5.789 1 92.75 394 TYR B CA 1
ATOM 7360 C C . TYR B 1 394 ? 0.639 28.125 -4.355 1 92.75 394 TYR B C 1
ATOM 7362 O O . TYR B 1 394 ? 0.039 28.906 -3.611 1 92.75 394 TYR B O 1
ATOM 7370 N N . ILE B 1 395 ? 1.652 27.422 -3.98 1 93.75 395 ILE B N 1
ATOM 7371 C CA . ILE B 1 395 ? 2.172 27.531 -2.623 1 93.75 395 ILE B CA 1
ATOM 7372 C C . ILE B 1 395 ? 2.721 28.938 -2.389 1 93.75 395 ILE B C 1
ATOM 7374 O O . ILE B 1 395 ? 2.547 29.516 -1.309 1 93.75 395 ILE B O 1
ATOM 7378 N N . ALA B 1 396 ? 3.418 29.438 -3.371 1 93.88 396 ALA B N 1
ATOM 7379 C CA . ALA B 1 396 ? 3.93 30.797 -3.268 1 93.88 396 ALA B CA 1
ATOM 7380 C C . ALA B 1 396 ? 2.797 31.797 -3.027 1 93.88 396 ALA B C 1
ATOM 7382 O O . ALA B 1 396 ? 2.926 32.688 -2.207 1 93.88 396 ALA B O 1
ATOM 7383 N N . GLU B 1 397 ? 1.717 31.594 -3.695 1 91.12 397 GLU B N 1
ATOM 7384 C CA . GLU B 1 397 ? 0.543 32.438 -3.504 1 91.12 397 GLU B CA 1
ATOM 7385 C C . GLU B 1 397 ? -0.055 32.25 -2.113 1 91.12 397 GLU B C 1
ATOM 7387 O O . GLU B 1 397 ? -0.505 33.219 -1.487 1 91.12 397 GLU B O 1
ATOM 7392 N N . LEU B 1 398 ? -0.08 31.062 -1.712 1 89.25 398 LEU B N 1
ATOM 7393 C CA . LEU B 1 398 ? -0.624 30.719 -0.404 1 89.25 398 LEU B CA 1
ATOM 7394 C C . LEU B 1 398 ? 0.122 31.438 0.707 1 89.25 398 LEU B C 1
ATOM 7396 O O . LEU B 1 398 ? -0.492 31.922 1.666 1 89.25 398 LEU B O 1
ATOM 7400 N N . PHE B 1 399 ? 1.421 31.578 0.561 1 92.19 399 PHE B N 1
ATOM 7401 C CA . PHE B 1 399 ? 2.246 32.219 1.573 1 92.19 399 PHE B CA 1
ATOM 7402 C C . PHE B 1 399 ? 2.521 33.688 1.197 1 92.19 399 PHE B C 1
ATOM 7404 O O . PHE B 1 399 ? 3.367 34.344 1.811 1 92.19 399 PHE B O 1
ATOM 7411 N N . LYS B 1 400 ? 1.945 34.188 0.182 1 90 400 LYS B N 1
ATOM 7412 C CA . LYS B 1 400 ? 2.059 35.562 -0.291 1 90 400 LYS B CA 1
ATOM 7413 C C . LYS B 1 400 ? 3.512 35.906 -0.584 1 90 400 LYS B C 1
ATOM 7415 O O . LYS B 1 400 ? 3.994 36.969 -0.157 1 90 400 LYS B O 1
ATOM 7420 N N . GLN B 1 401 ? 4.129 34.906 -1.15 1 92 401 GLN B N 1
ATOM 7421 C CA . GLN B 1 401 ? 5.504 35.125 -1.581 1 92 401 GLN B CA 1
ATOM 7422 C C . GLN B 1 401 ? 5.574 35.375 -3.082 1 92 401 GLN B C 1
ATOM 7424 O O . GLN B 1 401 ? 4.98 34.656 -3.877 1 92 401 GLN B O 1
ATOM 7429 N N . GLU B 1 402 ? 6.281 36.375 -3.414 1 88.06 402 GLU B N 1
ATOM 7430 C CA . GLU B 1 402 ? 6.375 36.75 -4.824 1 88.06 402 GLU B CA 1
ATOM 7431 C C . GLU B 1 402 ? 7.422 35.906 -5.543 1 88.06 402 GLU B C 1
ATOM 7433 O O . GLU B 1 402 ? 7.305 35.656 -6.746 1 88.06 402 GLU B O 1
ATOM 7438 N N . GLU B 1 403 ? 8.438 35.531 -4.844 1 91 403 GLU B N 1
ATOM 7439 C CA . GLU B 1 403 ? 9.531 34.781 -5.441 1 91 403 GLU B CA 1
ATOM 7440 C C . GLU B 1 403 ? 9.797 33.5 -4.668 1 91 403 GLU B C 1
ATOM 7442 O O . GLU B 1 403 ? 9.477 33.406 -3.48 1 91 403 GLU B O 1
ATOM 7447 N N . TYR B 1 404 ? 10.234 32.562 -5.383 1 92 404 TYR B N 1
ATOM 7448 C CA . TYR B 1 404 ? 10.664 31.297 -4.789 1 92 404 TYR B CA 1
ATOM 7449 C C . TYR B 1 404 ? 11.766 30.641 -5.625 1 92 404 TYR B C 1
ATOM 7451 O O . TYR B 1 404 ? 11.984 31.031 -6.777 1 92 404 TYR B O 1
ATOM 7459 N N . ASP B 1 405 ? 12.516 29.703 -5.066 1 89.81 405 ASP B N 1
ATOM 7460 C CA . ASP B 1 405 ? 13.586 29.016 -5.781 1 89.81 405 ASP B CA 1
ATOM 7461 C C . ASP B 1 405 ? 13.484 27.5 -5.605 1 89.81 405 ASP B C 1
ATOM 7463 O O . ASP B 1 405 ? 12.758 27.031 -4.738 1 89.81 405 ASP B O 1
ATOM 7467 N N . ILE B 1 406 ? 14.156 26.844 -6.566 1 87.62 406 ILE B N 1
ATOM 7468 C CA . ILE B 1 406 ? 14.367 25.406 -6.453 1 87.62 406 ILE B CA 1
ATOM 7469 C C . ILE B 1 406 ? 15.812 25.125 -6.059 1 87.62 406 ILE B C 1
ATOM 7471 O O . ILE B 1 406 ? 16.734 25.438 -6.812 1 87.62 406 ILE B O 1
ATOM 7475 N N . ILE B 1 407 ? 15.992 24.516 -5.004 1 86.94 407 ILE B N 1
ATOM 7476 C CA . ILE B 1 407 ? 17.312 24.453 -4.391 1 86.94 407 ILE B CA 1
ATOM 7477 C C . ILE B 1 407 ? 18.266 23.656 -5.289 1 86.94 407 ILE B C 1
ATOM 7479 O O . ILE B 1 407 ? 19.438 24 -5.438 1 86.94 407 ILE B O 1
ATOM 7483 N N . GLU B 1 408 ? 17.812 22.547 -5.852 1 75.75 408 GLU B N 1
ATOM 7484 C CA . GLU B 1 408 ? 18.672 21.75 -6.719 1 75.75 408 GLU B CA 1
ATOM 7485 C C . GLU B 1 408 ? 19.141 22.562 -7.926 1 75.75 408 GLU B C 1
ATOM 7487 O O . GLU B 1 408 ? 20.281 22.422 -8.375 1 75.75 408 GLU B O 1
ATOM 7492 N N . ARG B 1 409 ? 18.297 23.266 -8.406 1 68.75 409 ARG B N 1
ATOM 7493 C CA . ARG B 1 409 ? 18.672 24.156 -9.5 1 68.75 409 ARG B CA 1
ATOM 7494 C C . ARG B 1 409 ? 19.688 25.188 -9.039 1 68.75 409 ARG B C 1
ATOM 7496 O O . ARG B 1 409 ? 20.656 25.5 -9.758 1 68.75 409 ARG B O 1
ATOM 7503 N N . LYS B 1 410 ? 19.469 25.609 -7.895 1 69.25 410 LYS B N 1
ATOM 7504 C CA . LYS B 1 410 ? 20.406 26.578 -7.328 1 69.25 410 LYS B CA 1
ATOM 7505 C C . LYS B 1 410 ? 21.781 25.969 -7.094 1 69.25 410 LYS B C 1
ATOM 7507 O O . LYS B 1 410 ? 22.797 26.594 -7.383 1 69.25 410 LYS B O 1
ATOM 7512 N N . TRP B 1 411 ? 21.734 24.766 -6.602 1 62.59 411 TRP B N 1
ATOM 7513 C CA . TRP B 1 411 ? 23 24.062 -6.375 1 62.59 411 TRP B CA 1
ATOM 7514 C C . TRP B 1 411 ? 23.734 23.828 -7.691 1 62.59 411 TRP B C 1
ATOM 7516 O O . TRP B 1 411 ? 24.953 23.984 -7.766 1 62.59 411 TRP B O 1
ATOM 7526 N N . GLU B 1 412 ? 22.906 23.297 -8.586 1 59.5 412 GLU B N 1
ATOM 7527 C CA . GLU B 1 412 ? 23.484 23.078 -9.906 1 59.5 412 GLU B CA 1
ATOM 7528 C C . GLU B 1 412 ? 24.094 24.359 -10.453 1 59.5 412 GLU B C 1
ATOM 7530 O O . GLU B 1 412 ? 25.203 24.344 -11 1 59.5 412 GLU B O 1
ATOM 7535 N N . GLU B 1 413 ? 23.375 25.359 -10.117 1 56 413 GLU B N 1
ATOM 7536 C CA . GLU B 1 413 ? 23.875 26.656 -10.578 1 56 413 GLU B CA 1
ATOM 7537 C C . GLU B 1 413 ? 25.109 27.094 -9.797 1 56 413 GLU B C 1
ATOM 7539 O O . GLU B 1 413 ? 26.078 27.578 -10.383 1 56 413 GLU B O 1
ATOM 7544 N N . ASP B 1 414 ? 25.031 26.781 -8.562 1 57.66 414 ASP B N 1
ATOM 7545 C CA . ASP B 1 414 ? 26.172 27.141 -7.715 1 57.66 414 ASP B CA 1
ATOM 7546 C C . ASP B 1 414 ? 27.391 26.266 -8.023 1 57.66 414 ASP B C 1
ATOM 7548 O O . ASP B 1 414 ? 28.516 26.75 -8.031 1 57.66 414 ASP B O 1
ATOM 7552 N N . GLY B 1 415 ? 27.016 24.953 -8.117 1 62.75 415 GLY B N 1
ATOM 7553 C CA . GLY B 1 415 ? 28.094 24.062 -8.531 1 62.75 415 GLY B CA 1
ATOM 7554 C C . GLY B 1 415 ? 28.734 24.453 -9.852 1 62.75 415 GLY B C 1
ATOM 7555 O O . GLY B 1 415 ? 29.953 24.453 -9.984 1 62.75 415 GLY B O 1
ATOM 7556 N N . LEU B 1 416 ? 27.828 24.703 -10.688 1 65.94 416 LEU B N 1
ATOM 7557 C CA . LEU B 1 416 ? 28.312 25.172 -11.992 1 65.94 416 LEU B CA 1
ATOM 7558 C C . LEU B 1 416 ? 29.125 26.438 -11.852 1 65.94 416 LEU B C 1
ATOM 7560 O O . LEU B 1 416 ? 30.203 26.562 -12.438 1 65.94 416 LEU B O 1
ATOM 7564 N N . LEU B 1 417 ? 28.656 27.297 -10.961 1 64.94 417 LEU B N 1
ATOM 7565 C CA . LEU B 1 417 ? 29.344 28.562 -10.758 1 64.94 417 LEU B CA 1
ATOM 7566 C C . LEU B 1 417 ? 30.703 28.344 -10.102 1 64.94 417 LEU B C 1
ATOM 7568 O O . LEU B 1 417 ? 31.703 28.953 -10.5 1 64.94 417 LEU B O 1
ATOM 7572 N N . SER B 1 418 ? 30.641 27.516 -9.188 1 71.31 418 SER B N 1
ATOM 7573 C CA . SER B 1 418 ? 31.891 27.203 -8.523 1 71.31 418 SER B CA 1
ATOM 7574 C C . SER B 1 418 ? 32.875 26.547 -9.484 1 71.31 418 SER B C 1
ATOM 7576 O O . SER B 1 418 ? 34.062 26.875 -9.492 1 71.31 418 SER B O 1
ATOM 7578 N N . TYR B 1 419 ? 32.406 25.578 -10.18 1 75.69 419 TYR B N 1
ATOM 7579 C CA . TYR B 1 419 ? 33.219 24.938 -11.188 1 75.69 419 TYR B CA 1
ATOM 7580 C C . TYR B 1 419 ? 33.781 25.953 -12.172 1 75.69 419 TYR B C 1
ATOM 7582 O O . TYR B 1 419 ? 34.969 25.953 -12.484 1 75.69 419 TYR B O 1
ATOM 7590 N N . LEU B 1 420 ? 32.906 26.828 -12.562 1 75.62 420 LEU B N 1
ATOM 7591 C CA . LEU B 1 420 ? 33.312 27.828 -13.555 1 75.62 420 LEU B CA 1
ATOM 7592 C C . LEU B 1 420 ? 34.312 28.812 -12.961 1 75.62 420 LEU B C 1
ATOM 7594 O O . LEU B 1 420 ? 35.312 29.172 -13.609 1 75.62 420 LEU B O 1
ATOM 7598 N N . GLU B 1 421 ? 34.125 29.078 -11.758 1 76 421 GLU B N 1
ATOM 7599 C CA . GLU B 1 421 ? 35.031 29.984 -11.094 1 76 421 GLU B CA 1
ATOM 7600 C C . GLU B 1 421 ? 36.438 29.344 -10.93 1 76 421 GLU B C 1
ATOM 7602 O O . GLU B 1 421 ? 37.438 30 -11.172 1 76 421 GLU B O 1
ATOM 7607 N N . LYS B 1 422 ? 36.375 28.141 -10.555 1 77.94 422 LYS B N 1
ATOM 7608 C CA . LYS B 1 422 ? 37.625 27.438 -10.383 1 77.94 422 LYS B CA 1
ATOM 7609 C C . LYS B 1 422 ? 38.312 27.219 -11.719 1 77.94 422 LYS B C 1
ATOM 7611 O O . LYS B 1 422 ? 39.562 27.094 -11.773 1 77.94 422 LYS B O 1
ATOM 7616 N N . SER B 1 423 ? 37.562 27.172 -12.727 1 80.75 423 SER B N 1
ATOM 7617 C CA . SER B 1 423 ? 38.094 26.844 -14.039 1 80.75 423 SER B CA 1
ATOM 7618 C C . SER B 1 423 ? 38.406 28.094 -14.844 1 80.75 423 SER B C 1
ATOM 7620 O O . SER B 1 423 ? 38.812 28.016 -16 1 80.75 423 SER B O 1
ATOM 7622 N N . VAL B 1 424 ? 38.219 29.188 -14.156 1 82.38 424 VAL B N 1
ATOM 7623 C CA . VAL B 1 424 ? 38.531 30.422 -14.867 1 82.38 424 VAL B CA 1
ATOM 7624 C C . VAL B 1 424 ? 40 30.453 -15.219 1 82.38 424 VAL B C 1
ATOM 7626 O O . VAL B 1 424 ? 40.875 30.188 -14.367 1 82.38 424 VAL B O 1
ATOM 7629 N N . GLY B 1 425 ? 40.312 30.766 -16.406 1 79.88 425 GLY B N 1
ATOM 7630 C CA . GLY B 1 425 ? 41.688 30.891 -16.859 1 79.88 425 GLY B CA 1
ATOM 7631 C C . GLY B 1 425 ? 42.281 29.578 -17.328 1 79.88 425 GLY B C 1
ATOM 7632 O O . GLY B 1 425 ? 43.312 29.562 -17.984 1 79.88 425 GLY B O 1
ATOM 7633 N N . ASN B 1 426 ? 41.594 28.516 -16.953 1 82.94 426 ASN B N 1
ATOM 7634 C CA . ASN B 1 426 ? 42.062 27.203 -17.391 1 82.94 426 ASN B CA 1
ATOM 7635 C C . ASN B 1 426 ? 41.844 27 -18.875 1 82.94 426 ASN B C 1
ATOM 7637 O O . ASN B 1 426 ? 40.781 27.297 -19.406 1 82.94 426 ASN B O 1
ATOM 7641 N N . ILE B 1 427 ? 42.938 26.531 -19.484 1 83.62 427 ILE B N 1
ATOM 7642 C CA . ILE B 1 427 ? 42.875 26.312 -20.938 1 83.62 427 ILE B CA 1
ATOM 7643 C C . ILE B 1 427 ? 42.594 24.844 -21.219 1 83.62 427 ILE B C 1
ATOM 7645 O O . ILE B 1 427 ? 43.281 23.969 -20.688 1 83.62 427 ILE B O 1
ATOM 7649 N N . MET B 1 428 ? 41.562 24.672 -22.016 1 86.38 428 MET B N 1
ATOM 7650 C CA . MET B 1 428 ? 41.188 23.328 -22.453 1 86.38 428 MET B CA 1
ATOM 7651 C C . MET B 1 428 ? 41.594 23.094 -23.906 1 86.38 428 MET B C 1
ATOM 7653 O O . MET B 1 428 ? 41 23.719 -24.812 1 86.38 428 MET B O 1
ATOM 7657 N N . LEU B 1 429 ? 42.5 22.203 -24.141 1 83.38 429 LEU B N 1
ATOM 7658 C CA . LEU B 1 429 ? 43.156 22.062 -25.438 1 83.38 429 LEU B CA 1
ATOM 7659 C C . LEU B 1 429 ? 42.281 21.234 -26.406 1 83.38 429 LEU B C 1
ATOM 7661 O O . LEU B 1 429 ? 42.281 21.484 -27.609 1 83.38 429 LEU B O 1
ATOM 7665 N N . GLY B 1 430 ? 41.531 20.281 -25.859 1 80.38 430 GLY B N 1
ATOM 7666 C CA . GLY B 1 430 ? 40.781 19.422 -26.734 1 80.38 430 GLY B CA 1
ATOM 7667 C C . GLY B 1 430 ? 39.5 18.891 -26.078 1 80.38 430 GLY B C 1
ATOM 7668 O O . GLY B 1 430 ? 39.062 19.406 -25.047 1 80.38 430 GLY B O 1
ATOM 7669 N N . LEU B 1 431 ? 38.875 17.969 -26.812 1 77.31 431 LEU B N 1
ATOM 7670 C CA . LEU B 1 431 ? 37.594 17.391 -26.406 1 77.31 431 LEU B CA 1
ATOM 7671 C C . LEU B 1 431 ? 37.719 16.703 -25.047 1 77.31 431 LEU B C 1
ATOM 7673 O O . LEU B 1 431 ? 36.781 16.766 -24.25 1 77.31 431 LEU B O 1
ATOM 7677 N N . LYS B 1 432 ? 38.781 16.125 -24.812 1 78.88 432 LYS B N 1
ATOM 7678 C CA . LYS B 1 432 ? 39 15.406 -23.562 1 78.88 432 LYS B CA 1
ATOM 7679 C C . LYS B 1 432 ? 38.969 16.359 -22.375 1 78.88 432 LYS B C 1
ATOM 7681 O O . LYS B 1 432 ? 38.375 16.047 -21.328 1 78.88 432 LYS B O 1
ATOM 7686 N N . ASP B 1 433 ? 39.625 17.484 -22.562 1 80.06 433 ASP B N 1
ATOM 7687 C CA . ASP B 1 433 ? 39.688 18.484 -21.5 1 80.06 433 ASP B CA 1
ATOM 7688 C C . ASP B 1 433 ? 38.312 19.125 -21.281 1 80.06 433 ASP B C 1
ATOM 7690 O O . ASP B 1 433 ? 38 19.562 -20.172 1 80.06 433 ASP B O 1
ATOM 7694 N N . ARG B 1 434 ? 37.594 19.094 -22.297 1 83.62 434 ARG B N 1
ATOM 7695 C CA . ARG B 1 434 ? 36.312 19.812 -22.281 1 83.62 434 ARG B CA 1
ATOM 7696 C C . ARG B 1 434 ? 35.219 18.953 -21.688 1 83.62 434 ARG B C 1
ATOM 7698 O O . ARG B 1 434 ? 34.125 19.438 -21.359 1 83.62 434 ARG B O 1
ATOM 7705 N N . LYS B 1 435 ? 35.5 17.75 -21.531 1 82.81 435 LYS B N 1
ATOM 7706 C CA . LYS B 1 435 ? 34.469 16.812 -21.109 1 82.81 435 LYS B CA 1
ATOM 7707 C C . LYS B 1 435 ? 33.875 17.219 -19.766 1 82.81 435 LYS B C 1
ATOM 7709 O O . LYS B 1 435 ? 32.656 17.203 -19.594 1 82.81 435 LYS B O 1
ATOM 7714 N N . GLU B 1 436 ? 34.719 17.562 -18.953 1 80.25 436 GLU B N 1
ATOM 7715 C CA . GLU B 1 436 ? 34.25 17.938 -17.609 1 80.25 436 GLU B CA 1
ATOM 7716 C C . GLU B 1 436 ? 33.406 19.203 -17.656 1 80.25 436 GLU B C 1
ATOM 7718 O O . GLU B 1 436 ? 32.375 19.281 -16.984 1 80.25 436 GLU B O 1
ATOM 7723 N N . LEU B 1 437 ? 33.875 20.094 -18.391 1 81.94 437 LEU B N 1
ATOM 7724 C CA . LEU B 1 437 ? 33.156 21.344 -18.547 1 81.94 437 LEU B CA 1
ATOM 7725 C C . LEU B 1 437 ? 31.766 21.094 -19.141 1 81.94 437 LEU B C 1
ATOM 7727 O O . LEU B 1 437 ? 30.766 21.578 -18.641 1 81.94 437 LEU B O 1
ATOM 7731 N N . ILE B 1 438 ? 31.766 20.25 -20.156 1 80.88 438 ILE B N 1
ATOM 7732 C CA . ILE B 1 438 ? 30.531 19.969 -20.891 1 80.88 438 ILE B CA 1
ATOM 7733 C C . ILE B 1 438 ? 29.562 19.188 -19.984 1 80.88 438 ILE B C 1
ATOM 7735 O O . ILE B 1 438 ? 28.375 19.484 -19.953 1 80.88 438 ILE B O 1
ATOM 7739 N N . GLN B 1 439 ? 30.094 18.375 -19.234 1 78.81 439 GLN B N 1
ATOM 7740 C CA . GLN B 1 439 ? 29.281 17.594 -18.328 1 78.81 439 GLN B CA 1
ATOM 7741 C C . GLN B 1 439 ? 28.719 18.453 -17.188 1 78.81 439 GLN B C 1
ATOM 7743 O O . GLN B 1 439 ? 27.578 18.266 -16.766 1 78.81 439 GLN B O 1
ATOM 7748 N N . ASN B 1 440 ? 29.484 19.359 -16.781 1 75.5 440 ASN B N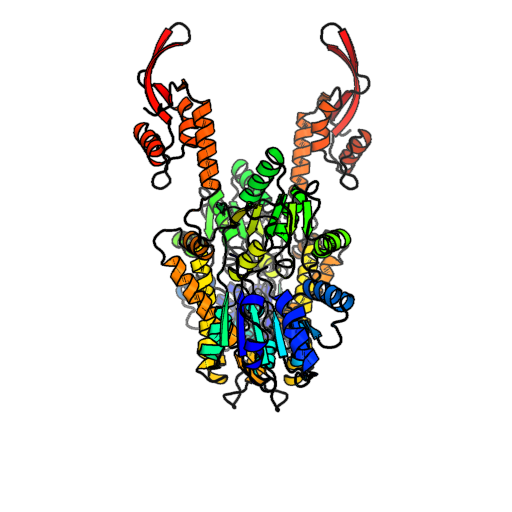 1
ATOM 7749 C CA . ASN B 1 440 ? 29.078 20.203 -15.672 1 75.5 440 ASN B CA 1
ATOM 7750 C C . ASN B 1 440 ? 28.016 21.219 -16.109 1 75.5 440 ASN B C 1
ATOM 7752 O O . ASN B 1 440 ? 27.094 21.516 -15.344 1 75.5 440 ASN B O 1
ATOM 7756 N N . ILE B 1 441 ? 28.219 21.688 -17.234 1 73.69 441 ILE B N 1
ATOM 7757 C CA . ILE B 1 441 ? 27.25 22.656 -17.719 1 73.69 441 ILE B CA 1
ATOM 7758 C C . ILE B 1 441 ? 25.953 21.953 -18.125 1 73.69 441 ILE B C 1
ATOM 7760 O O . ILE B 1 441 ? 24.859 22.5 -17.969 1 73.69 441 ILE B O 1
ATOM 7764 N N . ASN B 1 442 ? 26.094 20.672 -18.609 1 73 442 ASN B N 1
ATOM 7765 C CA . ASN B 1 442 ? 25.062 19.688 -18.844 1 73 442 ASN B CA 1
ATOM 7766 C C . ASN B 1 442 ? 23.891 20.266 -19.625 1 73 442 ASN B C 1
ATOM 7768 O O . ASN B 1 442 ? 22.734 20.141 -19.219 1 73 442 ASN B O 1
ATOM 7772 N N . VAL B 1 443 ? 24.156 20.922 -20.688 1 67.31 443 VAL B N 1
ATOM 7773 C CA . VAL B 1 443 ? 23.125 21.375 -21.609 1 67.31 443 VAL B CA 1
ATOM 7774 C C . VAL B 1 443 ? 22.672 20.219 -22.5 1 67.31 443 VAL B C 1
ATOM 7776 O O . VAL B 1 443 ? 23.469 19.625 -23.219 1 67.31 443 VAL B O 1
ATOM 7779 N N . LYS B 1 444 ? 21.391 19.859 -22.344 1 64.75 444 LYS B N 1
ATOM 7780 C CA . LYS B 1 444 ? 20.891 18.734 -23.125 1 64.75 444 LYS B CA 1
ATOM 7781 C C . LYS B 1 444 ? 19.75 19.156 -24.031 1 64.75 444 LYS B C 1
ATOM 7783 O O . LYS B 1 444 ? 19 20.078 -23.703 1 64.75 444 LYS B O 1
ATOM 7788 N N . PHE B 1 445 ? 19.828 18.688 -25.219 1 56.16 445 PHE B N 1
ATOM 7789 C CA . PHE B 1 445 ? 18.703 18.797 -26.141 1 56.16 445 PHE B CA 1
ATOM 7790 C C . PHE B 1 445 ? 18.141 17.422 -26.469 1 56.16 445 PHE B C 1
ATOM 7792 O O . PHE B 1 445 ? 18.844 16.562 -26.984 1 56.16 445 PHE B O 1
ATOM 7799 N N . ASP B 1 446 ? 16.891 17.125 -26.062 1 53.06 446 ASP B N 1
ATOM 7800 C CA . ASP B 1 446 ? 16.219 15.844 -26.281 1 53.06 446 ASP B CA 1
ATOM 7801 C C . ASP B 1 446 ? 17.016 14.695 -25.641 1 53.06 446 ASP B C 1
ATOM 7803 O O . ASP B 1 446 ? 17.234 13.664 -26.281 1 53.06 446 ASP B O 1
ATOM 7807 N N . GLY B 1 447 ? 17.656 14.969 -24.578 1 58.56 447 GLY B N 1
ATOM 7808 C CA . GLY B 1 447 ? 18.391 13.961 -23.828 1 58.56 447 GLY B CA 1
ATOM 7809 C C . GLY B 1 447 ? 19.859 13.898 -24.188 1 58.56 447 GLY B C 1
ATOM 7810 O O . GLY B 1 447 ? 20.641 13.234 -23.516 1 58.56 447 GLY B O 1
ATOM 7811 N N . HIS B 1 448 ? 20.109 14.57 -25.25 1 65.88 448 HIS B N 1
ATOM 7812 C CA . HIS B 1 448 ? 21.484 14.531 -25.719 1 65.88 448 HIS B CA 1
ATOM 7813 C C . HIS B 1 448 ? 22.281 15.734 -25.203 1 65.88 448 HIS B C 1
ATOM 7815 O O . HIS B 1 448 ? 21.797 16.859 -25.25 1 65.88 448 HIS B O 1
ATOM 7821 N N . LEU B 1 449 ? 23.406 15.391 -24.766 1 73.38 449 LEU B N 1
ATOM 7822 C CA . LEU B 1 449 ? 24.297 16.422 -24.25 1 73.38 449 LEU B CA 1
ATOM 7823 C C . LEU B 1 449 ? 24.859 17.281 -25.391 1 73.38 449 LEU B C 1
ATOM 7825 O O . LEU B 1 449 ? 25.391 16.75 -26.359 1 73.38 449 LEU B O 1
ATOM 7829 N N . LEU B 1 450 ? 24.672 18.578 -25.312 1 67.75 450 LEU B N 1
ATOM 7830 C CA . LEU B 1 450 ? 25.203 19.5 -26.312 1 67.75 450 LEU B CA 1
ATOM 7831 C C . LEU B 1 450 ? 26.625 19.906 -25.953 1 67.75 450 LEU B C 1
ATOM 7833 O O . LEU B 1 450 ? 26.922 20.219 -24.797 1 67.75 450 LEU B O 1
ATOM 7837 N N . LYS B 1 451 ? 27.516 19.891 -27 1 76.62 451 LYS B N 1
ATOM 7838 C CA . LYS B 1 451 ? 28.938 20.094 -26.75 1 76.62 451 LYS B CA 1
ATOM 7839 C C . LYS B 1 451 ? 29.453 21.375 -27.406 1 76.62 451 LYS B C 1
ATOM 7841 O O . LYS B 1 451 ? 30.625 21.719 -27.266 1 76.62 451 LYS B O 1
ATOM 7846 N N . GLY B 1 452 ? 28.609 22.109 -28.047 1 79.12 452 GLY B N 1
ATOM 7847 C CA . GLY B 1 452 ? 29.016 23.312 -28.766 1 79.12 452 GLY B CA 1
ATOM 7848 C C . GLY B 1 452 ? 29.297 24.484 -27.859 1 79.12 452 GLY B C 1
ATOM 7849 O O . GLY B 1 452 ? 28.562 24.703 -26.891 1 79.12 452 GLY B O 1
ATOM 7850 N N . MET B 1 453 ? 30.359 25.219 -28.266 1 81.62 453 MET B N 1
ATOM 7851 C CA . MET B 1 453 ? 30.766 26.375 -27.469 1 81.62 453 MET B CA 1
ATOM 7852 C C . MET B 1 453 ? 29.672 27.438 -27.422 1 81.62 453 MET B C 1
ATOM 7854 O O . MET B 1 453 ? 29.359 27.969 -26.359 1 81.62 453 MET B O 1
ATOM 7858 N N . GLN B 1 454 ? 29.125 27.641 -28.5 1 80.19 454 GLN B N 1
ATOM 7859 C CA . GLN B 1 454 ? 28.094 28.688 -28.578 1 80.19 454 GLN B CA 1
ATOM 7860 C C . GLN B 1 454 ? 26.859 28.281 -27.781 1 80.19 454 GLN B C 1
ATOM 7862 O O . GLN B 1 454 ? 26.266 29.094 -27.078 1 80.19 454 GLN B O 1
ATOM 7867 N N . THR B 1 455 ? 26.562 27.094 -27.906 1 79.19 455 THR B N 1
ATOM 7868 C CA . THR B 1 455 ? 25.406 26.578 -27.156 1 79.19 455 THR B CA 1
ATOM 7869 C C . THR B 1 455 ? 25.656 26.672 -25.656 1 79.19 455 THR B C 1
ATOM 7871 O O . THR B 1 455 ? 24.766 27.062 -24.906 1 79.19 455 THR B O 1
ATOM 7874 N N . ILE B 1 456 ? 26.781 26.406 -25.312 1 81.25 456 ILE B N 1
ATOM 7875 C CA . ILE B 1 456 ? 27.141 26.453 -23.906 1 81.25 456 ILE B CA 1
ATOM 7876 C C . ILE B 1 456 ? 27.156 27.906 -23.422 1 81.25 456 ILE B C 1
ATOM 7878 O O . ILE B 1 456 ? 26.594 28.219 -22.359 1 81.25 456 ILE B O 1
ATOM 7882 N N . ASN B 1 457 ? 27.703 28.734 -24.25 1 80.62 457 ASN B N 1
ATOM 7883 C CA . ASN B 1 457 ? 27.734 30.156 -23.891 1 80.62 457 ASN B CA 1
ATOM 7884 C C . ASN B 1 457 ? 26.344 30.75 -23.828 1 80.62 457 ASN B C 1
ATOM 7886 O O . ASN B 1 457 ? 26.031 31.562 -22.938 1 80.62 457 ASN B O 1
ATOM 7890 N N . HIS B 1 458 ? 25.625 30.266 -24.703 1 76.25 458 HIS B N 1
ATOM 7891 C CA . HIS B 1 458 ? 24.25 30.75 -24.672 1 76.25 458 HIS B CA 1
ATOM 7892 C C . HIS B 1 458 ? 23.516 30.25 -23.438 1 76.25 458 HIS B C 1
ATOM 7894 O O . HIS B 1 458 ? 22.734 30.984 -22.828 1 76.25 458 HIS B O 1
ATOM 7900 N N . ALA B 1 459 ? 23.734 29.078 -23.141 1 75 459 ALA B N 1
ATOM 7901 C CA . ALA B 1 459 ? 23.141 28.5 -21.938 1 75 459 ALA B CA 1
ATOM 7902 C C . ALA B 1 459 ? 23.578 29.25 -20.688 1 75 459 ALA B C 1
ATOM 7904 O O . ALA B 1 459 ? 22.766 29.516 -19.797 1 75 459 ALA B O 1
ATOM 7905 N N . LEU B 1 460 ? 24.812 29.609 -20.688 1 76.81 460 LEU B N 1
ATOM 7906 C CA . LEU B 1 460 ? 25.344 30.375 -19.562 1 76.81 460 LEU B CA 1
ATOM 7907 C C . LEU B 1 460 ? 24.719 31.766 -19.5 1 76.81 460 LEU B C 1
ATOM 7909 O O . LEU B 1 460 ? 24.344 32.25 -18.422 1 76.81 460 LEU B O 1
ATOM 7913 N N . GLU B 1 461 ? 24.547 32.312 -20.609 1 73.94 461 GLU B N 1
ATOM 7914 C CA . GLU B 1 461 ? 23.938 33.625 -20.703 1 73.94 461 GLU B CA 1
ATOM 7915 C C . GLU B 1 461 ? 22.484 33.594 -20.281 1 73.94 461 GLU B C 1
ATOM 7917 O O . GLU B 1 461 ? 22.031 34.5 -19.547 1 73.94 461 GLU B O 1
ATOM 7922 N N . GLU B 1 462 ? 21.875 32.594 -20.734 1 68.75 462 GLU B N 1
ATOM 7923 C CA . GLU B 1 462 ? 20.453 32.469 -20.406 1 68.75 462 GLU B CA 1
ATOM 7924 C C . GLU B 1 462 ? 20.25 32.281 -18.891 1 68.75 462 GLU B C 1
ATOM 7926 O O . GLU B 1 462 ? 19.234 32.719 -18.344 1 68.75 462 GLU B O 1
ATOM 7931 N N . ARG B 1 463 ? 21.156 31.797 -18.359 1 66.38 463 ARG B N 1
ATOM 7932 C CA . ARG B 1 463 ? 21.062 31.547 -16.922 1 66.38 463 ARG B CA 1
ATOM 7933 C C . ARG B 1 463 ? 21.734 32.656 -16.125 1 66.38 463 ARG B C 1
ATOM 7935 O O . ARG B 1 463 ? 21.906 32.531 -14.914 1 66.38 463 ARG B O 1
ATOM 7942 N N . ASN B 1 464 ? 22.141 33.625 -16.828 1 67.12 464 ASN B N 1
ATOM 7943 C CA . ASN B 1 464 ? 22.812 34.812 -16.25 1 67.12 464 ASN B CA 1
ATOM 7944 C C . ASN B 1 464 ? 24.047 34.406 -15.445 1 67.12 464 ASN B C 1
ATOM 7946 O O . ASN B 1 464 ? 24.266 34.938 -14.352 1 67.12 464 ASN B O 1
ATOM 7950 N N . ILE B 1 465 ? 24.656 33.438 -15.875 1 73.69 465 ILE B N 1
ATOM 7951 C CA . ILE B 1 465 ? 25.922 33.031 -15.289 1 73.69 465 ILE B CA 1
ATOM 7952 C C . ILE B 1 465 ? 27.062 33.844 -15.914 1 73.69 465 ILE B C 1
ATOM 7954 O O . ILE B 1 465 ? 27.25 33.812 -17.141 1 73.69 465 ILE B O 1
ATOM 7958 N N . PRO B 1 466 ? 27.766 34.594 -15.109 1 77.94 466 PRO B N 1
ATOM 7959 C CA . PRO B 1 466 ? 28.719 35.594 -15.648 1 77.94 466 PRO B CA 1
ATOM 7960 C C . PRO B 1 466 ? 30.047 34.969 -16.078 1 77.94 466 PRO B C 1
ATOM 7962 O O . PRO B 1 466 ? 31.109 35.406 -15.641 1 77.94 466 PRO B O 1
ATOM 7965 N N . TYR B 1 467 ? 29.953 33.969 -16.859 1 82.44 467 TYR B N 1
ATOM 7966 C CA . TYR B 1 467 ? 31.125 33.344 -17.453 1 82.44 467 TYR B CA 1
ATOM 7967 C C . TYR B 1 467 ? 30.922 33.062 -18.938 1 82.44 467 TYR B C 1
ATOM 7969 O O . TYR B 1 467 ? 29.781 32.969 -19.406 1 82.44 467 TYR B O 1
ATOM 7977 N N . ARG B 1 468 ? 31.984 33.125 -19.672 1 84.5 468 ARG B N 1
ATOM 7978 C CA . ARG B 1 468 ? 31.938 32.844 -21.094 1 84.5 468 ARG B CA 1
ATOM 7979 C C . ARG B 1 468 ? 33.125 31.984 -21.531 1 84.5 468 ARG B C 1
ATOM 7981 O O . ARG B 1 468 ? 34.25 32.188 -21.031 1 84.5 468 ARG B O 1
ATOM 7988 N N . ILE B 1 469 ? 32.875 31.078 -22.406 1 87 469 ILE B N 1
ATOM 7989 C CA . ILE B 1 469 ? 33.906 30.281 -23 1 87 469 ILE B CA 1
ATOM 7990 C C . ILE B 1 469 ? 34.438 30.969 -24.266 1 87 469 ILE B C 1
ATOM 7992 O O . ILE B 1 469 ? 33.656 31.344 -25.141 1 87 469 ILE B O 1
ATOM 7996 N N . VAL B 1 470 ? 35.719 31.188 -24.266 1 87.25 470 VAL B N 1
ATOM 7997 C CA . VAL B 1 470 ? 36.344 31.844 -25.422 1 87.25 470 VAL B CA 1
ATOM 7998 C C . VAL B 1 470 ? 37.312 30.859 -26.109 1 87.25 470 VAL B C 1
ATOM 8000 O O . VAL B 1 470 ? 37.938 30.047 -25.438 1 87.25 470 VAL B O 1
ATOM 8003 N N . GLU B 1 471 ? 37.219 30.891 -27.375 1 86 471 GLU B N 1
ATOM 8004 C CA . GLU B 1 471 ? 38.125 30.078 -28.172 1 86 471 GLU B CA 1
ATOM 8005 C C . GLU B 1 471 ? 39.406 30.812 -28.453 1 86 471 GLU B C 1
ATOM 8007 O O . GLU B 1 471 ? 39.406 32 -28.766 1 86 471 GLU B O 1
ATOM 8012 N N . LEU B 1 472 ? 40.562 30.141 -28.203 1 86.19 472 LEU B N 1
ATOM 8013 C CA . LEU B 1 472 ? 41.844 30.766 -28.469 1 86.19 472 LEU B CA 1
ATOM 8014 C C . LEU B 1 472 ? 42.781 29.766 -29.156 1 86.19 472 LEU B C 1
ATOM 8016 O O . LEU B 1 472 ? 42.594 28.562 -29.078 1 86.19 472 LEU B O 1
ATOM 8020 N N . SER B 1 473 ? 43.719 30.328 -29.969 1 83.56 473 SER B N 1
ATOM 8021 C CA . SER B 1 473 ? 44.781 29.547 -30.594 1 83.56 473 SER B CA 1
ATOM 8022 C C . SER B 1 473 ? 46.062 29.594 -29.766 1 83.56 473 SER B C 1
ATOM 8024 O O . SER B 1 473 ? 46.562 30.672 -29.469 1 83.56 473 SER B O 1
ATOM 8026 N N . ILE B 1 474 ? 46.406 28.469 -29.281 1 82.25 474 ILE B N 1
ATOM 8027 C CA . ILE B 1 474 ? 47.625 28.422 -28.453 1 82.25 474 ILE B CA 1
ATOM 8028 C C . ILE B 1 474 ? 48.562 27.344 -28.969 1 82.25 474 ILE B C 1
ATOM 8030 O O . ILE B 1 474 ? 48.125 26.359 -29.578 1 82.25 474 ILE B O 1
ATOM 8034 N N . SER B 1 475 ? 49.844 27.672 -28.906 1 81.62 475 SER B N 1
ATOM 8035 C CA . SER B 1 475 ? 50.875 26.703 -29.234 1 81.62 475 SER B CA 1
ATOM 8036 C C . SER B 1 475 ? 51.594 26.188 -27.984 1 81.62 475 SER B C 1
ATOM 8038 O O . SER B 1 475 ? 51.906 26.953 -27.078 1 81.62 475 SER B O 1
ATOM 8040 N N . ARG B 1 476 ? 51.562 24.859 -27.797 1 78.69 476 ARG B N 1
ATOM 8041 C CA . ARG B 1 476 ? 52.25 24.266 -26.656 1 78.69 476 ARG B CA 1
ATOM 8042 C C . ARG B 1 476 ? 53.344 23.281 -27.109 1 78.69 476 ARG B C 1
ATOM 8044 O O . ARG B 1 476 ? 53.188 22.625 -28.141 1 78.69 476 ARG B O 1
ATOM 8051 N N . MET B 1 477 ? 54.5 23.266 -26.469 1 77.5 477 MET B N 1
ATOM 8052 C CA . MET B 1 477 ? 55.562 22.312 -26.75 1 77.5 477 MET B CA 1
ATOM 8053 C C . MET B 1 477 ? 55.281 20.953 -26.141 1 77.5 477 MET B C 1
ATOM 8055 O O . MET B 1 477 ? 55.156 20.844 -24.906 1 77.5 477 MET B O 1
ATOM 8059 N N . ILE B 1 478 ? 54.906 20.031 -26.984 1 70.06 478 ILE B N 1
ATOM 8060 C CA . ILE B 1 478 ? 54.656 18.688 -26.484 1 70.06 478 ILE B CA 1
ATOM 8061 C C . ILE B 1 478 ? 55.719 17.719 -27.016 1 70.06 478 ILE B C 1
ATOM 8063 O O . ILE B 1 478 ? 55.844 17.562 -28.234 1 70.06 478 ILE B O 1
ATOM 8067 N N . LYS B 1 479 ? 56.594 17.062 -26.328 1 72.88 479 LYS B N 1
ATOM 8068 C CA . LYS B 1 479 ? 57.688 16.141 -26.656 1 72.88 479 LYS B CA 1
ATOM 8069 C C . LYS B 1 479 ? 58.656 16.766 -27.641 1 72.88 479 LYS B C 1
ATOM 8071 O O . LYS B 1 479 ? 59.062 16.125 -28.609 1 72.88 479 LYS B O 1
ATOM 8076 N N . GLY B 1 480 ? 58.906 17.953 -27.531 1 74.75 480 GLY B N 1
ATOM 8077 C CA . GLY B 1 480 ? 59.875 18.641 -28.359 1 74.75 480 GLY B CA 1
ATOM 8078 C C . GLY B 1 480 ? 59.281 19.219 -29.625 1 74.75 480 GLY B C 1
ATOM 8079 O O . GLY B 1 480 ? 59.969 19.891 -30.406 1 74.75 480 GLY B O 1
ATOM 8080 N N . LYS B 1 481 ? 58.156 18.891 -29.969 1 76.19 481 LYS B N 1
ATOM 8081 C CA . LYS B 1 481 ? 57.5 19.406 -31.156 1 76.19 481 LYS B CA 1
ATOM 8082 C C . LYS B 1 481 ? 56.438 20.422 -30.797 1 76.19 481 LYS B C 1
ATOM 8084 O O . LYS B 1 481 ? 55.688 20.25 -29.828 1 76.19 481 LYS B O 1
ATOM 8089 N N . GLN B 1 482 ? 56.406 21.438 -31.484 1 75 482 GLN B N 1
ATOM 8090 C CA . GLN B 1 482 ? 55.438 22.5 -31.281 1 75 482 GLN B CA 1
ATOM 8091 C C . GLN B 1 482 ? 54.094 22.109 -31.859 1 75 482 GLN B C 1
ATOM 8093 O O . GLN B 1 482 ? 53.969 21.844 -33.062 1 75 482 GLN B O 1
ATOM 8098 N N . LYS B 1 483 ? 53.062 21.938 -31.094 1 80.75 483 LYS B N 1
ATOM 8099 C CA . LYS B 1 483 ? 51.719 21.641 -31.562 1 80.75 483 LYS B CA 1
ATOM 8100 C C . LYS B 1 483 ? 50.781 22.828 -31.328 1 80.75 483 LYS B C 1
ATOM 8102 O O . LYS B 1 483 ? 50.719 23.391 -30.234 1 80.75 483 LYS B O 1
ATOM 8107 N N . ARG B 1 484 ? 50.219 23.188 -32.469 1 80.19 484 ARG B N 1
ATOM 8108 C CA . ARG B 1 484 ? 49.312 24.312 -32.438 1 80.19 484 ARG B CA 1
ATOM 8109 C C . ARG B 1 484 ? 47.875 23.828 -32.281 1 80.19 484 ARG B C 1
ATOM 8111 O O . ARG B 1 484 ? 47.406 22.922 -32.969 1 80.19 484 ARG B O 1
ATOM 8118 N N . TYR B 1 485 ? 47.25 24.438 -31.172 1 84.38 485 TYR B N 1
ATOM 8119 C CA . TYR B 1 485 ? 45.844 24.188 -30.953 1 84.38 485 TYR B CA 1
ATOM 8120 C C . TYR B 1 485 ? 45 25.375 -31.391 1 84.38 485 TYR B C 1
ATOM 8122 O O . TYR B 1 485 ? 45.031 26.438 -30.75 1 84.38 485 TYR B O 1
ATOM 8130 N N . ARG B 1 486 ? 44.25 25.188 -32.469 1 82.12 486 ARG B N 1
ATOM 8131 C CA . ARG B 1 486 ? 43.531 26.297 -33.094 1 82.12 486 ARG B CA 1
ATOM 8132 C C . ARG B 1 486 ? 42.188 26.547 -32.406 1 82.12 486 ARG B C 1
ATOM 8134 O O . ARG B 1 486 ? 41.656 27.641 -32.5 1 82.12 486 ARG B O 1
ATOM 8141 N N . SER B 1 487 ? 41.688 25.547 -31.703 1 86 487 SER B N 1
ATOM 8142 C CA . SER B 1 487 ? 40.375 25.672 -31.109 1 86 487 SER B CA 1
ATOM 8143 C C . SER B 1 487 ? 40.375 25.328 -29.625 1 86 487 SER B C 1
ATOM 8145 O O . SER B 1 487 ? 39.625 24.453 -29.172 1 86 487 SER B O 1
ATOM 8147 N N . ALA B 1 488 ? 41.344 25.859 -28.938 1 88.81 488 ALA B N 1
ATOM 8148 C CA . ALA B 1 488 ? 41.375 25.703 -27.484 1 88.81 488 ALA B CA 1
ATOM 8149 C C . ALA B 1 488 ? 40.344 26.578 -26.797 1 88.81 488 ALA B C 1
ATOM 8151 O O . ALA B 1 488 ? 39.969 27.641 -27.328 1 88.81 488 ALA B O 1
ATOM 8152 N N . TRP B 1 489 ? 39.781 26.031 -25.609 1 90.06 489 TRP B N 1
ATOM 8153 C CA . TRP B 1 489 ? 38.75 26.766 -24.859 1 90.06 489 TRP B CA 1
ATOM 8154 C C . TRP B 1 489 ? 39.312 27.344 -23.578 1 90.06 489 TRP B C 1
ATOM 8156 O O . TRP B 1 489 ? 40.188 26.719 -22.938 1 90.06 489 TRP B O 1
ATOM 8166 N N . ARG B 1 490 ? 39.031 28.5 -23.297 1 88.69 490 ARG B N 1
ATOM 8167 C CA . ARG B 1 490 ? 39.312 29.109 -22 1 88.69 490 ARG B CA 1
ATOM 8168 C C . ARG B 1 490 ? 38.031 29.734 -21.406 1 88.69 490 ARG B C 1
ATOM 8170 O O . ARG B 1 490 ? 37.219 30.328 -22.125 1 88.69 490 ARG B O 1
ATOM 8177 N N . ILE B 1 491 ? 37.938 29.641 -20.094 1 88.44 491 ILE B N 1
ATOM 8178 C CA . ILE B 1 491 ? 36.781 30.234 -19.391 1 88.44 491 ILE B CA 1
ATOM 8179 C C . ILE B 1 491 ? 37.156 31.609 -18.875 1 88.44 491 ILE B C 1
ATOM 8181 O O . ILE B 1 491 ? 38.188 31.766 -18.172 1 88.44 491 ILE B O 1
ATOM 8185 N N . ASP B 1 492 ? 36.406 32.562 -19.297 1 85.75 492 ASP B N 1
ATOM 8186 C CA . ASP B 1 492 ? 36.656 33.938 -18.844 1 85.75 492 ASP B CA 1
ATOM 8187 C C . ASP B 1 492 ? 35.5 34.469 -18.016 1 85.75 492 ASP B C 1
ATOM 8189 O O . ASP B 1 492 ? 34.344 34.062 -18.219 1 85.75 492 ASP B O 1
ATOM 8193 N N . ARG B 1 493 ? 35.844 35.375 -17.078 1 81.88 493 ARG B N 1
ATOM 8194 C CA . ARG B 1 493 ? 34.812 36.094 -16.312 1 81.88 493 ARG B CA 1
ATOM 8195 C C . ARG B 1 493 ? 34.281 37.25 -17.109 1 81.88 493 ARG B C 1
ATOM 8197 O O . ARG B 1 493 ? 35.031 38 -17.75 1 81.88 493 ARG B O 1
ATOM 8204 N N . LEU B 1 494 ? 32.906 37.312 -17.219 1 73.38 494 LEU B N 1
ATOM 8205 C CA . LEU B 1 494 ? 32.312 38.5 -17.875 1 73.38 494 LEU B CA 1
ATOM 8206 C C . LEU B 1 494 ? 32.281 39.688 -16.922 1 73.38 494 LEU B C 1
ATOM 8208 O O . LEU B 1 494 ? 31.812 39.562 -15.797 1 73.38 494 LEU B O 1
ATOM 8212 N N . ILE B 1 495 ? 33.25 40.562 -16.797 1 55.97 495 ILE B N 1
ATOM 8213 C CA . ILE B 1 495 ? 33.281 41.781 -16 1 55.97 495 ILE B CA 1
ATOM 8214 C C . ILE B 1 495 ? 32.094 42.656 -16.375 1 55.97 495 ILE B C 1
ATOM 8216 O O . ILE B 1 495 ? 31.812 42.906 -17.562 1 55.97 495 ILE B O 1
ATOM 8220 N N . ALA B 1 496 ? 31.062 42.781 -15.508 1 46.69 496 ALA B N 1
ATOM 8221 C CA . ALA B 1 496 ? 30.078 43.844 -15.68 1 46.69 496 ALA B CA 1
ATOM 8222 C C . ALA B 1 496 ? 30.766 45.156 -16.109 1 46.69 496 ALA B C 1
ATOM 8224 O O . ALA B 1 496 ? 31.734 45.594 -15.484 1 46.69 496 ALA B O 1
ATOM 8225 N N . SER B 1 497 ? 30.703 45.438 -17.344 1 34.66 497 SER B N 1
ATOM 8226 C CA . SER B 1 497 ? 30.875 46.875 -17.516 1 34.66 497 SER B CA 1
ATOM 8227 C C . SER B 1 497 ? 29.812 47.656 -16.734 1 34.66 497 SER B C 1
ATOM 8229 O O . SER B 1 497 ? 28.672 47.219 -16.609 1 34.66 497 SER B O 1
#

Radius of gyration: 35.87 Å; Cα contacts (8 Å, |Δi|>4): 1651; chains: 2; bounding box: 104×95×74 Å